Protein AF-A0A552D476-F1 (afdb_monomer)

InterPro domains:
  IPR001343 RTX calcium-binding nonapeptide repeat [PF00353] (840-874)
  IPR003644 Na-Ca exchanger/integrin-beta4 [PF03160] (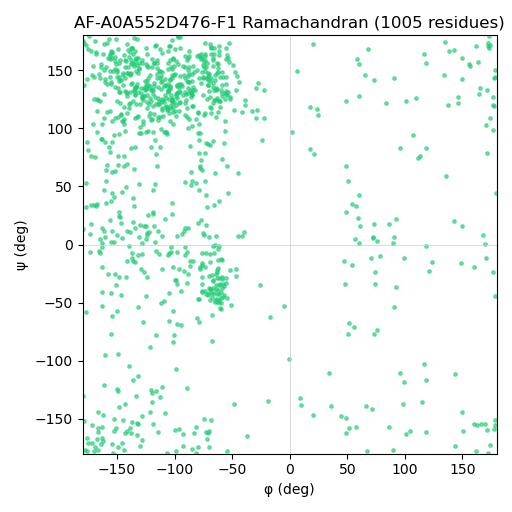593-702)
  IPR003644 Na-Ca exchanger/integrin-beta4 [PF03160] (706-812)
  IPR003644 Na-Ca exchanger/integrin-beta4 [SM00237] (581-682)
  IPR003644 Na-Ca exchanger/integrin-beta4 [SM00237] (695-792)
  IPR011049 Serralysin-like metalloprotease, C-terminal [G3DSA:2.150.10.10] (840-928)
  IPR011049 Serralysin-like metalloprotease, C-terminal [SSF51120] (822-929)
  IPR013211 LVIVD [PF08309] (97-132)
  IPR013211 LVIVD [PF08309] (139-176)
  IPR013211 LVIVD [PF08309] (177-218)
  IPR013211 LVIVD [PF08309] (220-260)
  IPR013211 LVIVD [PF08309] (262-302)
  IPR013211 LVIVD [PF08309] (304-345)
  IPR013211 LVIVD [PF08309] (347-387)
  IPR013211 LVIVD [PF08309] (389-429)
  IPR013211 LVIVD [PF08309] (431-471)
  IPR013211 LVIVD [PF08309] (473-513)
  IPR013211 LVIVD [PF08309] (516-555)
  IPR013211 LVIVD [PF08309] (557-590)
  IPR038081 CalX-like domain superfamily [G3DSA:2.60.40.2030] (568-703)

pLDDT: mean 81.18, std 12.1, range [30.16, 97.88]

Organism: NCBI:txid2486256

Structure (mmCIF, N/CA/C/O backbone):
data_AF-A0A552D476-F1
#
_entry.id   AF-A0A552D476-F1
#
loop_
_atom_site.group_PDB
_atom_site.id
_atom_site.type_symbol
_atom_site.label_atom_id
_atom_site.label_alt_id
_atom_site.label_comp_id
_atom_site.label_asym_id
_atom_site.label_entity_id
_atom_site.label_seq_id
_atom_site.pdbx_PDB_ins_code
_atom_site.Cartn_x
_atom_site.Cartn_y
_atom_site.Cartn_z
_atom_site.occupancy
_atom_site.B_iso_or_equiv
_atom_site.auth_seq_id
_atom_site.auth_comp_id
_atom_site.auth_asym_id
_atom_site.auth_atom_id
_atom_site.pdbx_PDB_model_num
ATOM 1 N N . ASN A 1 1 ? 22.115 27.800 31.634 1.00 53.00 1 ASN A N 1
ATOM 2 C CA . ASN A 1 1 ? 23.023 28.785 30.989 1.00 53.00 1 ASN A CA 1
ATOM 3 C C . ASN A 1 1 ? 23.016 30.089 31.774 1.00 53.00 1 ASN A C 1
ATOM 5 O O . ASN A 1 1 ? 22.300 30.161 32.771 1.00 53.00 1 ASN A O 1
ATOM 9 N N . LYS A 1 2 ? 23.852 31.070 31.416 1.00 65.69 2 LYS A N 1
ATOM 10 C CA . LYS A 1 2 ? 23.932 32.381 32.084 1.00 65.69 2 LYS A CA 1
ATOM 11 C C . LYS A 1 2 ? 24.207 33.460 31.037 1.00 65.69 2 LYS A C 1
ATOM 13 O O . LYS A 1 2 ? 25.265 33.417 30.424 1.00 65.69 2 LYS A O 1
ATOM 18 N N . ILE A 1 3 ? 23.285 34.406 30.885 1.00 66.19 3 ILE A N 1
ATOM 19 C CA . ILE A 1 3 ? 23.462 35.600 30.048 1.00 66.19 3 ILE A CA 1
ATOM 20 C C . ILE A 1 3 ? 24.205 36.653 30.886 1.00 66.19 3 ILE A C 1
ATOM 22 O O . ILE A 1 3 ? 23.866 36.864 32.055 1.00 66.19 3 ILE A O 1
ATOM 26 N N . TYR A 1 4 ? 25.234 37.287 30.320 1.00 72.19 4 TYR A N 1
ATOM 27 C CA . TYR A 1 4 ? 26.145 38.193 31.034 1.00 72.19 4 TYR A CA 1
ATOM 28 C C . TYR A 1 4 ? 26.062 39.629 30.494 1.00 72.19 4 TYR A C 1
ATOM 30 O O . TYR A 1 4 ? 26.937 40.101 29.774 1.00 72.19 4 TYR A O 1
ATOM 38 N N . LEU A 1 5 ? 25.012 40.353 30.888 1.00 71.94 5 LEU A N 1
ATOM 39 C CA . LEU A 1 5 ? 24.811 41.751 30.491 1.00 71.94 5 LEU A CA 1
ATOM 40 C C . LEU A 1 5 ? 25.810 42.695 31.183 1.00 71.94 5 LEU A C 1
ATOM 42 O O . LEU A 1 5 ? 26.050 42.589 32.389 1.00 71.94 5 LEU A O 1
ATOM 46 N N . SER A 1 6 ? 26.365 43.660 30.440 1.00 76.94 6 SER A N 1
ATOM 47 C CA . SER A 1 6 ? 27.295 44.642 31.015 1.00 76.94 6 SER A CA 1
ATOM 48 C C . SER A 1 6 ? 26.591 45.615 31.969 1.00 76.94 6 SER A C 1
ATOM 50 O O . SER A 1 6 ? 25.500 46.113 31.686 1.00 76.94 6 SER A O 1
ATOM 52 N N . GLU A 1 7 ? 27.246 45.954 33.082 1.00 77.06 7 GLU A N 1
ATOM 53 C CA . GLU A 1 7 ? 26.755 46.951 34.048 1.00 77.06 7 GLU A CA 1
ATOM 54 C C . GLU A 1 7 ? 26.517 48.321 33.381 1.00 77.06 7 GLU A C 1
ATOM 56 O O . GLU A 1 7 ? 25.544 49.012 33.676 1.00 77.06 7 GLU A O 1
ATOM 61 N N . SER A 1 8 ? 27.353 48.688 32.408 1.00 80.56 8 SER A N 1
ATOM 62 C CA . SER A 1 8 ? 27.186 49.882 31.571 1.00 80.56 8 SER A CA 1
ATOM 63 C C . SER A 1 8 ? 25.902 49.884 30.735 1.00 80.56 8 SER A C 1
ATOM 65 O O . SER A 1 8 ? 25.324 50.950 30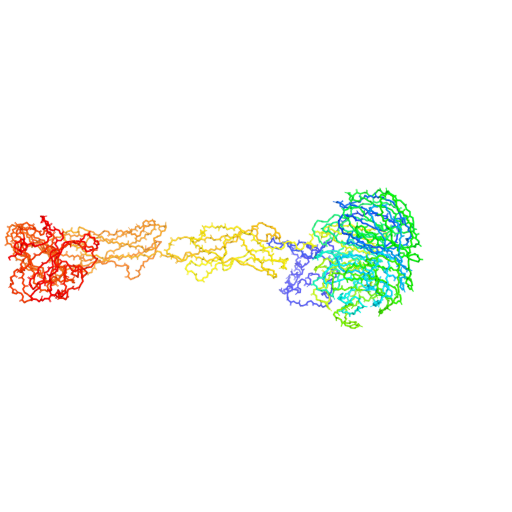.549 1.00 80.56 8 SER A O 1
ATOM 67 N N . PHE A 1 9 ? 25.445 48.724 30.251 1.00 78.75 9 PHE A N 1
ATOM 68 C CA . PHE A 1 9 ? 24.192 48.591 29.500 1.00 78.75 9 PHE A CA 1
ATOM 69 C C . PHE A 1 9 ? 22.982 48.559 30.440 1.00 78.75 9 PHE A C 1
ATOM 71 O O . PHE A 1 9 ? 22.037 49.322 30.254 1.00 78.75 9 PHE A O 1
ATOM 78 N N . LEU A 1 10 ? 23.045 47.755 31.508 1.00 77.88 10 LEU A N 1
ATOM 79 C CA . LEU A 1 10 ? 21.990 47.644 32.526 1.00 77.88 10 LEU A CA 1
ATOM 80 C C . LEU A 1 10 ? 21.614 48.996 33.157 1.00 77.88 10 LEU A C 1
ATOM 82 O O . LEU A 1 10 ? 20.449 49.221 33.471 1.00 77.88 10 LEU A O 1
ATOM 86 N N . ASN A 1 11 ? 22.577 49.909 33.305 1.00 79.88 11 ASN A N 1
ATOM 87 C CA . ASN A 1 11 ? 22.351 51.246 33.860 1.00 79.88 11 ASN A CA 1
ATOM 88 C C . ASN A 1 11 ? 21.667 52.246 32.898 1.00 79.88 11 ASN A C 1
ATOM 90 O O . ASN A 1 11 ? 21.338 53.352 33.331 1.00 79.88 11 ASN A O 1
ATOM 94 N N . VAL A 1 12 ? 21.469 51.907 31.614 1.00 79.38 12 VAL A N 1
ATOM 95 C CA . VAL A 1 12 ? 20.873 52.814 30.603 1.00 79.38 12 VAL A CA 1
ATOM 96 C C . VAL A 1 12 ? 19.792 52.179 29.719 1.00 79.38 12 VAL A C 1
ATOM 98 O O . VAL A 1 12 ? 19.067 52.906 29.038 1.00 79.38 12 VAL A O 1
ATOM 101 N N . ALA A 1 13 ? 19.675 50.851 29.696 1.00 79.31 13 ALA A N 1
ATOM 102 C CA . ALA A 1 13 ? 18.733 50.135 28.843 1.00 79.31 13 ALA A CA 1
ATOM 103 C C . ALA A 1 13 ? 17.273 50.311 29.298 1.00 79.31 13 ALA A C 1
ATOM 105 O O . ALA A 1 13 ? 16.961 50.316 30.489 1.00 79.31 13 ALA A O 1
ATOM 106 N N . SER A 1 14 ? 16.354 50.410 28.333 1.00 85.12 14 SER A N 1
ATOM 107 C CA . SER A 1 14 ? 14.915 50.340 28.611 1.00 85.12 14 SER A CA 1
ATOM 108 C C . SER A 1 14 ? 14.467 48.890 28.826 1.00 85.12 14 SER A C 1
ATOM 110 O O . SER A 1 14 ? 15.133 47.961 28.369 1.00 85.12 14 SER A O 1
ATOM 112 N N . SER A 1 15 ? 13.302 48.675 29.445 1.00 80.00 15 SER A N 1
ATOM 113 C CA . SER A 1 15 ? 12.723 47.329 29.584 1.00 80.00 15 SER A CA 1
ATOM 114 C C . SER A 1 15 ? 12.505 46.632 28.234 1.00 80.00 15 SER A C 1
ATOM 116 O O . SER A 1 15 ? 12.683 45.425 28.142 1.00 80.00 15 SER A O 1
ATOM 118 N N . GLU A 1 16 ? 12.168 47.380 27.178 1.00 78.19 16 GLU A N 1
ATOM 119 C CA . GLU A 1 16 ? 12.023 46.840 25.818 1.00 78.19 16 GLU A CA 1
ATOM 120 C C . GLU A 1 16 ? 13.384 46.437 25.228 1.00 78.19 16 GLU A C 1
ATOM 122 O O . GLU A 1 16 ? 13.517 45.367 24.641 1.00 78.19 16 GLU A O 1
ATOM 127 N N . SER A 1 17 ? 14.416 47.261 25.441 1.00 76.06 17 SER A N 1
ATOM 128 C CA . SER A 1 17 ? 15.799 46.966 25.036 1.00 76.06 17 SER A CA 1
ATOM 129 C C . SER A 1 17 ? 16.350 45.729 25.750 1.00 76.06 17 SER A C 1
ATOM 131 O O . SER A 1 17 ? 17.043 44.927 25.135 1.00 76.06 17 SER A O 1
ATOM 133 N N . LEU A 1 18 ? 16.023 45.560 27.036 1.00 76.56 18 LEU A N 1
ATOM 134 C CA . LEU A 1 18 ? 16.403 44.387 27.825 1.00 76.56 18 LEU A CA 1
ATOM 135 C C . LEU A 1 18 ? 15.689 43.120 27.347 1.00 76.56 18 LEU A C 1
ATOM 137 O O . LEU A 1 18 ? 16.331 42.084 27.240 1.00 76.56 18 LEU A O 1
ATOM 141 N N . VAL A 1 19 ? 14.392 43.195 27.027 1.00 79.38 19 VAL A N 1
ATOM 142 C CA . VAL A 1 19 ? 13.649 42.047 26.478 1.00 79.38 19 VAL A CA 1
ATOM 143 C C . VAL A 1 19 ? 14.211 41.616 25.124 1.00 79.38 19 VAL A C 1
ATOM 145 O O . VAL A 1 19 ? 14.387 40.419 24.926 1.00 79.38 19 VAL A O 1
ATOM 148 N N . LYS A 1 20 ? 14.545 42.554 24.225 1.00 74.88 20 LYS A N 1
ATOM 149 C CA . LYS A 1 20 ? 15.132 42.220 22.915 1.00 74.88 20 LYS A CA 1
ATOM 150 C C . LYS A 1 20 ? 16.461 41.482 23.058 1.00 74.88 20 LYS A C 1
ATOM 152 O O . LYS A 1 20 ? 16.530 40.344 22.621 1.00 74.88 20 LYS A O 1
ATOM 157 N N . VAL A 1 21 ? 17.428 42.048 23.787 1.00 77.00 21 VAL A N 1
ATOM 158 C CA . VAL A 1 21 ? 18.741 41.403 24.001 1.00 77.00 21 VAL A CA 1
ATOM 159 C C . VAL A 1 21 ? 18.614 40.053 24.721 1.00 77.00 21 VAL A C 1
ATOM 161 O O . VAL A 1 21 ? 19.355 39.124 24.429 1.00 77.00 21 VAL A O 1
ATOM 164 N N . ILE A 1 22 ? 17.655 39.889 25.641 1.00 78.12 22 ILE A N 1
ATOM 165 C CA . ILE A 1 22 ? 17.417 38.587 26.289 1.00 78.12 22 ILE A CA 1
ATOM 166 C C . ILE A 1 22 ? 16.824 37.563 25.310 1.00 78.12 22 ILE A C 1
ATOM 168 O O . ILE A 1 22 ? 17.195 36.396 25.385 1.00 78.12 22 ILE A O 1
ATOM 172 N N . LEU A 1 23 ? 15.924 37.961 24.405 1.00 78.62 23 LEU A N 1
ATOM 173 C CA . LEU A 1 23 ? 15.388 37.068 23.369 1.00 78.62 23 LEU A CA 1
ATOM 174 C C . LEU A 1 23 ? 16.435 36.726 22.303 1.00 78.62 23 LEU A C 1
ATOM 176 O O . LEU A 1 23 ? 16.486 35.588 21.866 1.00 78.62 23 LEU A O 1
ATOM 180 N N . GLU A 1 24 ? 17.284 37.682 21.945 1.00 76.81 24 GLU A N 1
ATOM 181 C CA . GLU A 1 24 ? 18.407 37.560 21.010 1.00 76.81 24 GLU A CA 1
ATOM 182 C C . GLU A 1 24 ? 19.459 36.563 21.529 1.00 76.81 24 GLU A C 1
ATOM 184 O O . GLU A 1 24 ? 19.779 35.587 20.855 1.00 76.81 24 GLU A O 1
ATOM 189 N N . GLU A 1 25 ? 19.888 36.702 22.789 1.00 76.62 25 GLU A N 1
ATOM 190 C CA . GLU A 1 25 ? 20.787 35.753 23.472 1.00 76.62 25 GLU A CA 1
ATOM 191 C C . GLU A 1 25 ? 20.140 34.374 23.729 1.00 76.62 25 GLU A C 1
ATOM 193 O O . GLU A 1 25 ? 20.840 33.365 23.827 1.00 76.62 25 GLU A O 1
ATOM 198 N N . ILE A 1 26 ? 18.806 34.297 23.846 1.00 76.12 26 ILE A N 1
ATOM 199 C CA . ILE A 1 26 ? 18.081 33.013 23.865 1.00 76.12 26 ILE A CA 1
ATOM 200 C C . ILE A 1 26 ? 18.049 32.398 22.465 1.00 76.12 26 ILE A C 1
ATOM 202 O O . ILE A 1 26 ? 18.240 31.192 22.355 1.00 76.12 26 ILE A O 1
ATOM 206 N N . GLY A 1 27 ? 17.853 33.206 21.421 1.00 74.44 27 GLY A N 1
ATOM 207 C CA . GLY A 1 27 ? 17.885 32.784 20.026 1.00 74.44 27 GLY A CA 1
ATOM 208 C C . GLY A 1 27 ? 19.237 32.185 19.665 1.00 74.44 27 GLY A C 1
ATOM 209 O O . GLY A 1 27 ? 19.276 31.009 19.337 1.00 74.44 27 GLY A O 1
ATOM 210 N N . HIS A 1 28 ? 20.338 32.913 19.881 1.00 69.19 28 HIS A N 1
ATOM 211 C CA . HIS A 1 28 ? 21.701 32.388 19.703 1.00 69.19 28 HIS A CA 1
ATOM 212 C C . HIS A 1 28 ? 22.014 31.170 20.588 1.00 69.19 28 HIS A C 1
ATOM 214 O O . HIS A 1 28 ? 22.830 30.333 20.218 1.00 69.19 28 HIS A O 1
ATOM 220 N N . TYR A 1 29 ? 21.385 31.023 21.762 1.00 71.12 29 TYR A N 1
ATOM 221 C CA . TYR A 1 29 ? 21.533 29.785 22.532 1.00 71.12 29 TYR A CA 1
ATOM 222 C C . TYR A 1 29 ? 20.771 28.610 21.903 1.00 71.12 29 TYR A C 1
ATOM 224 O O . TYR A 1 29 ? 21.309 27.510 21.879 1.00 71.12 29 TYR A O 1
ATOM 232 N N . VAL A 1 30 ? 19.536 28.818 21.434 1.00 69.00 30 VAL A N 1
ATOM 233 C CA . VAL A 1 30 ? 18.718 27.791 20.764 1.00 69.00 30 VAL A CA 1
ATOM 234 C C . VAL A 1 30 ? 19.372 27.369 19.451 1.00 69.00 30 VAL A C 1
ATOM 236 O O . VAL A 1 30 ? 19.571 26.177 19.239 1.00 69.00 30 VAL A O 1
ATOM 239 N N . ASP A 1 31 ? 19.779 28.345 18.646 1.00 66.94 31 ASP A N 1
ATOM 240 C CA . ASP A 1 31 ? 20.615 28.207 17.457 1.00 66.94 31 ASP A CA 1
ATOM 241 C C . ASP A 1 31 ? 21.890 27.403 17.753 1.00 66.94 31 ASP A C 1
ATOM 243 O O . ASP A 1 31 ? 22.080 26.346 17.174 1.00 66.94 31 ASP A O 1
ATOM 247 N N . ALA A 1 32 ? 22.673 27.743 18.781 1.00 64.62 32 ALA A N 1
ATOM 248 C CA . ALA A 1 32 ? 23.837 26.944 19.182 1.00 64.62 32 ALA A CA 1
ATOM 249 C C . ALA A 1 32 ? 23.510 25.565 19.820 1.00 64.62 32 ALA A C 1
ATOM 251 O O . ALA A 1 32 ? 24.409 24.899 20.344 1.00 64.62 32 ALA A O 1
ATOM 252 N N . GLN A 1 33 ? 22.246 25.114 19.858 1.00 61.38 33 GLN A N 1
ATOM 253 C CA . GLN A 1 33 ? 21.870 23.696 20.054 1.00 61.38 33 GLN A CA 1
ATOM 254 C C . GLN A 1 33 ? 21.431 23.007 18.749 1.00 61.38 33 GLN A C 1
ATOM 256 O O . GLN A 1 33 ? 21.192 21.799 18.767 1.00 61.38 33 GLN A O 1
ATOM 261 N N . ILE A 1 34 ? 21.305 23.768 17.662 1.00 57.59 34 ILE A N 1
ATOM 262 C CA . ILE A 1 34 ? 20.809 23.360 16.348 1.00 57.59 34 ILE A CA 1
ATOM 263 C C . ILE A 1 34 ? 21.942 23.391 15.309 1.00 57.59 34 ILE A C 1
ATOM 265 O O . ILE A 1 34 ? 22.200 22.379 14.667 1.00 57.59 34 ILE A O 1
ATOM 269 N N . ASN A 1 35 ? 22.683 24.497 15.226 1.00 58.31 35 ASN A N 1
ATOM 270 C CA . ASN A 1 35 ? 23.849 24.676 14.371 1.00 58.31 35 ASN A CA 1
ATOM 271 C C . ASN A 1 35 ? 25.170 24.483 15.161 1.00 58.31 35 ASN A C 1
ATOM 273 O O . ASN A 1 35 ? 25.484 25.265 16.065 1.00 58.31 35 ASN A O 1
ATOM 277 N N . PRO A 1 36 ? 25.980 23.446 14.856 1.00 53.25 36 PRO A N 1
ATOM 278 C CA . PRO A 1 36 ? 27.299 23.245 15.460 1.00 53.25 36 PRO A CA 1
ATOM 279 C C . PRO A 1 36 ? 28.465 23.889 14.677 1.00 53.25 36 PRO A C 1
ATOM 281 O O . PRO A 1 36 ? 29.611 23.778 15.124 1.00 53.25 36 PRO A O 1
ATOM 284 N N . VAL A 1 37 ? 28.214 24.523 13.522 1.00 51.62 37 VAL A N 1
ATOM 285 C CA . VAL A 1 37 ? 29.219 25.127 12.622 1.00 51.62 37 VAL A CA 1
ATOM 286 C C . VAL A 1 37 ? 28.763 26.525 12.163 1.00 51.62 37 VAL A C 1
ATOM 288 O O . VAL A 1 37 ? 28.536 26.770 10.983 1.00 51.62 37 VAL A O 1
ATOM 291 N N . ASP A 1 38 ? 28.681 27.439 13.136 1.00 48.88 38 ASP A N 1
ATOM 292 C CA . ASP A 1 38 ? 28.431 28.889 13.012 1.00 48.88 38 ASP A CA 1
ATOM 293 C C . ASP A 1 38 ? 28.931 29.512 11.688 1.00 48.88 38 ASP A C 1
ATOM 295 O O . ASP A 1 38 ? 30.138 29.693 11.463 1.00 48.88 38 ASP A O 1
ATOM 299 N N . THR A 1 39 ? 27.976 29.874 10.824 1.00 52.81 39 THR A N 1
ATOM 300 C CA . THR A 1 39 ? 28.168 30.856 9.752 1.00 52.81 39 THR A CA 1
ATOM 301 C C . THR A 1 39 ? 27.798 32.246 10.278 1.00 52.81 39 THR A C 1
ATOM 303 O O . THR A 1 39 ? 26.639 32.431 10.638 1.00 52.81 39 THR A O 1
ATOM 306 N N . PRO A 1 40 ? 28.704 33.249 10.264 1.00 48.03 40 PRO A N 1
ATOM 307 C CA . PRO A 1 40 ? 28.478 34.520 10.958 1.00 48.03 40 PRO A CA 1
ATOM 308 C C . PRO A 1 40 ? 27.187 35.254 10.554 1.00 48.03 40 PRO A C 1
ATOM 310 O O . PRO A 1 40 ? 27.129 35.863 9.480 1.00 48.03 40 PRO A O 1
ATOM 313 N N . GLY A 1 41 ? 26.194 35.228 11.446 1.00 56.88 41 GLY A N 1
ATOM 314 C CA . GLY A 1 41 ? 24.837 35.719 11.207 1.00 56.88 41 GLY A CA 1
ATOM 315 C C . GLY A 1 41 ? 24.215 36.507 12.370 1.00 56.88 41 GLY A C 1
ATOM 316 O O . GLY A 1 41 ? 24.913 37.035 13.238 1.00 56.88 41 GLY A O 1
ATOM 317 N N . ASP A 1 42 ? 22.885 36.631 12.328 1.00 61.31 42 ASP A N 1
ATOM 318 C CA . ASP A 1 42 ? 22.053 37.481 13.201 1.00 61.31 42 ASP A CA 1
ATOM 319 C C . ASP A 1 42 ? 20.803 36.707 13.698 1.00 61.31 42 ASP A C 1
ATOM 321 O O . ASP A 1 42 ? 19.708 37.256 13.855 1.00 61.31 42 ASP A O 1
ATOM 325 N N . GLU A 1 43 ? 20.933 35.397 13.913 1.00 68.19 43 GLU A N 1
ATOM 326 C CA . GLU A 1 43 ? 19.821 34.437 14.059 1.00 68.19 43 GLU A CA 1
ATOM 327 C C . GLU A 1 43 ? 19.018 34.703 15.343 1.00 68.19 43 GLU A C 1
ATOM 329 O O . GLU A 1 43 ? 17.790 34.553 15.385 1.00 68.19 43 GLU A O 1
ATOM 334 N N . GLY A 1 44 ? 19.694 35.226 16.372 1.00 70.62 44 GLY A N 1
ATOM 335 C CA . GLY A 1 44 ? 19.070 35.788 17.564 1.00 70.62 44 GLY A CA 1
ATOM 336 C C . GLY A 1 44 ? 18.113 36.947 17.263 1.00 70.62 44 GLY A C 1
ATOM 337 O O . GLY A 1 44 ? 17.040 37.022 17.870 1.00 70.62 44 GLY A O 1
ATOM 338 N N . GLU A 1 45 ? 18.427 37.819 16.299 1.00 72.81 45 GLU A N 1
ATOM 339 C CA . GLU A 1 45 ? 17.540 38.916 15.891 1.00 72.81 45 GLU A CA 1
ATOM 340 C C . GLU A 1 45 ? 16.284 38.373 15.187 1.00 72.81 45 GLU A C 1
ATOM 342 O O . GLU A 1 45 ? 15.178 38.871 15.420 1.00 72.81 45 GLU A O 1
ATOM 347 N N . TYR A 1 46 ? 16.415 37.321 14.371 1.00 72.38 46 TYR A N 1
ATOM 348 C CA . TYR A 1 46 ? 15.277 36.659 13.720 1.00 72.38 46 TYR A CA 1
ATOM 349 C C . TYR A 1 46 ? 14.371 35.947 14.730 1.00 72.38 46 TYR A C 1
ATOM 351 O O . TYR A 1 46 ? 13.154 36.159 14.717 1.00 72.38 46 TYR A O 1
ATOM 359 N N . PHE A 1 47 ? 14.947 35.200 15.676 1.00 75.06 47 PHE A N 1
ATOM 360 C CA . PHE A 1 47 ? 14.203 34.599 16.785 1.00 75.06 47 PHE A CA 1
ATOM 361 C C . PHE A 1 47 ? 13.465 35.666 17.616 1.00 75.06 47 PHE A C 1
ATOM 363 O O . PHE A 1 47 ? 12.270 35.530 17.901 1.00 75.06 47 PHE A O 1
ATOM 370 N N . ALA A 1 48 ? 14.132 36.779 17.941 1.00 76.38 48 ALA A N 1
ATOM 371 C CA . ALA A 1 48 ? 13.527 37.890 18.672 1.00 76.38 48 ALA A CA 1
ATOM 372 C C . ALA A 1 48 ? 12.386 38.574 17.892 1.00 76.38 48 ALA A C 1
ATOM 374 O O . ALA A 1 48 ? 11.365 38.913 18.496 1.00 76.38 48 ALA A O 1
ATOM 375 N N . LYS A 1 49 ? 12.503 38.743 16.564 1.00 76.19 49 LYS A N 1
ATOM 376 C CA . LYS A 1 49 ? 11.412 39.249 15.704 1.00 76.19 49 LYS A CA 1
ATOM 377 C C . LYS A 1 49 ? 10.186 38.337 15.770 1.00 76.19 49 LYS A C 1
ATOM 379 O O . LYS A 1 49 ? 9.090 38.826 16.054 1.00 76.19 49 LYS A O 1
ATOM 384 N N . VAL A 1 50 ? 10.375 37.027 15.590 1.00 75.75 50 VAL A N 1
ATOM 385 C CA . VAL A 1 50 ? 9.289 36.030 15.601 1.00 75.75 50 VAL A CA 1
ATOM 386 C C . VAL A 1 50 ? 8.574 35.995 16.956 1.00 75.75 50 VAL A C 1
ATOM 388 O O . VAL A 1 50 ? 7.352 36.133 17.000 1.00 75.75 50 VAL A O 1
ATOM 391 N N . VAL A 1 51 ? 9.308 35.911 18.073 1.00 79.06 51 VAL A N 1
ATOM 392 C CA . VAL A 1 51 ? 8.714 35.884 19.429 1.00 79.06 51 VAL A CA 1
ATOM 393 C C . VAL A 1 51 ? 7.966 37.185 19.770 1.00 79.06 51 VAL A C 1
ATOM 395 O O . VAL A 1 51 ? 7.025 37.173 20.567 1.00 79.06 51 VAL A O 1
ATOM 398 N N . LEU A 1 52 ? 8.328 38.309 19.145 1.00 80.06 52 LEU A N 1
ATOM 399 C CA . LEU A 1 52 ? 7.648 39.600 19.298 1.00 80.06 52 LEU A CA 1
ATOM 400 C C . LEU A 1 52 ? 6.533 39.849 18.258 1.00 80.06 52 LEU A C 1
ATOM 402 O O . LEU A 1 52 ? 6.034 40.975 18.178 1.00 80.06 52 LEU A O 1
ATOM 406 N N . ASN A 1 53 ? 6.118 38.831 17.486 1.00 78.69 53 ASN A N 1
ATOM 407 C CA . ASN A 1 53 ? 5.135 38.929 16.392 1.00 78.69 53 ASN A CA 1
ATOM 408 C C . ASN A 1 53 ? 5.483 40.007 15.339 1.00 78.69 53 ASN A C 1
ATOM 410 O O . ASN A 1 53 ? 4.600 40.666 14.782 1.00 78.69 53 ASN A O 1
ATOM 414 N N . GLN A 1 54 ? 6.773 40.203 15.060 1.00 81.38 54 GLN A N 1
ATOM 415 C CA . GLN A 1 54 ? 7.252 41.110 14.017 1.00 81.38 54 GLN A CA 1
ATOM 416 C C . GLN A 1 54 ? 7.493 40.318 12.723 1.00 81.38 54 GLN A C 1
ATOM 418 O O . GLN A 1 54 ? 8.122 39.261 12.773 1.00 81.38 54 GLN A O 1
ATOM 423 N N . PRO A 1 55 ? 6.990 40.785 11.564 1.00 74.56 55 PRO A N 1
ATOM 424 C CA . PRO A 1 55 ? 7.172 40.073 10.307 1.00 74.56 55 PRO A CA 1
ATOM 425 C C . PRO A 1 55 ? 8.631 40.151 9.851 1.00 74.56 55 PRO A C 1
ATOM 427 O O . PRO A 1 55 ? 9.214 41.235 9.803 1.00 74.56 55 PRO A O 1
ATOM 430 N N . LEU A 1 56 ? 9.185 39.002 9.470 1.00 75.56 56 LEU A N 1
ATOM 431 C CA . LEU A 1 56 ? 10.445 38.916 8.737 1.00 75.56 56 LEU A CA 1
ATOM 432 C C . LEU A 1 56 ? 10.241 39.433 7.303 1.00 75.56 56 LEU A C 1
ATOM 434 O O . LEU A 1 56 ? 9.163 39.277 6.721 1.00 75.56 56 LEU A O 1
ATOM 438 N N . THR A 1 57 ? 11.265 40.055 6.727 1.00 78.56 57 THR A N 1
ATOM 439 C CA . THR A 1 57 ? 11.256 40.480 5.323 1.00 78.56 57 THR A CA 1
ATOM 440 C C . THR A 1 57 ? 11.499 39.304 4.382 1.00 78.56 57 THR A C 1
ATOM 442 O O . THR A 1 57 ? 12.068 38.282 4.752 1.00 78.56 57 THR A O 1
ATOM 445 N N . GLU A 1 58 ? 11.108 39.468 3.122 1.00 66.06 58 GLU A N 1
ATOM 446 C CA . GLU A 1 58 ? 11.244 38.450 2.073 1.00 66.06 58 GLU A CA 1
ATOM 447 C C . GLU A 1 58 ? 12.709 38.020 1.842 1.00 66.06 58 GLU A C 1
ATOM 449 O O . GLU A 1 58 ? 12.973 36.860 1.537 1.00 66.06 58 GLU A O 1
ATOM 454 N N . ALA A 1 59 ? 13.674 38.918 2.083 1.00 65.25 59 ALA A N 1
ATOM 455 C CA . ALA A 1 59 ? 15.105 38.617 2.031 1.00 65.25 59 ALA A CA 1
ATOM 456 C C . ALA A 1 59 ? 15.602 37.830 3.260 1.00 65.25 59 ALA A C 1
ATOM 458 O O . ALA A 1 59 ? 16.369 36.887 3.098 1.00 65.25 59 ALA A O 1
ATOM 459 N N . GLU A 1 60 ? 15.137 38.160 4.470 1.00 61.91 60 GLU A N 1
ATOM 460 C CA . GLU A 1 60 ? 15.454 37.397 5.693 1.00 61.91 60 GLU A CA 1
ATOM 461 C C . GLU A 1 60 ? 14.836 35.990 5.629 1.00 61.91 60 GLU A C 1
ATOM 463 O O . GLU A 1 60 ? 15.509 35.008 5.913 1.00 61.91 60 GLU A O 1
ATOM 468 N N . ILE A 1 61 ? 13.592 35.879 5.144 1.00 59.56 61 ILE A N 1
ATOM 469 C CA . ILE A 1 61 ? 12.915 34.600 4.864 1.00 59.56 61 ILE A CA 1
ATOM 470 C C . ILE A 1 61 ? 13.644 33.799 3.775 1.00 59.56 61 ILE A C 1
ATOM 472 O O . ILE A 1 61 ? 13.556 32.576 3.769 1.00 59.56 61 ILE A O 1
ATOM 476 N N . THR A 1 62 ? 14.342 34.459 2.847 1.00 55.50 62 THR A N 1
ATOM 477 C CA . THR A 1 62 ? 15.178 33.767 1.855 1.00 55.50 62 THR A CA 1
ATOM 478 C C . THR A 1 62 ? 16.481 33.271 2.485 1.00 55.50 62 THR A C 1
ATOM 480 O O . THR A 1 62 ? 16.859 32.138 2.213 1.00 55.50 62 THR A O 1
ATOM 483 N N . ARG A 1 63 ? 17.128 34.049 3.371 1.00 57.88 63 ARG A N 1
ATOM 484 C CA . ARG A 1 63 ? 18.361 33.624 4.069 1.00 57.88 63 ARG A CA 1
ATOM 485 C C . ARG A 1 63 ? 18.117 32.414 4.980 1.00 57.88 63 ARG A C 1
ATOM 487 O O . ARG A 1 63 ? 18.775 31.394 4.806 1.00 57.88 63 ARG A O 1
ATOM 494 N N . LEU A 1 64 ? 17.047 32.476 5.777 1.00 56.06 64 LEU A N 1
ATOM 495 C CA . LEU A 1 64 ? 16.517 31.388 6.621 1.00 56.06 64 LEU A CA 1
ATOM 496 C C . LEU A 1 64 ? 16.031 30.142 5.850 1.00 56.06 64 LEU A C 1
ATOM 498 O O . LEU A 1 64 ? 15.582 29.181 6.463 1.00 56.06 64 LEU A O 1
ATOM 502 N N . LYS A 1 65 ? 16.052 30.164 4.511 1.00 52.81 65 LYS A N 1
ATOM 503 C CA . LYS A 1 65 ? 15.789 29.008 3.631 1.00 52.81 65 LYS A CA 1
ATOM 504 C C . LYS A 1 65 ? 17.043 28.533 2.882 1.00 52.81 65 LYS A C 1
ATOM 506 O O . LYS A 1 65 ? 16.934 27.723 1.966 1.00 52.81 65 LYS A O 1
ATOM 511 N N . THR A 1 66 ? 18.200 29.099 3.214 1.00 51.94 66 THR A N 1
ATOM 512 C CA . THR A 1 66 ? 19.519 28.769 2.644 1.00 51.94 66 THR A CA 1
ATOM 513 C C . THR A 1 66 ? 20.577 28.467 3.712 1.00 51.94 66 THR A C 1
ATOM 515 O O . THR A 1 66 ? 21.673 28.034 3.371 1.00 51.94 66 THR A O 1
ATOM 518 N N . GLU A 1 67 ? 20.248 28.687 4.986 1.00 49.88 67 GLU A N 1
ATOM 519 C CA . GLU A 1 67 ? 20.878 28.053 6.152 1.00 49.88 67 GLU A CA 1
ATOM 520 C C . GLU A 1 67 ? 20.436 26.557 6.203 1.00 49.88 67 GLU A C 1
ATOM 522 O O . GLU A 1 67 ? 19.444 26.207 5.559 1.00 49.88 67 GLU A O 1
ATOM 527 N N . ASN A 1 68 ? 21.203 25.654 6.838 1.00 53.34 68 ASN A N 1
ATOM 528 C CA . ASN A 1 68 ? 21.049 24.183 6.714 1.00 53.34 68 ASN A CA 1
ATOM 529 C C . ASN A 1 68 ? 21.478 23.500 8.025 1.00 53.34 68 ASN A C 1
ATOM 531 O O . ASN A 1 68 ? 22.592 22.976 8.154 1.00 53.34 68 ASN A O 1
ATOM 535 N N . ASP A 1 69 ? 20.604 23.575 9.025 1.00 53.19 69 ASP A N 1
ATOM 536 C CA . ASP A 1 69 ? 20.990 23.556 10.436 1.00 53.19 69 ASP A CA 1
ATOM 537 C C . ASP A 1 69 ? 20.246 22.432 11.179 1.00 53.19 69 ASP A C 1
ATOM 539 O O . ASP A 1 69 ? 19.090 22.548 11.589 1.00 53.19 69 ASP A O 1
ATOM 543 N N . GLN A 1 70 ? 20.932 21.295 11.322 1.00 56.47 70 GLN A N 1
ATOM 544 C CA . GLN A 1 70 ? 20.312 19.986 11.555 1.00 56.47 70 GLN A CA 1
ATOM 545 C C . GLN A 1 70 ? 20.481 19.490 13.001 1.00 56.47 70 GLN A C 1
ATOM 547 O O . GLN A 1 70 ? 21.594 19.170 13.430 1.00 56.47 70 GLN A O 1
ATOM 552 N N . ALA A 1 71 ? 19.384 19.328 13.755 1.00 44.16 71 ALA A N 1
ATOM 553 C CA . ALA A 1 71 ? 19.461 18.833 15.139 1.00 44.16 71 ALA A CA 1
ATOM 554 C C . ALA A 1 71 ? 18.175 18.223 15.713 1.00 44.16 71 ALA A C 1
ATOM 556 O O . ALA A 1 71 ? 17.095 18.281 15.131 1.00 44.16 71 ALA A O 1
ATOM 557 N N . VAL A 1 72 ? 18.293 17.660 16.924 1.00 41.09 72 VAL A N 1
ATOM 558 C CA . VAL A 1 72 ? 17.178 17.104 17.707 1.00 41.09 72 VAL A CA 1
ATOM 559 C C . VAL A 1 72 ? 17.049 17.840 19.042 1.00 41.09 72 VAL A C 1
ATOM 561 O O . VAL A 1 72 ? 17.856 17.648 19.953 1.00 41.09 72 VAL A O 1
ATOM 564 N N . VAL A 1 73 ? 16.006 18.656 19.181 1.00 41.34 73 VAL A N 1
ATOM 565 C CA . VAL A 1 73 ? 15.698 19.425 20.394 1.00 41.34 73 VAL A CA 1
ATOM 566 C C . VAL A 1 73 ? 14.630 18.688 21.205 1.00 41.34 73 VAL A C 1
ATOM 568 O O . VAL A 1 73 ? 13.587 18.315 20.675 1.00 41.34 73 VAL A O 1
ATOM 571 N N . VA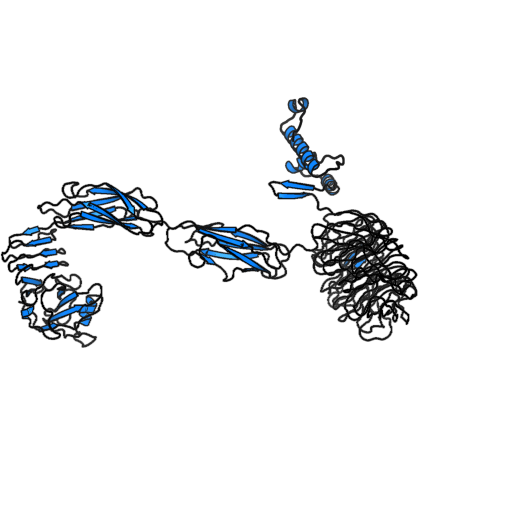L A 1 74 ? 14.858 18.476 22.504 1.00 38.44 74 VAL A N 1
ATOM 572 C CA . VAL A 1 74 ? 13.870 17.828 23.388 1.00 38.44 74 VAL A CA 1
ATOM 573 C C . VAL A 1 74 ? 13.059 18.886 24.136 1.00 38.44 74 VAL A C 1
ATOM 575 O O . VAL A 1 74 ? 13.598 19.607 24.976 1.00 38.44 74 VAL A O 1
ATOM 578 N N . ILE A 1 75 ? 11.755 18.947 23.861 1.00 38.56 75 ILE A N 1
ATOM 579 C CA . ILE A 1 75 ? 10.797 19.895 24.445 1.00 38.56 75 ILE A CA 1
ATOM 580 C C . ILE A 1 75 ? 9.765 19.098 25.252 1.00 38.56 75 ILE A C 1
ATOM 582 O O . ILE A 1 75 ? 9.120 18.200 24.721 1.00 38.56 75 ILE A O 1
ATOM 586 N N . ASP A 1 76 ? 9.652 19.374 26.555 1.00 31.72 76 ASP A N 1
ATOM 587 C CA . ASP A 1 76 ? 8.736 18.703 27.500 1.00 31.72 76 ASP A CA 1
ATOM 588 C C . ASP A 1 76 ? 8.742 17.154 27.458 1.00 31.72 76 ASP A C 1
ATOM 590 O O . ASP A 1 76 ? 7.773 16.486 27.816 1.00 31.72 76 ASP A O 1
ATOM 594 N N . GLY A 1 77 ? 9.877 16.564 27.062 1.00 31.77 77 GLY A N 1
ATOM 595 C CA . GLY A 1 77 ? 10.070 15.114 26.940 1.00 31.77 77 GLY A CA 1
ATOM 596 C C . GLY A 1 77 ? 9.716 14.525 25.569 1.00 31.77 77 GLY A C 1
ATOM 597 O O . GLY A 1 77 ? 9.855 13.316 25.388 1.00 31.77 77 GLY A O 1
ATOM 598 N N . GLN A 1 78 ? 9.303 15.349 24.604 1.00 30.16 78 GLN A N 1
ATOM 599 C CA . GLN A 1 78 ? 9.158 14.983 23.194 1.00 30.16 78 GLN A CA 1
ATOM 600 C C . GLN A 1 78 ? 10.389 15.439 22.401 1.00 30.16 78 GLN A C 1
ATOM 602 O O . GLN A 1 78 ? 10.879 16.549 22.596 1.00 30.16 78 GLN A O 1
ATOM 607 N N . SER A 1 79 ? 10.888 14.592 21.502 1.00 37.94 79 SER A N 1
ATOM 608 C CA . SER A 1 79 ? 11.964 14.956 20.573 1.00 37.94 79 SER A CA 1
ATOM 609 C C . SER A 1 79 ? 11.385 15.635 19.333 1.00 37.94 79 SER A C 1
ATOM 611 O O . SER A 1 79 ? 10.479 15.093 18.704 1.00 37.94 79 SER A O 1
ATOM 613 N N . VAL A 1 80 ? 11.935 16.790 18.969 1.00 39.19 80 VAL A N 1
ATOM 614 C CA . VAL A 1 80 ? 11.584 17.574 17.781 1.00 39.19 80 VAL A CA 1
ATOM 615 C C . VAL A 1 80 ? 12.840 17.703 16.926 1.00 39.19 80 VAL A C 1
ATOM 617 O O . VAL A 1 80 ? 13.865 18.163 17.426 1.00 39.19 80 VAL A O 1
ATOM 620 N N . GLN A 1 81 ? 12.788 17.284 15.661 1.00 43.69 81 GLN A N 1
ATOM 621 C CA . GLN A 1 81 ? 13.899 17.500 14.733 1.00 43.69 81 GLN A CA 1
ATOM 622 C C . GLN A 1 81 ? 13.750 18.834 14.002 1.00 43.69 81 GLN A C 1
ATOM 624 O O . GLN A 1 81 ? 12.645 19.208 13.604 1.00 43.69 81 GLN A O 1
ATOM 629 N N . ILE A 1 82 ? 14.877 19.516 13.826 1.00 48.41 82 ILE A N 1
ATOM 630 C CA . ILE A 1 82 ? 15.057 20.616 12.886 1.00 48.41 82 ILE A CA 1
ATOM 631 C C . ILE A 1 82 ? 15.826 20.023 11.704 1.00 48.41 82 ILE A C 1
ATOM 633 O O . ILE A 1 82 ? 16.926 19.517 11.904 1.00 48.41 82 ILE A O 1
ATOM 637 N N . GLU A 1 83 ? 15.175 20.041 10.538 1.00 51.00 83 GLU A N 1
ATOM 638 C CA . GLU A 1 83 ? 15.628 19.550 9.223 1.00 51.00 83 GLU A CA 1
ATOM 639 C C . GLU A 1 83 ? 15.969 18.040 9.138 1.00 51.00 83 GLU A C 1
ATOM 641 O O . GLU A 1 83 ? 16.696 17.469 9.949 1.00 51.00 83 GLU A O 1
ATOM 646 N N . GLN A 1 84 ? 15.371 17.339 8.160 1.00 48.62 84 GLN A N 1
ATOM 647 C CA . GLN A 1 84 ? 15.555 15.890 7.990 1.00 48.62 84 GLN A CA 1
ATOM 648 C C . GLN A 1 84 ? 16.721 15.595 7.045 1.00 48.62 84 GLN A C 1
ATOM 650 O O . GLN A 1 84 ? 16.635 15.848 5.845 1.00 48.62 84 GLN A O 1
ATOM 655 N N . ALA A 1 85 ? 17.787 15.035 7.617 1.00 50.44 85 ALA A N 1
ATOM 656 C CA . ALA A 1 85 ? 19.048 14.750 6.947 1.00 50.44 85 ALA A CA 1
ATOM 657 C C . ALA A 1 85 ? 19.197 13.279 6.494 1.00 50.44 85 ALA A C 1
ATOM 659 O O . ALA A 1 85 ? 18.288 12.468 6.640 1.00 50.44 85 ALA A O 1
ATOM 660 N N . VAL A 1 86 ? 20.359 12.974 5.913 1.00 62.12 86 VAL A N 1
ATOM 661 C CA . VAL A 1 86 ? 20.648 12.032 4.808 1.00 62.12 86 VAL A CA 1
ATOM 662 C C . VAL A 1 86 ? 22.146 11.615 4.964 1.00 62.12 86 VAL A C 1
ATOM 664 O O . VAL A 1 86 ? 22.908 12.444 5.458 1.00 62.12 86 VAL A O 1
ATOM 667 N N . THR A 1 87 ? 22.591 10.350 4.755 1.00 61.75 87 THR A N 1
ATOM 668 C CA . THR A 1 87 ? 23.772 9.781 5.521 1.00 61.75 87 THR A CA 1
ATOM 669 C C . THR A 1 87 ? 24.910 9.007 4.758 1.00 61.75 87 THR A C 1
ATOM 671 O O . THR A 1 87 ? 24.644 8.546 3.675 1.00 61.75 87 THR A O 1
ATOM 674 N N . LEU A 1 88 ? 26.163 8.815 5.292 1.00 73.00 88 LEU A N 1
ATOM 675 C CA . LEU A 1 88 ? 27.459 8.501 4.553 1.00 73.00 88 LEU A CA 1
ATOM 676 C C . LEU A 1 88 ? 28.467 7.434 5.163 1.00 73.00 88 LEU A C 1
ATOM 678 O O . LEU A 1 88 ? 28.608 7.440 6.384 1.00 73.00 88 LEU A O 1
ATOM 682 N N . VAL A 1 89 ? 29.229 6.609 4.362 1.00 62.75 89 VAL A N 1
ATOM 683 C CA . VAL A 1 89 ? 30.354 5.627 4.732 1.00 62.75 89 VAL A CA 1
ATOM 684 C C . VAL A 1 89 ? 31.554 5.333 3.688 1.00 62.75 89 VAL A C 1
ATOM 686 O O . VAL A 1 89 ? 32.521 6.082 3.787 1.00 62.75 89 VAL A O 1
ATOM 689 N N . GLY A 1 90 ? 31.637 4.301 2.772 1.00 65.69 90 GLY A N 1
ATOM 690 C CA . GLY A 1 90 ? 32.718 4.088 1.682 1.00 65.69 90 GLY A CA 1
ATOM 691 C C . GLY A 1 90 ? 32.505 3.055 0.465 1.00 65.69 90 GLY A C 1
ATOM 692 O O . GLY A 1 90 ? 32.268 1.910 0.791 1.00 65.69 90 GLY A O 1
ATOM 693 N N . SER A 1 91 ? 32.587 3.412 -0.860 1.00 76.81 91 SER A N 1
ATOM 694 C CA . SER A 1 91 ? 32.144 2.863 -2.245 1.00 76.81 91 SER A CA 1
ATOM 695 C C . SER A 1 91 ? 32.488 1.426 -2.835 1.00 76.81 91 SER A C 1
ATOM 697 O O . SER A 1 91 ? 33.341 0.802 -2.244 1.00 76.81 91 SER A O 1
ATOM 699 N N . TRP A 1 92 ? 31.922 0.868 -3.968 1.00 69.50 92 TRP A N 1
ATOM 700 C CA . TRP A 1 92 ? 32.380 -0.337 -4.814 1.00 69.50 92 TRP A CA 1
ATOM 701 C C . TRP A 1 92 ? 32.477 -0.243 -6.402 1.00 69.50 92 TRP A C 1
ATOM 703 O O . TRP A 1 92 ? 31.470 -0.363 -7.060 1.00 69.50 92 TRP A O 1
ATOM 713 N N . ASP A 1 93 ? 33.625 -0.247 -7.109 1.00 63.69 93 ASP A N 1
ATOM 714 C CA . ASP A 1 93 ? 33.836 0.437 -8.435 1.00 63.69 93 ASP A CA 1
ATOM 715 C C . ASP A 1 93 ? 34.171 -0.316 -9.756 1.00 63.69 93 ASP A C 1
ATOM 717 O O . ASP A 1 93 ? 35.041 0.116 -10.517 1.00 63.69 93 ASP A O 1
ATOM 721 N N . ARG A 1 94 ? 33.399 -1.335 -10.131 1.00 64.88 94 ARG A N 1
ATOM 722 C CA . ARG A 1 94 ? 33.143 -1.605 -11.569 1.00 64.88 94 ARG A CA 1
ATOM 723 C C . ARG A 1 94 ? 34.288 -1.316 -12.605 1.00 64.88 94 ARG A C 1
ATOM 725 O O . ARG A 1 94 ? 35.219 -2.119 -12.697 1.00 64.88 94 ARG A O 1
ATOM 732 N N . LEU A 1 95 ? 34.116 -0.275 -13.464 1.00 60.28 95 LEU A N 1
ATOM 733 C CA . LEU A 1 95 ? 34.233 -0.275 -14.962 1.00 60.28 95 LEU A CA 1
ATOM 734 C C . LEU A 1 95 ? 34.867 1.049 -15.622 1.00 60.28 95 LEU A C 1
ATOM 736 O O . LEU A 1 95 ? 35.933 1.430 -15.146 1.00 60.28 95 LEU A O 1
ATOM 740 N N . SER A 1 96 ? 34.434 1.708 -16.754 1.00 60.03 96 SER A N 1
ATOM 741 C CA . SER A 1 96 ? 35.187 2.824 -17.487 1.00 60.03 96 SER A CA 1
ATOM 742 C C . SER A 1 96 ? 34.597 4.162 -18.170 1.00 60.03 96 SER A C 1
ATOM 744 O O . SER A 1 96 ? 35.471 5.001 -18.372 1.00 60.03 96 SER A O 1
ATOM 746 N N . TYR A 1 97 ? 33.301 4.483 -18.490 1.00 66.62 97 TYR A N 1
ATOM 747 C CA . TYR A 1 97 ? 32.670 5.831 -18.844 1.00 66.62 97 TYR A CA 1
ATOM 748 C C . TYR A 1 97 ? 31.173 5.841 -19.401 1.00 66.62 97 TYR A C 1
ATOM 750 O O . TYR A 1 97 ? 30.982 5.585 -20.592 1.00 66.62 97 TYR A O 1
ATOM 758 N N . ALA A 1 98 ? 30.098 6.184 -18.649 1.00 74.62 98 ALA A N 1
ATOM 759 C CA . ALA A 1 98 ? 28.928 5.283 -18.584 1.00 74.62 98 ALA A CA 1
ATOM 760 C C . ALA A 1 98 ? 27.481 5.707 -18.337 1.00 74.62 98 ALA A C 1
ATOM 762 O O . ALA A 1 98 ? 27.184 6.785 -17.836 1.00 74.62 98 ALA A O 1
ATOM 763 N N . TYR A 1 99 ? 26.599 4.764 -18.713 1.00 73.69 99 TYR A N 1
ATOM 764 C CA . TYR A 1 99 ? 25.309 5.074 -19.295 1.00 73.69 99 TYR A CA 1
ATOM 765 C C . TYR A 1 99 ? 23.948 4.196 -19.123 1.00 73.69 99 TYR A C 1
ATOM 767 O O . TYR A 1 99 ? 23.196 4.380 -20.050 1.00 73.69 99 TYR A O 1
ATOM 775 N N . GLY A 1 100 ? 23.453 3.351 -18.154 1.00 71.31 100 GLY A N 1
ATOM 776 C CA . GLY A 1 100 ? 22.048 2.730 -18.285 1.00 71.31 100 GLY A CA 1
ATOM 777 C C . GLY A 1 100 ? 21.050 2.349 -17.136 1.00 71.31 100 GLY A C 1
ATOM 778 O O . GLY A 1 100 ? 21.046 3.196 -16.263 1.00 71.31 100 GLY A O 1
ATOM 779 N N . VAL A 1 101 ? 20.255 1.192 -17.106 1.00 72.00 101 VAL A N 1
ATOM 780 C CA . VAL A 1 101 ? 19.261 0.769 -15.993 1.00 72.00 101 VAL A CA 1
ATOM 781 C C . VAL A 1 101 ? 18.204 -0.414 -15.954 1.00 72.00 101 VAL A C 1
ATOM 783 O O . VAL A 1 101 ? 17.481 -0.497 -16.903 1.00 72.00 101 VAL A O 1
ATOM 786 N N . THR A 1 102 ? 18.010 -1.321 -14.924 1.00 81.38 102 THR A N 1
ATOM 787 C CA . THR A 1 102 ? 16.700 -1.686 -14.212 1.00 81.38 102 THR A CA 1
ATOM 788 C C . THR A 1 102 ? 16.815 -2.639 -12.894 1.00 81.38 102 THR A C 1
ATOM 790 O O . THR A 1 102 ? 17.948 -2.832 -12.519 1.00 81.38 102 THR A O 1
ATOM 793 N N . VAL A 1 103 ? 15.814 -3.271 -12.143 1.00 78.25 103 VAL A N 1
ATOM 794 C CA . VAL A 1 103 ? 15.803 -4.282 -10.968 1.00 78.25 103 VAL A CA 1
ATOM 795 C C . VAL A 1 103 ? 14.495 -5.101 -10.375 1.00 78.25 103 VAL A C 1
ATOM 797 O O . VAL A 1 103 ? 14.060 -4.784 -9.272 1.00 78.25 103 VAL A O 1
ATOM 800 N N . VAL A 1 104 ? 13.825 -6.192 -10.923 1.00 73.75 104 VAL A N 1
ATOM 801 C CA . VAL A 1 104 ? 12.589 -6.969 -10.351 1.00 73.75 104 VAL A CA 1
ATOM 802 C C . VAL A 1 104 ? 12.801 -8.476 -9.920 1.00 73.75 104 VAL A C 1
ATOM 804 O O . VAL A 1 104 ? 12.946 -9.302 -10.801 1.00 73.75 104 VAL A O 1
ATOM 807 N N . GLY A 1 105 ? 12.805 -8.946 -8.638 1.00 59.38 105 GLY A N 1
ATOM 808 C CA . GLY A 1 105 ? 13.179 -10.333 -8.163 1.00 59.38 105 GLY A CA 1
ATOM 809 C C . GLY A 1 105 ? 14.449 -10.413 -7.254 1.00 59.38 105 GLY A C 1
ATOM 810 O O . GLY A 1 105 ? 14.621 -9.538 -6.415 1.00 59.38 105 GLY A O 1
ATOM 811 N N . ASN A 1 106 ? 15.372 -11.385 -7.466 1.00 70.44 106 ASN A N 1
ATOM 812 C CA . ASN A 1 106 ? 16.768 -11.340 -6.961 1.00 70.44 106 ASN A CA 1
ATOM 813 C C . ASN A 1 106 ? 17.860 -10.896 -7.976 1.00 70.44 106 ASN A C 1
ATOM 815 O O . ASN A 1 106 ? 18.856 -10.335 -7.563 1.00 70.44 106 ASN A O 1
ATOM 819 N N . TYR A 1 107 ? 17.761 -11.132 -9.289 1.00 79.31 107 TYR A N 1
ATOM 820 C CA . TYR A 1 107 ? 18.886 -10.899 -10.234 1.00 79.31 107 TYR A CA 1
ATOM 821 C C . TYR A 1 107 ? 19.499 -9.425 -10.282 1.00 79.31 107 TYR A C 1
ATOM 823 O O . TYR A 1 107 ? 19.089 -8.764 -11.191 1.00 79.31 107 TYR A O 1
ATOM 831 N N . ALA A 1 108 ? 20.469 -8.801 -9.577 1.00 82.25 108 ALA A N 1
ATOM 832 C CA . ALA A 1 108 ? 20.807 -7.350 -9.937 1.00 82.25 108 ALA A CA 1
ATOM 833 C C . ALA A 1 108 ? 21.846 -7.074 -11.044 1.00 82.25 108 ALA A C 1
ATOM 835 O O . ALA A 1 108 ? 22.400 -8.057 -11.437 1.00 82.25 108 ALA A O 1
ATOM 836 N N . TYR A 1 109 ? 22.070 -5.890 -11.653 1.00 82.38 109 TYR A N 1
ATOM 837 C CA . TYR A 1 109 ? 22.862 -5.720 -12.931 1.00 82.38 109 TYR A CA 1
ATOM 838 C C . TYR A 1 109 ? 23.800 -4.403 -12.981 1.00 82.38 109 TYR A C 1
ATOM 840 O O . TYR A 1 109 ? 24.046 -3.988 -11.856 1.00 82.38 109 TYR A O 1
ATOM 848 N N . ALA A 1 110 ? 24.343 -3.779 -14.119 1.00 81.38 110 ALA A N 1
ATOM 849 C CA . ALA A 1 110 ? 25.311 -2.574 -14.343 1.00 81.38 110 ALA A CA 1
ATOM 850 C C . ALA A 1 110 ? 26.083 -2.033 -15.695 1.00 81.38 110 ALA A C 1
ATOM 852 O O . ALA A 1 110 ? 26.851 -1.105 -15.475 1.00 81.38 110 ALA A O 1
ATOM 853 N N . VAL A 1 111 ? 26.113 -2.461 -17.009 1.00 71.44 111 VAL A N 1
ATOM 854 C CA . VAL A 1 111 ? 27.060 -1.853 -18.065 1.00 71.44 111 VAL A CA 1
ATOM 855 C C . VAL A 1 111 ? 28.590 -2.117 -17.863 1.00 71.44 111 VAL A C 1
ATOM 857 O O . VAL A 1 111 ? 28.969 -2.807 -16.939 1.00 71.44 111 VAL A O 1
ATOM 860 N N . GLY A 1 112 ? 29.516 -1.596 -18.695 1.00 75.38 112 GLY A N 1
ATOM 861 C CA . GLY A 1 112 ? 30.997 -1.874 -18.686 1.00 75.38 112 GLY A CA 1
ATOM 862 C C . GLY A 1 112 ? 31.693 -1.790 -20.085 1.00 75.38 112 GLY A C 1
ATOM 863 O O . GLY A 1 112 ? 31.221 -0.879 -20.714 1.00 75.38 112 GLY A O 1
ATOM 864 N N . ASP A 1 113 ? 32.724 -2.565 -20.552 1.00 66.94 113 ASP A N 1
ATOM 865 C CA . ASP A 1 113 ? 33.180 -3.221 -21.845 1.00 66.94 113 ASP A CA 1
ATOM 866 C C . ASP A 1 113 ? 33.224 -4.794 -21.741 1.00 66.94 113 ASP A C 1
ATOM 868 O O . ASP A 1 113 ? 34.268 -5.307 -21.373 1.00 66.94 113 ASP A O 1
ATOM 872 N N . THR A 1 114 ? 32.135 -5.544 -22.062 1.00 67.44 114 THR A N 1
ATOM 873 C CA . THR A 1 114 ? 31.672 -6.941 -21.696 1.00 67.44 114 THR A CA 1
ATOM 874 C C . THR A 1 114 ? 30.371 -7.173 -20.762 1.00 67.44 114 THR A C 1
ATOM 876 O O . THR A 1 114 ? 30.497 -7.529 -19.626 1.00 67.44 114 THR A O 1
ATOM 879 N N . LEU A 1 115 ? 29.040 -7.050 -21.058 1.00 80.38 115 LEU A N 1
ATOM 880 C CA . LEU A 1 115 ? 27.792 -7.343 -20.174 1.00 80.38 115 LEU A CA 1
ATOM 881 C C . LEU A 1 115 ? 27.772 -8.271 -18.959 1.00 80.38 115 LEU A C 1
ATOM 883 O O . LEU A 1 115 ? 28.004 -9.445 -19.062 1.00 80.38 115 LEU A O 1
ATOM 887 N N . GLU A 1 116 ? 27.214 -7.919 -17.821 1.00 78.31 116 GLU A N 1
ATOM 888 C CA . GLU A 1 116 ? 27.549 -8.670 -16.605 1.00 78.31 116 GLU A CA 1
ATOM 889 C C . GLU A 1 116 ? 26.349 -9.221 -15.712 1.00 78.31 116 GLU A C 1
ATOM 891 O O . GLU A 1 116 ? 25.835 -8.639 -14.776 1.00 78.31 116 GLU A O 1
ATOM 896 N N . ILE A 1 117 ? 25.926 -10.491 -15.863 1.00 85.69 117 ILE A N 1
ATOM 897 C CA . ILE A 1 117 ? 24.814 -11.159 -15.136 1.00 85.69 117 ILE A CA 1
ATOM 898 C C . ILE A 1 117 ? 24.877 -11.569 -13.614 1.00 85.69 117 ILE A C 1
ATOM 900 O O . ILE A 1 117 ? 25.171 -12.715 -13.362 1.00 85.69 117 ILE A O 1
ATOM 904 N N . ILE A 1 118 ? 24.559 -10.752 -12.588 1.00 77.06 118 ILE A N 1
ATOM 905 C CA . ILE A 1 118 ? 24.614 -10.892 -11.085 1.00 77.06 118 ILE A CA 1
ATOM 906 C C . ILE A 1 118 ? 23.647 -11.883 -10.294 1.00 77.06 118 ILE A C 1
ATOM 908 O O . ILE A 1 118 ? 23.388 -12.904 -10.904 1.00 77.06 118 ILE A O 1
ATOM 912 N N . ASP A 1 119 ? 23.189 -11.728 -8.993 1.00 77.25 119 ASP A N 1
ATOM 913 C CA . ASP A 1 119 ? 22.346 -12.698 -8.136 1.00 77.25 119 ASP A CA 1
ATOM 914 C C . ASP A 1 119 ? 21.804 -12.388 -6.645 1.00 77.25 119 ASP A C 1
ATOM 916 O O . ASP A 1 119 ? 22.037 -13.201 -5.770 1.00 77.25 119 ASP A O 1
ATOM 920 N N . ILE A 1 120 ? 21.081 -11.317 -6.232 1.00 72.88 120 ILE A N 1
ATOM 921 C CA . ILE A 1 120 ? 20.998 -10.793 -4.803 1.00 72.88 120 ILE A CA 1
ATOM 922 C C . ILE A 1 120 ? 20.704 -11.668 -3.563 1.00 72.88 120 ILE A C 1
ATOM 924 O O . ILE A 1 120 ? 19.933 -12.629 -3.584 1.00 72.88 120 ILE A O 1
ATOM 928 N N . SER A 1 121 ? 21.197 -11.161 -2.408 1.00 77.00 121 SER A N 1
ATOM 929 C CA . SER A 1 121 ? 20.752 -11.542 -1.046 1.00 77.00 121 SER A CA 1
ATOM 930 C C . SER A 1 121 ? 21.084 -10.633 0.180 1.00 77.00 121 SER A C 1
ATOM 932 O O . SER A 1 121 ? 20.456 -10.831 1.219 1.00 77.00 121 SER A O 1
ATOM 934 N N . ASN A 1 122 ? 22.074 -9.720 0.136 1.00 74.25 122 ASN A N 1
ATOM 935 C CA . ASN A 1 122 ? 22.777 -9.107 1.306 1.00 74.25 122 ASN A CA 1
ATOM 936 C C . ASN A 1 122 ? 23.814 -8.009 0.895 1.00 74.25 122 ASN A C 1
ATOM 938 O O . ASN A 1 122 ? 24.962 -8.358 0.611 1.00 74.25 122 ASN A O 1
ATOM 942 N N . PRO A 1 123 ? 23.472 -6.722 0.746 1.00 72.38 123 PRO A N 1
ATOM 943 C CA . PRO A 1 123 ? 24.231 -5.910 -0.199 1.00 72.38 123 PRO A CA 1
ATOM 944 C C . PRO A 1 123 ? 25.181 -4.863 0.375 1.00 72.38 123 PRO A C 1
ATOM 946 O O . PRO A 1 123 ? 24.827 -3.757 0.750 1.00 72.38 123 PRO A O 1
ATOM 949 N N . SER A 1 124 ? 26.452 -5.225 0.473 1.00 67.94 124 SER A N 1
ATOM 950 C CA . SER A 1 124 ? 27.473 -4.361 1.058 1.00 67.94 124 SER A CA 1
ATOM 951 C C . SER A 1 124 ? 28.886 -4.450 0.439 1.00 67.94 124 SER A C 1
ATOM 953 O O . SER A 1 124 ? 29.753 -3.835 1.044 1.00 67.94 124 SER A O 1
ATOM 955 N N . ASN A 1 125 ? 29.159 -5.197 -0.669 1.00 73.19 125 ASN A N 1
ATOM 956 C CA . ASN A 1 125 ? 30.473 -5.285 -1.409 1.00 73.19 125 ASN A CA 1
ATOM 957 C C . ASN A 1 125 ? 30.541 -6.227 -2.701 1.00 73.19 125 ASN A C 1
ATOM 959 O O . ASN A 1 125 ? 31.624 -6.436 -3.213 1.00 73.19 125 ASN A O 1
ATOM 963 N N . PRO A 1 126 ? 29.436 -6.735 -3.325 1.00 76.00 126 PRO A N 1
ATOM 964 C CA . PRO A 1 126 ? 29.116 -7.731 -4.460 1.00 76.00 126 PRO A CA 1
ATOM 965 C C . PRO A 1 126 ? 29.489 -9.290 -4.687 1.00 76.00 126 PRO A C 1
ATOM 967 O O . PRO A 1 126 ? 29.557 -9.993 -3.713 1.00 76.00 126 PRO A O 1
ATOM 970 N N . VAL A 1 127 ? 29.535 -9.936 -5.901 1.00 75.19 127 VAL A N 1
ATOM 971 C CA . VAL A 1 127 ? 30.024 -11.339 -6.366 1.00 75.19 127 VAL A CA 1
ATOM 972 C C . VAL A 1 127 ? 29.741 -11.467 -7.914 1.00 75.19 127 VAL A C 1
ATOM 974 O O . VAL A 1 127 ? 28.747 -10.878 -8.254 1.00 75.19 127 VAL A O 1
ATOM 977 N N . PHE A 1 128 ? 30.509 -12.106 -8.866 1.00 80.62 128 PHE A N 1
ATOM 978 C CA . PHE A 1 128 ? 30.504 -11.938 -10.401 1.00 80.62 128 PHE A CA 1
ATOM 979 C C . PHE A 1 128 ? 30.612 -13.251 -11.312 1.00 80.62 128 PHE A C 1
ATOM 981 O O . PHE A 1 128 ? 30.868 -14.303 -10.740 1.00 80.62 128 PHE A O 1
ATOM 988 N N . LYS A 1 129 ? 30.412 -13.265 -12.677 1.00 83.62 129 LYS A N 1
ATOM 989 C CA . LYS A 1 129 ? 30.276 -14.471 -13.572 1.00 83.62 129 LYS A CA 1
ATOM 990 C C . LYS A 1 129 ? 30.419 -14.524 -15.172 1.00 83.62 129 LYS A C 1
ATOM 992 O O . LYS A 1 129 ? 30.069 -15.600 -15.607 1.00 83.62 129 LYS A O 1
ATOM 997 N N . GLY A 1 130 ? 30.907 -13.687 -16.160 1.00 76.50 130 GLY A N 1
ATOM 998 C CA . GLY A 1 130 ? 31.021 -14.197 -17.629 1.00 76.50 130 GLY A CA 1
ATOM 999 C C . GLY A 1 130 ? 31.503 -13.635 -19.065 1.00 76.50 130 GLY A C 1
ATOM 1000 O O . GLY A 1 130 ? 32.697 -13.408 -19.121 1.00 76.50 130 GLY A O 1
ATOM 1001 N N . ASN A 1 131 ? 30.802 -13.698 -20.263 1.00 83.38 131 ASN A N 1
ATOM 1002 C CA . ASN A 1 131 ? 31.023 -12.915 -21.568 1.00 83.38 131 ASN A CA 1
ATOM 1003 C C . ASN A 1 131 ? 29.852 -12.799 -22.821 1.00 83.38 131 ASN A C 1
ATOM 1005 O O . ASN A 1 131 ? 29.129 -13.766 -22.834 1.00 83.38 131 ASN A O 1
ATOM 1009 N N . TYR A 1 132 ? 29.577 -11.809 -23.839 1.00 78.69 132 TYR A N 1
ATOM 1010 C CA . TYR A 1 132 ? 28.670 -11.488 -25.152 1.00 78.69 132 TYR A CA 1
ATOM 1011 C C . TYR A 1 132 ? 29.435 -10.497 -26.086 1.00 78.69 132 TYR A C 1
ATOM 1013 O O . TYR A 1 132 ? 30.645 -10.634 -26.109 1.00 78.69 132 TYR A O 1
ATOM 1021 N N . GLY A 1 133 ? 28.836 -9.587 -26.901 1.00 63.78 133 GLY A N 1
ATOM 1022 C CA . GLY A 1 133 ? 29.137 -8.154 -26.823 1.00 63.78 133 GLY A CA 1
ATOM 1023 C C . GLY A 1 133 ? 29.726 -7.177 -27.850 1.00 63.78 133 GLY A C 1
ATOM 1024 O O . GLY A 1 133 ? 30.569 -7.496 -28.669 1.00 63.78 133 GLY A O 1
ATOM 1025 N N . GLY A 1 134 ? 29.435 -5.895 -27.665 1.00 62.69 134 GLY A N 1
ATOM 1026 C CA . GLY A 1 134 ? 30.052 -4.777 -28.383 1.00 62.69 134 GLY A CA 1
ATOM 1027 C C . GLY A 1 134 ? 29.028 -4.101 -29.277 1.00 62.69 134 GLY A C 1
ATOM 1028 O O . GLY A 1 134 ? 28.999 -4.410 -30.453 1.00 62.69 134 GLY A O 1
ATOM 1029 N N . ILE A 1 135 ? 28.099 -3.284 -28.780 1.00 70.00 135 ILE A N 1
ATOM 1030 C CA . ILE A 1 135 ? 28.187 -2.472 -27.554 1.00 70.00 135 ILE A CA 1
ATOM 1031 C C . ILE A 1 135 ? 29.402 -1.458 -27.586 1.00 70.00 135 ILE A C 1
ATOM 1033 O O . ILE A 1 135 ? 30.287 -1.669 -28.411 1.00 70.00 135 ILE A O 1
ATOM 1037 N N . TYR A 1 136 ? 29.427 -0.352 -26.776 1.00 71.94 136 TYR A N 1
ATOM 1038 C CA . TYR A 1 136 ? 30.352 0.857 -26.721 1.00 71.94 136 TYR A CA 1
ATOM 1039 C C . TYR A 1 136 ? 29.713 2.228 -26.207 1.00 71.94 136 TYR A C 1
ATOM 1041 O O . TYR A 1 136 ? 30.212 3.331 -26.470 1.00 71.94 136 TYR A O 1
ATOM 1049 N N . SER A 1 137 ? 28.539 2.183 -25.551 1.00 71.44 137 SER A N 1
ATOM 1050 C CA . SER A 1 137 ? 27.641 3.232 -24.938 1.00 71.44 137 SER A CA 1
ATOM 1051 C C . SER A 1 137 ? 26.534 2.447 -24.103 1.00 71.44 137 SER A C 1
ATOM 1053 O O . SER A 1 137 ? 26.738 1.233 -24.017 1.00 71.44 137 SER A O 1
ATOM 1055 N N . GLY A 1 138 ? 25.486 3.003 -23.419 1.00 70.25 138 GLY A N 1
ATOM 1056 C CA . GLY A 1 138 ? 24.494 2.304 -22.505 1.00 70.25 138 GLY A CA 1
ATOM 1057 C C . GLY A 1 138 ? 23.055 2.896 -22.277 1.00 70.25 138 GLY A C 1
ATOM 1058 O O . GLY A 1 138 ? 22.926 4.060 -22.646 1.00 70.25 138 GLY A O 1
ATOM 1059 N N . GLN A 1 139 ? 22.041 2.143 -21.712 1.00 77.19 139 GLN A N 1
ATOM 1060 C CA . GLN A 1 139 ? 20.651 2.537 -21.225 1.00 77.19 139 GLN A CA 1
ATOM 1061 C C . GLN A 1 139 ? 19.692 1.447 -20.573 1.00 77.19 139 GLN A C 1
ATOM 1063 O O . GLN A 1 139 ? 20.250 0.576 -19.930 1.00 77.19 139 GLN A O 1
ATOM 1068 N N . ASP A 1 140 ? 18.325 1.470 -20.593 1.00 74.00 140 ASP A N 1
ATOM 1069 C CA . ASP A 1 140 ? 17.376 0.751 -19.650 1.00 74.00 140 ASP A CA 1
ATOM 1070 C C . ASP A 1 140 ? 16.628 -0.517 -20.146 1.00 74.00 140 ASP A C 1
ATOM 1072 O O . ASP A 1 140 ? 16.776 -0.975 -21.280 1.00 74.00 140 ASP A O 1
ATOM 1076 N N . VAL A 1 141 ? 15.961 -1.196 -19.194 1.00 70.44 141 VAL A N 1
ATOM 1077 C CA . VAL A 1 141 ? 15.690 -2.623 -19.127 1.00 70.44 141 VAL A CA 1
ATOM 1078 C C . VAL A 1 141 ? 14.407 -3.023 -18.240 1.00 70.44 141 VAL A C 1
ATOM 1080 O O . VAL A 1 141 ? 13.947 -2.161 -17.533 1.00 70.44 141 VAL A O 1
ATOM 1083 N N . GLN A 1 142 ? 13.711 -4.239 -18.234 1.00 85.81 142 GLN A N 1
ATOM 1084 C CA . GLN A 1 142 ? 12.755 -4.892 -17.202 1.00 85.81 142 GLN A CA 1
ATOM 1085 C C . GLN A 1 142 ? 12.012 -6.296 -17.459 1.00 85.81 142 GLN A C 1
ATOM 1087 O O . GLN A 1 142 ? 12.440 -7.111 -18.263 1.00 85.81 142 GLN A O 1
ATOM 1092 N N . VAL A 1 143 ? 10.881 -6.658 -16.777 1.00 77.81 143 VAL A N 1
ATOM 1093 C CA . VAL A 1 143 ? 10.340 -8.045 -16.585 1.00 77.81 143 VAL A CA 1
ATOM 1094 C C . VAL A 1 143 ? 8.836 -8.318 -16.762 1.00 77.81 143 VAL A C 1
ATOM 1096 O O . VAL A 1 143 ? 8.004 -7.931 -15.941 1.00 77.81 143 VAL A O 1
ATOM 1099 N N . VAL A 1 144 ? 8.523 -9.267 -17.664 1.00 78.94 144 VAL A N 1
ATOM 1100 C CA . VAL A 1 144 ? 7.220 -9.995 -17.772 1.00 78.94 144 VAL A CA 1
ATOM 1101 C C . VAL A 1 144 ? 7.324 -11.541 -17.960 1.00 78.94 144 VAL A C 1
ATOM 1103 O O . VAL A 1 144 ? 6.365 -12.194 -18.354 1.00 78.94 144 VAL A O 1
ATOM 1106 N N . GLY A 1 145 ? 8.465 -12.203 -17.740 1.00 68.38 145 GLY A N 1
ATOM 1107 C CA . GLY A 1 145 ? 8.525 -13.687 -17.760 1.00 68.38 145 GLY A CA 1
ATOM 1108 C C . GLY A 1 145 ? 8.459 -14.455 -19.106 1.00 68.38 145 GLY A C 1
ATOM 1109 O O . GLY A 1 145 ? 9.087 -15.504 -19.193 1.00 68.38 145 GLY A O 1
ATOM 1110 N N . ASN A 1 146 ? 7.713 -13.994 -20.126 1.00 75.62 146 ASN A N 1
ATOM 1111 C CA . ASN A 1 146 ? 7.589 -14.616 -21.465 1.00 75.62 146 ASN A CA 1
ATOM 1112 C C . ASN A 1 146 ? 8.471 -14.054 -22.631 1.00 75.62 146 ASN A C 1
ATOM 1114 O O . ASN A 1 146 ? 9.302 -14.810 -23.121 1.00 75.62 146 ASN A O 1
ATOM 1118 N N . TYR A 1 147 ? 8.261 -12.821 -23.148 1.00 83.06 147 TYR A N 1
ATOM 1119 C CA . TYR A 1 147 ? 8.999 -12.218 -24.295 1.00 83.06 147 TYR A CA 1
ATOM 1120 C C . TYR A 1 147 ? 9.517 -10.761 -24.061 1.00 83.06 147 TYR A C 1
ATOM 1122 O O . TYR A 1 147 ? 8.712 -9.965 -23.613 1.00 83.06 147 TYR A O 1
ATOM 1130 N N . ALA A 1 148 ? 10.803 -10.464 -24.353 1.00 80.62 148 ALA A N 1
ATOM 1131 C CA . ALA A 1 148 ? 11.764 -9.344 -24.049 1.00 80.62 148 ALA A CA 1
ATOM 1132 C C . ALA A 1 148 ? 11.733 -7.908 -24.669 1.00 80.62 148 ALA A C 1
ATOM 1134 O O . ALA A 1 148 ? 11.074 -7.887 -25.699 1.00 80.62 148 ALA A O 1
ATOM 1135 N N . TYR A 1 149 ? 12.541 -6.843 -24.281 1.00 84.00 149 TYR A N 1
ATOM 1136 C CA . TYR A 1 149 ? 12.678 -5.507 -25.030 1.00 84.00 149 TYR A CA 1
ATOM 1137 C C . TYR A 1 149 ? 14.030 -4.732 -25.444 1.00 84.00 149 TYR A C 1
ATOM 1139 O O . TYR A 1 149 ? 14.661 -5.213 -26.348 1.00 84.00 149 TYR A O 1
ATOM 1147 N N . VAL A 1 150 ? 14.532 -3.552 -25.014 1.00 83.25 150 VAL A N 1
ATOM 1148 C CA . VAL A 1 150 ? 15.932 -2.960 -25.304 1.00 83.25 150 VAL A CA 1
ATOM 1149 C C . VAL A 1 150 ? 16.468 -2.451 -26.671 1.00 83.25 150 VAL A C 1
ATOM 1151 O O . VAL A 1 150 ? 15.870 -2.696 -27.699 1.00 83.25 150 VAL A O 1
ATOM 1154 N N . ALA A 1 151 ? 17.628 -1.746 -26.717 1.00 69.75 151 ALA A N 1
ATOM 1155 C CA . ALA A 1 151 ? 17.866 -0.311 -26.974 1.00 69.75 151 ALA A CA 1
ATOM 1156 C C . ALA A 1 151 ? 19.359 0.149 -27.203 1.00 69.75 151 ALA A C 1
ATOM 1158 O O . ALA A 1 151 ? 20.069 -0.184 -26.299 1.00 69.75 151 ALA A O 1
ATOM 1159 N N . ASP A 1 152 ? 19.909 0.846 -28.253 1.00 78.81 152 ASP A N 1
ATOM 1160 C CA . ASP A 1 152 ? 21.337 1.394 -28.300 1.00 78.81 152 ASP A CA 1
ATOM 1161 C C . ASP A 1 152 ? 21.770 2.685 -29.082 1.00 78.81 152 ASP A C 1
ATOM 1163 O O . ASP A 1 152 ? 22.017 2.634 -30.287 1.00 78.81 152 ASP A O 1
ATOM 1167 N N . GLY A 1 153 ? 22.101 3.720 -28.285 1.00 60.41 153 GLY A N 1
ATOM 1168 C CA . GLY A 1 153 ? 22.971 4.914 -28.236 1.00 60.41 153 GLY A CA 1
ATOM 1169 C C . GLY A 1 153 ? 22.998 6.011 -29.277 1.00 60.41 153 GLY A C 1
ATOM 1170 O O . GLY A 1 153 ? 23.642 7.040 -29.038 1.00 60.41 153 GLY A O 1
ATOM 1171 N N . GLY A 1 154 ? 22.482 5.792 -30.478 1.00 64.75 154 GLY A N 1
ATOM 1172 C CA . GLY A 1 154 ? 22.864 6.671 -31.584 1.00 64.75 154 GLY A CA 1
ATOM 1173 C C . GLY A 1 154 ? 23.053 6.076 -32.964 1.00 64.75 154 GLY A C 1
ATOM 1174 O O . GLY A 1 154 ? 23.647 6.742 -33.792 1.00 64.75 154 GLY A O 1
ATOM 1175 N N . ASP A 1 155 ? 22.482 4.909 -33.224 1.00 60.81 155 ASP A N 1
ATOM 1176 C CA . ASP A 1 155 ? 21.753 4.624 -34.478 1.00 60.81 155 ASP A CA 1
ATOM 1177 C C . ASP A 1 155 ? 20.612 3.634 -34.197 1.00 60.81 155 ASP A C 1
ATOM 1179 O O . ASP A 1 155 ? 19.553 3.761 -34.805 1.00 60.81 155 ASP A O 1
ATOM 1183 N N . GLU A 1 156 ? 20.713 2.764 -33.178 1.00 70.00 156 GLU A N 1
ATOM 1184 C CA . GLU A 1 156 ? 19.744 1.688 -32.999 1.00 70.00 156 GLU A CA 1
ATOM 1185 C C . GLU A 1 156 ? 19.217 1.416 -31.604 1.00 70.00 156 GLU A C 1
ATOM 1187 O O . GLU A 1 156 ? 18.267 2.076 -31.271 1.00 70.00 156 GLU A O 1
ATOM 1192 N N . LEU A 1 157 ? 19.471 0.236 -31.010 1.00 82.56 157 LEU A N 1
ATOM 1193 C CA . LEU A 1 157 ? 18.397 -0.584 -30.379 1.00 82.56 157 LEU A CA 1
ATOM 1194 C C . LEU A 1 157 ? 18.949 -1.996 -29.904 1.00 82.56 157 LEU A C 1
ATOM 1196 O O . LEU A 1 157 ? 20.046 -2.193 -30.367 1.00 82.56 157 LEU A O 1
ATOM 1200 N N . GLN A 1 158 ? 18.310 -2.964 -29.142 1.00 73.88 158 GLN A N 1
ATOM 1201 C CA . GLN A 1 158 ? 18.163 -4.495 -29.292 1.00 73.88 158 GLN A CA 1
ATOM 1202 C C . GLN A 1 158 ? 17.163 -5.365 -28.456 1.00 73.88 158 GLN A C 1
ATOM 1204 O O . GLN A 1 158 ? 17.363 -5.644 -27.284 1.00 73.88 158 GLN A O 1
ATOM 1209 N N . ILE A 1 159 ? 16.324 -6.122 -29.198 1.00 85.38 159 ILE A N 1
ATOM 1210 C CA . ILE A 1 159 ? 15.180 -6.988 -28.842 1.00 85.38 159 ILE A CA 1
ATOM 1211 C C . ILE A 1 159 ? 15.514 -8.477 -28.559 1.00 85.38 159 ILE A C 1
ATOM 1213 O O . ILE A 1 159 ? 14.909 -9.354 -29.156 1.00 85.38 159 ILE A O 1
ATOM 1217 N N . ILE A 1 160 ? 16.468 -8.727 -27.636 1.00 77.31 160 ILE A N 1
ATOM 1218 C CA . ILE A 1 160 ? 17.275 -9.931 -27.256 1.00 77.31 160 ILE A CA 1
ATOM 1219 C C . ILE A 1 160 ? 16.643 -11.394 -26.997 1.00 77.31 160 ILE A C 1
ATOM 1221 O O . ILE A 1 160 ? 15.894 -11.723 -27.879 1.00 77.31 160 ILE A O 1
ATOM 1225 N N . ASP A 1 161 ? 16.847 -12.370 -26.051 1.00 81.81 161 ASP A N 1
ATOM 1226 C CA . ASP A 1 161 ? 15.990 -13.620 -25.709 1.00 81.81 161 ASP A CA 1
ATOM 1227 C C . ASP A 1 161 ? 16.592 -14.475 -24.516 1.00 81.81 161 ASP A C 1
ATOM 1229 O O . ASP A 1 161 ? 17.661 -14.104 -24.090 1.00 81.81 161 ASP A O 1
ATOM 1233 N N . ILE A 1 162 ? 16.024 -15.549 -23.899 1.00 72.56 162 ILE A N 1
ATOM 1234 C CA . ILE A 1 162 ? 16.697 -16.454 -22.890 1.00 72.56 162 ILE A CA 1
ATOM 1235 C C . ILE A 1 162 ? 16.208 -17.918 -22.816 1.00 72.56 162 ILE A C 1
ATOM 1237 O O . ILE A 1 162 ? 15.211 -18.389 -23.359 1.00 72.56 162 ILE A O 1
ATOM 1241 N N . SER A 1 163 ? 16.915 -18.628 -21.941 1.00 81.81 163 SER A N 1
ATOM 1242 C CA . SER A 1 163 ? 16.432 -19.508 -20.875 1.00 81.81 163 SER A CA 1
ATOM 1243 C C . SER A 1 163 ? 17.398 -19.573 -19.670 1.00 81.81 163 SER A C 1
ATOM 1245 O O . SER A 1 163 ? 17.237 -20.438 -18.811 1.00 81.81 163 SER A O 1
ATOM 1247 N N . ASN A 1 164 ? 18.451 -18.746 -19.596 1.00 77.19 164 ASN A N 1
ATOM 1248 C CA . ASN A 1 164 ? 19.506 -18.911 -18.601 1.00 77.19 164 ASN A CA 1
ATOM 1249 C C . ASN A 1 164 ? 20.259 -17.618 -18.289 1.00 77.19 164 ASN A C 1
ATOM 1251 O O . ASN A 1 164 ? 20.607 -16.896 -19.172 1.00 77.19 164 ASN A O 1
ATOM 1255 N N . PRO A 1 165 ? 20.677 -17.371 -17.075 1.00 70.19 165 PRO A N 1
ATOM 1256 C CA . PRO A 1 165 ? 21.627 -16.283 -16.815 1.00 70.19 165 PRO A CA 1
ATOM 1257 C C . PRO A 1 165 ? 23.134 -16.520 -17.143 1.00 70.19 165 PRO A C 1
ATOM 1259 O O . PRO A 1 165 ? 23.903 -16.546 -16.174 1.00 70.19 165 PRO A O 1
ATOM 1262 N N . ALA A 1 166 ? 23.578 -16.702 -18.424 1.00 70.38 166 ALA A N 1
ATOM 1263 C CA . ALA A 1 166 ? 25.031 -16.790 -18.788 1.00 70.38 166 ALA A CA 1
ATOM 1264 C C . ALA A 1 166 ? 25.711 -16.692 -20.243 1.00 70.38 166 ALA A C 1
ATOM 1266 O O . ALA A 1 166 ? 26.935 -16.670 -20.232 1.00 70.38 166 ALA A O 1
ATOM 1267 N N . ALA A 1 167 ? 25.267 -16.606 -21.527 1.00 76.75 167 ALA A N 1
ATOM 1268 C CA . ALA A 1 167 ? 24.144 -17.163 -22.314 1.00 76.75 167 ALA A CA 1
ATOM 1269 C C . ALA A 1 167 ? 23.926 -16.793 -23.846 1.00 76.75 167 ALA A C 1
ATOM 1271 O O . ALA A 1 167 ? 23.525 -17.662 -24.629 1.00 76.75 167 ALA A O 1
ATOM 1272 N N . PRO A 1 168 ? 24.025 -15.529 -24.298 1.00 71.12 168 PRO A N 1
ATOM 1273 C CA . PRO A 1 168 ? 23.165 -14.991 -25.417 1.00 71.12 168 PRO A CA 1
ATOM 1274 C C . PRO A 1 168 ? 23.299 -15.233 -26.973 1.00 71.12 168 PRO A C 1
ATOM 1276 O O . PRO A 1 168 ? 24.368 -15.028 -27.510 1.00 71.12 168 PRO A O 1
ATOM 1279 N N . THR A 1 169 ? 22.239 -15.457 -27.816 1.00 80.69 169 THR A N 1
ATOM 1280 C CA . THR A 1 169 ? 22.309 -15.711 -29.325 1.00 80.69 169 THR A CA 1
ATOM 1281 C C . THR A 1 169 ? 21.312 -14.949 -30.342 1.00 80.69 169 THR A C 1
ATOM 1283 O O . THR A 1 169 ? 20.135 -15.307 -30.374 1.00 80.69 169 THR A O 1
ATOM 1286 N N . PHE A 1 170 ? 21.680 -13.952 -31.222 1.00 85.12 170 PHE A N 1
ATOM 1287 C CA . PHE A 1 170 ? 20.793 -12.834 -31.812 1.00 85.12 170 PHE A CA 1
ATOM 1288 C C . PHE A 1 170 ? 19.783 -13.001 -33.003 1.00 85.12 170 PHE A C 1
ATOM 1290 O O . PHE A 1 170 ? 20.155 -13.595 -33.988 1.00 85.12 170 PHE A O 1
ATOM 1297 N N . LYS A 1 171 ? 18.579 -12.353 -33.067 1.00 86.38 171 LYS A N 1
ATOM 1298 C CA . LYS A 1 171 ? 17.662 -12.279 -34.279 1.00 86.38 171 LYS A CA 1
ATOM 1299 C C . LYS A 1 171 ? 16.616 -11.079 -34.579 1.00 86.38 171 LYS A C 1
ATOM 1301 O O . LYS A 1 171 ? 15.549 -11.440 -35.069 1.00 86.38 171 LYS A O 1
ATOM 1306 N N . GLY A 1 172 ? 16.804 -9.729 -34.402 1.00 80.88 172 GLY A N 1
ATOM 1307 C CA . GLY A 1 172 ? 15.821 -8.642 -34.853 1.00 80.88 172 GLY A CA 1
ATOM 1308 C C . GLY A 1 172 ? 16.048 -7.084 -34.570 1.00 80.88 172 GLY A C 1
ATOM 1309 O O . GLY A 1 172 ? 15.980 -6.782 -33.402 1.00 80.88 172 GLY A O 1
ATOM 1310 N N . LYS A 1 173 ? 16.175 -6.142 -35.578 1.00 85.25 173 LYS A N 1
ATOM 1311 C CA . LYS A 1 173 ? 16.297 -4.601 -35.758 1.00 85.25 173 LYS A CA 1
ATOM 1312 C C . LYS A 1 173 ? 15.137 -3.654 -35.329 1.00 85.25 173 LYS A C 1
ATOM 1314 O O . LYS A 1 173 ? 13.981 -4.060 -35.402 1.00 85.25 173 LYS A O 1
ATOM 1319 N N . TYR A 1 174 ? 15.455 -2.390 -35.052 1.00 82.38 174 TYR A N 1
ATOM 1320 C CA . TYR A 1 174 ? 14.789 -1.105 -35.243 1.00 82.38 174 TYR A CA 1
ATOM 1321 C C . TYR A 1 174 ? 15.980 -0.062 -35.164 1.00 82.38 174 TYR A C 1
ATOM 1323 O O . TYR A 1 174 ? 17.030 -0.461 -34.664 1.00 82.38 174 TYR A O 1
ATOM 1331 N N . TYR A 1 175 ? 15.964 1.141 -35.774 1.00 76.62 175 TYR A N 1
ATOM 1332 C CA . TYR A 1 175 ? 17.205 1.945 -36.071 1.00 76.62 175 TYR A CA 1
ATOM 1333 C C . TYR A 1 175 ? 16.914 3.435 -36.170 1.00 76.62 175 TYR A C 1
ATOM 1335 O O . TYR A 1 175 ? 16.817 3.981 -37.259 1.00 76.62 175 TYR A O 1
ATOM 1343 N N . THR A 1 176 ? 16.452 3.952 -35.057 1.00 58.47 176 THR A N 1
ATOM 1344 C CA . THR A 1 176 ? 15.377 4.925 -34.806 1.00 58.47 176 THR A CA 1
ATOM 1345 C C . THR A 1 176 ? 15.765 6.317 -35.336 1.00 58.47 176 THR A C 1
ATOM 1347 O O . THR A 1 176 ? 16.779 6.421 -35.988 1.00 58.47 176 THR A O 1
ATOM 1350 N N . SER A 1 177 ? 14.925 7.346 -35.427 1.00 52.84 177 SER A N 1
ATOM 1351 C CA . SER A 1 177 ? 15.190 8.515 -36.317 1.00 52.84 177 SER A CA 1
ATOM 1352 C C . SER A 1 177 ? 16.303 9.468 -35.849 1.00 52.84 177 SER A C 1
ATOM 1354 O O . SER A 1 177 ? 16.401 10.588 -36.335 1.00 52.84 177 SER A O 1
ATOM 1356 N N . GLY A 1 178 ? 17.147 9.021 -34.929 1.00 65.44 178 GLY A N 1
ATOM 1357 C CA . GLY A 1 178 ? 18.160 9.758 -34.203 1.00 65.44 178 GLY A CA 1
ATOM 1358 C C . GLY A 1 178 ? 18.420 9.200 -32.766 1.00 65.44 178 GLY A C 1
ATOM 1359 O O . GLY A 1 178 ? 17.590 8.408 -32.360 1.00 65.44 178 GLY A O 1
ATOM 1360 N N . TYR A 1 179 ? 19.555 9.466 -32.052 1.00 71.88 179 TYR A N 1
ATOM 1361 C CA . TYR A 1 179 ? 19.887 9.046 -30.649 1.00 71.88 179 TYR A CA 1
ATOM 1362 C C . TYR A 1 179 ? 18.570 8.914 -29.870 1.00 71.88 179 TYR A C 1
ATOM 1364 O O . TYR A 1 179 ? 17.747 9.794 -30.037 1.00 71.88 179 TYR A O 1
ATOM 1372 N N . ALA A 1 180 ? 18.308 7.866 -29.078 1.00 75.38 180 ALA A N 1
ATOM 1373 C CA . ALA A 1 180 ? 17.007 7.797 -28.412 1.00 75.38 180 ALA A CA 1
ATOM 1374 C C . ALA A 1 180 ? 16.834 6.760 -27.295 1.00 75.38 180 ALA A C 1
ATOM 1376 O O . ALA A 1 180 ? 16.558 5.665 -27.709 1.00 75.38 180 ALA A O 1
ATOM 1377 N N . TRP A 1 181 ? 16.965 7.038 -25.985 1.00 76.94 181 TRP A N 1
ATOM 1378 C CA . TRP A 1 181 ? 17.759 6.175 -25.072 1.00 76.94 181 TRP A CA 1
ATOM 1379 C C . TRP A 1 181 ? 17.048 5.678 -23.775 1.00 76.94 181 TRP A C 1
ATOM 1381 O O . TRP A 1 181 ? 17.008 6.475 -22.857 1.00 76.94 181 TRP A O 1
ATOM 1391 N N . ASP A 1 182 ? 16.635 4.394 -23.634 1.00 76.62 182 ASP A N 1
ATOM 1392 C CA . ASP A 1 182 ? 15.838 3.809 -22.502 1.00 76.62 182 ASP A CA 1
ATOM 1393 C C . ASP A 1 182 ? 15.626 2.236 -22.554 1.00 76.62 182 ASP A C 1
ATOM 1395 O O . ASP A 1 182 ? 16.150 1.633 -23.485 1.00 76.62 182 ASP A O 1
ATOM 1399 N N . VAL A 1 183 ? 14.940 1.518 -21.612 1.00 71.88 183 VAL A N 1
ATOM 1400 C CA . VAL A 1 183 ? 13.772 0.585 -21.818 1.00 71.88 183 VAL A CA 1
ATOM 1401 C C . VAL A 1 183 ? 13.389 -0.742 -21.051 1.00 71.88 183 VAL A C 1
ATOM 1403 O O . VAL A 1 183 ? 13.941 -1.813 -21.261 1.00 71.88 183 VAL A O 1
ATOM 1406 N N . GLN A 1 184 ? 12.175 -0.786 -20.458 1.00 89.25 184 GLN A N 1
ATOM 1407 C CA . GLN A 1 184 ? 11.501 -1.818 -19.597 1.00 89.25 184 GLN A CA 1
ATOM 1408 C C . GLN A 1 184 ? 10.443 -2.834 -20.183 1.00 89.25 184 GLN A C 1
ATOM 1410 O O . GLN A 1 184 ? 10.514 -3.147 -21.368 1.00 89.25 184 GLN A O 1
ATOM 1415 N N . ILE A 1 185 ? 9.546 -3.464 -19.353 1.00 86.25 185 ILE A N 1
ATOM 1416 C CA . ILE A 1 185 ? 8.146 -4.014 -19.525 1.00 86.25 185 ILE A CA 1
ATOM 1417 C C . ILE A 1 185 ? 7.449 -4.591 -18.254 1.00 86.25 185 ILE A C 1
ATOM 1419 O O . ILE A 1 185 ? 8.077 -5.240 -17.420 1.00 86.25 185 ILE A O 1
ATOM 1423 N N . VAL A 1 186 ? 6.119 -4.374 -18.110 1.00 81.19 186 VAL A N 1
ATOM 1424 C CA . VAL A 1 186 ? 5.216 -5.041 -17.136 1.00 81.19 186 VAL A CA 1
ATOM 1425 C C . VAL A 1 186 ? 3.774 -5.212 -17.649 1.00 81.19 186 VAL A C 1
ATOM 1427 O O . VAL A 1 186 ? 3.159 -4.317 -18.219 1.00 81.19 186 VAL A O 1
ATOM 1430 N N . GLY A 1 187 ? 3.163 -6.358 -17.335 1.00 76.00 187 GLY A N 1
ATOM 1431 C CA . GLY A 1 187 ? 1.710 -6.493 -17.181 1.00 76.00 187 GLY A CA 1
ATOM 1432 C C . GLY A 1 187 ? 0.857 -6.537 -18.455 1.00 76.00 187 GLY A C 1
ATOM 1433 O O . GLY A 1 187 ? 0.287 -7.585 -18.751 1.00 76.00 187 GLY A O 1
ATOM 1434 N N . ASN A 1 188 ? 0.669 -5.401 -19.138 1.00 78.62 188 ASN A N 1
ATOM 1435 C CA . ASN A 1 188 ? -0.403 -5.225 -20.142 1.00 78.62 188 ASN A CA 1
ATOM 1436 C C . ASN A 1 188 ? -0.097 -4.212 -21.274 1.00 78.62 188 ASN A C 1
ATOM 1438 O O . ASN A 1 188 ? -0.643 -4.335 -22.376 1.00 78.62 188 ASN A O 1
ATOM 1442 N N . TYR A 1 189 ? 0.783 -3.243 -21.007 1.00 82.62 189 TYR A N 1
ATOM 1443 C CA . TYR A 1 189 ? 1.197 -2.129 -21.874 1.00 82.62 189 TYR A CA 1
ATOM 1444 C C . TYR A 1 189 ? 2.720 -1.894 -21.722 1.00 82.62 189 TYR A C 1
ATOM 1446 O O . TYR A 1 189 ? 3.293 -2.547 -20.859 1.00 82.62 189 TYR A O 1
ATOM 1454 N N . ALA A 1 190 ? 3.406 -1.112 -22.583 1.00 82.88 190 ALA A N 1
ATOM 1455 C CA . ALA A 1 190 ? 4.816 -1.436 -22.898 1.00 82.88 190 ALA A CA 1
ATOM 1456 C C . ALA A 1 190 ? 5.792 -0.382 -23.599 1.00 82.88 190 ALA A C 1
ATOM 1458 O O . ALA A 1 190 ? 5.873 -0.423 -24.825 1.00 82.88 190 ALA A O 1
ATOM 1459 N N . TYR A 1 191 ? 6.584 0.482 -22.918 1.00 85.00 191 TYR A N 1
ATOM 1460 C CA . TYR A 1 191 ? 7.158 1.792 -23.371 1.00 85.00 191 TYR A CA 1
ATOM 1461 C C . TYR A 1 191 ? 8.642 2.096 -23.347 1.00 85.00 191 TYR A C 1
ATOM 1463 O O . TYR A 1 191 ? 9.392 1.343 -22.798 1.00 85.00 191 TYR A O 1
ATOM 1471 N N . VAL A 1 192 ? 9.024 3.151 -24.072 1.00 83.19 192 VAL A N 1
ATOM 1472 C CA . VAL A 1 192 ? 10.340 3.420 -24.671 1.00 83.19 192 VAL A CA 1
ATOM 1473 C C . VAL A 1 192 ? 10.474 4.869 -25.267 1.00 83.19 192 VAL A C 1
ATOM 1475 O O . VAL A 1 192 ? 9.395 5.302 -25.674 1.00 83.19 192 VAL A O 1
ATOM 1478 N N . ALA A 1 193 ? 11.620 5.598 -25.427 1.00 72.44 193 ALA A N 1
ATOM 1479 C CA . ALA A 1 193 ? 11.716 6.920 -26.161 1.00 72.44 193 ALA A CA 1
ATOM 1480 C C . ALA A 1 193 ? 13.066 7.378 -26.821 1.00 72.44 193 ALA A C 1
ATOM 1482 O O . ALA A 1 193 ? 14.003 6.618 -26.844 1.00 72.44 193 ALA A O 1
ATOM 1483 N N . GLY A 1 194 ? 13.208 8.560 -27.485 1.00 69.12 194 GLY A N 1
ATOM 1484 C CA . GLY A 1 194 ? 14.430 9.334 -27.207 1.00 69.12 194 GLY A CA 1
ATOM 1485 C C . GLY A 1 194 ? 15.204 10.402 -28.038 1.00 69.12 194 GLY A C 1
ATOM 1486 O O . GLY A 1 194 ? 15.185 10.404 -29.252 1.00 69.12 194 GLY A O 1
ATOM 1487 N N . ASP A 1 195 ? 15.969 11.293 -27.387 1.00 78.12 195 ASP A N 1
ATOM 1488 C CA . ASP A 1 195 ? 16.660 12.475 -27.967 1.00 78.12 195 ASP A CA 1
ATOM 1489 C C . ASP A 1 195 ? 15.719 13.231 -28.926 1.00 78.12 195 ASP A C 1
ATOM 1491 O O . ASP A 1 195 ? 14.558 13.246 -28.605 1.00 78.12 195 ASP A O 1
ATOM 1495 N N . TYR A 1 196 ? 16.061 13.901 -30.024 1.00 61.12 196 TYR A N 1
ATOM 1496 C CA . TYR A 1 196 ? 15.139 14.778 -30.797 1.00 61.12 196 TYR A CA 1
ATOM 1497 C C . TYR A 1 196 ? 13.750 14.210 -31.302 1.00 61.12 196 TYR A C 1
ATOM 1499 O O . TYR A 1 196 ? 13.473 14.475 -32.458 1.00 61.12 196 TYR A O 1
ATOM 1507 N N . SER A 1 197 ? 12.903 13.454 -30.532 1.00 64.12 197 SER A N 1
ATOM 1508 C CA . SER A 1 197 ? 11.987 12.366 -30.997 1.00 64.12 197 SER A CA 1
ATOM 1509 C C . SER A 1 197 ? 10.681 11.935 -30.265 1.00 64.12 197 SER A C 1
ATOM 1511 O O . SER A 1 197 ? 9.593 11.941 -30.839 1.00 64.12 197 SER A O 1
ATOM 1513 N N . GLY A 1 198 ? 10.724 11.455 -29.025 1.00 73.88 198 GLY A N 1
ATOM 1514 C CA . GLY A 1 198 ? 9.602 10.844 -28.337 1.00 73.88 198 GLY A CA 1
ATOM 1515 C C . GLY A 1 198 ? 9.640 9.397 -27.908 1.00 73.88 198 GLY A C 1
ATOM 1516 O O . GLY A 1 198 ? 10.359 8.537 -28.406 1.00 73.88 198 GLY A O 1
ATOM 1517 N N . LEU A 1 199 ? 8.685 9.136 -27.009 1.00 86.88 199 LEU A N 1
ATOM 1518 C CA . LEU A 1 199 ? 8.305 7.842 -26.449 1.00 86.88 199 LEU A CA 1
ATOM 1519 C C . LEU A 1 199 ? 7.464 6.916 -27.342 1.00 86.88 199 LEU A C 1
ATOM 1521 O O . LEU A 1 199 ? 6.266 6.830 -27.130 1.00 86.88 199 LEU A O 1
ATOM 1525 N N . GLN A 1 200 ? 8.003 6.296 -28.398 1.00 78.75 200 GLN A N 1
ATOM 1526 C CA . GLN A 1 200 ? 7.205 5.671 -29.473 1.00 78.75 200 GLN A CA 1
ATOM 1527 C C . GLN A 1 200 ? 6.037 4.808 -28.947 1.00 78.75 200 GLN A C 1
ATOM 1529 O O . GLN A 1 200 ? 6.145 4.211 -27.894 1.00 78.75 200 GLN A O 1
ATOM 1534 N N . ILE A 1 201 ? 4.874 4.754 -29.612 1.00 88.31 201 ILE A N 1
ATOM 1535 C CA . ILE A 1 201 ? 3.600 4.362 -28.960 1.00 88.31 201 ILE A CA 1
ATOM 1536 C C . ILE A 1 201 ? 2.821 3.173 -29.594 1.00 88.31 201 ILE A C 1
ATOM 1538 O O . ILE A 1 201 ? 1.685 2.871 -29.252 1.00 88.31 201 ILE A O 1
ATOM 1542 N N . ILE A 1 202 ? 3.479 2.489 -30.528 1.00 76.69 202 ILE A N 1
ATOM 1543 C CA . ILE A 1 202 ? 3.615 1.031 -30.685 1.00 76.69 202 ILE A CA 1
ATOM 1544 C C . ILE A 1 202 ? 2.401 0.053 -31.005 1.00 76.69 202 ILE A C 1
ATOM 1546 O O . ILE A 1 202 ? 1.295 0.298 -30.532 1.00 76.69 202 ILE A O 1
ATOM 1550 N N . ASP A 1 203 ? 2.493 -1.062 -31.763 1.00 83.44 203 ASP A N 1
ATOM 1551 C CA . ASP A 1 203 ? 1.433 -2.124 -31.875 1.00 83.44 203 ASP A CA 1
ATOM 1552 C C . ASP A 1 203 ? 1.922 -3.518 -31.341 1.00 83.44 203 ASP A C 1
ATOM 1554 O O . ASP A 1 203 ? 3.096 -3.689 -31.018 1.00 83.44 203 ASP A O 1
ATOM 1558 N N . ILE A 1 204 ? 1.042 -4.533 -31.196 1.00 77.50 204 ILE A N 1
ATOM 1559 C CA . ILE A 1 204 ? 1.317 -5.852 -30.543 1.00 77.50 204 ILE A CA 1
ATOM 1560 C C . ILE A 1 204 ? 1.150 -7.035 -31.503 1.00 77.50 204 ILE A C 1
ATOM 1562 O O . ILE A 1 204 ? 0.025 -7.534 -31.628 1.00 77.50 204 ILE A O 1
ATOM 1566 N N . SER A 1 205 ? 2.227 -7.554 -32.127 1.00 85.31 205 SER A N 1
ATOM 1567 C CA . SER A 1 205 ? 2.016 -8.718 -33.015 1.00 85.31 205 SER A CA 1
ATOM 1568 C C . SER A 1 205 ? 3.135 -9.725 -33.417 1.00 85.31 205 SER A C 1
ATOM 1570 O O . SER A 1 205 ? 2.750 -10.861 -33.662 1.00 85.31 205 SER A O 1
ATOM 1572 N N . ASN A 1 206 ? 4.459 -9.478 -33.450 1.00 78.50 206 ASN A N 1
ATOM 1573 C CA . ASN A 1 206 ? 5.531 -10.446 -33.836 1.00 78.50 206 ASN A CA 1
ATOM 1574 C C . ASN A 1 206 ? 6.914 -10.451 -33.046 1.00 78.50 206 ASN A C 1
ATOM 1576 O O . ASN A 1 206 ? 7.698 -9.528 -33.228 1.00 78.50 206 ASN A O 1
ATOM 1580 N N . PRO A 1 207 ? 7.330 -11.482 -32.250 1.00 73.56 207 PRO A N 1
ATOM 1581 C CA . PRO A 1 207 ? 8.597 -11.590 -31.477 1.00 73.56 207 PRO A CA 1
ATOM 1582 C C . PRO A 1 207 ? 9.818 -11.914 -32.342 1.00 73.56 207 PRO A C 1
ATOM 1584 O O . PRO A 1 207 ? 10.391 -13.001 -32.303 1.00 73.56 207 PRO A O 1
ATOM 1587 N N . ALA A 1 208 ? 10.098 -10.962 -33.216 1.00 72.88 208 ALA A N 1
ATOM 1588 C CA . ALA A 1 208 ? 11.134 -10.911 -34.240 1.00 72.88 208 ALA A CA 1
ATOM 1589 C C . ALA A 1 208 ? 10.901 -9.699 -35.152 1.00 72.88 208 ALA A C 1
ATOM 1591 O O . ALA A 1 208 ? 11.752 -9.449 -35.991 1.00 72.88 208 ALA A O 1
ATOM 1592 N N . ALA A 1 209 ? 9.741 -9.018 -35.075 1.00 77.12 209 ALA A N 1
ATOM 1593 C CA . ALA A 1 209 ? 9.252 -8.098 -36.098 1.00 77.12 209 ALA A CA 1
ATOM 1594 C C . ALA A 1 209 ? 8.646 -6.735 -35.678 1.00 77.12 209 ALA A C 1
ATOM 1596 O O . ALA A 1 209 ? 7.715 -6.311 -36.352 1.00 77.12 209 ALA A O 1
ATOM 1597 N N . PRO A 1 210 ? 9.161 -5.987 -34.691 1.00 72.31 210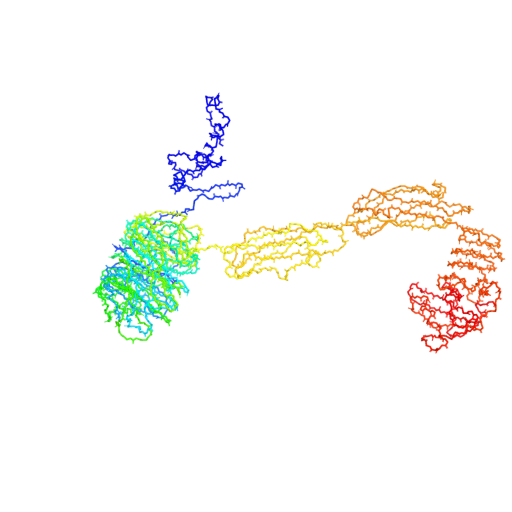 PRO A N 1
ATOM 1598 C CA . PRO A 1 210 ? 8.831 -4.562 -34.507 1.00 72.31 210 PRO A CA 1
ATOM 1599 C C . PRO A 1 210 ? 8.435 -3.695 -35.770 1.00 72.31 210 PRO A C 1
ATOM 1601 O O . PRO A 1 210 ? 9.293 -3.446 -36.607 1.00 72.31 210 PRO A O 1
ATOM 1604 N N . THR A 1 211 ? 7.196 -3.132 -35.920 1.00 83.19 211 THR A N 1
ATOM 1605 C CA . THR A 1 211 ? 6.755 -2.277 -37.107 1.00 83.19 211 THR A CA 1
ATOM 1606 C C . THR A 1 211 ? 5.972 -0.924 -36.903 1.00 83.19 211 THR A C 1
ATOM 1608 O O . THR A 1 211 ? 4.965 -1.013 -36.251 1.00 83.19 211 THR A O 1
ATOM 1611 N N . LEU A 1 212 ? 6.214 0.267 -37.527 1.00 83.69 212 LEU A N 1
ATOM 1612 C CA . LEU A 1 212 ? 5.958 1.675 -36.970 1.00 83.69 212 LEU A CA 1
ATOM 1613 C C . LEU A 1 212 ? 4.732 2.633 -37.403 1.00 83.69 212 LEU A C 1
ATOM 1615 O O . LEU A 1 212 ? 4.551 2.756 -38.585 1.00 83.69 212 LEU A O 1
ATOM 1619 N N . LYS A 1 213 ? 3.930 3.398 -36.575 1.00 88.94 213 LYS A N 1
ATOM 1620 C CA . LYS A 1 213 ? 2.700 4.284 -36.870 1.00 88.94 213 LYS A CA 1
ATOM 1621 C C . LYS A 1 213 ? 2.370 5.759 -36.267 1.00 88.94 213 LYS A C 1
ATOM 1623 O O . LYS A 1 213 ? 1.422 6.309 -36.819 1.00 88.94 213 LYS A O 1
ATOM 1628 N N . GLY A 1 214 ? 3.001 6.494 -35.294 1.00 81.94 214 GLY A N 1
ATOM 1629 C CA . GLY A 1 214 ? 2.496 7.842 -34.735 1.00 81.94 214 GLY A CA 1
ATOM 1630 C C . GLY A 1 214 ? 3.087 8.445 -33.393 1.00 81.94 214 GLY A C 1
ATOM 1631 O O . GLY A 1 214 ? 3.162 7.643 -32.478 1.00 81.94 214 GLY A O 1
ATOM 1632 N N . ASN A 1 215 ? 3.458 9.769 -33.235 1.00 86.06 215 ASN A N 1
ATOM 1633 C CA . ASN A 1 215 ? 4.564 10.300 -32.333 1.00 86.06 215 ASN A CA 1
ATOM 1634 C C . ASN A 1 215 ? 4.586 11.466 -31.210 1.00 86.06 215 ASN A C 1
ATOM 1636 O O . ASN A 1 215 ? 3.509 11.739 -30.681 1.00 86.06 215 ASN A O 1
ATOM 1640 N N . TYR A 1 216 ? 5.782 11.942 -30.685 1.00 82.19 216 TYR A N 1
ATOM 1641 C CA . TYR A 1 216 ? 6.095 13.024 -29.682 1.00 82.19 216 TYR A CA 1
ATOM 1642 C C . TYR A 1 216 ? 7.581 13.441 -29.347 1.00 82.19 216 TYR A C 1
ATOM 1644 O O . TYR A 1 216 ? 8.049 13.101 -28.265 1.00 82.19 216 TYR A O 1
ATOM 1652 N N . ASP A 1 217 ? 8.282 14.282 -30.126 1.00 81.62 217 ASP A N 1
ATOM 1653 C CA . ASP A 1 217 ? 9.611 14.855 -29.734 1.00 81.62 217 ASP A CA 1
ATOM 1654 C C . ASP A 1 217 ? 9.520 15.872 -28.570 1.00 81.62 217 ASP A C 1
ATOM 1656 O O . ASP A 1 217 ? 8.423 16.263 -28.176 1.00 81.62 217 ASP A O 1
ATOM 1660 N N . THR A 1 218 ? 10.644 16.344 -28.029 1.00 63.56 218 THR A N 1
ATOM 1661 C CA . THR A 1 218 ? 10.733 17.233 -26.829 1.00 63.56 218 THR A CA 1
ATOM 1662 C C . THR A 1 218 ? 11.974 18.133 -26.868 1.00 63.56 218 THR A C 1
ATOM 1664 O O . THR A 1 218 ? 12.287 18.366 -28.003 1.00 63.56 218 THR A O 1
ATOM 1667 N N . SER A 1 219 ? 12.609 18.741 -25.828 1.00 59.78 219 SER A N 1
ATOM 1668 C CA . SER A 1 219 ? 13.483 19.952 -25.944 1.00 59.78 219 SER A CA 1
ATOM 1669 C C . SER A 1 219 ? 14.997 19.937 -25.591 1.00 59.78 219 SER A C 1
ATOM 1671 O O . SER A 1 219 ? 15.635 20.983 -25.735 1.00 59.78 219 SER A O 1
ATOM 1673 N N . GLY A 1 220 ? 15.577 18.790 -25.210 1.00 72.94 220 GLY A N 1
ATOM 1674 C CA . GLY A 1 220 ? 16.996 18.505 -24.861 1.00 72.94 220 GLY A CA 1
ATOM 1675 C C . GLY A 1 220 ? 17.152 16.985 -24.582 1.00 72.94 220 GLY A C 1
ATOM 1676 O O . GLY A 1 220 ? 16.205 16.280 -24.797 1.00 72.94 220 GLY A O 1
ATOM 1677 N N . SER A 1 221 ? 18.270 16.373 -24.206 1.00 77.38 221 SER A N 1
ATOM 1678 C CA . SER A 1 221 ? 18.498 14.937 -24.548 1.00 77.38 221 SER A CA 1
ATOM 1679 C C . SER A 1 221 ? 17.537 13.788 -24.011 1.00 77.38 221 SER A C 1
ATOM 1681 O O . SER A 1 221 ? 17.134 13.031 -24.894 1.00 77.38 221 SER A O 1
ATOM 1683 N N . ALA A 1 222 ? 17.082 13.595 -22.723 1.00 80.69 222 ALA A N 1
ATOM 1684 C CA . ALA A 1 222 ? 15.984 12.588 -22.375 1.00 80.69 222 ALA A CA 1
ATOM 1685 C C . ALA A 1 222 ? 15.743 11.315 -21.415 1.00 80.69 222 ALA A C 1
ATOM 1687 O O . ALA A 1 222 ? 14.575 10.930 -21.332 1.00 80.69 222 ALA A O 1
ATOM 1688 N N . ARG A 1 223 ? 16.663 10.560 -20.754 1.00 83.44 223 ARG A N 1
ATOM 1689 C CA . ARG A 1 223 ? 16.377 9.348 -19.861 1.00 83.44 223 ARG A CA 1
ATOM 1690 C C . ARG A 1 223 ? 15.246 8.345 -20.179 1.00 83.44 223 ARG A C 1
ATOM 1692 O O . ARG A 1 223 ? 15.319 7.835 -21.266 1.00 83.44 223 ARG A O 1
ATOM 1699 N N . ASP A 1 224 ? 14.439 7.841 -19.219 1.00 77.50 224 ASP A N 1
ATOM 1700 C CA . ASP A 1 224 ? 14.199 6.361 -19.067 1.00 77.50 224 ASP A CA 1
ATOM 1701 C C . ASP A 1 224 ? 12.837 5.752 -18.510 1.00 77.50 224 ASP A C 1
ATOM 1703 O O . ASP A 1 224 ? 12.105 6.574 -17.994 1.00 77.50 224 ASP A O 1
ATOM 1707 N N . VAL A 1 225 ? 12.455 4.418 -18.546 1.00 74.12 225 VAL A N 1
ATOM 1708 C CA . VAL A 1 225 ? 11.066 3.779 -18.400 1.00 74.12 225 VAL A CA 1
ATOM 1709 C C . VAL A 1 225 ? 10.702 2.655 -17.370 1.00 74.12 225 VAL A C 1
ATOM 1711 O O . VAL A 1 225 ? 11.339 1.638 -17.190 1.00 74.12 225 VAL A O 1
ATOM 1714 N N . GLN A 1 226 ? 9.487 2.734 -16.777 1.00 87.88 226 GLN A N 1
ATOM 1715 C CA . GLN A 1 226 ? 8.589 1.595 -16.446 1.00 87.88 226 GLN A CA 1
ATOM 1716 C C . GLN A 1 226 ? 7.035 1.619 -16.346 1.00 87.88 226 GLN A C 1
ATOM 1718 O O . GLN A 1 226 ? 6.458 2.359 -15.567 1.00 87.88 226 GLN A O 1
ATOM 1723 N N . VAL A 1 227 ? 6.357 0.607 -16.920 1.00 80.38 227 VAL A N 1
ATOM 1724 C CA . VAL A 1 227 ? 4.945 0.166 -16.748 1.00 80.38 227 VAL A CA 1
ATOM 1725 C C . VAL A 1 227 ? 4.403 -0.413 -15.384 1.00 80.38 227 VAL A C 1
ATOM 1727 O O . VAL A 1 227 ? 4.840 -1.505 -15.076 1.00 80.38 227 VAL A O 1
ATOM 1730 N N . VAL A 1 228 ? 3.319 0.085 -14.709 1.00 75.12 228 VAL A N 1
ATOM 1731 C CA . VAL A 1 228 ? 2.413 -0.553 -13.660 1.00 75.12 228 VAL A CA 1
ATOM 1732 C C . VAL A 1 228 ? 0.953 0.064 -13.493 1.00 75.12 228 VAL A C 1
ATOM 1734 O O . VAL A 1 228 ? 0.750 0.827 -12.561 1.00 75.12 228 VAL A O 1
ATOM 1737 N N . GLY A 1 229 ? -0.139 -0.243 -14.248 1.00 74.00 229 GLY A N 1
ATOM 1738 C CA . GLY A 1 229 ? -1.569 0.073 -13.802 1.00 74.00 229 GLY A CA 1
ATOM 1739 C C . GLY A 1 229 ? -2.557 1.060 -14.549 1.00 74.00 229 GLY A C 1
ATOM 1740 O O . GLY A 1 229 ? -3.172 0.636 -15.521 1.00 74.00 229 GLY A O 1
ATOM 1741 N N . ASN A 1 230 ? -2.790 2.312 -14.065 1.00 75.69 230 ASN A N 1
ATOM 1742 C CA . ASN A 1 230 ? -3.424 3.462 -14.770 1.00 75.69 230 ASN A CA 1
ATOM 1743 C C . ASN A 1 230 ? -2.680 4.874 -14.893 1.00 75.69 230 ASN A C 1
ATOM 1745 O O . ASN A 1 230 ? -3.325 5.785 -15.402 1.00 75.69 230 ASN A O 1
ATOM 1749 N N . TYR A 1 231 ? -1.412 5.123 -14.475 1.00 81.31 231 TYR A N 1
ATOM 1750 C CA . TYR A 1 231 ? -0.571 6.377 -14.626 1.00 81.31 231 TYR A CA 1
ATOM 1751 C C . TYR A 1 231 ? 0.760 6.169 -15.448 1.00 81.31 231 TYR A C 1
ATOM 1753 O O . TYR A 1 231 ? 0.685 5.274 -16.272 1.00 81.31 231 TYR A O 1
ATOM 1761 N N . ALA A 1 232 ? 1.910 6.913 -15.350 1.00 78.62 232 ALA A N 1
ATOM 1762 C CA . ALA A 1 232 ? 3.213 6.655 -16.097 1.00 78.62 232 ALA A CA 1
ATOM 1763 C C . ALA A 1 232 ? 4.451 7.605 -15.873 1.00 78.62 232 ALA A C 1
ATOM 1765 O O . ALA A 1 232 ? 4.045 8.470 -15.170 1.00 78.62 232 ALA A O 1
ATOM 1766 N N . TYR A 1 233 ? 5.775 7.574 -16.342 1.00 81.94 233 TYR A N 1
ATOM 1767 C CA . TYR A 1 233 ? 6.942 8.541 -16.030 1.00 81.94 233 TYR A CA 1
ATOM 1768 C C . TYR A 1 233 ? 8.356 8.825 -16.886 1.00 81.94 233 TYR A C 1
ATOM 1770 O O . TYR A 1 233 ? 9.353 8.611 -16.212 1.00 81.94 233 TYR A O 1
ATOM 1778 N N . VAL A 1 234 ? 8.580 9.353 -18.175 1.00 79.44 234 VAL A N 1
ATOM 1779 C CA . VAL A 1 234 ? 9.960 9.611 -18.932 1.00 79.44 234 VAL A CA 1
ATOM 1780 C C . VAL A 1 234 ? 10.900 10.623 -18.212 1.00 79.44 234 VAL A C 1
ATOM 1782 O O . VAL A 1 234 ? 10.360 11.264 -17.332 1.00 79.44 234 VAL A O 1
ATOM 1785 N N . ALA A 1 235 ? 12.202 10.857 -18.572 1.00 72.44 235 ALA A N 1
ATOM 1786 C CA . ALA A 1 235 ? 13.202 11.727 -17.884 1.00 72.44 235 ALA A CA 1
ATOM 1787 C C . ALA A 1 235 ? 14.365 12.582 -18.599 1.00 72.44 235 ALA A C 1
ATOM 1789 O O . ALA A 1 235 ? 15.325 11.957 -18.927 1.00 72.44 235 ALA A O 1
ATOM 1790 N N . ASP A 1 236 ? 14.571 13.934 -18.736 1.00 82.94 236 ASP A N 1
ATOM 1791 C CA . ASP A 1 236 ? 15.591 14.571 -19.707 1.00 82.94 236 ASP A CA 1
ATOM 1792 C C . ASP A 1 236 ? 16.996 15.208 -19.409 1.00 82.94 236 ASP A C 1
ATOM 1794 O O . ASP A 1 236 ? 17.038 16.021 -18.530 1.00 82.94 236 ASP A O 1
ATOM 1798 N N . SER A 1 237 ? 18.076 15.064 -20.240 1.00 70.56 237 SER A N 1
ATOM 1799 C CA . SER A 1 237 ? 19.419 15.774 -20.310 1.00 70.56 237 SER A CA 1
ATOM 1800 C C . SER A 1 237 ? 19.513 17.161 -19.787 1.00 70.56 237 SER A C 1
ATOM 1802 O O . SER A 1 237 ? 20.595 17.577 -19.362 1.00 70.56 237 SER A O 1
ATOM 1804 N N . GLY A 1 238 ? 18.429 17.885 -19.969 1.00 61.22 238 GLY A N 1
ATOM 1805 C CA . GLY A 1 238 ? 18.279 19.213 -19.498 1.00 61.22 238 GLY A CA 1
ATOM 1806 C C . GLY A 1 238 ? 16.989 19.522 -18.723 1.00 61.22 238 GLY A C 1
ATOM 1807 O O . GLY A 1 238 ? 16.763 20.708 -18.553 1.00 61.22 238 GLY A O 1
ATOM 1808 N N . SER A 1 239 ? 16.141 18.528 -18.409 1.00 62.91 239 SER A N 1
ATOM 1809 C CA . SER A 1 239 ? 14.709 18.624 -18.041 1.00 62.91 239 SER A CA 1
ATOM 1810 C C . SER A 1 239 ? 13.990 17.335 -17.558 1.00 62.91 239 SER A C 1
ATOM 1812 O O . SER A 1 239 ? 13.131 16.739 -18.212 1.00 62.91 239 SER A O 1
ATOM 1814 N N . GLY A 1 240 ? 14.254 16.965 -16.332 1.00 69.44 240 GLY A N 1
ATOM 1815 C CA . GLY A 1 240 ? 13.380 16.265 -15.417 1.00 69.44 240 GLY A CA 1
ATOM 1816 C C . GLY A 1 240 ? 12.940 14.838 -15.679 1.00 69.44 240 GLY A C 1
ATOM 1817 O O . GLY A 1 240 ? 13.706 13.982 -16.072 1.00 69.44 240 GLY A O 1
ATOM 1818 N N . LEU A 1 241 ? 11.656 14.647 -15.377 1.00 83.69 241 LEU A N 1
ATOM 1819 C CA . LEU A 1 241 ? 10.720 13.587 -15.779 1.00 83.69 241 LEU A CA 1
ATOM 1820 C C . LEU A 1 241 ? 9.948 14.055 -17.068 1.00 83.69 241 LEU A C 1
ATOM 1822 O O . LEU A 1 241 ? 10.365 15.035 -17.660 1.00 83.69 241 LEU A O 1
ATOM 1826 N N . GLN A 1 242 ? 8.805 13.485 -17.507 1.00 80.50 242 GLN A N 1
ATOM 1827 C CA . GLN A 1 242 ? 7.524 14.127 -17.942 1.00 80.50 242 GLN A CA 1
ATOM 1828 C C . GLN A 1 242 ? 6.353 13.212 -18.287 1.00 80.50 242 GLN A C 1
ATOM 1830 O O . GLN A 1 242 ? 6.493 12.015 -18.399 1.00 80.50 242 GLN A O 1
ATOM 1835 N N . ILE A 1 243 ? 5.145 13.794 -18.433 1.00 85.88 243 ILE A N 1
ATOM 1836 C CA . ILE A 1 243 ? 3.891 13.189 -17.961 1.00 85.88 243 ILE A CA 1
ATOM 1837 C C . ILE A 1 243 ? 2.562 13.064 -18.782 1.00 85.88 243 ILE A C 1
ATOM 1839 O O . ILE A 1 243 ? 1.816 14.021 -18.858 1.00 85.88 243 ILE A O 1
ATOM 1843 N N . ILE A 1 244 ? 2.090 11.886 -19.249 1.00 79.06 244 ILE A N 1
ATOM 1844 C CA . ILE A 1 244 ? 1.086 11.716 -20.353 1.00 79.06 244 ILE A CA 1
ATOM 1845 C C . ILE A 1 244 ? -0.361 11.129 -19.996 1.00 79.06 244 ILE A C 1
ATOM 1847 O O . ILE A 1 244 ? -1.002 11.775 -19.175 1.00 79.06 244 ILE A O 1
ATOM 1851 N N . ASP A 1 245 ? -0.951 10.102 -20.697 1.00 81.81 245 ASP A N 1
ATOM 1852 C CA . ASP A 1 245 ? -2.191 9.208 -20.622 1.00 81.81 245 ASP A CA 1
ATOM 1853 C C . ASP A 1 245 ? -1.921 7.990 -21.630 1.00 81.81 245 ASP A C 1
ATOM 1855 O O . ASP A 1 245 ? -1.267 8.297 -22.608 1.00 81.81 245 ASP A O 1
ATOM 1859 N N . ILE A 1 246 ? -2.273 6.673 -21.480 1.00 73.31 246 ILE A N 1
ATOM 1860 C CA . ILE A 1 246 ? -2.057 5.551 -22.490 1.00 73.31 246 ILE A CA 1
ATOM 1861 C C . ILE A 1 246 ? -3.280 4.831 -23.053 1.00 73.31 246 ILE A C 1
ATOM 1863 O O . ILE A 1 246 ? -3.172 3.757 -23.657 1.00 73.31 246 ILE A O 1
ATOM 1867 N N . SER A 1 247 ? -4.463 5.393 -22.896 1.00 84.38 247 SER A N 1
ATOM 1868 C CA . SER A 1 247 ? -5.650 4.690 -23.380 1.00 84.38 247 SER A CA 1
ATOM 1869 C C . SER A 1 247 ? -5.731 4.550 -24.918 1.00 84.38 247 SER A C 1
ATOM 1871 O O . SER A 1 247 ? -6.238 3.526 -25.380 1.00 84.38 247 SER A O 1
ATOM 1873 N N . ASN A 1 248 ? -5.207 5.494 -25.726 1.00 81.06 248 ASN A N 1
ATOM 1874 C CA . ASN A 1 248 ? -5.141 5.409 -27.207 1.00 81.06 248 ASN A CA 1
ATOM 1875 C C . ASN A 1 248 ? -3.687 5.282 -27.765 1.00 81.06 248 ASN A C 1
ATOM 1877 O O . ASN A 1 248 ? -3.136 6.304 -28.162 1.00 81.06 248 ASN A O 1
ATOM 1881 N N . PRO A 1 249 ? -3.040 4.100 -27.853 1.00 76.12 249 PRO A N 1
ATOM 1882 C CA . PRO A 1 249 ? -1.640 3.895 -28.306 1.00 76.12 249 PRO A CA 1
ATOM 1883 C C . PRO A 1 249 ? -1.338 4.400 -29.736 1.00 76.12 249 PRO A C 1
ATOM 1885 O O . PRO A 1 249 ? -1.328 3.637 -30.710 1.00 76.12 249 PRO A O 1
ATOM 1888 N N . ALA A 1 250 ? -1.249 5.733 -29.877 1.00 79.25 250 ALA A N 1
ATOM 1889 C CA . ALA A 1 250 ? -1.399 6.468 -31.123 1.00 79.25 250 ALA A CA 1
ATOM 1890 C C . ALA A 1 250 ? -0.626 7.822 -31.312 1.00 79.25 250 ALA A C 1
ATOM 1892 O O . ALA A 1 250 ? 0.051 7.923 -32.326 1.00 79.25 250 ALA A O 1
ATOM 1893 N N . THR A 1 251 ? -0.675 8.929 -30.541 1.00 78.25 251 THR A N 1
ATOM 1894 C CA . THR A 1 251 ? -1.609 9.395 -29.481 1.00 78.25 251 THR A CA 1
ATOM 1895 C C . THR A 1 251 ? -1.109 10.513 -28.464 1.00 78.25 251 THR A C 1
ATOM 1897 O O . THR A 1 251 ? -1.993 11.129 -27.870 1.00 78.25 251 THR A O 1
ATOM 1900 N N . PRO A 1 252 ? 0.179 10.849 -28.213 1.00 72.38 252 PRO A N 1
ATOM 1901 C CA . PRO A 1 252 ? 0.611 11.784 -27.099 1.00 72.38 252 PRO A CA 1
ATOM 1902 C C . PRO A 1 252 ? 0.459 13.372 -27.168 1.00 72.38 252 PRO A C 1
ATOM 1904 O O . PRO A 1 252 ? 0.499 13.909 -28.268 1.00 72.38 252 PRO A O 1
ATOM 1907 N N . THR A 1 253 ? 0.233 14.142 -26.033 1.00 81.75 253 THR A N 1
ATOM 1908 C CA . THR A 1 253 ? -0.198 15.612 -25.801 1.00 81.75 253 THR A CA 1
ATOM 1909 C C . THR A 1 253 ? 0.032 16.506 -24.432 1.00 81.75 253 THR A C 1
ATOM 1911 O O . THR A 1 253 ? -0.607 16.241 -23.408 1.00 81.75 253 THR A O 1
ATOM 1914 N N . LEU A 1 254 ? 0.844 17.633 -24.328 1.00 81.75 254 LEU A N 1
ATOM 1915 C CA . LEU A 1 254 ? 1.574 18.311 -23.112 1.00 81.75 254 LEU A CA 1
ATOM 1916 C C . LEU A 1 254 ? 1.032 19.199 -21.901 1.00 81.75 254 LEU A C 1
ATOM 1918 O O . LEU A 1 254 ? 0.834 20.365 -22.088 1.00 81.75 254 LEU A O 1
ATOM 1922 N N . LYS A 1 255 ? 0.985 18.830 -20.594 1.00 89.69 255 LYS A N 1
ATOM 1923 C CA . LYS A 1 255 ? 0.191 19.383 -19.437 1.00 89.69 255 LYS A CA 1
ATOM 1924 C C . LYS A 1 255 ? 0.875 19.927 -18.130 1.00 89.69 255 LYS A C 1
ATOM 1926 O O . LYS A 1 255 ? 0.145 20.189 -17.178 1.00 89.69 255 LYS A O 1
ATOM 1931 N N . GLY A 1 256 ? 2.193 20.140 -18.024 1.00 78.31 256 GLY A N 1
ATOM 1932 C CA . GLY A 1 256 ? 2.958 20.367 -16.760 1.00 78.31 256 GLY A CA 1
ATOM 1933 C C . GLY A 1 256 ? 4.510 20.385 -16.979 1.00 78.31 256 GLY A C 1
ATOM 1934 O O . GLY A 1 256 ? 4.922 20.039 -18.068 1.00 78.31 256 GLY A O 1
ATOM 1935 N N . ASN A 1 257 ? 5.391 20.752 -16.019 1.00 81.19 257 ASN A N 1
ATOM 1936 C CA . ASN A 1 257 ? 6.888 20.656 -16.113 1.00 81.19 257 ASN A CA 1
ATOM 1937 C C . ASN A 1 257 ? 7.602 20.221 -14.768 1.00 81.19 257 ASN A C 1
ATOM 1939 O O . ASN A 1 257 ? 6.831 20.001 -13.834 1.00 81.19 257 ASN A O 1
ATOM 1943 N N . TYR A 1 258 ? 8.933 19.936 -14.690 1.00 79.50 258 TYR A N 1
ATOM 1944 C CA . TYR A 1 258 ? 9.905 19.795 -13.550 1.00 79.50 258 TYR A CA 1
ATOM 1945 C C . TYR A 1 258 ? 11.340 19.369 -13.955 1.00 79.50 258 TYR A C 1
ATOM 1947 O O . TYR A 1 258 ? 11.622 18.183 -14.049 1.00 79.50 258 TYR A O 1
ATOM 1955 N N . ASP A 1 259 ? 12.261 20.321 -14.073 1.00 79.88 259 ASP A N 1
ATOM 1956 C CA . ASP A 1 259 ? 13.688 20.087 -14.377 1.00 79.88 259 ASP A CA 1
ATOM 1957 C C . ASP A 1 259 ? 14.426 19.435 -13.202 1.00 79.88 259 ASP A C 1
ATOM 1959 O O . ASP A 1 259 ? 13.829 18.900 -12.281 1.00 79.88 259 ASP A O 1
ATOM 1963 N N . THR A 1 260 ? 15.745 19.541 -13.180 1.00 67.50 260 THR A N 1
ATOM 1964 C CA . THR A 1 260 ? 16.666 19.275 -12.073 1.00 67.50 260 THR A CA 1
ATOM 1965 C C . THR A 1 260 ? 18.018 19.986 -12.454 1.00 67.50 260 THR A C 1
ATOM 1967 O O . THR A 1 260 ? 17.909 21.084 -13.022 1.00 67.50 260 THR A O 1
ATOM 1970 N N . SER A 1 261 ? 19.270 19.570 -12.155 1.00 58.16 261 SER A N 1
ATOM 1971 C CA . SER A 1 261 ? 20.443 20.457 -12.425 1.00 58.16 261 SER A CA 1
ATOM 1972 C C . SER A 1 261 ? 21.786 19.925 -12.933 1.00 58.16 261 SER A C 1
ATOM 1974 O O . SER A 1 261 ? 22.853 20.342 -12.474 1.00 58.16 261 SER A O 1
ATOM 1976 N N . GLY A 1 262 ? 21.756 19.115 -13.981 1.00 66.94 262 GLY A N 1
ATOM 1977 C CA . GLY A 1 262 ? 22.888 18.584 -14.746 1.00 66.94 262 GLY A CA 1
ATOM 1978 C C . GLY A 1 262 ? 22.406 17.371 -15.551 1.00 66.94 262 GLY A C 1
ATOM 1979 O O . GLY A 1 262 ? 21.221 17.163 -15.579 1.00 66.94 262 GLY A O 1
ATOM 1980 N N . SER A 1 263 ? 23.192 16.627 -16.323 1.00 75.19 263 SER A N 1
ATOM 1981 C CA . SER A 1 263 ? 22.569 15.564 -17.151 1.00 75.19 263 SER A CA 1
ATOM 1982 C C . SER A 1 263 ? 22.408 14.248 -16.346 1.00 75.19 263 SER A C 1
ATOM 1984 O O . SER A 1 263 ? 23.470 13.874 -15.882 1.00 75.19 263 SER A O 1
ATOM 1986 N N . ALA A 1 264 ? 21.223 13.567 -16.212 1.00 79.25 264 ALA A N 1
ATOM 1987 C CA . ALA A 1 264 ? 20.779 12.584 -15.146 1.00 79.25 264 ALA A CA 1
ATOM 1988 C C . ALA A 1 264 ? 20.180 11.167 -15.347 1.00 79.25 264 ALA A C 1
ATOM 1990 O O . ALA A 1 264 ? 20.112 10.407 -14.415 1.00 79.25 264 ALA A O 1
ATOM 1991 N N . TYR A 1 265 ? 19.623 10.819 -16.471 1.00 80.75 265 TYR A N 1
ATOM 1992 C CA . TYR A 1 265 ? 19.538 9.476 -17.028 1.00 80.75 265 TYR A CA 1
ATOM 1993 C C . TYR A 1 265 ? 18.867 8.136 -16.446 1.00 80.75 265 TYR A C 1
ATOM 1995 O O . TYR A 1 265 ? 19.278 7.138 -17.030 1.00 80.75 265 TYR A O 1
ATOM 2003 N N . ASP A 1 266 ? 17.879 7.945 -15.518 1.00 72.44 266 ASP A N 1
ATOM 2004 C CA . ASP A 1 266 ? 17.100 6.622 -15.389 1.00 72.44 266 ASP A CA 1
ATOM 2005 C C . ASP A 1 266 ? 15.776 6.512 -14.514 1.00 72.44 266 ASP A C 1
ATOM 2007 O O . ASP A 1 266 ? 15.279 7.594 -14.231 1.00 72.44 266 ASP A O 1
ATOM 2011 N N . VAL A 1 267 ? 15.171 5.305 -14.155 1.00 72.25 267 VAL A N 1
ATOM 2012 C CA . VAL A 1 267 ? 13.705 5.056 -13.767 1.00 72.25 267 VAL A CA 1
ATOM 2013 C C . VAL A 1 267 ? 13.123 3.697 -13.113 1.00 72.25 267 VAL A C 1
ATOM 2015 O O . VAL A 1 267 ? 13.820 2.690 -13.103 1.00 72.25 267 VAL A O 1
ATOM 2018 N N . GLN A 1 268 ? 11.847 3.635 -12.522 1.00 86.69 268 GLN A N 1
ATOM 2019 C CA . GLN A 1 268 ? 10.737 2.547 -12.556 1.00 86.69 268 GLN A CA 1
ATOM 2020 C C . GLN A 1 268 ? 9.528 2.502 -11.478 1.00 86.69 268 GLN A C 1
ATOM 2022 O O . GLN A 1 268 ? 9.228 3.509 -10.899 1.00 86.69 268 GLN A O 1
ATOM 2027 N N . ILE A 1 269 ? 8.761 1.427 -11.077 1.00 82.00 269 ILE A N 1
ATOM 2028 C CA . ILE A 1 269 ? 7.632 1.407 -10.068 1.00 82.00 269 ILE A CA 1
ATOM 2029 C C . ILE A 1 269 ? 7.456 0.167 -9.178 1.00 82.00 269 ILE A C 1
ATOM 2031 O O . ILE A 1 269 ? 7.426 -0.957 -9.677 1.00 82.00 269 ILE A O 1
ATOM 2035 N N . VAL A 1 270 ? 7.003 0.389 -7.917 1.00 65.31 270 VAL A N 1
ATOM 2036 C CA . VAL A 1 270 ? 6.050 -0.532 -7.219 1.00 65.31 270 VAL A CA 1
ATOM 2037 C C . VAL A 1 270 ? 5.129 0.088 -6.131 1.00 65.31 270 VAL A C 1
ATOM 2039 O O . VAL A 1 270 ? 5.434 0.161 -4.946 1.00 65.31 270 VAL A O 1
ATOM 2042 N N . GLY A 1 271 ? 3.909 0.488 -6.503 1.00 56.16 271 GLY A N 1
ATOM 2043 C CA . GLY A 1 271 ? 2.805 0.933 -5.618 1.00 56.16 271 GLY A CA 1
ATOM 2044 C C . GLY A 1 271 ? 2.952 1.958 -4.445 1.00 56.16 271 GLY A C 1
ATOM 2045 O O . GLY A 1 271 ? 1.901 2.401 -3.981 1.00 56.16 271 GLY A O 1
ATOM 2046 N N . ASN A 1 272 ? 4.124 2.359 -3.920 1.00 61.62 272 ASN A N 1
ATOM 2047 C CA . ASN A 1 272 ? 4.295 3.273 -2.754 1.00 61.62 272 ASN A CA 1
ATOM 2048 C C . ASN A 1 272 ? 5.429 4.358 -2.797 1.00 61.62 272 ASN A C 1
ATOM 2050 O O . ASN A 1 272 ? 5.191 5.405 -3.396 1.00 61.62 272 ASN A O 1
ATOM 2054 N N . TYR A 1 273 ? 6.574 4.222 -2.098 1.00 74.31 273 TYR A N 1
ATOM 2055 C CA . TYR A 1 273 ? 7.574 5.296 -1.821 1.00 74.31 273 TYR A CA 1
ATOM 2056 C C . TYR A 1 273 ? 9.056 4.809 -2.071 1.00 74.31 273 TYR A C 1
ATOM 2058 O O . TYR A 1 273 ? 9.226 3.616 -2.270 1.00 74.31 273 TYR A O 1
ATOM 2066 N N . ALA A 1 274 ? 10.104 5.672 -2.149 1.00 69.38 274 ALA A N 1
ATOM 2067 C CA . ALA A 1 274 ? 11.361 5.443 -2.933 1.00 69.38 274 ALA A CA 1
ATOM 2068 C C . ALA A 1 274 ? 12.610 6.410 -2.813 1.00 69.38 274 ALA A C 1
ATOM 2070 O O . ALA A 1 274 ? 12.734 7.021 -1.753 1.00 69.38 274 ALA A O 1
ATOM 2071 N N . TYR A 1 275 ? 13.510 6.496 -3.853 1.00 79.19 275 TYR A N 1
ATOM 2072 C CA . TYR A 1 275 ? 14.722 7.357 -4.182 1.00 79.19 275 TYR A CA 1
ATOM 2073 C C . TYR A 1 275 ? 14.880 7.565 -5.787 1.00 79.19 275 TYR A C 1
ATOM 2075 O O . TYR A 1 275 ? 13.865 7.159 -6.330 1.00 79.19 275 TYR A O 1
ATOM 2083 N N . VAL A 1 276 ? 15.935 8.197 -6.472 1.00 79.50 276 VAL A N 1
ATOM 2084 C CA . VAL A 1 276 ? 16.374 8.605 -7.936 1.00 79.50 276 VAL A CA 1
ATOM 2085 C C . VAL A 1 276 ? 17.935 8.988 -8.249 1.00 79.50 276 VAL A C 1
ATOM 2087 O O . VAL A 1 276 ? 18.700 8.649 -7.380 1.00 79.50 276 VAL A O 1
ATOM 2090 N N . ALA A 1 277 ? 18.549 9.602 -9.338 1.00 69.12 277 ALA A N 1
ATOM 2091 C CA . ALA A 1 277 ? 19.910 10.374 -9.410 1.00 69.12 277 ALA A CA 1
ATOM 2092 C C . ALA A 1 277 ? 20.447 11.192 -10.680 1.00 69.12 277 ALA A C 1
ATOM 2094 O O . ALA A 1 277 ? 19.907 10.959 -11.737 1.00 69.12 277 ALA A O 1
ATOM 2095 N N . ASP A 1 278 ? 21.509 12.085 -10.643 1.00 71.50 278 ASP A N 1
ATOM 2096 C CA . ASP A 1 278 ? 21.944 13.033 -11.768 1.00 71.50 278 ASP A CA 1
ATOM 2097 C C . ASP A 1 278 ? 23.394 13.717 -11.867 1.00 71.50 278 ASP A C 1
ATOM 2099 O O . ASP A 1 278 ? 23.981 14.053 -10.849 1.00 71.50 278 ASP A O 1
ATOM 2103 N N . GLY A 1 279 ? 23.973 14.036 -13.065 1.00 65.44 279 GLY A N 1
ATOM 2104 C CA . GLY A 1 279 ? 25.368 14.471 -13.330 1.00 65.44 279 GLY A CA 1
ATOM 2105 C C . GLY A 1 279 ? 25.803 15.702 -14.203 1.00 65.44 279 GLY A C 1
ATOM 2106 O O . GLY A 1 279 ? 25.200 16.751 -14.280 1.00 65.44 279 GLY A O 1
ATOM 2107 N N . TRP A 1 280 ? 27.020 15.653 -14.760 1.00 64.19 280 TRP A N 1
ATOM 2108 C CA . TRP A 1 280 ? 28.135 16.638 -14.736 1.00 64.19 280 TRP A CA 1
ATOM 2109 C C . TRP A 1 280 ? 28.603 17.016 -13.314 1.00 64.19 280 TRP A C 1
ATOM 2111 O O . TRP A 1 280 ? 29.546 17.801 -13.182 1.00 64.19 280 TRP A O 1
ATOM 2121 N N . GLY A 1 281 ? 28.065 16.376 -12.264 1.00 52.59 281 GLY A N 1
ATOM 2122 C CA . GLY A 1 281 ? 28.648 16.430 -10.928 1.00 52.59 281 GLY A CA 1
ATOM 2123 C C . GLY A 1 281 ? 28.106 15.574 -9.768 1.00 52.59 281 GLY A C 1
ATOM 2124 O O . GLY A 1 281 ? 28.805 15.672 -8.765 1.00 52.59 281 GLY A O 1
ATOM 2125 N N . GLU A 1 282 ? 27.000 14.788 -9.798 1.00 62.75 282 GLU A N 1
ATOM 2126 C CA . GLU A 1 282 ? 26.481 14.288 -8.495 1.00 62.75 282 GLU A CA 1
ATOM 2127 C C . GLU A 1 282 ? 25.575 12.971 -8.197 1.00 62.75 282 GLU A C 1
ATOM 2129 O O . GLU A 1 282 ? 24.362 12.983 -8.407 1.00 62.75 282 GLU A O 1
ATOM 2134 N N . VAL A 1 283 ? 26.039 11.914 -7.451 1.00 57.47 283 VAL A N 1
ATOM 2135 C CA . VAL A 1 283 ? 25.347 10.602 -7.091 1.00 57.47 283 VAL A CA 1
ATOM 2136 C C . VAL A 1 283 ? 23.839 10.385 -7.195 1.00 57.47 283 VAL A C 1
ATOM 2138 O O . VAL A 1 283 ? 23.535 9.364 -7.777 1.00 57.47 283 VAL A O 1
ATOM 2141 N N . LEU A 1 284 ? 22.914 11.068 -6.498 1.00 76.94 284 LEU A N 1
ATOM 2142 C CA . LEU A 1 284 ? 21.640 10.434 -6.049 1.00 76.94 284 LEU A CA 1
ATOM 2143 C C . LEU A 1 284 ? 20.398 11.359 -6.093 1.00 76.94 284 LEU A C 1
ATOM 2145 O O . LEU A 1 284 ? 20.623 12.549 -6.060 1.00 76.94 284 LEU A O 1
ATOM 2149 N N . GLN A 1 285 ? 19.142 10.830 -6.129 1.00 75.56 285 GLN A N 1
ATOM 2150 C CA . GLN A 1 285 ? 17.716 11.356 -6.207 1.00 75.56 285 GLN A CA 1
ATOM 2151 C C . GLN A 1 285 ? 16.608 10.710 -5.360 1.00 75.56 285 GLN A C 1
ATOM 2153 O O . GLN A 1 285 ? 16.917 9.739 -4.686 1.00 75.56 285 GLN A O 1
ATOM 2158 N N . ILE A 1 286 ? 15.412 11.353 -5.211 1.00 79.94 286 ILE A N 1
ATOM 2159 C CA . ILE A 1 286 ? 14.189 10.953 -4.441 1.00 79.94 286 ILE A CA 1
ATOM 2160 C C . ILE A 1 286 ? 12.872 11.781 -4.946 1.00 79.94 286 ILE A C 1
ATOM 2162 O O . ILE A 1 286 ? 13.101 12.570 -5.844 1.00 79.94 286 ILE A O 1
ATOM 2166 N N . ILE A 1 287 ? 11.526 11.607 -4.581 1.00 70.50 287 ILE A N 1
ATOM 2167 C CA . ILE A 1 287 ? 10.186 12.399 -4.749 1.00 70.50 287 ILE A CA 1
ATOM 2168 C C . ILE A 1 287 ? 8.765 11.765 -4.490 1.00 70.50 287 ILE A C 1
ATOM 2170 O O . ILE A 1 287 ? 8.726 10.889 -3.668 1.00 70.50 287 ILE A O 1
ATOM 2174 N N . ASP A 1 288 ? 7.593 12.208 -5.068 1.00 64.94 288 ASP A N 1
ATOM 2175 C CA . ASP A 1 288 ? 6.177 12.282 -4.510 1.00 64.94 288 ASP A CA 1
ATOM 2176 C C . ASP A 1 288 ? 4.882 12.132 -5.464 1.00 64.94 288 ASP A C 1
ATOM 2178 O O . ASP A 1 288 ? 4.154 13.099 -5.639 1.00 64.94 288 ASP A O 1
ATOM 2182 N N . ILE A 1 289 ? 4.495 10.990 -6.106 1.00 56.12 289 ILE A N 1
ATOM 2183 C CA . ILE A 1 289 ? 3.286 10.835 -6.988 1.00 56.12 289 ILE A CA 1
ATOM 2184 C C . ILE A 1 289 ? 1.982 10.694 -6.245 1.00 56.12 289 ILE A C 1
ATOM 2186 O O . ILE A 1 289 ? 1.263 9.692 -6.316 1.00 56.12 289 ILE A O 1
ATOM 2190 N N . SER A 1 290 ? 1.600 11.758 -5.599 1.00 75.44 290 SER A N 1
ATOM 2191 C CA . SER A 1 290 ? 0.298 11.744 -4.990 1.00 75.44 290 SER A CA 1
ATOM 2192 C C . SER A 1 290 ? -0.824 11.866 -6.055 1.00 75.44 290 SER A C 1
ATOM 2194 O O . SER A 1 290 ? -1.951 11.457 -5.780 1.00 75.44 290 SER A O 1
ATOM 2196 N N . ASN A 1 291 ? -0.550 12.357 -7.284 1.00 75.31 291 ASN A N 1
ATOM 2197 C CA . ASN A 1 291 ? -1.537 12.515 -8.371 1.00 75.31 291 ASN A CA 1
ATOM 2198 C C . ASN A 1 291 ? -0.921 12.805 -9.774 1.00 75.31 291 ASN A C 1
ATOM 2200 O O . ASN A 1 291 ? -0.373 13.875 -10.009 1.00 75.31 291 ASN A O 1
ATOM 2204 N N . PRO A 1 292 ? -1.050 11.928 -10.775 1.00 59.41 292 PRO A N 1
ATOM 2205 C CA . PRO A 1 292 ? -0.111 11.799 -11.900 1.00 59.41 292 PRO A CA 1
ATOM 2206 C C . PRO A 1 292 ? 0.067 12.961 -12.929 1.00 59.41 292 PRO A C 1
ATOM 2208 O O . PRO A 1 292 ? -0.168 12.730 -14.111 1.00 59.41 292 PRO A O 1
ATOM 2211 N N . SER A 1 293 ? 0.519 14.186 -12.577 1.00 73.44 293 SER A N 1
ATOM 2212 C CA . SER A 1 293 ? 1.151 15.168 -13.519 1.00 73.44 293 SER A CA 1
ATOM 2213 C C . SER A 1 293 ? 2.032 16.310 -12.971 1.00 73.44 293 SER A C 1
ATOM 2215 O O . SER A 1 293 ? 2.048 17.384 -13.569 1.00 73.44 293 SER A O 1
ATOM 2217 N N . THR A 1 294 ? 2.810 16.110 -11.903 1.00 69.94 294 THR A N 1
ATOM 2218 C CA . THR A 1 294 ? 3.605 17.186 -11.256 1.00 69.94 294 THR A CA 1
ATOM 2219 C C . THR A 1 294 ? 5.011 16.799 -10.682 1.00 69.94 294 THR A C 1
ATOM 2221 O O . THR A 1 294 ? 5.217 16.819 -9.480 1.00 69.94 294 THR A O 1
ATOM 2224 N N . PRO A 1 295 ? 5.996 16.447 -11.526 1.00 57.56 295 PRO A N 1
ATOM 2225 C CA . PRO A 1 295 ? 7.319 15.815 -11.223 1.00 57.56 295 PRO A CA 1
ATOM 2226 C C . PRO A 1 295 ? 8.299 16.629 -10.342 1.00 57.56 295 PRO A C 1
ATOM 2228 O O . PRO A 1 295 ? 8.042 17.819 -10.303 1.00 57.56 295 PRO A O 1
ATOM 2231 N N . THR A 1 296 ? 9.299 16.067 -9.581 1.00 71.88 296 THR A N 1
ATOM 2232 C CA . THR A 1 296 ? 9.740 16.735 -8.295 1.00 71.88 296 THR A CA 1
ATOM 2233 C C . THR A 1 296 ? 10.995 16.363 -7.291 1.00 71.88 296 THR A C 1
ATOM 2235 O O . THR A 1 296 ? 10.977 16.908 -6.226 1.00 71.88 296 THR A O 1
ATOM 2238 N N . PHE A 1 297 ? 12.073 15.521 -7.316 1.00 77.56 297 PHE A N 1
ATOM 2239 C CA . PHE A 1 297 ? 13.156 15.416 -6.183 1.00 77.56 297 PHE A CA 1
ATOM 2240 C C . PHE A 1 297 ? 12.908 15.013 -4.610 1.00 77.56 297 PHE A C 1
ATOM 2242 O O . PHE A 1 297 ? 11.772 15.205 -4.202 1.00 77.56 297 PHE A O 1
ATOM 2249 N N . LYS A 1 298 ? 13.825 14.451 -3.684 1.00 83.31 298 LYS A N 1
ATOM 2250 C CA . LYS A 1 298 ? 13.665 14.162 -2.127 1.00 83.31 298 LYS A CA 1
ATOM 2251 C C . LYS A 1 298 ? 14.821 13.752 -1.029 1.00 83.31 298 LYS A C 1
ATOM 2253 O O . LYS A 1 298 ? 14.446 13.048 -0.100 1.00 83.31 298 LYS A O 1
ATOM 2258 N N . GLY A 1 299 ? 16.141 14.100 -0.950 1.00 72.88 299 GLY A N 1
ATOM 2259 C CA . GLY A 1 299 ? 17.263 13.418 -0.126 1.00 72.88 299 GLY A CA 1
ATOM 2260 C C . GLY A 1 299 ? 18.781 13.662 -0.535 1.00 72.88 299 GLY A C 1
ATOM 2261 O O . GLY A 1 299 ? 18.905 14.724 -1.113 1.00 72.88 299 GLY A O 1
ATOM 2262 N N . ASN A 1 300 ? 19.870 12.814 -0.278 1.00 77.56 300 ASN A N 1
ATOM 2263 C CA . ASN A 1 300 ? 21.191 12.557 -1.084 1.00 77.56 300 ASN A CA 1
ATOM 2264 C C . ASN A 1 300 ? 22.402 11.669 -0.532 1.00 77.56 300 ASN A C 1
ATOM 2266 O O . ASN A 1 300 ? 22.303 11.215 0.606 1.00 77.56 300 ASN A O 1
ATOM 2270 N N . TYR A 1 301 ? 23.470 11.384 -1.357 1.00 72.81 301 TYR A N 1
ATOM 2271 C CA . TYR A 1 301 ? 24.715 10.530 -1.176 1.00 72.81 301 TYR A CA 1
ATOM 2272 C C . TYR A 1 301 ? 26.084 11.082 -1.838 1.00 72.81 301 TYR A C 1
ATOM 2274 O O . TYR A 1 301 ? 26.122 12.277 -2.024 1.00 72.81 301 TYR A O 1
ATOM 2282 N N . ASP A 1 302 ? 27.240 10.390 -2.116 1.00 71.94 302 ASP A N 1
ATOM 2283 C CA . ASP A 1 302 ? 28.647 10.961 -2.355 1.00 71.94 302 ASP A CA 1
ATOM 2284 C C . ASP A 1 302 ? 29.812 10.207 -3.181 1.00 71.94 302 ASP A C 1
ATOM 2286 O O . ASP A 1 302 ? 30.749 9.704 -2.565 1.00 71.94 302 ASP A O 1
ATOM 2290 N N . GLY A 1 303 ? 29.869 10.174 -4.545 1.00 67.38 303 GLY A N 1
ATOM 2291 C CA . GLY A 1 303 ? 30.704 9.296 -5.447 1.00 67.38 303 GLY A CA 1
ATOM 2292 C C . GLY A 1 303 ? 31.870 9.928 -6.284 1.00 67.38 303 GLY A C 1
ATOM 2293 O O . GLY A 1 303 ? 32.779 10.437 -5.634 1.00 67.38 303 GLY A O 1
ATOM 2294 N N . SER A 1 304 ? 31.962 9.847 -7.652 1.00 55.50 304 SER A N 1
ATOM 2295 C CA . SER A 1 304 ? 32.888 10.654 -8.540 1.00 55.50 304 SER A CA 1
ATOM 2296 C C . SER A 1 304 ? 32.849 10.648 -10.140 1.00 55.50 304 SER A C 1
ATOM 2298 O O . SER A 1 304 ? 33.919 10.849 -10.718 1.00 55.50 304 SER A O 1
ATOM 2300 N N . GLY A 1 305 ? 31.771 10.527 -10.961 1.00 59.16 305 GLY A N 1
ATOM 2301 C CA . GLY A 1 305 ? 31.739 10.899 -12.438 1.00 59.16 305 GLY A CA 1
ATOM 2302 C C . GLY A 1 305 ? 30.501 10.462 -13.304 1.00 59.16 305 GLY A C 1
ATOM 2303 O O . GLY A 1 305 ? 29.483 10.227 -12.702 1.00 59.16 305 GLY A O 1
ATOM 2304 N N . ASP A 1 306 ? 30.572 10.284 -14.651 1.00 77.12 306 ASP A N 1
ATOM 2305 C CA . ASP A 1 306 ? 29.435 10.190 -15.661 1.00 77.12 306 ASP A CA 1
ATOM 2306 C C . ASP A 1 306 ? 28.660 8.833 -15.785 1.00 77.12 306 ASP A C 1
ATOM 2308 O O . ASP A 1 306 ? 29.248 7.951 -16.383 1.00 77.12 306 ASP A O 1
ATOM 2312 N N . ALA A 1 307 ? 27.421 8.637 -15.270 1.00 79.31 307 ALA A N 1
ATOM 2313 C CA . ALA A 1 307 ? 26.851 7.380 -14.672 1.00 79.31 307 ALA A CA 1
ATOM 2314 C C . ALA A 1 307 ? 25.550 6.535 -15.112 1.00 79.31 307 ALA A C 1
ATOM 2316 O O . ALA A 1 307 ? 25.759 5.600 -15.868 1.00 79.31 307 ALA A O 1
ATOM 2317 N N . ARG A 1 308 ? 24.264 6.752 -14.676 1.00 81.94 308 ARG A N 1
ATOM 2318 C CA . ARG A 1 308 ? 22.908 6.121 -15.087 1.00 81.94 308 ARG A CA 1
ATOM 2319 C C . ARG A 1 308 ? 22.223 5.005 -14.230 1.00 81.94 308 ARG A C 1
ATOM 2321 O O . ARG A 1 308 ? 22.893 4.011 -14.043 1.00 81.94 308 ARG A O 1
ATOM 2328 N N . GLY A 1 309 ? 20.954 5.109 -13.724 1.00 78.56 309 GLY A N 1
ATOM 2329 C CA . GLY A 1 309 ? 20.041 3.940 -13.455 1.00 78.56 309 GLY A CA 1
ATOM 2330 C C . GLY A 1 309 ? 18.799 3.784 -12.453 1.00 78.56 309 GLY A C 1
ATOM 2331 O O . GLY A 1 309 ? 18.848 4.407 -11.427 1.00 78.56 309 GLY A O 1
ATOM 2332 N N . VAL A 1 310 ? 17.725 2.926 -12.580 1.00 70.94 310 VAL A N 1
ATOM 2333 C CA . VAL A 1 310 ? 17.176 2.011 -11.475 1.00 70.94 310 VAL A CA 1
ATOM 2334 C C . VAL A 1 310 ? 16.243 0.736 -11.522 1.00 70.94 310 VAL A C 1
ATOM 2336 O O . VAL A 1 310 ? 16.790 -0.322 -11.722 1.00 70.94 310 VAL A O 1
ATOM 2339 N N . GLN A 1 311 ? 15.031 0.633 -10.889 1.00 87.69 311 GLN A N 1
ATOM 2340 C CA . GLN A 1 311 ? 14.247 -0.622 -10.579 1.00 87.69 311 GLN A CA 1
ATOM 2341 C C . GLN A 1 311 ? 13.577 -0.875 -9.125 1.00 87.69 311 GLN A C 1
ATOM 2343 O O . GLN A 1 311 ? 14.214 -0.590 -8.120 1.00 87.69 311 GLN A O 1
ATOM 2348 N N . VAL A 1 312 ? 12.389 -1.546 -8.921 1.00 74.06 312 VAL A N 1
ATOM 2349 C CA . VAL A 1 312 ? 11.837 -2.239 -7.672 1.00 74.06 312 VAL A CA 1
ATOM 2350 C C . VAL A 1 312 ? 11.612 -3.797 -7.656 1.00 74.06 312 VAL A C 1
ATOM 2352 O O . VAL A 1 312 ? 11.062 -4.326 -8.606 1.00 74.06 312 VAL A O 1
ATOM 2355 N N . VAL A 1 313 ? 11.789 -4.501 -6.497 1.00 68.75 313 VAL A N 1
ATOM 2356 C CA . VAL A 1 313 ? 11.043 -5.660 -5.873 1.00 68.75 313 VAL A CA 1
ATOM 2357 C C . VAL A 1 313 ? 11.244 -5.843 -4.312 1.00 68.75 313 VAL A C 1
ATOM 2359 O O . VAL A 1 313 ? 11.821 -6.803 -3.809 1.00 68.75 313 VAL A O 1
ATOM 2362 N N . GLY A 1 314 ? 10.758 -4.952 -3.443 1.00 57.47 314 GLY A N 1
ATOM 2363 C CA . GLY A 1 314 ? 10.645 -5.238 -1.981 1.00 57.47 314 GLY A CA 1
ATOM 2364 C C . GLY A 1 314 ? 11.815 -4.893 -1.018 1.00 57.47 314 GLY A C 1
ATOM 2365 O O . GLY A 1 314 ? 11.551 -4.166 -0.065 1.00 57.47 314 GLY A O 1
ATOM 2366 N N . ASN A 1 315 ? 13.067 -5.346 -1.243 1.00 65.62 315 ASN A N 1
ATOM 2367 C CA . ASN A 1 315 ? 14.289 -4.807 -0.574 1.00 65.62 315 ASN A CA 1
ATOM 2368 C C . ASN A 1 315 ? 15.488 -4.348 -1.483 1.00 65.62 315 ASN A C 1
ATOM 2370 O O . ASN A 1 315 ? 15.747 -3.173 -1.509 1.00 65.62 315 ASN A O 1
ATOM 2374 N N . TYR A 1 316 ? 16.254 -5.143 -2.242 1.00 76.00 316 TYR A N 1
ATOM 2375 C CA . TYR A 1 316 ? 17.593 -4.756 -2.807 1.00 76.00 316 TYR A CA 1
ATOM 2376 C C . TYR A 1 316 ? 17.714 -4.268 -4.314 1.00 76.00 316 TYR A C 1
ATOM 2378 O O . TYR A 1 316 ? 17.450 -5.108 -5.167 1.00 76.00 316 TYR A O 1
ATOM 2386 N N . ALA A 1 317 ? 18.183 -3.031 -4.684 1.00 73.69 317 ALA A N 1
ATOM 2387 C CA . ALA A 1 317 ? 17.862 -2.295 -5.967 1.00 73.69 317 ALA A CA 1
ATOM 2388 C C . ALA A 1 317 ? 18.803 -1.318 -6.827 1.00 73.69 317 ALA A C 1
ATOM 2390 O O . ALA A 1 317 ? 18.864 -0.135 -6.535 1.00 73.69 317 ALA A O 1
ATOM 2391 N N . TYR A 1 318 ? 19.345 -1.704 -8.000 1.00 79.62 318 TYR A N 1
ATOM 2392 C CA . TYR A 1 318 ? 20.663 -1.390 -8.638 1.00 79.62 318 TYR A CA 1
ATOM 2393 C C . TYR A 1 318 ? 20.661 -0.377 -9.850 1.00 79.62 318 TYR A C 1
ATOM 2395 O O . TYR A 1 318 ? 19.620 -0.264 -10.465 1.00 79.62 318 TYR A O 1
ATOM 2403 N N . VAL A 1 319 ? 21.777 0.335 -10.192 1.00 82.19 319 VAL A N 1
ATOM 2404 C CA . VAL A 1 319 ? 21.955 1.587 -11.043 1.00 82.19 319 VAL A CA 1
ATOM 2405 C C . VAL A 1 319 ? 23.389 1.902 -11.613 1.00 82.19 319 VAL A C 1
ATOM 2407 O O . VAL A 1 319 ? 24.166 2.315 -10.780 1.00 82.19 319 VAL A O 1
ATOM 2410 N N . ALA A 1 320 ? 23.825 1.828 -12.899 1.00 77.25 320 ALA A N 1
ATOM 2411 C CA . ALA A 1 320 ? 25.237 2.126 -13.315 1.00 77.25 320 ALA A CA 1
ATOM 2412 C C . ALA A 1 320 ? 25.660 2.821 -14.653 1.00 77.25 320 ALA A C 1
ATOM 2414 O O . ALA A 1 320 ? 25.007 2.612 -15.678 1.00 77.25 320 ALA A O 1
ATOM 2415 N N . ASP A 1 321 ? 26.904 3.364 -14.813 1.00 84.12 321 ASP A N 1
ATOM 2416 C CA . ASP A 1 321 ? 27.897 4.075 -13.944 1.00 84.12 321 ASP A CA 1
ATOM 2417 C C . ASP A 1 321 ? 29.337 4.433 -14.514 1.00 84.12 321 ASP A C 1
ATOM 2419 O O . ASP A 1 321 ? 30.171 3.558 -14.586 1.00 84.12 321 ASP A O 1
ATOM 2423 N N . GLY A 1 322 ? 29.751 5.676 -14.816 1.00 81.94 322 GLY A N 1
ATOM 2424 C CA . GLY A 1 322 ? 31.029 6.142 -15.446 1.00 81.94 322 GLY A CA 1
ATOM 2425 C C . GLY A 1 322 ? 32.304 5.309 -15.516 1.00 81.94 322 GLY A C 1
ATOM 2426 O O . GLY A 1 322 ? 32.327 4.183 -15.973 1.00 81.94 322 GLY A O 1
ATOM 2427 N N . SER A 1 323 ? 33.467 5.888 -15.206 1.00 63.34 323 SER A N 1
ATOM 2428 C CA . SER A 1 323 ? 34.687 5.076 -15.107 1.00 63.34 323 SER A CA 1
ATOM 2429 C C . SER A 1 323 ? 34.791 4.156 -13.899 1.00 63.34 323 SER A C 1
ATOM 2431 O O . SER A 1 323 ? 35.901 3.964 -13.398 1.00 63.34 323 SER A O 1
ATOM 2433 N N . SER A 1 324 ? 33.662 3.636 -13.402 1.00 71.62 324 SER A N 1
ATOM 2434 C CA . SER A 1 324 ? 33.576 2.874 -12.154 1.00 71.62 324 SER A CA 1
ATOM 2435 C C . SER A 1 324 ? 32.339 1.983 -11.968 1.00 71.62 324 SER A C 1
ATOM 2437 O O . SER A 1 324 ? 32.279 1.320 -10.947 1.00 71.62 324 SER A O 1
ATOM 2439 N N . GLY A 1 325 ? 31.444 1.793 -12.935 1.00 71.62 325 GLY A N 1
ATOM 2440 C CA . GLY A 1 325 ? 30.498 0.669 -12.962 1.00 71.62 325 GLY A CA 1
ATOM 2441 C C . GLY A 1 325 ? 29.665 0.340 -11.717 1.00 71.62 325 GLY A C 1
ATOM 2442 O O . GLY A 1 325 ? 29.525 1.103 -10.774 1.00 71.62 325 GLY A O 1
ATOM 2443 N N . LEU A 1 326 ? 29.130 -0.881 -11.713 1.00 85.81 326 LEU A N 1
ATOM 2444 C CA . LEU A 1 326 ? 28.437 -1.535 -10.595 1.00 85.81 326 LEU A CA 1
ATOM 2445 C C . LEU A 1 326 ? 29.013 -1.300 -9.168 1.00 85.81 326 LEU A C 1
ATOM 2447 O O . LEU A 1 326 ? 30.103 -1.812 -8.948 1.00 85.81 326 LEU A O 1
ATOM 2451 N N . GLN A 1 327 ? 28.221 -0.795 -8.188 1.00 75.62 327 GLN A N 1
ATOM 2452 C CA . GLN A 1 327 ? 28.308 -0.790 -6.696 1.00 75.62 327 GLN A CA 1
ATOM 2453 C C . GLN A 1 327 ? 26.941 -1.099 -6.003 1.00 75.62 327 GLN A C 1
ATOM 2455 O O . GLN A 1 327 ? 25.948 -1.323 -6.688 1.00 75.62 327 GLN A O 1
ATOM 2460 N N . ILE A 1 328 ? 26.879 -1.350 -4.670 1.00 82.31 328 ILE A N 1
ATOM 2461 C CA . ILE A 1 328 ? 25.791 -2.188 -4.077 1.00 82.31 328 ILE A CA 1
ATOM 2462 C C . ILE A 1 328 ? 25.397 -2.000 -2.559 1.00 82.31 328 ILE A C 1
ATOM 2464 O O . ILE A 1 328 ? 26.279 -1.963 -1.702 1.00 82.31 328 ILE A O 1
ATOM 2468 N N . ILE A 1 329 ? 24.075 -2.000 -2.212 1.00 68.19 329 ILE A N 1
ATOM 2469 C CA . ILE A 1 329 ? 23.440 -1.495 -0.943 1.00 68.19 329 ILE A CA 1
ATOM 2470 C C . ILE A 1 329 ? 22.431 -2.349 -0.080 1.00 68.19 329 ILE A C 1
ATOM 2472 O O . ILE A 1 329 ? 21.411 -2.822 -0.581 1.00 68.19 329 ILE A O 1
ATOM 2476 N N . ASP A 1 330 ? 22.598 -2.383 1.259 1.00 64.75 330 ASP A N 1
ATOM 2477 C CA . ASP A 1 330 ? 21.637 -2.777 2.322 1.00 64.75 330 ASP A CA 1
ATOM 2478 C C . ASP A 1 330 ? 21.036 -1.549 3.057 1.00 64.75 330 ASP A C 1
ATOM 2480 O O . ASP A 1 330 ? 21.817 -0.696 3.484 1.00 64.75 330 ASP A O 1
ATOM 2484 N N . ILE A 1 331 ? 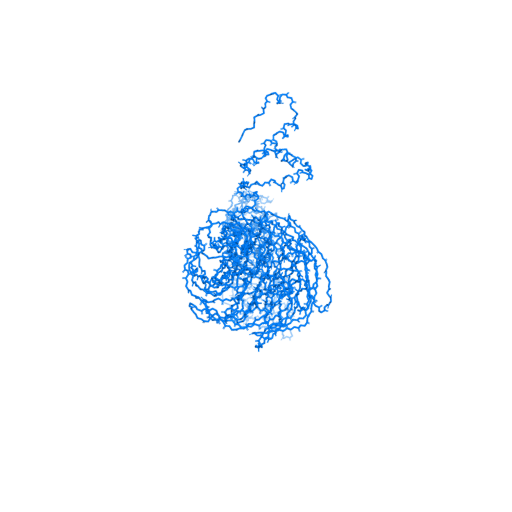19.696 -1.431 3.201 1.00 60.34 331 ILE A N 1
ATOM 2485 C CA . ILE A 1 331 ? 19.028 -0.226 3.768 1.00 60.34 331 ILE A CA 1
ATOM 2486 C C . ILE A 1 331 ? 17.853 -0.548 4.727 1.00 60.34 331 ILE A C 1
ATOM 2488 O O . ILE A 1 331 ? 16.848 -1.148 4.362 1.00 60.34 331 ILE A O 1
ATOM 2492 N N . SER A 1 332 ? 17.913 -0.081 5.968 1.00 70.44 332 SER A N 1
ATOM 2493 C CA . SER A 1 332 ? 17.021 -0.482 7.069 1.00 70.44 332 SER A CA 1
ATOM 2494 C C . SER A 1 332 ? 15.540 -0.049 6.930 1.00 70.44 332 SER A C 1
ATOM 2496 O O . SER A 1 332 ? 14.684 -0.831 6.508 1.00 70.44 332 SER A O 1
ATOM 2498 N N . ASN A 1 333 ? 15.212 1.185 7.315 1.00 66.31 333 ASN A N 1
ATOM 2499 C CA . ASN A 1 333 ? 13.905 1.850 7.176 1.00 66.31 333 ASN A CA 1
ATOM 2500 C C . ASN A 1 333 ? 14.181 3.298 6.713 1.00 66.31 333 ASN A C 1
ATOM 2502 O O . ASN A 1 333 ? 15.194 3.801 7.170 1.00 66.31 333 ASN A O 1
ATOM 2506 N N . PRO A 1 334 ? 13.440 3.934 5.775 1.00 49.81 334 PRO A N 1
ATOM 2507 C CA . PRO A 1 334 ? 14.199 4.467 4.628 1.00 49.81 334 PRO A CA 1
ATOM 2508 C C . PRO A 1 334 ? 13.810 5.810 3.943 1.00 49.81 334 PRO A C 1
ATOM 2510 O O . PRO A 1 334 ? 12.892 5.842 3.132 1.00 49.81 334 PRO A O 1
ATOM 2513 N N . ALA A 1 335 ? 14.579 6.898 4.117 1.00 64.75 335 ALA A N 1
ATOM 2514 C CA . ALA A 1 335 ? 14.623 8.067 3.204 1.00 64.75 335 ALA A CA 1
ATOM 2515 C C . ALA A 1 335 ? 16.015 8.703 2.928 1.00 64.75 335 ALA A C 1
ATOM 2517 O O . ALA A 1 335 ? 16.067 9.731 2.261 1.00 64.75 335 ALA A O 1
ATOM 2518 N N . THR A 1 336 ? 17.115 8.222 3.521 1.00 58.69 336 THR A N 1
ATOM 2519 C CA . THR A 1 336 ? 18.227 9.116 3.926 1.00 58.69 336 THR A CA 1
ATOM 2520 C C . THR A 1 336 ? 19.671 8.569 3.621 1.00 58.69 336 THR A C 1
ATOM 2522 O O . THR A 1 336 ? 20.299 8.011 4.503 1.00 58.69 336 THR A O 1
ATOM 2525 N N . PRO A 1 337 ? 20.272 8.685 2.420 1.00 56.38 337 PRO A N 1
ATOM 2526 C CA . PRO A 1 337 ? 21.111 7.584 1.821 1.00 56.38 337 PRO A CA 1
ATOM 2527 C C . PRO A 1 337 ? 22.697 7.285 1.978 1.00 56.38 337 PRO A C 1
ATOM 2529 O O . PRO A 1 337 ? 23.458 7.940 1.293 1.00 56.38 337 PRO A O 1
ATOM 2532 N N . THR A 1 338 ? 23.201 6.197 2.695 1.00 73.25 338 THR A N 1
ATOM 2533 C CA . THR A 1 338 ? 24.661 5.647 2.980 1.00 73.25 338 THR A CA 1
ATOM 2534 C C . THR A 1 338 ? 25.555 4.437 2.353 1.00 73.25 338 THR A C 1
ATOM 2536 O O . THR A 1 338 ? 25.193 3.269 2.208 1.00 73.25 338 THR A O 1
ATOM 2539 N N . LEU A 1 339 ? 26.902 4.540 2.398 1.00 75.69 339 LEU A N 1
ATOM 2540 C CA . LEU A 1 339 ? 27.928 3.895 1.500 1.00 75.69 339 LEU A CA 1
ATOM 2541 C C . LEU A 1 339 ? 28.798 2.599 1.912 1.00 75.69 339 LEU A C 1
ATOM 2543 O O . LEU A 1 339 ? 29.048 2.482 3.105 1.00 75.69 339 LEU A O 1
ATOM 2547 N N . LYS A 1 340 ? 29.315 1.620 1.064 1.00 84.50 340 LYS A N 1
ATOM 2548 C CA . LYS A 1 340 ? 29.919 0.276 1.555 1.00 84.50 340 LYS A CA 1
ATOM 2549 C C . LYS A 1 340 ? 31.200 -0.580 1.018 1.00 84.50 340 LYS A C 1
ATOM 2551 O O . LYS A 1 340 ? 31.736 -1.236 1.916 1.00 84.50 340 LYS A O 1
ATOM 2556 N N . GLY A 1 341 ? 31.781 -0.677 -0.231 1.00 75.00 341 GLY A N 1
ATOM 2557 C CA . GLY A 1 341 ? 33.187 -1.269 -0.505 1.00 75.00 341 GLY A CA 1
ATOM 2558 C C . GLY A 1 341 ? 33.561 -2.078 -1.840 1.00 75.00 341 GLY A C 1
ATOM 2559 O O . GLY A 1 341 ? 32.885 -3.084 -1.973 1.00 75.00 341 GLY A O 1
ATOM 2560 N N . ASN A 1 342 ? 34.634 -1.795 -2.688 1.00 84.94 342 ASN A N 1
ATOM 2561 C CA . ASN A 1 342 ? 35.067 -2.040 -4.177 1.00 84.94 342 ASN A CA 1
ATOM 2562 C C . ASN A 1 342 ? 36.001 -3.164 -4.797 1.00 84.94 342 ASN A C 1
ATOM 2564 O O . ASN A 1 342 ? 36.619 -3.910 -4.040 1.00 84.94 342 ASN A O 1
ATOM 2568 N N . TYR A 1 343 ? 36.203 -3.183 -6.162 1.00 80.06 343 TYR A N 1
ATOM 2569 C CA . TYR A 1 343 ? 37.415 -3.563 -6.995 1.00 80.06 343 TYR A CA 1
ATOM 2570 C C . TYR A 1 343 ? 37.141 -3.611 -8.567 1.00 80.06 343 TYR A C 1
ATOM 2572 O O . TYR A 1 343 ? 35.978 -3.644 -8.939 1.00 80.06 343 TYR A O 1
ATOM 2580 N N . ASP A 1 344 ? 38.139 -3.721 -9.497 1.00 85.19 344 ASP A N 1
ATOM 2581 C CA . ASP A 1 344 ? 38.156 -3.356 -10.976 1.00 85.19 344 ASP A CA 1
ATOM 2582 C C . ASP A 1 344 ? 37.858 -4.401 -12.138 1.00 85.19 344 ASP A C 1
ATOM 2584 O O . ASP A 1 344 ? 37.764 -5.611 -11.884 1.00 85.19 344 ASP A O 1
ATOM 2588 N N . THR A 1 345 ? 37.680 -3.938 -13.418 1.00 71.12 345 THR A N 1
ATOM 2589 C CA . THR A 1 345 ? 37.224 -4.700 -14.656 1.00 71.12 345 THR A CA 1
ATOM 2590 C C . THR A 1 345 ? 37.736 -4.263 -16.089 1.00 71.12 345 THR A C 1
ATOM 2592 O O . THR A 1 345 ? 38.950 -4.299 -16.303 1.00 71.12 345 THR A O 1
ATOM 2595 N N . SER A 1 346 ? 36.857 -3.985 -17.102 1.00 70.81 346 SER A N 1
ATOM 2596 C CA . SER A 1 346 ? 37.112 -3.979 -18.571 1.00 70.81 346 SER A CA 1
ATOM 2597 C C . SER A 1 346 ? 36.782 -2.699 -19.359 1.00 70.81 346 SER A C 1
ATOM 2599 O O . SER A 1 346 ? 37.627 -2.305 -20.166 1.00 70.81 346 SER A O 1
ATOM 2601 N N . GLY A 1 347 ? 35.642 -2.020 -19.171 1.00 78.19 347 GLY A N 1
ATOM 2602 C CA . GLY A 1 347 ? 35.426 -0.755 -19.896 1.00 78.19 347 GLY A CA 1
ATOM 2603 C C . GLY A 1 347 ? 34.091 -0.066 -19.650 1.00 78.19 347 GLY A C 1
ATOM 2604 O O . GLY A 1 347 ? 33.577 -0.157 -18.554 1.00 78.19 347 GLY A O 1
ATOM 2605 N N . ASN A 1 348 ? 33.537 0.700 -20.583 1.00 82.56 348 ASN A N 1
ATOM 2606 C CA . ASN A 1 348 ? 32.827 1.934 -20.229 1.00 82.56 348 ASN A CA 1
ATOM 2607 C C . ASN A 1 348 ? 31.513 2.003 -19.366 1.00 82.56 348 ASN A C 1
ATOM 2609 O O . ASN A 1 348 ? 31.070 3.104 -19.170 1.00 82.56 348 ASN A O 1
ATOM 2613 N N . ALA A 1 349 ? 30.954 0.969 -18.731 1.00 83.50 349 ALA A N 1
ATOM 2614 C CA . ALA A 1 349 ? 30.181 0.905 -17.441 1.00 83.50 349 ALA A CA 1
ATOM 2615 C C . ALA A 1 349 ? 28.642 1.126 -17.229 1.00 83.50 349 ALA A C 1
ATOM 2617 O O . ALA A 1 349 ? 28.220 1.374 -16.120 1.00 83.50 349 ALA A O 1
ATOM 2618 N N . LEU A 1 350 ? 27.824 1.053 -18.272 1.00 86.38 350 LEU A N 1
ATOM 2619 C CA . LEU A 1 350 ? 26.489 1.627 -18.580 1.00 86.38 350 LEU A CA 1
ATOM 2620 C C . LEU A 1 350 ? 25.010 0.904 -18.533 1.00 86.38 350 LEU A C 1
ATOM 2622 O O . LEU A 1 350 ? 24.312 1.188 -19.497 1.00 86.38 350 LEU A O 1
ATOM 2626 N N . ASP A 1 351 ? 24.482 -0.048 -17.679 1.00 81.25 351 ASP A N 1
ATOM 2627 C CA . ASP A 1 351 ? 23.026 -0.630 -17.634 1.00 81.25 351 ASP A CA 1
ATOM 2628 C C . ASP A 1 351 ? 22.646 -1.751 -16.604 1.00 81.25 351 ASP A C 1
ATOM 2630 O O . ASP A 1 351 ? 23.481 -2.599 -16.353 1.00 81.25 351 ASP A O 1
ATOM 2634 N N . VAL A 1 352 ? 21.394 -1.903 -16.080 1.00 74.88 352 VAL A N 1
ATOM 2635 C CA . VAL A 1 352 ? 21.026 -2.939 -15.043 1.00 74.88 352 VAL A CA 1
ATOM 2636 C C . VAL A 1 352 ? 19.772 -3.864 -15.352 1.00 74.88 352 VAL A C 1
ATOM 2638 O O . VAL A 1 352 ? 19.670 -4.276 -16.484 1.00 74.88 352 VAL A O 1
ATOM 2641 N N . GLN A 1 353 ? 18.956 -4.344 -14.361 1.00 91.62 353 GLN A N 1
ATOM 2642 C CA . GLN A 1 353 ? 17.792 -5.305 -14.193 1.00 91.62 353 GLN A CA 1
ATOM 2643 C C . GLN A 1 353 ? 17.682 -6.196 -12.923 1.00 91.62 353 GLN A C 1
ATOM 2645 O O . GLN A 1 353 ? 18.600 -6.179 -12.133 1.00 91.62 353 GLN A O 1
ATOM 2650 N N . ILE A 1 354 ? 16.527 -6.882 -12.629 1.00 86.31 354 ILE A N 1
ATOM 2651 C CA . ILE A 1 354 ? 16.349 -8.101 -11.785 1.00 86.31 354 ILE A CA 1
ATOM 2652 C C . ILE A 1 354 ? 15.409 -9.225 -12.382 1.00 86.31 354 ILE A C 1
ATOM 2654 O O . ILE A 1 354 ? 15.020 -9.097 -13.530 1.00 86.31 354 ILE A O 1
ATOM 2658 N N . VAL A 1 355 ? 15.186 -10.408 -11.741 1.00 81.00 355 VAL A N 1
ATOM 2659 C CA . VAL A 1 355 ? 14.887 -11.760 -12.342 1.00 81.00 355 VAL A CA 1
ATOM 2660 C C . VAL A 1 355 ? 14.969 -12.999 -11.395 1.00 81.00 355 VAL A C 1
ATOM 2662 O O . VAL A 1 355 ? 14.860 -14.139 -11.833 1.00 81.00 355 VAL A O 1
ATOM 2665 N N . GLY A 1 356 ? 15.139 -12.878 -10.073 1.00 73.94 356 GLY A N 1
ATOM 2666 C CA . GLY A 1 356 ? 14.916 -14.033 -9.145 1.00 73.94 356 GLY A CA 1
ATOM 2667 C C . GLY A 1 356 ? 16.083 -14.972 -8.728 1.00 73.94 356 GLY A C 1
ATOM 2668 O O . GLY A 1 356 ? 16.084 -15.378 -7.573 1.00 73.94 356 GLY A O 1
ATOM 2669 N N . ASN A 1 357 ? 17.053 -15.314 -9.592 1.00 77.50 357 ASN A N 1
ATOM 2670 C CA . ASN A 1 357 ? 18.481 -15.574 -9.232 1.00 77.50 357 ASN A CA 1
ATOM 2671 C C . ASN A 1 357 ? 19.456 -14.369 -9.486 1.00 77.50 357 ASN A C 1
ATOM 2673 O O . ASN A 1 357 ? 19.236 -13.451 -8.712 1.00 77.50 357 ASN A O 1
ATOM 2677 N N . TYR A 1 358 ? 20.439 -14.093 -10.402 1.00 82.69 358 TYR A N 1
ATOM 2678 C CA . TYR A 1 358 ? 21.073 -14.537 -11.681 1.00 82.69 358 TYR A CA 1
ATOM 2679 C C . TYR A 1 358 ? 21.012 -13.522 -12.932 1.00 82.69 358 TYR A C 1
ATOM 2681 O O . TYR A 1 358 ? 20.179 -13.735 -13.788 1.00 82.69 358 TYR A O 1
ATOM 2689 N N . ALA A 1 359 ? 21.875 -12.478 -13.157 1.00 82.50 359 ALA A N 1
ATOM 2690 C CA . ALA A 1 359 ? 21.415 -11.092 -13.533 1.00 82.50 359 ALA A CA 1
ATOM 2691 C C . ALA A 1 359 ? 22.148 -9.893 -14.339 1.00 82.50 359 ALA A C 1
ATOM 2693 O O . ALA A 1 359 ? 22.950 -9.136 -13.819 1.00 82.50 359 ALA A O 1
ATOM 2694 N N . TYR A 1 360 ? 21.821 -9.556 -15.586 1.00 85.88 360 TYR A N 1
ATOM 2695 C CA . TYR A 1 360 ? 22.601 -9.155 -16.780 1.00 85.88 360 TYR A CA 1
ATOM 2696 C C . TYR A 1 360 ? 23.181 -7.724 -17.128 1.00 85.88 360 TYR A C 1
ATOM 2698 O O . TYR A 1 360 ? 23.026 -7.343 -18.270 1.00 85.88 360 TYR A O 1
ATOM 2706 N N . VAL A 1 361 ? 23.955 -7.002 -16.300 1.00 84.69 361 VAL A N 1
ATOM 2707 C CA . VAL A 1 361 ? 24.711 -5.709 -16.585 1.00 84.69 361 VAL A CA 1
ATOM 2708 C C . VAL A 1 361 ? 24.647 -5.055 -18.048 1.00 84.69 361 VAL A C 1
ATOM 2710 O O . VAL A 1 361 ? 25.681 -5.676 -18.186 1.00 84.69 361 VAL A O 1
ATOM 2713 N N . ALA A 1 362 ? 24.811 -4.603 -19.348 1.00 81.00 362 ALA A N 1
ATOM 2714 C CA . ALA A 1 362 ? 25.782 -4.709 -20.517 1.00 81.00 362 ALA A CA 1
ATOM 2715 C C . ALA A 1 362 ? 27.284 -4.347 -20.308 1.00 81.00 362 ALA A C 1
ATOM 2717 O O . ALA A 1 362 ? 27.648 -4.216 -19.179 1.00 81.00 362 ALA A O 1
ATOM 2718 N N . ASP A 1 363 ? 28.250 -4.355 -21.254 1.00 85.75 363 ASP A N 1
ATOM 2719 C CA . ASP A 1 363 ? 29.650 -3.841 -21.007 1.00 85.75 363 ASP A CA 1
ATOM 2720 C C . ASP A 1 363 ? 30.163 -3.352 -22.441 1.00 85.75 363 ASP A C 1
ATOM 2722 O O . ASP A 1 363 ? 30.221 -4.160 -23.339 1.00 85.75 363 ASP A O 1
ATOM 2726 N N . ASP A 1 364 ? 30.326 -2.049 -22.781 1.00 88.88 364 ASP A N 1
ATOM 2727 C CA . ASP A 1 364 ? 31.040 -1.299 -23.894 1.00 88.88 364 ASP A CA 1
ATOM 2728 C C . ASP A 1 364 ? 31.631 -2.083 -25.103 1.00 88.88 364 ASP A C 1
ATOM 2730 O O . ASP A 1 364 ? 30.922 -2.920 -25.640 1.00 88.88 364 ASP A O 1
ATOM 2734 N N . TYR A 1 365 ? 32.835 -1.788 -25.632 1.00 69.69 365 TYR A N 1
ATOM 2735 C CA . TYR A 1 365 ? 33.343 -2.237 -26.956 1.00 69.69 365 TYR A CA 1
ATOM 2736 C C . TYR A 1 365 ? 33.162 -3.725 -27.278 1.00 69.69 365 TYR A C 1
ATOM 2738 O O . TYR A 1 365 ? 33.257 -4.128 -28.444 1.00 69.69 365 TYR A O 1
ATOM 2746 N N . SER A 1 366 ? 32.981 -4.557 -26.258 1.00 73.31 366 SER A N 1
ATOM 2747 C CA . SER A 1 366 ? 33.045 -5.985 -26.361 1.00 73.31 366 SER A CA 1
ATOM 2748 C C . SER A 1 366 ? 32.046 -6.820 -25.544 1.00 73.31 366 SER A C 1
ATOM 2750 O O . SER A 1 366 ? 32.247 -8.018 -25.656 1.00 73.31 366 SER A O 1
ATOM 2752 N N . GLY A 1 367 ? 30.973 -6.251 -24.913 1.00 80.50 367 GLY A N 1
ATOM 2753 C CA . GLY A 1 367 ? 29.687 -6.781 -24.278 1.00 80.50 367 GLY A CA 1
ATOM 2754 C C . GLY A 1 367 ? 29.563 -8.269 -23.847 1.00 80.50 367 GLY A C 1
ATOM 2755 O O . GLY A 1 367 ? 30.480 -8.983 -24.102 1.00 80.50 367 GLY A O 1
ATOM 2756 N N . LEU A 1 368 ? 28.531 -8.789 -23.158 1.00 90.19 368 LEU A N 1
ATOM 2757 C CA . LEU A 1 368 ? 28.711 -9.874 -22.124 1.00 90.19 368 LEU A CA 1
ATOM 2758 C C . LEU A 1 368 ? 30.148 -10.102 -21.551 1.00 90.19 368 LEU A C 1
ATOM 2760 O O . LEU A 1 368 ? 31.146 -10.359 -22.213 1.00 90.19 368 LEU A O 1
ATOM 2764 N N . GLN A 1 369 ? 30.240 -9.890 -20.261 1.00 83.81 369 GLN A N 1
ATOM 2765 C CA . GLN A 1 369 ? 30.655 -10.407 -18.984 1.00 83.81 369 GLN A CA 1
ATOM 2766 C C . GLN A 1 369 ? 29.674 -11.459 -18.529 1.00 83.81 369 GLN A C 1
ATOM 2768 O O . GLN A 1 369 ? 28.999 -12.029 -19.352 1.00 83.81 369 GLN A O 1
ATOM 2773 N N . ILE A 1 370 ? 29.485 -11.640 -17.235 1.00 89.06 370 ILE A N 1
ATOM 2774 C CA . ILE A 1 370 ? 28.292 -12.158 -16.530 1.00 89.06 370 ILE A CA 1
ATOM 2775 C C . ILE A 1 370 ? 28.634 -11.812 -14.998 1.00 89.06 370 ILE A C 1
ATOM 2777 O O . ILE A 1 370 ? 29.812 -11.561 -14.732 1.00 89.06 370 ILE A O 1
ATOM 2781 N N . ILE A 1 371 ? 27.772 -11.791 -13.953 1.00 77.94 371 ILE A N 1
ATOM 2782 C CA . ILE A 1 371 ? 28.070 -11.460 -12.498 1.00 77.94 371 ILE A CA 1
ATOM 2783 C C . ILE A 1 371 ? 27.503 -12.567 -11.467 1.00 77.94 371 ILE A C 1
ATOM 2785 O O . ILE A 1 371 ? 27.081 -13.604 -11.912 1.00 77.94 371 ILE A O 1
ATOM 2789 N N . ASP A 1 372 ? 27.471 -12.547 -10.108 1.00 80.44 372 ASP A N 1
ATOM 2790 C CA . ASP A 1 372 ? 26.880 -13.619 -9.229 1.00 80.44 372 ASP A CA 1
ATOM 2791 C C . ASP A 1 372 ? 26.535 -13.203 -7.747 1.00 80.44 372 ASP A C 1
ATOM 2793 O O . ASP A 1 372 ? 26.857 -13.958 -6.831 1.00 80.44 372 ASP A O 1
ATOM 2797 N N . ILE A 1 373 ? 25.861 -12.063 -7.451 1.00 79.75 373 ILE A N 1
ATOM 2798 C CA . ILE A 1 373 ? 25.595 -11.491 -6.087 1.00 79.75 373 ILE A CA 1
ATOM 2799 C C . ILE A 1 373 ? 24.676 -12.288 -5.149 1.00 79.75 373 ILE A C 1
ATOM 2801 O O . ILE A 1 373 ? 24.002 -11.735 -4.288 1.00 79.75 373 ILE A O 1
ATOM 2805 N N . SER A 1 374 ? 24.738 -13.609 -5.248 1.00 81.69 374 SER A N 1
ATOM 2806 C CA . SER A 1 374 ? 24.233 -14.630 -4.321 1.00 81.69 374 SER A CA 1
ATOM 2807 C C . SER A 1 374 ? 24.608 -14.332 -2.875 1.00 81.69 374 SER A C 1
ATOM 2809 O O . SER A 1 374 ? 23.917 -14.707 -1.929 1.00 81.69 374 SER A O 1
ATOM 2811 N N . ASN A 1 375 ? 25.709 -13.612 -2.726 1.00 75.56 375 ASN A N 1
ATOM 2812 C CA . ASN A 1 375 ? 25.978 -12.649 -1.688 1.00 75.56 375 ASN A CA 1
ATOM 2813 C C . ASN A 1 375 ? 26.376 -11.354 -2.410 1.00 75.56 375 ASN A C 1
ATOM 2815 O O . ASN A 1 375 ? 27.271 -11.425 -3.243 1.00 75.56 375 ASN A O 1
ATOM 2819 N N . PRO A 1 376 ? 25.768 -10.198 -2.134 1.00 71.31 376 PRO A N 1
ATOM 2820 C CA . PRO A 1 376 ? 26.271 -8.926 -2.610 1.00 71.31 376 PRO A CA 1
ATOM 2821 C C . PRO A 1 376 ? 27.355 -8.300 -1.702 1.00 71.31 376 PRO A C 1
ATOM 2823 O O . PRO A 1 376 ? 27.249 -7.141 -1.321 1.00 71.31 376 PRO A O 1
ATOM 2826 N N . VAL A 1 377 ? 28.437 -9.055 -1.421 1.00 73.88 377 VAL A N 1
ATOM 2827 C CA . VAL A 1 377 ? 29.691 -8.697 -0.689 1.00 73.88 377 VAL A CA 1
ATOM 2828 C C . VAL A 1 377 ? 30.986 -9.408 -1.289 1.00 73.88 377 VAL A C 1
ATOM 2830 O O . VAL A 1 377 ? 31.438 -10.377 -0.682 1.00 73.88 377 VAL A O 1
ATOM 2833 N N . ALA A 1 378 ? 31.549 -8.948 -2.446 1.00 74.44 378 ALA A N 1
ATOM 2834 C CA . ALA A 1 378 ? 32.733 -9.246 -3.347 1.00 74.44 378 ALA A CA 1
ATOM 2835 C C . ALA A 1 378 ? 32.645 -9.947 -4.786 1.00 74.44 378 ALA A C 1
ATOM 2837 O O . ALA A 1 378 ? 32.804 -11.164 -4.833 1.00 74.44 378 ALA A O 1
ATOM 2838 N N . PRO A 1 379 ? 32.565 -9.262 -5.981 1.00 71.25 379 PRO A N 1
ATOM 2839 C CA . PRO A 1 379 ? 32.687 -9.716 -7.424 1.00 71.25 379 PRO A CA 1
ATOM 2840 C C . PRO A 1 379 ? 33.766 -10.706 -7.986 1.00 71.25 379 PRO A C 1
ATOM 2842 O O . PRO A 1 379 ? 34.938 -10.589 -7.665 1.00 71.25 379 PRO A O 1
ATOM 2845 N N . THR A 1 380 ? 33.365 -11.635 -8.908 1.00 81.06 380 THR A N 1
ATOM 2846 C CA . THR A 1 380 ? 33.980 -12.908 -9.494 1.00 81.06 380 THR A CA 1
ATOM 2847 C C . THR A 1 380 ? 33.689 -13.622 -10.953 1.00 81.06 380 THR A C 1
ATOM 2849 O O . THR A 1 380 ? 33.555 -14.837 -10.955 1.00 81.06 380 THR A O 1
ATOM 2852 N N . LEU A 1 381 ? 33.585 -13.043 -12.190 1.00 85.06 381 LEU A N 1
ATOM 2853 C CA . LEU A 1 381 ? 33.567 -13.552 -13.666 1.00 85.06 381 LEU A CA 1
ATOM 2854 C C . LEU A 1 381 ? 33.541 -15.098 -14.204 1.00 85.06 381 LEU A C 1
ATOM 2856 O O . LEU A 1 381 ? 34.087 -15.964 -13.538 1.00 85.06 381 LEU A O 1
ATOM 2860 N N . LYS A 1 382 ? 32.924 -15.496 -15.399 1.00 91.19 382 LYS A N 1
ATOM 2861 C CA . LYS A 1 382 ? 32.437 -16.881 -15.979 1.00 91.19 382 LYS A CA 1
ATOM 2862 C C . LYS A 1 382 ? 31.691 -17.120 -17.463 1.00 91.19 382 LYS A C 1
ATOM 2864 O O . LYS A 1 382 ? 30.766 -17.926 -17.477 1.00 91.19 382 LYS A O 1
ATOM 2869 N N . GLY A 1 383 ? 32.003 -16.605 -18.732 1.00 81.12 383 GLY A N 1
ATOM 2870 C CA . GLY A 1 383 ? 31.485 -17.118 -20.115 1.00 81.12 383 GLY A CA 1
ATOM 2871 C C . GLY A 1 383 ? 30.962 -16.350 -21.452 1.00 81.12 383 GLY A C 1
ATOM 2872 O O . GLY A 1 383 ? 29.840 -15.869 -21.379 1.00 81.12 383 GLY A O 1
ATOM 2873 N N . ASN A 1 384 ? 31.578 -16.487 -22.705 1.00 88.81 384 ASN A N 1
ATOM 2874 C CA . ASN A 1 384 ? 31.745 -15.539 -23.935 1.00 88.81 384 ASN A CA 1
ATOM 2875 C C . ASN A 1 384 ? 31.103 -15.621 -25.397 1.00 88.81 384 ASN A C 1
ATOM 2877 O O . ASN A 1 384 ? 31.003 -16.737 -25.903 1.00 88.81 384 ASN A O 1
ATOM 2881 N N . TYR A 1 385 ? 30.836 -14.441 -26.094 1.00 83.81 385 TYR A N 1
ATOM 2882 C CA . TYR A 1 385 ? 30.952 -14.050 -27.578 1.00 83.81 385 TYR A CA 1
ATOM 2883 C C . TYR A 1 385 ? 30.224 -12.726 -28.125 1.00 83.81 385 TYR A C 1
ATOM 2885 O O . TYR A 1 385 ? 29.004 -12.650 -28.005 1.00 83.81 385 TYR A O 1
ATOM 2893 N N . ASN A 1 386 ? 30.905 -11.802 -28.872 1.00 86.62 386 ASN A N 1
ATOM 2894 C CA . ASN A 1 386 ? 30.609 -10.385 -29.350 1.00 86.62 386 ASN A CA 1
ATOM 2895 C C . ASN A 1 386 ? 29.459 -9.982 -30.384 1.00 86.62 386 ASN A C 1
ATOM 2897 O O . ASN A 1 386 ? 28.897 -10.858 -31.040 1.00 86.62 386 ASN A O 1
ATOM 2901 N N . THR A 1 387 ? 29.136 -8.669 -30.583 1.00 81.38 387 THR A N 1
ATOM 2902 C CA . THR A 1 387 ? 28.151 -8.018 -31.523 1.00 81.38 387 THR A CA 1
ATOM 2903 C C . THR A 1 387 ? 28.681 -6.726 -32.239 1.00 81.38 387 THR A C 1
ATOM 2905 O O . THR A 1 387 ? 29.873 -6.722 -32.547 1.00 81.38 387 THR A O 1
ATOM 2908 N N . SER A 1 388 ? 27.874 -5.727 -32.665 1.00 73.88 388 SER A N 1
ATOM 2909 C CA . SER A 1 388 ? 28.193 -4.779 -33.767 1.00 73.88 388 SER A CA 1
ATOM 2910 C C . SER A 1 388 ? 28.197 -3.230 -33.574 1.00 73.88 388 SER A C 1
ATOM 2912 O O . SER A 1 388 ? 28.434 -2.537 -34.569 1.00 73.88 388 SER A O 1
ATOM 2914 N N . GLY A 1 389 ? 28.065 -2.659 -32.369 1.00 79.25 389 GLY A N 1
ATOM 2915 C CA . GLY A 1 389 ? 27.905 -1.199 -32.185 1.00 79.25 389 GLY A CA 1
ATOM 2916 C C . GLY A 1 389 ? 28.208 -0.574 -30.811 1.00 79.25 389 GLY A C 1
ATOM 2917 O O . GLY A 1 389 ? 29.348 -0.130 -30.684 1.00 79.25 389 GLY A O 1
ATOM 2918 N N . ARG A 1 390 ? 27.236 -0.341 -29.881 1.00 86.38 390 ARG A N 1
ATOM 2919 C CA . ARG A 1 390 ? 27.413 0.680 -28.813 1.00 86.38 390 ARG A CA 1
ATOM 2920 C C . ARG A 1 390 ? 26.570 0.709 -27.444 1.00 86.38 390 ARG A C 1
ATOM 2922 O O . ARG A 1 390 ? 26.241 1.782 -27.026 1.00 86.38 390 ARG A O 1
ATOM 2929 N N . ALA A 1 391 ? 26.396 -0.246 -26.502 1.00 84.38 391 ALA A N 1
ATOM 2930 C CA . ALA A 1 391 ? 25.062 -0.805 -26.189 1.00 84.38 391 ALA A CA 1
ATOM 2931 C C . ALA A 1 391 ? 24.492 -0.957 -24.749 1.00 84.38 391 ALA A C 1
ATOM 2933 O O . ALA A 1 391 ? 25.177 -1.096 -23.743 1.00 84.38 391 ALA A O 1
ATOM 2934 N N . GLU A 1 392 ? 23.158 -0.989 -24.700 1.00 86.31 392 GLU A N 1
ATOM 2935 C CA . GLU A 1 392 ? 22.433 -0.094 -23.809 1.00 86.31 392 GLU A CA 1
ATOM 2936 C C . GLU A 1 392 ? 21.061 -0.600 -23.293 1.00 86.31 392 GLU A C 1
ATOM 2938 O O . GLU A 1 392 ? 20.053 0.036 -23.552 1.00 86.31 392 GLU A O 1
ATOM 2943 N N . GLY A 1 393 ? 20.989 -1.699 -22.525 1.00 80.50 393 GLY A N 1
ATOM 2944 C CA . GLY A 1 393 ? 19.835 -1.891 -21.621 1.00 80.50 393 GLY A CA 1
ATOM 2945 C C . GLY A 1 393 ? 19.166 -3.262 -21.538 1.00 80.50 393 GLY A C 1
ATOM 2946 O O . GLY A 1 393 ? 18.002 -3.414 -21.786 1.00 80.50 393 GLY A O 1
ATOM 2947 N N . VAL A 1 394 ? 19.822 -4.346 -21.183 1.00 74.56 394 VAL A N 1
ATOM 2948 C CA . VAL A 1 394 ? 19.360 -5.769 -21.274 1.00 74.56 394 VAL A CA 1
ATOM 2949 C C . VAL A 1 394 ? 17.902 -6.348 -20.971 1.00 74.56 394 VAL A C 1
ATOM 2951 O O . VAL A 1 394 ? 17.711 -7.554 -20.933 1.00 74.56 394 VAL A O 1
ATOM 2954 N N . GLN A 1 395 ? 16.806 -5.621 -20.776 1.00 92.12 395 GLN A N 1
ATOM 2955 C CA . GLN A 1 395 ? 15.394 -5.983 -20.483 1.00 92.12 395 GLN A CA 1
ATOM 2956 C C . GLN A 1 395 ? 14.998 -7.487 -20.306 1.00 92.12 395 GLN A C 1
ATOM 2958 O O . GLN A 1 395 ? 14.661 -8.141 -21.292 1.00 92.12 395 GLN A O 1
ATOM 2963 N N . ILE A 1 396 ? 14.904 -8.055 -19.088 1.00 86.88 396 ILE A N 1
ATOM 2964 C CA . ILE A 1 396 ? 14.525 -9.472 -18.781 1.00 86.88 396 ILE A CA 1
ATOM 2965 C C . ILE A 1 396 ? 13.032 -9.767 -18.648 1.00 86.88 396 ILE A C 1
ATOM 2967 O O . ILE A 1 396 ? 12.492 -10.009 -17.575 1.00 86.88 396 ILE A O 1
ATOM 2971 N N . VAL A 1 397 ? 12.346 -10.017 -19.759 1.00 83.25 397 VAL A N 1
ATOM 2972 C CA . VAL A 1 397 ? 11.075 -10.767 -19.744 1.00 83.25 397 VAL A CA 1
ATOM 2973 C C . VAL A 1 397 ? 11.300 -12.268 -19.504 1.00 83.25 397 VAL A C 1
ATOM 2975 O O . VAL A 1 397 ? 10.834 -13.113 -20.259 1.00 83.25 397 VAL A O 1
ATOM 2978 N N . GLY A 1 398 ? 11.998 -12.569 -18.405 1.00 77.69 398 GLY A N 1
ATOM 2979 C CA . GLY A 1 398 ? 12.177 -13.782 -17.594 1.00 77.69 398 GLY A CA 1
ATOM 2980 C C . GLY A 1 398 ? 12.482 -15.124 -18.240 1.00 77.69 398 GLY A C 1
ATOM 2981 O O . GLY A 1 398 ? 13.230 -15.899 -17.653 1.00 77.69 398 GLY A O 1
ATOM 2982 N N . ASN A 1 399 ? 11.952 -15.406 -19.419 1.00 80.25 399 ASN A N 1
ATOM 2983 C CA . ASN A 1 399 ? 12.483 -16.405 -20.318 1.00 80.25 399 ASN A CA 1
ATOM 2984 C C . ASN A 1 399 ? 12.980 -15.794 -21.625 1.00 80.25 399 ASN A C 1
ATOM 2986 O O . ASN A 1 399 ? 13.610 -16.498 -22.390 1.00 80.25 399 ASN A O 1
ATOM 2990 N N . TYR A 1 400 ? 12.776 -14.499 -21.826 1.00 86.38 400 TYR A N 1
ATOM 2991 C CA . TYR A 1 400 ? 13.478 -13.649 -22.772 1.00 86.38 400 TYR A CA 1
ATOM 2992 C C . TYR A 1 400 ? 14.275 -12.569 -21.971 1.00 86.38 400 TYR A C 1
ATOM 2994 O O . TYR A 1 400 ? 13.882 -12.221 -20.861 1.00 86.38 400 TYR A O 1
ATOM 3002 N N . ALA A 1 401 ? 15.390 -12.049 -22.493 1.00 85.62 401 ALA A N 1
ATOM 3003 C CA . ALA A 1 401 ? 16.299 -11.034 -21.911 1.00 85.62 401 ALA A CA 1
ATOM 3004 C C . ALA A 1 401 ? 16.887 -10.286 -23.058 1.00 85.62 401 ALA A C 1
ATOM 3006 O O . ALA A 1 401 ? 17.399 -10.985 -23.918 1.00 85.62 401 ALA A O 1
ATOM 3007 N N . TYR A 1 402 ? 16.760 -8.977 -23.147 1.00 89.19 402 TYR A N 1
ATOM 3008 C CA . TYR A 1 402 ? 17.089 -8.256 -24.366 1.00 89.19 402 TYR A CA 1
ATOM 3009 C C . TYR A 1 402 ? 18.531 -7.519 -24.224 1.00 89.19 402 TYR A C 1
ATOM 3011 O O . TYR A 1 402 ? 19.113 -7.887 -23.240 1.00 89.19 402 TYR A O 1
ATOM 3019 N N . VAL A 1 403 ? 19.306 -6.781 -25.097 1.00 85.31 403 VAL A N 1
ATOM 3020 C CA . VAL A 1 403 ? 20.741 -6.215 -24.876 1.00 85.31 403 VAL A CA 1
ATOM 3021 C C . VAL A 1 403 ? 21.330 -5.492 -26.128 1.00 85.31 403 VAL A C 1
ATOM 3023 O O . VAL A 1 403 ? 21.514 -6.172 -27.099 1.00 85.31 403 VAL A O 1
ATOM 3026 N N . ALA A 1 404 ? 21.850 -4.263 -26.213 1.00 82.25 404 ALA A N 1
ATOM 3027 C CA . ALA A 1 404 ? 21.815 -3.584 -27.541 1.00 82.25 404 ALA A CA 1
ATOM 3028 C C . ALA A 1 404 ? 22.952 -3.508 -28.647 1.00 82.25 404 ALA A C 1
ATOM 3030 O O . ALA A 1 404 ? 23.784 -4.402 -28.606 1.00 82.25 404 ALA A O 1
ATOM 3031 N N . ASP A 1 405 ? 22.961 -2.516 -29.617 1.00 86.00 405 ASP A N 1
ATOM 3032 C CA . ASP A 1 405 ? 23.763 -2.319 -30.910 1.00 86.00 405 ASP A CA 1
ATOM 3033 C C . ASP A 1 405 ? 23.979 -0.972 -31.775 1.00 86.00 405 ASP A C 1
ATOM 3035 O O . ASP A 1 405 ? 24.715 -1.091 -32.751 1.00 86.00 405 ASP A O 1
ATOM 3039 N N . TRP A 1 406 ? 23.481 0.279 -31.584 1.00 89.75 406 TRP A N 1
ATOM 3040 C CA . TRP A 1 406 ? 23.879 1.549 -32.322 1.00 89.75 406 TRP A CA 1
ATOM 3041 C C . TRP A 1 406 ? 23.882 1.348 -33.811 1.00 89.75 406 TRP A C 1
ATOM 3043 O O . TRP A 1 406 ? 23.190 0.454 -34.233 1.00 89.75 406 TRP A O 1
ATOM 3053 N N . ASN A 1 407 ? 24.728 2.049 -34.567 1.00 75.62 407 ASN A N 1
ATOM 3054 C CA . ASN A 1 407 ? 24.995 1.860 -36.004 1.00 75.62 407 ASN A CA 1
ATOM 3055 C C . ASN A 1 407 ? 25.186 0.399 -36.503 1.00 75.62 407 ASN A C 1
ATOM 3057 O O . ASN A 1 407 ? 25.559 0.225 -37.669 1.00 75.62 407 ASN A O 1
ATOM 3061 N N . SER A 1 408 ? 24.984 -0.679 -35.717 1.00 73.00 408 SER A N 1
ATOM 3062 C CA . SER A 1 408 ? 24.531 -1.972 -36.256 1.00 73.00 408 SER A CA 1
ATOM 3063 C C . SER A 1 408 ? 23.457 -2.827 -35.509 1.00 73.00 408 SER A C 1
ATOM 3065 O O . SER A 1 408 ? 23.136 -3.899 -36.055 1.00 73.00 408 SER A O 1
ATOM 3067 N N . GLY A 1 409 ? 22.736 -2.359 -34.470 1.00 80.69 409 GLY A N 1
ATOM 3068 C CA . GLY A 1 409 ? 21.278 -2.632 -34.416 1.00 80.69 409 GLY A CA 1
ATOM 3069 C C . GLY A 1 409 ? 20.511 -3.093 -33.215 1.00 80.69 409 GLY A C 1
ATOM 3070 O O . GLY A 1 409 ? 21.177 -3.539 -32.323 1.00 80.69 409 GLY A O 1
ATOM 3071 N N . LEU A 1 410 ? 19.156 -3.190 -33.301 1.00 90.56 410 LEU A N 1
ATOM 3072 C CA . LEU A 1 410 ? 18.287 -4.131 -32.534 1.00 90.56 410 LEU A CA 1
ATOM 3073 C C . LEU A 1 410 ? 18.558 -5.641 -32.848 1.00 90.56 410 LEU A C 1
ATOM 3075 O O . LEU A 1 410 ? 18.865 -6.047 -33.956 1.00 90.56 410 LEU A O 1
ATOM 3079 N N . GLN A 1 411 ? 18.405 -6.583 -31.930 1.00 83.06 411 GLN A N 1
ATOM 3080 C CA . GLN A 1 411 ? 18.811 -7.992 -32.123 1.00 83.06 411 GLN A CA 1
ATOM 3081 C C . GLN A 1 411 ? 17.975 -8.859 -31.172 1.00 83.06 411 GLN A C 1
ATOM 3083 O O . GLN A 1 411 ? 17.529 -8.308 -30.206 1.00 83.06 411 GLN A O 1
ATOM 3088 N N . ILE A 1 412 ? 17.851 -10.191 -31.347 1.00 91.38 412 ILE A N 1
ATOM 3089 C CA . ILE A 1 412 ? 17.130 -11.169 -30.454 1.00 91.38 412 ILE A CA 1
ATOM 3090 C C . ILE A 1 412 ? 18.050 -12.276 -29.752 1.00 91.38 412 ILE A C 1
ATOM 3092 O O . ILE A 1 412 ? 18.006 -13.426 -30.190 1.00 91.38 412 ILE A O 1
ATOM 3096 N N . ILE A 1 413 ? 18.969 -11.973 -28.797 1.00 80.56 413 ILE A N 1
ATOM 3097 C CA . ILE A 1 413 ? 20.042 -12.761 -28.084 1.00 80.56 413 ILE A CA 1
ATOM 3098 C C . ILE A 1 413 ? 19.486 -13.720 -27.073 1.00 80.56 413 ILE A C 1
ATOM 3100 O O . ILE A 1 413 ? 19.617 -13.490 -25.899 1.00 80.56 413 ILE A O 1
ATOM 3104 N N . ASP A 1 414 ? 18.989 -14.856 -27.559 1.00 85.88 414 ASP A N 1
ATOM 3105 C CA . ASP A 1 414 ? 18.569 -15.994 -26.741 1.00 85.88 414 ASP A CA 1
ATOM 3106 C C . ASP A 1 414 ? 19.704 -16.466 -25.858 1.00 85.88 414 ASP A C 1
ATOM 3108 O O . ASP A 1 414 ? 20.610 -17.189 -26.296 1.00 85.88 414 ASP A O 1
ATOM 3112 N N . ILE A 1 415 ? 19.668 -16.002 -24.623 1.00 85.81 415 ILE A N 1
ATOM 3113 C CA . ILE A 1 415 ? 20.600 -16.386 -23.614 1.00 85.81 415 ILE A CA 1
ATOM 3114 C C . ILE A 1 415 ? 20.226 -17.769 -23.048 1.00 85.81 415 ILE A C 1
ATOM 3116 O O . ILE A 1 415 ? 19.513 -17.890 -22.062 1.00 85.81 415 ILE A O 1
ATOM 3120 N N . SER A 1 416 ? 20.751 -18.853 -23.645 1.00 86.62 416 SER A N 1
ATOM 3121 C CA . SER A 1 416 ? 20.150 -20.214 -23.605 1.00 86.62 416 SER A CA 1
ATOM 3122 C C . SER A 1 416 ? 20.604 -21.242 -22.523 1.00 86.62 416 SER A C 1
ATOM 3124 O O . SER A 1 416 ? 19.762 -21.958 -21.983 1.00 86.62 416 SER A O 1
ATOM 3126 N N . ASN A 1 417 ? 21.895 -21.357 -22.172 1.00 80.38 417 ASN A N 1
ATOM 3127 C CA . ASN A 1 417 ? 22.465 -22.148 -21.044 1.00 80.38 417 ASN A CA 1
ATOM 3128 C C . ASN A 1 417 ? 23.837 -21.583 -20.600 1.00 80.38 417 ASN A C 1
ATOM 3130 O O . ASN A 1 417 ? 24.576 -21.277 -21.524 1.00 80.38 417 ASN A O 1
ATOM 3134 N N . PRO A 1 418 ? 24.286 -21.670 -19.320 1.00 82.88 418 PRO A N 1
ATOM 3135 C CA . PRO A 1 418 ? 25.657 -21.426 -18.843 1.00 82.88 418 PRO A CA 1
ATOM 3136 C C . PRO A 1 418 ? 26.638 -20.601 -19.708 1.00 82.88 418 PRO A C 1
ATOM 3138 O O . PRO A 1 418 ? 26.259 -19.594 -20.262 1.00 82.88 418 PRO A O 1
ATOM 3141 N N . ALA A 1 419 ? 27.938 -20.878 -19.702 1.00 81.00 419 ALA A N 1
ATOM 3142 C CA . ALA A 1 419 ? 28.982 -19.864 -19.950 1.00 81.00 419 ALA A CA 1
ATOM 3143 C C . ALA A 1 419 ? 29.166 -19.340 -21.415 1.00 81.00 419 ALA A C 1
ATOM 3145 O O . ALA A 1 419 ? 30.311 -19.313 -21.878 1.00 81.00 419 ALA A O 1
ATOM 3146 N N . THR A 1 420 ? 28.103 -19.055 -22.193 1.00 81.44 420 THR A N 1
ATOM 3147 C CA . THR A 1 420 ? 28.173 -19.158 -23.678 1.00 81.44 420 THR A CA 1
ATOM 3148 C C . THR A 1 420 ? 27.091 -18.456 -24.578 1.00 81.44 420 THR A C 1
ATOM 3150 O O . THR A 1 420 ? 26.121 -19.117 -24.951 1.00 81.44 420 THR A O 1
ATOM 3153 N N . PRO A 1 421 ? 27.263 -17.192 -25.029 1.00 85.44 421 PRO A N 1
ATOM 3154 C CA . PRO A 1 421 ? 26.551 -16.522 -26.173 1.00 85.44 421 PRO A CA 1
ATOM 3155 C C . PRO A 1 421 ? 26.977 -16.871 -27.645 1.00 85.44 421 PRO A C 1
ATOM 3157 O O . PRO A 1 421 ? 28.049 -17.433 -27.824 1.00 85.44 421 PRO A O 1
ATOM 3160 N N . THR A 1 422 ? 26.188 -16.557 -28.721 1.00 83.88 422 THR A N 1
ATOM 3161 C CA . THR A 1 422 ? 26.512 -16.452 -30.208 1.00 83.88 422 THR A CA 1
ATOM 3162 C C . THR A 1 422 ? 25.340 -16.133 -31.233 1.00 83.88 422 THR A C 1
ATOM 3164 O O . THR A 1 422 ? 24.453 -16.956 -31.425 1.00 83.88 422 THR A O 1
ATOM 3167 N N . LEU A 1 423 ? 25.382 -15.030 -32.023 1.00 87.88 423 LEU A N 1
ATOM 3168 C CA . LEU A 1 423 ? 24.962 -14.848 -33.474 1.00 87.88 423 LEU A CA 1
ATOM 3169 C C . LEU A 1 423 ? 23.580 -15.300 -34.107 1.00 87.88 423 LEU A C 1
ATOM 3171 O O . LEU A 1 423 ? 23.366 -16.506 -34.204 1.00 87.88 423 LEU A O 1
ATOM 3175 N N . LYS A 1 424 ? 22.767 -14.393 -34.750 1.00 92.25 424 LYS A N 1
ATOM 3176 C CA . LYS A 1 424 ? 21.940 -14.602 -36.022 1.00 92.25 424 LYS A CA 1
ATOM 3177 C C . LYS A 1 424 ? 21.556 -13.344 -36.933 1.00 92.25 424 LYS A C 1
ATOM 3179 O O . LYS A 1 424 ? 22.128 -13.287 -38.018 1.00 92.25 424 LYS A O 1
ATOM 3184 N N . GLY A 1 425 ? 20.568 -12.434 -36.658 1.00 81.94 425 GLY A N 1
ATOM 3185 C CA . GLY A 1 425 ? 20.045 -11.334 -37.592 1.00 81.94 425 GLY A CA 1
ATOM 3186 C C . GLY A 1 425 ? 19.185 -10.120 -37.030 1.00 81.94 425 GLY A C 1
ATOM 3187 O O . GLY A 1 425 ? 19.122 -10.030 -35.811 1.00 81.94 425 GLY A O 1
ATOM 3188 N N . ASN A 1 426 ? 18.555 -9.205 -37.852 1.00 87.94 426 ASN A N 1
ATOM 3189 C CA . ASN A 1 426 ? 17.950 -7.850 -37.490 1.00 87.94 426 ASN A CA 1
ATOM 3190 C C . ASN A 1 426 ? 16.959 -7.037 -38.519 1.00 87.94 426 ASN A C 1
ATOM 3192 O O . ASN A 1 426 ? 16.284 -7.731 -39.269 1.00 87.94 426 ASN A O 1
ATOM 3196 N N . TYR A 1 427 ? 16.730 -5.663 -38.483 1.00 85.31 427 TYR A N 1
ATOM 3197 C CA . TYR A 1 427 ? 15.929 -4.555 -39.281 1.00 85.31 427 TYR A CA 1
ATOM 3198 C C . TYR A 1 427 ? 16.105 -2.977 -38.977 1.00 85.31 427 TYR A C 1
ATOM 3200 O O . TYR A 1 427 ? 16.031 -2.559 -37.831 1.00 85.31 427 TYR A O 1
ATOM 3208 N N . ASP A 1 428 ? 16.023 -2.023 -39.935 1.00 87.62 428 ASP A N 1
ATOM 3209 C CA . ASP A 1 428 ? 16.333 -0.566 -39.711 1.00 87.62 428 ASP A CA 1
ATOM 3210 C C . ASP A 1 428 ? 15.162 0.495 -39.763 1.00 87.62 428 ASP A C 1
ATOM 3212 O O . ASP A 1 428 ? 14.335 0.443 -40.667 1.00 87.62 428 ASP A O 1
ATOM 3216 N N . THR A 1 429 ? 15.122 1.520 -38.877 1.00 83.94 429 THR A N 1
ATOM 3217 C CA . THR A 1 429 ? 14.340 2.805 -38.898 1.00 83.94 429 THR A CA 1
ATOM 3218 C C . THR A 1 429 ? 15.040 4.014 -39.601 1.00 83.94 429 THR A C 1
ATOM 3220 O O . THR A 1 429 ? 15.280 3.879 -40.799 1.00 83.94 429 THR A O 1
ATOM 3223 N N . SER A 1 430 ? 15.268 5.203 -38.993 1.00 72.38 430 SER A N 1
ATOM 3224 C CA . SER A 1 430 ? 15.516 6.479 -39.714 1.00 72.38 430 SER A CA 1
ATOM 3225 C C . SER A 1 430 ? 16.749 7.365 -39.383 1.00 72.38 430 SER A C 1
ATOM 3227 O O . SER A 1 430 ? 16.866 8.415 -40.021 1.00 72.38 430 SER A O 1
ATOM 3229 N N . GLY A 1 431 ? 17.655 7.036 -38.463 1.00 81.44 431 GLY A N 1
ATOM 3230 C CA . GLY A 1 431 ? 18.742 7.934 -38.029 1.00 81.44 431 GLY A CA 1
ATOM 3231 C C . GLY A 1 431 ? 19.604 7.323 -36.925 1.00 81.44 431 GLY A C 1
ATOM 3232 O O . GLY A 1 431 ? 19.637 6.108 -36.812 1.00 81.44 431 GLY A O 1
ATOM 3233 N N . TYR A 1 432 ? 20.258 8.168 -36.116 1.00 86.44 432 TYR A N 1
ATOM 3234 C CA . TYR A 1 432 ? 20.883 7.772 -34.833 1.00 86.44 432 TYR A CA 1
ATOM 3235 C C . TYR A 1 432 ? 19.818 7.009 -33.890 1.00 86.44 432 TYR A C 1
ATOM 3237 O O . TYR A 1 432 ? 18.719 6.967 -34.365 1.00 86.44 432 TYR A O 1
ATOM 3245 N N . ALA A 1 433 ? 19.966 6.368 -32.685 1.00 84.56 433 ALA A N 1
ATOM 3246 C CA . ALA A 1 433 ? 18.849 5.948 -31.726 1.00 84.56 433 ALA A CA 1
ATOM 3247 C C . ALA A 1 433 ? 19.082 4.882 -30.632 1.00 84.56 433 ALA A C 1
ATOM 3249 O O . ALA A 1 433 ? 20.126 4.278 -30.709 1.00 84.56 433 ALA A O 1
ATOM 3250 N N . LEU A 1 434 ? 18.125 4.663 -29.679 1.00 84.31 434 LEU A N 1
ATOM 3251 C CA . LEU A 1 434 ? 17.721 3.423 -28.927 1.00 84.31 434 LEU A CA 1
ATOM 3252 C C . LEU A 1 434 ? 16.229 3.048 -29.205 1.00 84.31 434 LEU A C 1
ATOM 3254 O O . LEU A 1 434 ? 15.766 3.108 -30.327 1.00 84.31 434 LEU A O 1
ATOM 3258 N N . ASP A 1 435 ? 15.378 2.836 -28.205 1.00 80.88 435 ASP A N 1
ATOM 3259 C CA . ASP A 1 435 ? 14.783 1.637 -27.589 1.00 80.88 435 ASP A CA 1
ATOM 3260 C C . ASP A 1 435 ? 13.495 0.904 -28.123 1.00 80.88 435 ASP A C 1
ATOM 3262 O O . ASP A 1 435 ? 12.980 1.234 -29.189 1.00 80.88 435 ASP A O 1
ATOM 3266 N N . VAL A 1 436 ? 12.947 -0.153 -27.445 1.00 73.75 436 VAL A N 1
ATOM 3267 C CA . VAL A 1 436 ? 11.679 -0.921 -27.785 1.00 73.75 436 VAL A CA 1
ATOM 3268 C C . VAL A 1 436 ? 10.914 -1.544 -26.583 1.00 73.75 436 VAL A C 1
ATOM 3270 O O . VAL A 1 436 ? 11.597 -1.801 -25.612 1.00 73.75 436 VAL A O 1
ATOM 3273 N N . GLN A 1 437 ? 9.567 -1.829 -26.601 1.00 91.38 437 GLN A N 1
ATOM 3274 C CA . GLN A 1 437 ? 8.870 -2.483 -25.440 1.00 91.38 437 GLN A CA 1
ATOM 3275 C C . GLN A 1 437 ? 7.588 -3.407 -25.538 1.00 91.38 437 GLN A C 1
ATOM 3277 O O . GLN A 1 437 ? 7.466 -4.312 -24.736 1.00 91.38 437 GLN A O 1
ATOM 3282 N N . ILE A 1 438 ? 6.573 -3.276 -26.399 1.00 86.44 438 ILE A N 1
ATOM 3283 C CA . ILE A 1 438 ? 5.443 -4.267 -26.608 1.00 86.44 438 ILE A CA 1
ATOM 3284 C C . ILE A 1 438 ? 4.963 -5.322 -25.518 1.00 86.44 438 ILE A C 1
ATOM 3286 O O . ILE A 1 438 ? 5.591 -6.351 -25.350 1.00 86.44 438 ILE A O 1
ATOM 3290 N N . VAL A 1 439 ? 3.714 -5.284 -24.974 1.00 81.50 439 VAL A N 1
ATOM 3291 C CA . VAL A 1 439 ? 3.115 -6.425 -24.190 1.00 81.50 439 VAL A CA 1
ATOM 3292 C C . VAL A 1 439 ? 2.114 -7.271 -24.992 1.00 81.50 439 VAL A C 1
ATOM 3294 O O . VAL A 1 439 ? 2.417 -8.389 -25.404 1.00 81.50 439 VAL A O 1
ATOM 3297 N N . GLY A 1 440 ? 0.848 -6.835 -25.060 1.00 78.88 440 GLY A N 1
ATOM 3298 C CA . GLY A 1 440 ? -0.264 -7.802 -25.121 1.00 78.88 440 GLY A CA 1
ATOM 3299 C C . GLY A 1 440 ? -1.684 -7.233 -25.112 1.00 78.88 440 GLY A C 1
ATOM 3300 O O . GLY A 1 440 ? -2.588 -7.877 -25.640 1.00 78.88 440 GLY A O 1
ATOM 3301 N N . ASN A 1 441 ? -1.893 -6.022 -24.586 1.00 81.12 441 ASN A N 1
ATOM 3302 C CA . ASN A 1 441 ? -3.061 -5.205 -24.936 1.00 81.12 441 ASN A CA 1
ATOM 3303 C C . ASN A 1 441 ? -2.649 -4.073 -25.883 1.00 81.12 441 ASN A C 1
ATOM 3305 O O . ASN A 1 441 ? -3.380 -3.797 -26.831 1.00 81.12 441 ASN A O 1
ATOM 3309 N N . TYR A 1 442 ? -1.504 -3.435 -25.627 1.00 86.88 442 TYR A N 1
ATOM 3310 C CA . TYR A 1 442 ? -0.788 -2.578 -26.575 1.00 86.88 442 TYR A CA 1
ATOM 3311 C C . TYR A 1 442 ? 0.723 -2.518 -26.240 1.00 86.88 442 TYR A C 1
ATOM 3313 O O . TYR A 1 442 ? 1.219 -3.327 -25.448 1.00 86.88 442 TYR A O 1
ATOM 3321 N N . ALA A 1 443 ? 1.458 -1.638 -26.920 1.00 86.00 443 ALA A N 1
ATOM 3322 C CA . ALA A 1 443 ? 2.909 -1.637 -27.109 1.00 86.00 443 ALA A CA 1
ATOM 3323 C C . ALA A 1 443 ? 3.437 -0.231 -27.460 1.00 86.00 443 ALA A C 1
ATOM 3325 O O . ALA A 1 443 ? 2.547 0.529 -27.822 1.00 86.00 443 ALA A O 1
ATOM 3326 N N . TYR A 1 444 ? 4.751 0.120 -27.297 1.00 87.44 444 TYR A N 1
ATOM 3327 C CA . TYR A 1 444 ? 5.419 1.481 -27.356 1.00 87.44 444 TYR A CA 1
ATOM 3328 C C . TYR A 1 444 ? 7.039 1.337 -27.773 1.00 87.44 444 TYR A C 1
ATOM 3330 O O . TYR A 1 444 ? 7.425 0.160 -27.763 1.00 87.44 444 TYR A O 1
ATOM 3338 N N . VAL A 1 445 ? 7.931 2.307 -28.299 1.00 84.19 445 VAL A N 1
ATOM 3339 C CA . VAL A 1 445 ? 9.439 2.341 -28.882 1.00 84.19 445 VAL A CA 1
ATOM 3340 C C . VAL A 1 445 ? 10.470 3.622 -28.932 1.00 84.19 445 VAL A C 1
ATOM 3342 O O . VAL A 1 445 ? 9.565 4.216 -28.400 1.00 84.19 445 VAL A O 1
ATOM 3345 N N . ALA A 1 446 ? 11.041 4.869 -28.794 1.00 82.06 446 ALA A N 1
ATOM 3346 C CA . ALA A 1 446 ? 12.280 5.595 -29.356 1.00 82.06 446 ALA A CA 1
ATOM 3347 C C . ALA A 1 446 ? 12.601 6.197 -30.795 1.00 82.06 446 ALA A C 1
ATOM 3349 O O . ALA A 1 446 ? 12.275 5.488 -31.730 1.00 82.06 446 ALA A O 1
ATOM 3350 N N . ASP A 1 447 ? 13.293 7.385 -31.030 1.00 84.69 447 ASP A N 1
ATOM 3351 C CA . ASP A 1 447 ? 13.720 7.968 -32.397 1.00 84.69 447 ASP A CA 1
ATOM 3352 C C . ASP A 1 447 ? 14.674 9.276 -32.713 1.00 84.69 447 ASP A C 1
ATOM 3354 O O . ASP A 1 447 ? 14.491 9.625 -33.854 1.00 84.69 447 ASP A O 1
ATOM 3358 N N . TYR A 1 448 ? 15.607 10.073 -32.040 1.00 86.94 448 TYR A N 1
ATOM 3359 C CA . TYR A 1 448 ? 16.041 11.542 -32.377 1.00 86.94 448 TYR A CA 1
ATOM 3360 C C . TYR A 1 448 ? 15.153 12.207 -33.473 1.00 86.94 448 TYR A C 1
ATOM 3362 O O . TYR A 1 448 ? 13.941 12.121 -33.419 1.00 86.94 448 TYR A O 1
ATOM 3370 N N . TYR A 1 449 ? 15.730 12.850 -34.501 1.00 74.81 449 TYR A N 1
ATOM 3371 C CA . TYR A 1 449 ? 15.418 14.184 -35.028 1.00 74.81 449 TYR A CA 1
ATOM 3372 C C . TYR A 1 449 ? 14.152 14.229 -35.883 1.00 74.81 449 TYR A C 1
ATOM 3374 O O . TYR A 1 449 ? 13.995 15.144 -36.694 1.00 74.81 449 TYR A O 1
ATOM 3382 N N . SER A 1 450 ? 13.257 13.244 -35.714 1.00 71.50 450 SER A N 1
ATOM 3383 C CA . SER A 1 450 ? 11.813 13.315 -35.929 1.00 71.50 450 SER A CA 1
ATOM 3384 C C . SER A 1 450 ? 10.882 12.361 -35.101 1.00 71.50 450 SER A C 1
ATOM 3386 O O . SER A 1 450 ? 9.702 12.407 -35.463 1.00 71.50 450 SER A O 1
ATOM 3388 N N . GLY A 1 451 ? 11.217 11.454 -34.133 1.00 79.62 451 GLY A N 1
ATOM 3389 C CA . GLY A 1 451 ? 10.074 10.688 -33.529 1.00 79.62 451 GLY A CA 1
ATOM 3390 C C . GLY A 1 451 ? 9.851 9.630 -32.383 1.00 79.62 451 GLY A C 1
ATOM 3391 O O . GLY A 1 451 ? 10.553 9.406 -31.419 1.00 79.62 451 GLY A O 1
ATOM 3392 N N . LEU A 1 452 ? 8.652 9.042 -32.445 1.00 89.94 452 LEU A N 1
ATOM 3393 C CA . LEU A 1 452 ? 7.903 8.159 -31.509 1.00 89.94 452 LEU A CA 1
ATOM 3394 C C . LEU A 1 452 ? 6.851 7.259 -32.240 1.00 89.94 452 LEU A C 1
ATOM 3396 O O . LEU A 1 452 ? 5.728 7.109 -31.815 1.00 89.94 452 LEU A O 1
ATOM 3400 N N . GLN A 1 453 ? 7.110 6.730 -33.433 1.00 81.56 453 GLN A N 1
ATOM 3401 C CA . GLN A 1 453 ? 6.341 5.761 -34.221 1.00 81.56 453 GLN A CA 1
ATOM 3402 C C . GLN A 1 453 ? 5.592 4.595 -33.477 1.00 81.56 453 GLN A C 1
ATOM 3404 O O . GLN A 1 453 ? 5.318 4.599 -32.295 1.00 81.56 453 GLN A O 1
ATOM 3409 N N . ILE A 1 454 ? 5.134 3.533 -34.160 1.00 91.44 454 ILE A N 1
ATOM 3410 C CA . ILE A 1 454 ? 4.221 2.489 -33.572 1.00 91.44 454 ILE A CA 1
ATOM 3411 C C . ILE A 1 454 ? 4.338 1.003 -34.103 1.00 91.44 454 ILE A C 1
ATOM 3413 O O . ILE A 1 454 ? 3.685 0.795 -35.120 1.00 91.44 454 ILE A O 1
ATOM 3417 N N . ILE A 1 455 ? 5.123 0.104 -33.405 1.00 81.94 455 ILE A N 1
ATOM 3418 C CA . ILE A 1 455 ? 5.872 -1.232 -33.532 1.00 81.94 455 ILE A CA 1
ATOM 3419 C C . ILE A 1 455 ? 5.034 -2.513 -33.376 1.00 81.94 455 ILE A C 1
ATOM 3421 O O . ILE A 1 455 ? 3.872 -2.461 -33.730 1.00 81.94 455 ILE A O 1
ATOM 3425 N N . ASP A 1 456 ? 5.602 -3.683 -33.016 1.00 86.50 456 ASP A N 1
ATOM 3426 C CA . ASP A 1 456 ? 4.941 -4.984 -33.160 1.00 86.50 456 ASP A CA 1
ATOM 3427 C C . ASP A 1 456 ? 5.618 -6.253 -32.512 1.00 86.50 456 ASP A C 1
ATOM 3429 O O . ASP A 1 456 ? 6.521 -6.808 -33.132 1.00 86.50 456 ASP A O 1
ATOM 3433 N N . ILE A 1 457 ? 5.151 -6.815 -31.358 1.00 84.12 457 ILE A N 1
ATOM 3434 C CA . ILE A 1 457 ? 5.452 -8.223 -30.886 1.00 84.12 457 ILE A CA 1
ATOM 3435 C C . ILE A 1 457 ? 4.265 -9.113 -30.355 1.00 84.12 457 ILE A C 1
ATOM 3437 O O . ILE A 1 457 ? 3.441 -8.639 -29.590 1.00 84.12 457 ILE A O 1
ATOM 3441 N N . SER A 1 458 ? 4.168 -10.410 -30.752 1.00 87.25 458 SER A N 1
ATOM 3442 C CA . SER A 1 458 ? 3.239 -11.492 -30.273 1.00 87.25 458 SER A CA 1
ATOM 3443 C C . SER A 1 458 ? 3.446 -12.922 -30.897 1.00 87.25 458 SER A C 1
ATOM 3445 O O . SER A 1 458 ? 3.779 -13.856 -30.174 1.00 87.25 458 SER A O 1
ATOM 3447 N N . ASN A 1 459 ? 3.377 -13.110 -32.237 1.00 81.62 459 ASN A N 1
ATOM 3448 C CA . ASN A 1 459 ? 3.768 -14.312 -33.030 1.00 81.62 459 ASN A CA 1
ATOM 3449 C C . ASN A 1 459 ? 4.746 -13.968 -34.214 1.00 81.62 459 ASN A C 1
ATOM 3451 O O . ASN A 1 459 ? 4.336 -13.174 -35.047 1.00 81.62 459 ASN A O 1
ATOM 3455 N N . PRO A 1 460 ? 5.961 -14.552 -34.391 1.00 83.38 460 PRO A N 1
ATOM 3456 C CA . PRO A 1 460 ? 7.098 -13.929 -35.136 1.00 83.38 460 PRO A CA 1
ATOM 3457 C C . PRO A 1 460 ? 7.034 -13.684 -36.674 1.00 83.38 460 PRO A C 1
ATOM 3459 O O . PRO A 1 460 ? 6.455 -14.483 -37.413 1.00 83.38 460 PRO A O 1
ATOM 3462 N N . ALA A 1 461 ? 7.795 -12.670 -37.149 1.00 82.12 461 ALA A N 1
ATOM 3463 C CA . ALA A 1 461 ? 8.154 -12.366 -38.560 1.00 82.12 461 ALA A CA 1
ATOM 3464 C C . ALA A 1 461 ? 9.552 -11.666 -38.699 1.00 82.12 461 ALA A C 1
ATOM 3466 O O . ALA A 1 461 ? 10.527 -12.238 -38.223 1.00 82.12 461 ALA A O 1
ATOM 3467 N N . THR A 1 462 ? 9.676 -10.478 -39.332 1.00 82.56 462 THR A N 1
ATOM 3468 C CA . THR A 1 462 ? 10.889 -9.597 -39.377 1.00 82.56 462 THR A CA 1
ATOM 3469 C C . THR A 1 462 ? 10.526 -8.083 -39.412 1.00 82.56 462 THR A C 1
ATOM 3471 O O . THR A 1 462 ? 9.544 -7.790 -40.098 1.00 82.56 462 THR A O 1
ATOM 3474 N N . PRO A 1 463 ? 11.243 -7.136 -38.745 1.00 86.88 463 PRO A N 1
ATOM 3475 C CA . PRO A 1 463 ? 10.671 -5.806 -38.352 1.00 86.88 463 PRO A CA 1
ATOM 3476 C C . PRO A 1 463 ? 10.345 -4.789 -39.528 1.00 86.88 463 PRO A C 1
ATOM 3478 O O . PRO A 1 463 ? 10.690 -5.124 -40.662 1.00 86.88 463 PRO A O 1
ATOM 3481 N N . THR A 1 464 ? 9.544 -3.675 -39.401 1.00 84.12 464 THR A N 1
ATOM 3482 C CA . THR A 1 464 ? 8.959 -2.834 -40.553 1.00 84.12 464 THR A CA 1
ATOM 3483 C C . THR A 1 464 ? 8.398 -1.354 -40.300 1.00 84.12 464 THR A C 1
ATOM 3485 O O . THR A 1 464 ? 8.591 -0.791 -39.230 1.00 84.12 464 THR A O 1
ATOM 3488 N N . PHE A 1 465 ? 7.681 -0.669 -41.252 1.00 89.94 465 PHE A N 1
ATOM 3489 C CA . PHE A 1 465 ? 7.584 0.839 -41.396 1.00 89.94 465 PHE A CA 1
ATOM 3490 C C . PHE A 1 465 ? 6.175 1.527 -41.737 1.00 89.94 465 PHE A C 1
ATOM 3492 O O . PHE A 1 465 ? 5.600 1.070 -42.727 1.00 89.94 465 PHE A O 1
ATOM 3499 N N . LYS A 1 466 ? 5.637 2.614 -41.057 1.00 91.75 466 LYS A N 1
ATOM 3500 C CA . LYS A 1 466 ? 4.366 3.444 -41.312 1.00 91.75 466 LYS A CA 1
ATOM 3501 C C . LYS A 1 466 ? 3.873 4.767 -40.455 1.00 91.75 466 LYS A C 1
ATOM 3503 O O . LYS A 1 466 ? 2.650 4.903 -40.411 1.00 91.75 466 LYS A O 1
ATOM 3508 N N . GLY A 1 467 ? 4.595 5.757 -39.806 1.00 81.81 467 GLY A N 1
ATOM 3509 C CA . GLY A 1 467 ? 4.053 6.697 -38.692 1.00 81.81 467 GLY A CA 1
ATOM 3510 C C . GLY A 1 467 ? 4.322 8.268 -38.491 1.00 81.81 467 GLY A C 1
ATOM 3511 O O . GLY A 1 467 ? 4.583 8.898 -39.515 1.00 81.81 467 GLY A O 1
ATOM 3512 N N . ASN A 1 468 ? 4.170 8.882 -37.235 1.00 90.00 468 ASN A N 1
ATOM 3513 C CA . ASN A 1 468 ? 4.846 10.121 -36.572 1.00 90.00 468 ASN A CA 1
ATOM 3514 C C . ASN A 1 468 ? 4.140 11.311 -35.648 1.00 90.00 468 ASN A C 1
ATOM 3516 O O . ASN A 1 468 ? 2.911 11.284 -35.563 1.00 90.00 468 ASN A O 1
ATOM 3520 N N . TYR A 1 469 ? 4.841 12.247 -34.871 1.00 84.44 469 TYR A N 1
ATOM 3521 C CA . TYR A 1 469 ? 4.621 13.608 -34.125 1.00 84.44 469 TYR A CA 1
ATOM 3522 C C . TYR A 1 469 ? 5.893 14.248 -33.397 1.00 84.44 469 TYR A C 1
ATOM 3524 O O . TYR A 1 469 ? 6.520 13.588 -32.595 1.00 84.44 469 TYR A O 1
ATOM 3532 N N . ASP A 1 470 ? 6.173 15.574 -33.458 1.00 86.44 470 ASP A N 1
ATOM 3533 C CA . ASP A 1 470 ? 7.379 16.278 -32.866 1.00 86.44 470 ASP A CA 1
ATOM 3534 C C . ASP A 1 470 ? 7.163 17.438 -31.799 1.00 86.44 470 ASP A C 1
ATOM 3536 O O . ASP A 1 470 ? 6.167 18.163 -31.907 1.00 86.44 470 ASP A O 1
ATOM 3540 N N . THR A 1 471 ? 8.049 17.624 -30.775 1.00 79.44 471 THR A N 1
ATOM 3541 C CA . THR A 1 471 ? 8.413 18.918 -30.082 1.00 79.44 471 THR A CA 1
ATOM 3542 C C . THR A 1 471 ? 9.936 19.231 -29.857 1.00 79.44 471 THR A C 1
ATOM 3544 O O . THR A 1 471 ? 10.782 18.959 -30.693 1.00 79.44 471 THR A O 1
ATOM 3547 N N . SER A 1 472 ? 10.274 20.027 -28.833 1.00 68.12 472 SER A N 1
ATOM 3548 C CA . SER A 1 472 ? 11.038 21.293 -28.941 1.00 68.12 472 SER A CA 1
ATOM 3549 C C . SER A 1 472 ? 12.597 21.328 -29.094 1.00 68.12 472 SER A C 1
ATOM 3551 O O . SER A 1 472 ? 13.178 22.392 -28.863 1.00 68.12 472 SER A O 1
ATOM 3553 N N . GLY A 1 473 ? 13.274 20.247 -29.493 1.00 75.00 473 GLY A N 1
ATOM 3554 C CA . GLY A 1 473 ? 14.665 19.849 -29.142 1.00 75.00 473 GLY A CA 1
ATOM 3555 C C . GLY A 1 473 ? 14.715 18.306 -28.998 1.00 75.00 473 GLY A C 1
ATOM 3556 O O . GLY A 1 473 ? 14.492 17.699 -30.032 1.00 75.00 473 GLY A O 1
ATOM 3557 N N . ASP A 1 474 ? 14.911 17.681 -27.810 1.00 83.19 474 ASP A N 1
ATOM 3558 C CA . ASP A 1 474 ? 15.191 16.245 -27.536 1.00 83.19 474 ASP A CA 1
ATOM 3559 C C . ASP A 1 474 ? 14.385 15.435 -26.397 1.00 83.19 474 ASP A C 1
ATOM 3561 O O . ASP A 1 474 ? 13.510 16.044 -25.801 1.00 83.19 474 ASP A O 1
ATOM 3565 N N . THR A 1 475 ? 14.535 14.092 -26.117 1.00 83.06 475 THR A N 1
ATOM 3566 C CA . THR A 1 475 ? 13.463 13.167 -25.537 1.00 83.06 475 THR A CA 1
ATOM 3567 C C . THR A 1 475 ? 13.707 11.746 -24.871 1.00 83.06 475 THR A C 1
ATOM 3569 O O . THR A 1 475 ? 12.757 11.099 -24.435 1.00 83.06 475 THR A O 1
ATOM 3572 N N . PHE A 1 476 ? 14.917 11.202 -24.718 1.00 78.88 476 PHE A N 1
ATOM 3573 C CA . PHE A 1 476 ? 15.271 9.812 -24.261 1.00 78.88 476 PHE A CA 1
ATOM 3574 C C . PHE A 1 476 ? 14.283 8.701 -23.750 1.00 78.88 476 PHE A C 1
ATOM 3576 O O . PHE A 1 476 ? 14.405 7.658 -24.373 1.00 78.88 476 PHE A O 1
ATOM 3583 N N . GLY A 1 477 ? 13.349 8.771 -22.766 1.00 79.88 477 GLY A N 1
ATOM 3584 C CA . GLY A 1 477 ? 12.668 7.502 -22.305 1.00 79.88 477 GLY A CA 1
ATOM 3585 C C . GLY A 1 477 ? 11.898 7.435 -20.971 1.00 79.88 477 GLY A C 1
ATOM 3586 O O . GLY A 1 477 ? 12.058 8.361 -20.215 1.00 79.88 477 GLY A O 1
ATOM 3587 N N . VAL A 1 478 ? 10.932 6.495 -20.773 1.00 76.19 478 VAL A N 1
ATOM 3588 C CA . VAL A 1 478 ? 9.456 6.666 -20.405 1.00 76.19 478 VAL A CA 1
ATOM 3589 C C . VAL A 1 478 ? 8.915 6.298 -18.997 1.00 76.19 478 VAL A C 1
ATOM 3591 O O . VAL A 1 478 ? 9.588 6.682 -18.101 1.00 76.19 478 VAL A O 1
ATOM 3594 N N . GLN A 1 479 ? 7.699 5.772 -18.644 1.00 90.31 479 GLN A N 1
ATOM 3595 C CA . GLN A 1 479 ? 7.460 4.868 -17.464 1.00 90.31 479 GLN A CA 1
ATOM 3596 C C . GLN A 1 479 ? 6.017 4.508 -17.063 1.00 90.31 479 GLN A C 1
ATOM 3598 O O . GLN A 1 479 ? 5.503 4.973 -16.067 1.00 90.31 479 GLN A O 1
ATOM 3603 N N . ILE A 1 480 ? 5.324 3.581 -17.724 1.00 85.12 480 ILE A N 1
ATOM 3604 C CA . ILE A 1 480 ? 3.858 3.481 -17.627 1.00 85.12 480 ILE A CA 1
ATOM 3605 C C . ILE A 1 480 ? 3.157 2.823 -16.430 1.00 85.12 480 ILE A C 1
ATOM 3607 O O . ILE A 1 480 ? 2.566 1.765 -16.596 1.00 85.12 480 ILE A O 1
ATOM 3611 N N . VAL A 1 481 ? 2.995 3.462 -15.272 1.00 77.81 481 VAL A N 1
ATOM 3612 C CA . VAL A 1 481 ? 1.945 3.125 -14.277 1.00 77.81 481 VAL A CA 1
ATOM 3613 C C . VAL A 1 481 ? 0.547 2.810 -14.857 1.00 77.81 481 VAL A C 1
ATOM 3615 O O . VAL A 1 481 ? -0.329 2.688 -14.055 1.00 77.81 481 VAL A O 1
ATOM 3618 N N . GLY A 1 482 ? 0.257 2.688 -16.161 1.00 77.19 482 GLY A N 1
ATOM 3619 C CA . GLY A 1 482 ? -0.568 1.703 -16.882 1.00 77.19 482 GLY A CA 1
ATOM 3620 C C . GLY A 1 482 ? -1.786 2.244 -17.619 1.00 77.19 482 GLY A C 1
ATOM 3621 O O . GLY A 1 482 ? -2.507 1.489 -18.257 1.00 77.19 482 GLY A O 1
ATOM 3622 N N . ASN A 1 483 ? -2.007 3.550 -17.531 1.00 78.19 483 ASN A N 1
ATOM 3623 C CA . ASN A 1 483 ? -2.933 4.319 -18.362 1.00 78.19 483 ASN A CA 1
ATOM 3624 C C . ASN A 1 483 ? -2.521 5.781 -18.449 1.00 78.19 483 ASN A C 1
ATOM 3626 O O . ASN A 1 483 ? -3.289 6.598 -18.943 1.00 78.19 483 ASN A O 1
ATOM 3630 N N . TYR A 1 484 ? -1.318 6.132 -17.995 1.00 83.75 484 TYR A N 1
ATOM 3631 C CA . TYR A 1 484 ? -0.601 7.207 -18.636 1.00 83.75 484 TYR A CA 1
ATOM 3632 C C . TYR A 1 484 ? 0.484 6.660 -19.585 1.00 83.75 484 TYR A C 1
ATOM 3634 O O . TYR A 1 484 ? 0.730 5.475 -19.494 1.00 83.75 484 TYR A O 1
ATOM 3642 N N . ALA A 1 485 ? 0.997 7.405 -20.581 1.00 86.44 485 ALA A N 1
ATOM 3643 C CA . ALA A 1 485 ? 2.366 7.220 -21.176 1.00 86.44 485 ALA A CA 1
ATOM 3644 C C . ALA A 1 485 ? 3.260 8.165 -20.387 1.00 86.44 485 ALA A C 1
ATOM 3646 O O . ALA A 1 485 ? 2.672 8.783 -19.537 1.00 86.44 485 ALA A O 1
ATOM 3647 N N . TYR A 1 486 ? 4.533 8.480 -20.592 1.00 86.62 486 TYR A N 1
ATOM 3648 C CA . TYR A 1 486 ? 5.046 9.731 -19.960 1.00 86.62 486 TYR A CA 1
ATOM 3649 C C . TYR A 1 486 ? 6.450 10.095 -20.610 1.00 86.62 486 TYR A C 1
ATOM 3651 O O . TYR A 1 486 ? 7.170 9.123 -20.539 1.00 86.62 486 TYR A O 1
ATOM 3659 N N . VAL A 1 487 ? 6.784 11.300 -21.220 1.00 87.81 487 VAL A N 1
ATOM 3660 C CA . VAL A 1 487 ? 7.846 11.915 -22.191 1.00 87.81 487 VAL A CA 1
ATOM 3661 C C . VAL A 1 487 ? 8.895 12.862 -21.434 1.00 87.81 487 VAL A C 1
ATOM 3663 O O . VAL A 1 487 ? 8.738 12.897 -20.233 1.00 87.81 487 VAL A O 1
ATOM 3666 N N . ALA A 1 488 ? 9.951 13.574 -21.926 1.00 83.00 488 ALA A N 1
ATOM 3667 C CA . ALA A 1 488 ? 10.818 14.587 -21.190 1.00 83.00 488 ALA A CA 1
ATOM 3668 C C . ALA A 1 488 ? 11.660 15.473 -22.126 1.00 83.00 488 ALA A C 1
ATOM 3670 O O . ALA A 1 488 ? 11.820 15.063 -23.252 1.00 83.00 488 ALA A O 1
ATOM 3671 N N . ASP A 1 489 ? 12.084 16.693 -21.731 1.00 85.38 489 ASP A N 1
ATOM 3672 C CA . ASP A 1 489 ? 12.333 17.806 -22.691 1.00 85.38 489 ASP A CA 1
ATOM 3673 C C . ASP A 1 489 ? 13.343 18.935 -22.313 1.00 85.38 489 ASP A C 1
ATOM 3675 O O . ASP A 1 489 ? 12.926 19.931 -21.747 1.00 85.38 489 ASP A O 1
ATOM 3679 N N . GLY A 1 490 ? 14.648 18.826 -22.591 1.00 83.56 490 GLY A N 1
ATOM 3680 C CA . GLY A 1 490 ? 15.819 19.499 -21.973 1.00 83.56 490 GLY A CA 1
ATOM 3681 C C . GLY A 1 490 ? 16.079 21.009 -22.098 1.00 83.56 490 GLY A C 1
ATOM 3682 O O . GLY A 1 490 ? 15.579 21.712 -22.968 1.00 83.56 490 GLY A O 1
ATOM 3683 N N . GLY A 1 491 ? 16.912 21.515 -21.184 1.00 68.19 491 GLY A N 1
ATOM 3684 C CA . GLY A 1 491 ? 17.235 22.918 -20.912 1.00 68.19 491 GLY A CA 1
ATOM 3685 C C . GLY A 1 491 ? 16.103 23.689 -20.223 1.00 68.19 491 GLY A C 1
ATOM 3686 O O . GLY A 1 491 ? 16.159 24.921 -20.190 1.00 68.19 491 GLY A O 1
ATOM 3687 N N . SER A 1 492 ? 15.036 22.988 -19.828 1.00 71.44 492 SER A N 1
ATOM 3688 C CA . SER A 1 492 ? 13.647 23.440 -20.011 1.00 71.44 492 SER A CA 1
ATOM 3689 C C . SER A 1 492 ? 12.599 22.634 -19.219 1.00 71.44 492 SER A C 1
ATOM 3691 O O . SER A 1 492 ? 11.491 22.411 -19.713 1.00 71.44 492 SER A O 1
ATOM 3693 N N . GLY A 1 493 ? 12.906 22.149 -18.018 1.00 79.00 493 GLY A N 1
ATOM 3694 C CA . GLY A 1 493 ? 11.910 21.521 -17.158 1.00 79.00 493 GLY A CA 1
ATOM 3695 C C . GLY A 1 493 ? 11.422 20.140 -17.554 1.00 79.00 493 GLY A C 1
ATOM 3696 O O . GLY A 1 493 ? 11.766 19.175 -16.889 1.00 79.00 493 GLY A O 1
ATOM 3697 N N . LEU A 1 494 ? 10.539 20.102 -18.560 1.00 90.25 494 LEU A N 1
ATOM 3698 C CA . LEU A 1 494 ? 9.752 19.015 -19.173 1.00 90.25 494 LEU A CA 1
ATOM 3699 C C . LEU A 1 494 ? 8.400 19.557 -19.748 1.00 90.25 494 LEU A C 1
ATOM 3701 O O . LEU A 1 494 ? 8.335 20.757 -19.964 1.00 90.25 494 LEU A O 1
ATOM 3705 N N . GLN A 1 495 ? 7.327 18.773 -20.021 1.00 85.12 495 GLN A N 1
ATOM 3706 C CA . GLN A 1 495 ? 6.128 19.266 -20.761 1.00 85.12 495 GLN A CA 1
ATOM 3707 C C . GLN A 1 495 ? 4.705 18.590 -20.585 1.00 85.12 495 GLN A C 1
ATOM 3709 O O . GLN A 1 495 ? 3.710 19.302 -20.511 1.00 85.12 495 GLN A O 1
ATOM 3714 N N . ILE A 1 496 ? 4.516 17.249 -20.525 1.00 91.62 496 ILE A N 1
ATOM 3715 C CA . ILE A 1 496 ? 3.385 16.436 -19.906 1.00 91.62 496 ILE A CA 1
ATOM 3716 C C . ILE A 1 496 ? 2.146 15.901 -20.761 1.00 91.62 496 ILE A C 1
ATOM 3718 O O . ILE A 1 496 ? 0.986 16.278 -20.676 1.00 91.62 496 ILE A O 1
ATOM 3722 N N . ILE A 1 497 ? 2.244 14.781 -21.460 1.00 81.75 497 ILE A N 1
ATOM 3723 C CA . ILE A 1 497 ? 1.961 14.542 -22.871 1.00 81.75 497 ILE A CA 1
ATOM 3724 C C . ILE A 1 497 ? 0.835 13.513 -23.194 1.00 81.75 497 ILE A C 1
ATOM 3726 O O . ILE A 1 497 ? 0.997 12.654 -24.033 1.00 81.75 497 ILE A O 1
ATOM 3730 N N . ASP A 1 498 ? -0.330 13.587 -22.542 1.00 84.56 498 ASP A N 1
ATOM 3731 C CA . ASP A 1 498 ? -1.569 12.753 -22.625 1.00 84.56 498 ASP A CA 1
ATOM 3732 C C . ASP A 1 498 ? -1.939 12.002 -23.940 1.00 84.56 498 ASP A C 1
ATOM 3734 O O . ASP A 1 498 ? -1.833 12.574 -25.009 1.00 84.56 498 ASP A O 1
ATOM 3738 N N . ILE A 1 499 ? -2.436 10.752 -23.894 1.00 82.81 499 ILE A N 1
ATOM 3739 C CA . ILE A 1 499 ? -3.022 10.020 -25.048 1.00 82.81 499 ILE A CA 1
ATOM 3740 C C . ILE A 1 499 ? -4.520 9.627 -24.873 1.00 82.81 499 ILE A C 1
ATOM 3742 O O . ILE A 1 499 ? -5.029 8.683 -25.474 1.00 82.81 499 ILE A O 1
ATOM 3746 N N . SER A 1 500 ? -5.274 10.361 -24.060 1.00 84.88 500 SER A N 1
ATOM 3747 C CA . SER A 1 500 ? -6.599 9.986 -23.542 1.00 84.88 500 SER A CA 1
ATOM 3748 C C . SER A 1 500 ? -7.723 9.837 -24.578 1.00 84.88 500 SER A C 1
ATOM 3750 O O . SER A 1 500 ? -7.781 10.544 -25.582 1.00 84.88 500 SER A O 1
ATOM 3752 N N . ASN A 1 501 ? -8.632 8.881 -24.319 1.00 81.44 501 ASN A N 1
ATOM 3753 C CA . ASN A 1 501 ? -9.987 8.683 -24.885 1.00 81.44 501 ASN A CA 1
ATOM 3754 C C . ASN A 1 501 ? -10.255 9.289 -26.298 1.00 81.44 501 ASN A C 1
ATOM 3756 O O . ASN A 1 501 ? -10.431 10.504 -26.408 1.00 81.44 501 ASN A O 1
ATOM 3760 N N . PRO A 1 502 ? -10.452 8.470 -27.355 1.00 80.94 502 PRO A N 1
ATOM 3761 C CA . PRO A 1 502 ? -10.221 8.788 -28.776 1.00 80.94 502 PRO A CA 1
ATOM 3762 C C . PRO A 1 502 ? -10.265 10.272 -29.194 1.00 80.94 502 PRO A C 1
ATOM 3764 O O . PRO A 1 502 ? -11.313 10.799 -29.578 1.00 80.94 502 PRO A O 1
ATOM 3767 N N . ALA A 1 503 ? -9.094 10.917 -29.137 1.00 81.00 503 ALA A N 1
ATOM 3768 C CA . ALA A 1 503 ? -8.890 12.358 -29.309 1.00 81.00 503 ALA A CA 1
ATOM 3769 C C . ALA A 1 503 ? -8.068 12.713 -30.575 1.00 81.00 503 ALA A C 1
ATOM 3771 O O . ALA A 1 503 ? -7.965 11.923 -31.514 1.00 81.00 503 ALA A O 1
ATOM 3772 N N . ALA A 1 504 ? -7.506 13.928 -30.618 1.00 81.94 504 ALA A N 1
ATOM 3773 C CA . ALA A 1 504 ? -6.501 14.377 -31.589 1.00 81.94 504 ALA A CA 1
ATOM 3774 C C . ALA A 1 504 ? -5.510 15.348 -30.898 1.00 81.94 504 ALA A C 1
ATOM 3776 O O . ALA A 1 504 ? -5.935 16.038 -29.966 1.00 81.94 504 ALA A O 1
ATOM 3777 N N . PRO A 1 505 ? -4.217 15.404 -31.285 1.00 86.75 505 PRO A N 1
ATOM 3778 C CA . PRO A 1 505 ? -3.184 15.628 -30.269 1.00 86.75 505 PRO A CA 1
ATOM 3779 C C . PRO A 1 505 ? -2.588 17.053 -30.163 1.00 86.75 505 PRO A C 1
ATOM 3781 O O . PRO A 1 505 ? -2.050 17.552 -31.145 1.00 86.75 505 PRO A O 1
ATOM 3784 N N . THR A 1 506 ? -2.615 17.677 -28.964 1.00 84.19 506 THR A N 1
ATOM 3785 C CA . THR A 1 506 ? -1.830 18.893 -28.591 1.00 84.19 506 THR A CA 1
ATOM 3786 C C . THR A 1 506 ? -1.699 19.139 -27.063 1.00 84.19 506 THR A C 1
ATOM 3788 O O . THR A 1 506 ? -2.728 19.284 -26.402 1.00 84.19 506 THR A O 1
ATOM 3791 N N . LEU A 1 507 ? -0.467 19.354 -26.558 1.00 89.06 507 LEU A N 1
ATOM 3792 C CA . LEU A 1 507 ? -0.087 20.384 -25.530 1.00 89.06 507 LEU A CA 1
ATOM 3793 C C . LEU A 1 507 ? -0.883 20.489 -24.180 1.00 89.06 507 LEU A C 1
ATOM 3795 O O . LEU A 1 507 ? -1.455 19.447 -23.846 1.00 89.06 507 LEU A O 1
ATOM 3799 N N . LYS A 1 508 ? -0.884 21.671 -23.427 1.00 90.31 508 LYS A N 1
ATOM 3800 C CA . LYS A 1 508 ? -1.417 22.006 -22.008 1.00 90.31 508 LYS A CA 1
ATOM 3801 C C . LYS A 1 508 ? -0.605 22.583 -20.694 1.00 90.31 508 LYS A C 1
ATOM 3803 O O . LYS A 1 508 ? -1.379 23.157 -19.931 1.00 90.31 508 LYS A O 1
ATOM 3808 N N . GLY A 1 509 ? 0.730 22.562 -20.295 1.00 79.62 509 GLY A N 1
ATOM 3809 C CA . GLY A 1 509 ? 1.300 23.147 -18.957 1.00 79.62 509 GLY A CA 1
ATOM 3810 C C . GLY A 1 509 ? 2.833 22.988 -18.451 1.00 79.62 509 GLY A C 1
ATOM 3811 O O . GLY A 1 509 ? 3.581 22.454 -19.252 1.00 79.62 509 GLY A O 1
ATOM 3812 N N . ASN A 1 510 ? 3.314 23.380 -17.186 1.00 87.50 510 ASN A N 1
ATOM 3813 C CA . ASN A 1 510 ? 4.787 23.529 -16.681 1.00 87.50 510 ASN A CA 1
ATOM 3814 C C . ASN A 1 510 ? 5.294 23.415 -15.106 1.00 87.50 510 ASN A C 1
ATOM 3816 O O . ASN A 1 510 ? 4.444 23.408 -14.216 1.00 87.50 510 ASN A O 1
ATOM 3820 N N . TYR A 1 511 ? 6.641 23.260 -14.783 1.00 78.06 511 TYR A N 1
ATOM 3821 C CA . TYR A 1 511 ? 7.698 23.601 -13.701 1.00 78.06 511 TYR A CA 1
ATOM 3822 C C . TYR A 1 511 ? 9.199 23.495 -14.234 1.00 78.06 511 TYR A C 1
ATOM 3824 O O . TYR A 1 511 ? 9.534 22.509 -14.873 1.00 78.06 511 TYR A O 1
ATOM 3832 N N . ASP A 1 512 ? 10.164 24.385 -13.902 1.00 82.44 512 ASP A N 1
ATOM 3833 C CA . ASP A 1 512 ? 11.626 24.258 -14.250 1.00 82.44 512 ASP A CA 1
ATOM 3834 C C . ASP A 1 512 ? 12.593 24.332 -13.026 1.00 82.44 512 ASP A C 1
ATOM 3836 O O . ASP A 1 512 ? 12.163 24.722 -11.941 1.00 82.44 512 ASP A O 1
ATOM 3840 N N . THR A 1 513 ? 13.899 24.020 -13.155 1.00 70.75 513 THR A N 1
ATOM 3841 C CA . THR A 1 513 ? 14.891 24.069 -12.045 1.00 70.75 513 THR A CA 1
ATOM 3842 C C . THR A 1 513 ? 16.338 24.514 -12.437 1.00 70.75 513 THR A C 1
ATOM 3844 O O . THR A 1 513 ? 16.493 25.386 -13.284 1.00 70.75 513 THR A O 1
ATOM 3847 N N . SER A 1 514 ? 17.388 24.063 -11.727 1.00 57.66 514 SER A N 1
ATOM 3848 C CA . SER A 1 514 ? 18.702 24.681 -11.551 1.00 57.66 514 SER A CA 1
ATOM 3849 C C . SER A 1 514 ? 19.763 24.435 -12.634 1.00 57.66 514 SER A C 1
ATOM 3851 O O . SER A 1 514 ? 20.737 25.189 -12.618 1.00 57.66 514 SER A O 1
ATOM 3853 N N . ALA A 1 515 ? 19.628 23.470 -13.559 1.00 70.50 515 ALA A N 1
ATOM 3854 C CA . ALA A 1 515 ? 20.481 23.431 -14.760 1.00 70.50 515 ALA A CA 1
ATOM 3855 C C . ALA A 1 515 ? 19.986 22.556 -15.924 1.00 70.50 515 ALA A C 1
ATOM 3857 O O . ALA A 1 515 ? 20.036 23.051 -17.044 1.00 70.50 515 ALA A O 1
ATOM 3858 N N . TYR A 1 516 ? 19.671 21.277 -15.690 1.00 76.38 516 TYR A N 1
ATOM 3859 C CA . TYR A 1 516 ? 19.600 20.189 -16.677 1.00 76.38 516 TYR A CA 1
ATOM 3860 C C . TYR A 1 516 ? 19.112 18.858 -15.989 1.00 76.38 516 TYR A C 1
ATOM 3862 O O . TYR A 1 516 ? 19.122 18.902 -14.774 1.00 76.38 516 TYR A O 1
ATOM 3870 N N . VAL A 1 517 ? 18.769 17.690 -16.615 1.00 81.69 517 VAL A N 1
ATOM 3871 C CA . VAL A 1 517 ? 18.477 16.357 -15.909 1.00 81.69 517 VAL A CA 1
ATOM 3872 C C . VAL A 1 517 ? 18.770 15.117 -16.777 1.00 81.69 517 VAL A C 1
ATOM 3874 O O . VAL A 1 517 ? 19.551 15.211 -17.685 1.00 81.69 517 VAL A O 1
ATOM 3877 N N . GLN A 1 518 ? 18.248 13.911 -16.524 1.00 76.44 518 GLN A N 1
ATOM 3878 C CA . GLN A 1 518 ? 17.486 12.933 -17.319 1.00 76.44 518 GLN A CA 1
ATOM 3879 C C . GLN A 1 518 ? 16.899 11.764 -16.461 1.00 76.44 518 GLN A C 1
ATOM 3881 O O . GLN A 1 518 ? 16.887 10.616 -16.876 1.00 76.44 518 GLN A O 1
ATOM 3886 N N . GLY A 1 519 ? 16.491 11.985 -15.215 1.00 78.75 519 GLY A N 1
ATOM 3887 C CA . GLY A 1 519 ? 16.331 10.906 -14.243 1.00 78.75 519 GLY A CA 1
ATOM 3888 C C . GLY A 1 519 ? 15.086 11.059 -13.386 1.00 78.75 519 GLY A C 1
ATOM 3889 O O . GLY A 1 519 ? 14.629 12.173 -13.116 1.00 78.75 519 GLY A O 1
ATOM 3890 N N . VAL A 1 520 ? 14.495 9.935 -13.009 1.00 77.56 520 VAL A N 1
ATOM 3891 C CA . VAL A 1 520 ? 13.237 9.768 -12.278 1.00 77.56 520 VAL A CA 1
ATOM 3892 C C . VAL A 1 520 ? 13.106 8.308 -11.849 1.00 77.56 520 VAL A C 1
ATOM 3894 O O . VAL A 1 520 ? 14.015 7.521 -11.892 1.00 77.56 520 VAL A O 1
ATOM 3897 N N . GLN A 1 521 ? 11.988 7.944 -11.275 1.00 89.69 521 GLN A N 1
ATOM 3898 C CA . GLN A 1 521 ? 11.381 6.614 -11.197 1.00 89.69 521 GLN A CA 1
ATOM 3899 C C . GLN A 1 521 ? 9.959 6.897 -10.713 1.00 89.69 521 GLN A C 1
ATOM 3901 O O . GLN A 1 521 ? 9.569 8.022 -10.823 1.00 89.69 521 GLN A O 1
ATOM 3906 N N . ILE A 1 522 ? 9.152 5.999 -10.169 1.00 86.38 522 ILE A N 1
ATOM 3907 C CA . ILE A 1 522 ? 7.870 6.250 -9.498 1.00 86.38 522 ILE A CA 1
ATOM 3908 C C . ILE A 1 522 ? 7.443 5.051 -8.663 1.00 86.38 522 ILE A C 1
ATOM 3910 O O . ILE A 1 522 ? 6.874 4.100 -9.174 1.00 86.38 522 ILE A O 1
ATOM 3914 N N . VAL A 1 523 ? 7.576 5.096 -7.330 1.00 77.38 523 VAL A N 1
ATOM 3915 C CA . VAL A 1 523 ? 7.118 3.939 -6.549 1.00 77.38 523 VAL A CA 1
ATOM 3916 C C . VAL A 1 523 ? 5.604 3.885 -6.407 1.00 77.38 523 VAL A C 1
ATOM 3918 O O . VAL A 1 523 ? 5.149 2.776 -6.508 1.00 77.38 523 VAL A O 1
ATOM 3921 N N . GLY A 1 524 ? 4.756 4.919 -6.299 1.00 72.69 524 GLY A N 1
ATOM 3922 C CA . GLY A 1 524 ? 3.287 4.677 -6.438 1.00 72.69 524 GLY A CA 1
ATOM 3923 C C . GLY A 1 524 ? 2.286 5.540 -5.664 1.00 72.69 524 GLY A C 1
ATOM 3924 O O . GLY A 1 524 ? 1.105 5.553 -5.998 1.00 72.69 524 GLY A O 1
ATOM 3925 N N . ASN A 1 525 ? 2.748 6.271 -4.656 1.00 77.62 525 ASN A N 1
ATOM 3926 C CA . ASN A 1 525 ? 2.135 7.526 -4.195 1.00 77.62 525 ASN A CA 1
ATOM 3927 C C . ASN A 1 525 ? 3.206 8.582 -3.928 1.00 77.62 525 ASN A C 1
ATOM 3929 O O . ASN A 1 525 ? 2.915 9.758 -3.762 1.00 77.62 525 ASN A O 1
ATOM 3933 N N . TYR A 1 526 ? 4.456 8.140 -3.857 1.00 84.38 526 TYR A N 1
ATOM 3934 C CA . TYR A 1 526 ? 5.606 8.976 -4.002 1.00 84.38 526 TYR A CA 1
ATOM 3935 C C . TYR A 1 526 ? 6.391 8.551 -5.269 1.00 84.38 526 TYR A C 1
ATOM 3937 O O . TYR A 1 526 ? 6.181 7.453 -5.790 1.00 84.38 526 TYR A O 1
ATOM 3945 N N . ALA A 1 527 ? 7.215 9.436 -5.824 1.00 86.00 527 ALA A N 1
ATOM 3946 C CA . ALA A 1 527 ? 7.561 9.425 -7.246 1.00 86.00 527 ALA A CA 1
ATOM 3947 C C . ALA A 1 527 ? 9.019 9.525 -7.690 1.00 86.00 527 ALA A C 1
ATOM 3949 O O . ALA A 1 527 ? 9.498 8.574 -8.260 1.00 86.00 527 ALA A O 1
ATOM 3950 N N . TYR A 1 528 ? 9.778 10.511 -7.266 1.00 88.50 528 TYR A N 1
ATOM 3951 C CA . TYR A 1 528 ? 11.227 10.536 -7.411 1.00 88.50 528 TYR A CA 1
ATOM 3952 C C . TYR A 1 528 ? 11.790 11.048 -8.820 1.00 88.50 528 TYR A C 1
ATOM 3954 O O . TYR A 1 528 ? 11.290 10.559 -9.815 1.00 88.50 528 TYR A O 1
ATOM 3962 N N . VAL A 1 529 ? 12.647 12.133 -8.943 1.00 89.19 529 VAL A N 1
ATOM 3963 C CA . VAL A 1 529 ? 13.121 12.897 -10.210 1.00 89.19 529 VAL A CA 1
ATOM 3964 C C . VAL A 1 529 ? 14.438 13.757 -10.059 1.00 89.19 529 VAL A C 1
ATOM 3966 O O . VAL A 1 529 ? 14.520 14.378 -9.004 1.00 89.19 529 VAL A O 1
ATOM 3969 N N . ALA A 1 530 ? 15.396 13.885 -11.035 1.00 83.06 530 ALA A N 1
ATOM 3970 C CA . ALA A 1 530 ? 16.878 13.882 -10.780 1.00 83.06 530 ALA A CA 1
ATOM 3971 C C . ALA A 1 530 ? 17.940 15.040 -11.085 1.00 83.06 530 ALA A C 1
ATOM 3973 O O . ALA A 1 530 ? 17.994 15.376 -12.249 1.00 83.06 530 ALA A O 1
ATOM 3974 N N . ASN A 1 531 ? 18.863 15.533 -10.155 1.00 80.00 531 ASN A N 1
ATOM 3975 C CA . ASN A 1 531 ? 19.614 16.884 -10.038 1.00 80.00 531 ASN A CA 1
ATOM 3976 C C . ASN A 1 531 ? 21.145 17.314 -10.328 1.00 80.00 531 ASN A C 1
ATOM 3978 O O . ASN A 1 531 ? 21.383 18.523 -10.257 1.00 80.00 531 ASN A O 1
ATOM 3982 N N . GLY A 1 532 ? 22.232 16.572 -10.637 1.00 81.12 532 GLY A N 1
ATOM 3983 C CA . GLY A 1 532 ? 23.126 16.984 -11.749 1.00 81.12 532 GLY A CA 1
ATOM 3984 C C . GLY A 1 532 ? 24.583 17.343 -11.563 1.00 81.12 532 GLY A C 1
ATOM 3985 O O . GLY A 1 532 ? 25.414 16.558 -11.147 1.00 81.12 532 GLY A O 1
ATOM 3986 N N . GLY A 1 533 ? 24.937 18.589 -11.851 1.00 66.12 533 GLY A N 1
ATOM 3987 C CA . GLY A 1 533 ? 25.971 19.224 -11.051 1.00 66.12 533 GLY A CA 1
ATOM 3988 C C . GLY A 1 533 ? 25.535 19.320 -9.582 1.00 66.12 533 GLY A C 1
ATOM 3989 O O . GLY A 1 533 ? 26.266 19.914 -8.793 1.00 66.12 533 GLY A O 1
ATOM 3990 N N . SER A 1 534 ? 24.320 18.857 -9.232 1.00 64.50 534 SER A N 1
ATOM 3991 C CA . SER A 1 534 ? 23.692 19.023 -7.923 1.00 64.50 534 SER A CA 1
ATOM 3992 C C . SER A 1 534 ? 22.763 17.864 -7.455 1.00 64.50 534 SER A C 1
ATOM 3994 O O . SER A 1 534 ? 21.844 18.077 -6.668 1.00 64.50 534 SER A O 1
ATOM 3996 N N . GLY A 1 535 ? 22.967 16.658 -7.983 1.00 73.62 535 GLY A N 1
ATOM 3997 C CA . GLY A 1 535 ? 22.561 15.307 -7.562 1.00 73.62 535 GLY A CA 1
ATOM 3998 C C . GLY A 1 535 ? 21.154 15.060 -7.223 1.00 73.62 535 GLY A C 1
ATOM 3999 O O . GLY A 1 535 ? 20.433 14.550 -8.067 1.00 73.62 535 GLY A O 1
ATOM 4000 N N . LEU A 1 536 ? 20.795 15.508 -6.022 1.00 85.75 536 LEU A N 1
ATOM 4001 C CA . LEU A 1 536 ? 19.479 15.540 -5.401 1.00 85.75 536 LEU A CA 1
ATOM 4002 C C . LEU A 1 536 ? 19.021 16.991 -5.193 1.00 85.75 536 LEU A C 1
ATOM 4004 O O . LEU A 1 536 ? 19.626 17.689 -4.388 1.00 85.75 536 LEU A O 1
ATOM 4008 N N . GLN A 1 537 ? 17.863 17.394 -5.779 1.00 82.50 537 GLN A N 1
ATOM 4009 C CA . GLN A 1 537 ? 16.771 18.358 -5.221 1.00 82.50 537 GLN A CA 1
ATOM 4010 C C . GLN A 1 537 ? 14.874 17.620 -2.932 1.00 82.50 537 GLN A C 1
ATOM 4012 O O . GLN A 1 537 ? 14.967 16.633 -2.157 1.00 82.50 537 GLN A O 1
ATOM 4017 N N . ILE A 1 538 ? 13.665 18.152 -2.494 1.00 86.50 538 ILE A N 1
ATOM 4018 C CA . ILE A 1 538 ? 12.440 17.339 -2.137 1.00 86.50 538 ILE A CA 1
ATOM 4019 C C . ILE A 1 538 ? 11.257 18.041 -2.777 1.00 86.50 538 ILE A C 1
ATOM 4021 O O . ILE A 1 538 ? 11.206 19.221 -2.568 1.00 86.50 538 ILE A O 1
ATOM 4025 N N . ILE A 1 539 ? 10.287 17.479 -3.501 1.00 76.88 539 ILE A N 1
ATOM 4026 C CA . ILE A 1 539 ? 9.143 18.278 -4.034 1.00 76.88 539 ILE A CA 1
ATOM 4027 C C . ILE A 1 539 ? 7.833 17.381 -4.035 1.00 76.88 539 ILE A C 1
ATOM 4029 O O . ILE A 1 539 ? 7.812 16.372 -3.331 1.00 76.88 539 ILE A O 1
ATOM 4033 N N . ASP A 1 540 ? 6.683 17.759 -4.626 1.00 75.81 540 ASP A N 1
ATOM 4034 C CA . ASP A 1 540 ? 5.326 17.124 -4.529 1.00 75.81 540 ASP A CA 1
ATOM 4035 C C . ASP A 1 540 ? 4.545 16.957 -5.875 1.00 75.81 540 ASP A C 1
ATOM 4037 O O . ASP A 1 540 ? 4.405 17.955 -6.588 1.00 75.81 540 ASP A O 1
ATOM 4041 N N . ILE A 1 541 ? 3.946 15.779 -6.177 1.00 79.12 541 ILE A N 1
ATOM 4042 C CA . ILE A 1 541 ? 3.021 15.499 -7.323 1.00 79.12 541 ILE A CA 1
ATOM 4043 C C . ILE A 1 541 ? 1.538 15.292 -6.941 1.00 79.12 541 ILE A C 1
ATOM 4045 O O . ILE A 1 541 ? 0.767 14.722 -7.691 1.00 79.12 541 ILE A O 1
ATOM 4049 N N . SER A 1 542 ? 1.031 15.768 -5.805 1.00 78.06 542 SER A N 1
ATOM 4050 C CA . SER A 1 542 ? -0.376 15.579 -5.360 1.00 78.06 542 SER A CA 1
ATOM 4051 C C . SER A 1 542 ? -1.486 16.260 -6.180 1.00 78.06 542 SER A C 1
ATOM 4053 O O . SER A 1 542 ? -2.673 16.038 -5.913 1.00 78.06 542 SER A O 1
ATOM 4055 N N . ASN A 1 543 ? -1.162 17.014 -7.233 1.00 71.94 543 ASN A N 1
ATOM 4056 C CA . ASN A 1 543 ? -2.147 17.624 -8.138 1.00 71.94 543 ASN A CA 1
ATOM 4057 C C . ASN A 1 543 ? -1.608 17.704 -9.576 1.00 71.94 543 ASN A C 1
ATOM 4059 O O . ASN A 1 543 ? -0.622 18.404 -9.762 1.00 71.94 543 ASN A O 1
ATOM 4063 N N . PRO A 1 544 ? -2.243 17.128 -10.614 1.00 78.25 544 PRO A N 1
ATOM 4064 C CA . PRO A 1 544 ? -1.625 16.840 -11.903 1.00 78.25 544 PRO A CA 1
ATOM 4065 C C . PRO A 1 544 ? -1.674 18.052 -12.863 1.00 78.25 544 PRO A C 1
ATOM 4067 O O . PRO A 1 544 ? -2.143 17.937 -13.996 1.00 78.25 544 PRO A O 1
ATOM 4070 N N . ALA A 1 545 ? -1.224 19.221 -12.392 1.00 71.81 545 ALA A N 1
ATOM 4071 C CA . ALA A 1 545 ? -0.943 20.417 -13.199 1.00 71.81 545 ALA A CA 1
ATOM 4072 C C . ALA A 1 545 ? -0.083 21.516 -12.499 1.00 71.81 545 ALA A C 1
ATOM 4074 O O . ALA A 1 545 ? 0.253 22.494 -13.159 1.00 71.81 545 ALA A O 1
ATOM 4075 N N . ALA A 1 546 ? 0.243 21.427 -11.192 1.00 68.06 546 ALA A N 1
ATOM 4076 C CA . ALA A 1 546 ? 1.126 22.382 -10.467 1.00 68.06 546 ALA A CA 1
ATOM 4077 C C . ALA A 1 546 ? 2.014 21.741 -9.331 1.00 68.06 546 ALA A C 1
ATOM 4079 O O . ALA A 1 546 ? 1.411 21.306 -8.345 1.00 68.06 546 ALA A O 1
ATOM 4080 N N . PRO A 1 547 ? 3.374 21.653 -9.443 1.00 79.19 547 PRO A N 1
ATOM 4081 C CA . PRO A 1 547 ? 4.314 20.965 -8.486 1.00 79.19 547 PRO A CA 1
ATOM 4082 C C . PRO A 1 547 ? 5.086 21.838 -7.428 1.00 79.19 547 PRO A C 1
ATOM 4084 O O . PRO A 1 547 ? 5.244 23.031 -7.677 1.00 79.19 547 PRO A O 1
ATOM 4087 N N . THR A 1 548 ? 5.593 21.306 -6.267 1.00 69.50 548 THR A N 1
ATOM 4088 C CA . THR A 1 548 ? 6.154 22.119 -5.090 1.00 69.50 548 THR A CA 1
ATOM 4089 C C . THR A 1 548 ? 7.162 21.517 -4.008 1.00 69.50 548 THR A C 1
ATOM 4091 O O . THR A 1 548 ? 6.911 20.407 -3.547 1.00 69.50 548 THR A O 1
ATOM 4094 N N . LEU A 1 549 ? 8.242 22.236 -3.559 1.00 76.50 549 LEU A N 1
ATOM 4095 C CA . LEU A 1 549 ? 9.551 21.779 -2.905 1.00 76.50 549 LEU A CA 1
ATOM 4096 C C . LEU A 1 549 ? 9.621 21.597 -1.337 1.00 76.50 549 LEU A C 1
ATOM 4098 O O . LEU A 1 549 ? 8.744 22.131 -0.664 1.00 76.50 549 LEU A O 1
ATOM 4102 N N . LYS A 1 550 ? 10.628 20.860 -0.759 1.00 72.81 550 LYS A N 1
ATOM 4103 C CA . LYS A 1 550 ? 10.776 20.279 0.626 1.00 72.81 550 LYS A CA 1
ATOM 4104 C C . LYS A 1 550 ? 12.176 19.746 1.242 1.00 72.81 550 LYS A C 1
ATOM 4106 O O . LYS A 1 550 ? 12.055 19.166 2.317 1.00 72.81 550 LYS A O 1
ATOM 4111 N N . GLY A 1 551 ? 13.433 19.799 0.693 1.00 66.94 551 GLY A N 1
ATOM 4112 C CA . GLY A 1 551 ? 14.758 19.453 1.408 1.00 66.94 551 GLY A CA 1
ATOM 4113 C C . GLY A 1 551 ? 15.907 18.727 0.592 1.00 66.94 551 GLY A C 1
ATOM 4114 O O . GLY A 1 551 ? 15.658 18.698 -0.583 1.00 66.94 551 GLY A O 1
ATOM 4115 N N . ASN A 1 552 ? 17.107 18.220 1.068 1.00 74.75 552 ASN A N 1
ATOM 4116 C CA . ASN A 1 552 ? 18.241 17.585 0.241 1.00 74.75 552 ASN A CA 1
ATOM 4117 C C . ASN A 1 552 ? 19.551 17.001 0.924 1.00 74.75 552 ASN A C 1
ATOM 4119 O O . ASN A 1 552 ? 19.663 17.087 2.138 1.00 74.75 552 ASN A O 1
ATOM 4123 N N . TYR A 1 553 ? 20.570 16.501 0.157 1.00 71.44 553 TYR A N 1
ATOM 4124 C CA . TYR A 1 553 ? 22.057 16.315 0.427 1.00 71.44 553 TYR A CA 1
ATOM 4125 C C . TYR A 1 553 ? 22.876 16.587 -0.878 1.00 71.44 553 TYR A C 1
ATOM 4127 O O . TYR A 1 553 ? 22.253 16.994 -1.859 1.00 71.44 553 TYR A O 1
ATOM 4135 N N . TYR A 1 554 ? 24.213 16.422 -0.905 1.00 75.75 554 TYR A N 1
ATOM 4136 C CA . TYR A 1 554 ? 25.151 16.593 -2.057 1.00 75.75 554 TYR A CA 1
ATOM 4137 C C . TYR A 1 554 ? 26.218 15.489 -2.239 1.00 75.75 554 TYR A C 1
ATOM 4139 O O . TYR A 1 554 ? 26.702 14.946 -1.254 1.00 75.75 554 TYR A O 1
ATOM 4147 N N . THR A 1 555 ? 26.692 15.299 -3.465 1.00 72.75 555 THR A N 1
ATOM 4148 C CA . THR A 1 555 ? 27.529 14.178 -3.925 1.00 72.75 555 THR A CA 1
ATOM 4149 C C . THR A 1 555 ? 28.771 14.616 -4.755 1.00 72.75 555 THR A C 1
ATOM 4151 O O . THR A 1 555 ? 29.139 15.790 -4.696 1.00 72.75 555 THR A O 1
ATOM 4154 N N . SER A 1 556 ? 29.447 13.719 -5.508 1.00 57.47 556 SER A N 1
ATOM 4155 C CA . SER A 1 556 ? 30.849 13.935 -5.919 1.00 57.47 556 SER A CA 1
ATOM 4156 C C . SER A 1 556 ? 31.209 13.711 -7.410 1.00 57.47 556 SER A C 1
ATOM 4158 O O . SER A 1 556 ? 32.287 14.141 -7.846 1.00 57.47 556 SER A O 1
ATOM 4160 N N . GLY A 1 557 ? 30.330 13.170 -8.261 1.00 70.31 557 GLY A N 1
ATOM 4161 C CA . GLY A 1 557 ? 30.479 13.291 -9.718 1.00 70.31 557 GLY A CA 1
ATOM 4162 C C . GLY A 1 557 ? 29.269 12.850 -10.560 1.00 70.31 557 GLY A C 1
ATOM 4163 O O . GLY A 1 557 ? 28.243 12.447 -10.050 1.00 70.31 557 GLY A O 1
ATOM 4164 N N . TYR A 1 558 ? 29.382 13.053 -11.874 1.00 77.00 558 TYR A N 1
ATOM 4165 C CA . TYR A 1 558 ? 28.362 13.011 -12.947 1.00 77.00 558 TYR A CA 1
ATOM 4166 C C . TYR A 1 558 ? 27.346 11.803 -12.939 1.00 77.00 558 TYR A C 1
ATOM 4168 O O . TYR A 1 558 ? 27.260 11.029 -13.876 1.00 77.00 558 TYR A O 1
ATOM 4176 N N . ALA A 1 559 ? 26.532 11.636 -11.909 1.00 82.06 559 ALA A N 1
ATOM 4177 C CA . ALA A 1 559 ? 25.750 10.438 -11.559 1.00 82.06 559 ALA A CA 1
ATOM 4178 C C . ALA A 1 559 ? 24.367 10.264 -12.140 1.00 82.06 559 ALA A C 1
ATOM 4180 O O . ALA A 1 559 ? 23.856 11.271 -12.536 1.00 82.06 559 ALA A O 1
ATOM 4181 N N . LEU A 1 560 ? 23.697 9.106 -12.226 1.00 80.75 560 LEU A N 1
ATOM 4182 C CA . LEU A 1 560 ? 22.513 9.119 -13.084 1.00 80.75 560 LEU A CA 1
ATOM 4183 C C . LEU A 1 560 ? 21.310 8.097 -12.914 1.00 80.75 560 LEU A C 1
ATOM 4185 O O . LEU A 1 560 ? 20.646 7.890 -13.911 1.00 80.75 560 LEU A O 1
ATOM 4189 N N . ASP A 1 561 ? 20.995 7.389 -11.795 1.00 77.25 561 ASP A N 1
ATOM 4190 C CA . ASP A 1 561 ? 19.608 7.351 -11.169 1.00 77.25 561 ASP A CA 1
ATOM 4191 C C . ASP A 1 561 ? 19.439 6.556 -9.785 1.00 77.25 561 ASP A C 1
ATOM 4193 O O . ASP A 1 561 ? 20.453 6.228 -9.192 1.00 77.25 561 ASP A O 1
ATOM 4197 N N . VAL A 1 562 ? 18.240 6.269 -9.191 1.00 77.44 562 VAL A N 1
ATOM 4198 C CA . VAL A 1 562 ? 17.888 5.231 -8.140 1.00 77.44 562 VAL A CA 1
ATOM 4199 C C . VAL A 1 562 ? 16.384 4.950 -7.941 1.00 77.44 562 VAL A C 1
ATOM 4201 O O . VAL A 1 562 ? 15.526 5.788 -7.957 1.00 77.44 562 VAL A O 1
ATOM 4204 N N . GLN A 1 563 ? 16.012 3.728 -7.622 1.00 86.50 563 GLN A N 1
ATOM 4205 C CA . GLN A 1 563 ? 14.730 3.166 -7.247 1.00 86.50 563 GLN A CA 1
ATOM 4206 C C . GLN A 1 563 ? 15.058 1.885 -6.469 1.00 86.50 563 GLN A C 1
ATOM 4208 O O . GLN A 1 563 ? 16.197 1.551 -6.163 1.00 86.50 563 GLN A O 1
ATOM 4213 N N . ILE A 1 564 ? 14.015 1.257 -5.987 1.00 84.06 564 ILE A N 1
ATOM 4214 C CA . ILE A 1 564 ? 13.762 0.919 -4.651 1.00 84.06 564 ILE A CA 1
ATOM 4215 C C . ILE A 1 564 ? 13.079 -0.396 -4.730 1.00 84.06 564 ILE A C 1
ATOM 4217 O O . ILE A 1 564 ? 11.895 -0.509 -5.015 1.00 84.06 564 ILE A O 1
ATOM 4221 N N . VAL A 1 565 ? 13.809 -1.436 -4.429 1.00 74.31 565 VAL A N 1
ATOM 4222 C CA . VAL A 1 565 ? 13.252 -2.743 -4.232 1.00 74.31 565 VAL A CA 1
ATOM 4223 C C . VAL A 1 565 ? 12.570 -2.525 -2.864 1.00 74.31 565 VAL A C 1
ATOM 4225 O O . VAL A 1 565 ? 13.195 -2.597 -1.841 1.00 74.31 565 VAL A O 1
ATOM 4228 N N . GLY A 1 566 ? 11.314 -2.041 -2.837 1.00 67.38 566 GLY A N 1
ATOM 4229 C CA . GLY A 1 566 ? 10.465 -1.685 -1.674 1.00 67.38 566 GLY A CA 1
ATOM 4230 C C . GLY A 1 566 ? 11.060 -0.749 -0.605 1.00 67.38 566 GLY A C 1
ATOM 4231 O O . GLY A 1 566 ? 10.587 0.375 -0.463 1.00 67.38 566 GLY A O 1
ATOM 4232 N N . ASN A 1 567 ? 12.067 -1.201 0.147 1.00 71.50 567 ASN A N 1
ATOM 4233 C CA . ASN A 1 567 ? 12.962 -0.365 0.951 1.00 71.50 567 ASN A CA 1
ATOM 4234 C C . ASN A 1 567 ? 14.277 0.015 0.214 1.00 71.50 567 ASN A C 1
ATOM 4236 O O . ASN A 1 567 ? 14.435 1.198 -0.064 1.00 71.50 567 ASN A O 1
ATOM 4240 N N . TYR A 1 568 ? 15.226 -0.913 -0.047 1.00 80.12 568 TYR A N 1
ATOM 4241 C CA . TYR A 1 568 ? 16.606 -0.617 -0.538 1.00 80.12 568 TYR A CA 1
ATOM 4242 C C . TYR A 1 568 ? 16.679 -0.198 -2.005 1.00 80.12 568 TYR A C 1
ATOM 4244 O O . TYR A 1 568 ? 15.753 -0.434 -2.752 1.00 80.12 568 TYR A O 1
ATOM 4252 N N . ALA A 1 569 ? 17.818 0.391 -2.373 1.00 85.06 569 ALA A N 1
ATOM 4253 C CA . ALA A 1 569 ? 18.058 1.488 -3.328 1.00 85.06 569 ALA A CA 1
ATOM 4254 C C . ALA A 1 569 ? 19.592 1.600 -3.546 1.00 85.06 569 ALA A C 1
ATOM 4256 O O . ALA A 1 569 ? 20.204 1.204 -2.557 1.00 85.06 569 ALA A O 1
ATOM 4257 N N . TYR A 1 570 ? 20.150 1.928 -4.753 1.00 84.94 570 TYR A N 1
ATOM 4258 C CA . TYR A 1 570 ? 21.534 1.826 -5.386 1.00 84.94 570 TYR A CA 1
ATOM 4259 C C . TYR A 1 570 ? 21.824 2.897 -6.460 1.00 84.94 570 TYR A C 1
ATOM 4261 O O . TYR A 1 570 ? 20.843 3.420 -6.921 1.00 84.94 570 TYR A O 1
ATOM 4269 N N . VAL A 1 571 ? 23.054 3.297 -6.865 1.00 84.81 571 VAL A N 1
ATOM 4270 C CA . VAL A 1 571 ? 23.146 4.656 -7.488 1.00 84.81 571 VAL A CA 1
ATOM 4271 C C . VAL A 1 571 ? 24.338 5.123 -8.392 1.00 84.81 571 VAL A C 1
ATOM 4273 O O . VAL A 1 571 ? 25.249 5.754 -7.913 1.00 84.81 571 VAL A O 1
ATOM 4276 N N . ALA A 1 572 ? 24.402 4.947 -9.701 1.00 80.81 572 ALA A N 1
ATOM 4277 C CA . ALA A 1 572 ? 25.457 5.463 -10.582 1.00 80.81 572 ALA A CA 1
ATOM 4278 C C . ALA A 1 572 ? 25.978 6.891 -10.268 1.00 80.81 572 ALA A C 1
ATOM 4280 O O . ALA A 1 572 ? 25.191 7.804 -10.387 1.00 80.81 572 ALA A O 1
ATOM 4281 N N . ASP A 1 573 ? 27.279 7.057 -9.972 1.00 78.50 573 ASP A N 1
ATOM 4282 C CA . ASP A 1 573 ? 28.198 8.214 -9.817 1.00 78.50 573 ASP A CA 1
ATOM 4283 C C . ASP A 1 573 ? 29.618 7.852 -10.309 1.00 78.50 573 ASP A C 1
ATOM 4285 O O . ASP A 1 573 ? 30.664 8.102 -9.707 1.00 78.50 573 ASP A O 1
ATOM 4289 N N . GLY A 1 574 ? 29.702 7.213 -11.457 1.00 80.81 574 GLY A N 1
ATOM 4290 C CA . GLY A 1 574 ? 30.554 7.654 -12.506 1.00 80.81 574 GLY A CA 1
ATOM 4291 C C . GLY A 1 574 ? 31.899 7.065 -12.755 1.00 80.81 574 GLY A C 1
ATOM 4292 O O . GLY A 1 574 ? 32.159 5.885 -12.680 1.00 80.81 574 GLY A O 1
ATOM 4293 N N . THR A 1 575 ? 32.836 7.968 -13.029 1.00 60.38 575 THR A N 1
ATOM 4294 C CA . THR A 1 575 ? 34.236 7.767 -12.671 1.00 60.38 575 THR A CA 1
ATOM 4295 C C . THR A 1 575 ? 34.386 7.645 -11.128 1.00 60.38 575 THR A C 1
ATOM 4297 O O . THR A 1 575 ? 35.343 8.181 -10.577 1.00 60.38 575 THR A O 1
ATOM 4300 N N . GLY A 1 576 ? 33.423 6.988 -10.445 1.00 66.44 576 GLY A N 1
ATOM 4301 C CA . GLY A 1 576 ? 33.233 6.776 -9.006 1.00 66.44 576 GLY A CA 1
ATOM 4302 C C . GLY A 1 576 ? 32.250 5.645 -8.577 1.00 66.44 576 GLY A C 1
ATOM 4303 O O . GLY A 1 576 ? 32.661 4.932 -7.661 1.00 66.44 576 GLY A O 1
ATOM 4304 N N . GLY A 1 577 ? 31.059 5.389 -9.188 1.00 71.00 577 GLY A N 1
ATOM 4305 C CA . GLY A 1 577 ? 30.195 4.222 -8.848 1.00 71.00 577 GLY A CA 1
ATOM 4306 C C . GLY A 1 577 ? 28.639 4.123 -8.924 1.00 71.00 577 GLY A C 1
ATOM 4307 O O . GLY A 1 577 ? 27.975 5.019 -8.450 1.00 71.00 577 GLY A O 1
ATOM 4308 N N . LEU A 1 578 ? 28.041 2.969 -9.331 1.00 82.44 578 LEU A N 1
ATOM 4309 C CA . LEU A 1 578 ? 26.651 2.466 -9.048 1.00 82.44 578 LEU A CA 1
ATOM 4310 C C . LEU A 1 578 ? 26.362 2.412 -7.547 1.00 82.44 578 LEU A C 1
ATOM 4312 O O . LEU A 1 578 ? 26.386 1.374 -6.933 1.00 82.44 578 LEU A O 1
ATOM 4316 N N . GLU A 1 579 ? 26.279 3.531 -6.874 1.00 76.31 579 GLU A N 1
ATOM 4317 C CA . GLU A 1 579 ? 26.707 3.717 -5.497 1.00 76.31 579 GLU A CA 1
ATOM 4318 C C . GLU A 1 579 ? 25.775 3.233 -4.369 1.00 76.31 579 GLU A C 1
ATOM 4320 O O . GLU A 1 579 ? 24.812 2.503 -4.625 1.00 76.31 579 GLU A O 1
ATOM 4325 N N . ILE A 1 580 ? 26.165 3.543 -3.104 1.00 84.12 580 ILE A N 1
ATOM 4326 C CA . ILE A 1 580 ? 25.799 2.838 -1.854 1.00 84.12 580 ILE A CA 1
ATOM 4327 C C . ILE A 1 580 ? 25.046 3.677 -0.746 1.00 84.12 580 ILE A C 1
ATOM 4329 O O . ILE A 1 580 ? 25.490 4.775 -0.436 1.00 84.12 580 ILE A O 1
ATOM 4333 N N . ILE A 1 581 ? 23.928 3.170 -0.129 1.00 73.06 581 ILE A N 1
ATOM 4334 C CA . ILE A 1 581 ? 22.902 3.838 0.780 1.00 73.06 581 ILE A CA 1
ATOM 4335 C C . ILE A 1 581 ? 22.417 3.139 2.174 1.00 73.06 581 ILE A C 1
ATOM 4337 O O . ILE A 1 581 ? 22.677 1.971 2.392 1.00 73.06 581 ILE A O 1
ATOM 4341 N N . ASP A 1 582 ? 21.829 3.788 3.233 1.00 75.81 582 ASP A N 1
ATOM 4342 C CA . ASP A 1 582 ? 21.175 3.300 4.548 1.00 75.81 582 ASP A CA 1
ATOM 4343 C C . ASP A 1 582 ? 20.712 4.508 5.445 1.00 75.81 582 ASP A C 1
ATOM 4345 O O . ASP A 1 582 ? 21.327 5.556 5.319 1.00 75.81 582 ASP A O 1
ATOM 4349 N N . VAL A 1 583 ? 19.572 4.475 6.183 1.00 73.56 583 VAL A N 1
ATOM 4350 C CA . VAL A 1 583 ? 18.492 5.431 5.783 1.00 73.56 583 VAL A CA 1
ATOM 4351 C C . VAL A 1 583 ? 17.273 5.907 6.668 1.00 73.56 583 VAL A C 1
ATOM 4353 O O . VAL A 1 583 ? 16.388 6.551 6.111 1.00 73.56 583 VAL A O 1
ATOM 4356 N N . SER A 1 584 ? 17.118 5.703 7.979 1.00 69.25 584 SER A N 1
ATOM 4357 C CA . SER A 1 584 ? 16.005 6.306 8.804 1.00 69.25 584 SER A CA 1
ATOM 4358 C C . SER A 1 584 ? 14.477 6.114 8.455 1.00 69.25 584 SER A C 1
ATOM 4360 O O . SER A 1 584 ? 13.790 5.424 9.214 1.00 69.25 584 SER A O 1
ATOM 4362 N N . ASP A 1 585 ? 13.888 6.703 7.384 1.00 59.66 585 ASP A N 1
ATOM 4363 C CA . ASP A 1 585 ? 12.461 7.172 7.374 1.00 59.66 585 ASP A CA 1
ATOM 4364 C C . ASP A 1 585 ? 11.365 6.561 6.422 1.00 59.66 585 ASP A C 1
ATOM 4366 O O . ASP A 1 585 ? 10.474 5.856 6.900 1.00 59.66 585 ASP A O 1
ATOM 4370 N N . PHE A 1 586 ? 11.305 6.910 5.118 1.00 67.19 586 PHE A N 1
ATOM 4371 C CA . PHE A 1 586 ? 10.068 7.097 4.303 1.00 67.19 586 PHE A CA 1
ATOM 4372 C C . PHE A 1 586 ? 9.491 5.999 3.367 1.00 67.19 586 PHE A C 1
ATOM 4374 O O . PHE A 1 586 ? 8.273 6.046 3.191 1.00 67.19 586 PHE A O 1
ATOM 4381 N N . THR A 1 587 ? 10.240 5.112 2.675 1.00 59.50 587 THR A N 1
ATOM 4382 C CA . THR A 1 587 ? 9.691 4.297 1.531 1.00 59.50 587 THR A CA 1
ATOM 4383 C C . THR A 1 587 ? 8.505 3.386 1.878 1.00 59.50 587 THR A C 1
ATOM 4385 O O . THR A 1 587 ? 7.808 2.820 1.033 1.00 59.50 587 THR A O 1
ATOM 4388 N N . ASN A 1 588 ? 8.290 3.251 3.169 1.00 55.12 588 ASN A N 1
ATOM 4389 C CA . ASN A 1 588 ? 7.343 2.401 3.820 1.00 55.12 588 ASN A CA 1
ATOM 4390 C C . ASN A 1 588 ? 6.687 3.308 4.875 1.00 55.12 588 ASN A C 1
ATOM 4392 O O . ASN A 1 588 ? 7.172 3.351 6.006 1.00 55.12 588 ASN A O 1
ATOM 4396 N N . PRO A 1 589 ? 5.662 4.119 4.523 1.00 50.12 589 PRO A N 1
ATOM 4397 C CA . PRO A 1 589 ? 5.027 5.063 5.448 1.00 50.12 589 PRO A CA 1
ATOM 4398 C C . PRO A 1 589 ? 4.303 4.266 6.541 1.00 50.12 589 PRO A C 1
ATOM 4400 O O . PRO A 1 589 ? 3.155 3.843 6.379 1.00 50.12 589 PRO A O 1
ATOM 4403 N N . SER A 1 590 ? 5.048 3.973 7.612 1.00 46.09 590 SER A N 1
ATOM 4404 C CA . SER A 1 590 ? 4.973 2.660 8.261 1.00 46.09 590 SER A CA 1
ATOM 4405 C C . SER A 1 590 ? 3.566 2.262 8.715 1.00 46.09 590 SER A C 1
ATOM 4407 O O . SER A 1 590 ? 2.900 2.986 9.453 1.00 46.09 590 SER A O 1
ATOM 4409 N N . THR A 1 591 ? 3.128 1.088 8.243 1.00 57.50 591 THR A N 1
ATOM 4410 C CA . THR A 1 591 ? 1.954 0.309 8.688 1.00 57.50 591 THR A CA 1
ATOM 4411 C C . THR A 1 591 ? 0.913 1.077 9.513 1.00 57.50 591 THR A C 1
ATOM 4413 O O . THR A 1 591 ? 0.899 0.952 10.733 1.00 57.50 591 THR A O 1
ATOM 4416 N N . SER A 1 592 ? 0.021 1.816 8.844 1.00 72.50 592 SER A N 1
ATOM 4417 C CA . SER A 1 592 ? -1.212 2.421 9.389 1.00 72.50 592 SER A CA 1
ATOM 4418 C C . SER A 1 592 ? -1.250 2.611 10.916 1.00 72.50 592 SER A C 1
ATOM 4420 O O . SER A 1 592 ? -1.882 1.811 11.605 1.00 72.50 592 SER A O 1
ATOM 4422 N N . THR A 1 593 ? -0.584 3.624 11.473 1.00 83.56 593 THR A N 1
ATOM 4423 C CA . THR A 1 593 ? -0.543 3.806 12.934 1.00 83.56 593 THR A CA 1
ATOM 4424 C C . THR A 1 593 ? -1.944 4.033 13.505 1.00 83.56 593 THR A C 1
ATOM 4426 O O . THR A 1 593 ? -2.645 4.969 13.108 1.00 83.56 593 THR A O 1
ATOM 4429 N N . VAL A 1 594 ? -2.352 3.191 14.462 1.00 91.12 594 VAL A N 1
ATOM 4430 C CA . VAL A 1 594 ? -3.668 3.275 15.114 1.00 91.12 594 VAL A CA 1
ATOM 4431 C C . VAL A 1 594 ? -3.540 3.821 16.530 1.00 91.12 594 VAL A C 1
ATOM 4433 O O . VAL A 1 594 ? -2.943 3.190 17.407 1.00 91.12 594 VAL A O 1
ATOM 4436 N N . THR A 1 595 ? -4.146 4.982 16.760 1.00 92.81 595 THR A N 1
ATOM 4437 C CA . THR A 1 595 ? -4.331 5.578 18.087 1.00 92.81 595 THR A CA 1
ATOM 4438 C C . THR A 1 595 ? -5.754 5.354 18.595 1.00 92.81 595 THR A C 1
ATOM 4440 O O . THR A 1 595 ? -6.675 5.057 17.827 1.00 92.81 595 THR A O 1
ATOM 4443 N N . LEU A 1 596 ? -5.939 5.484 19.907 1.00 96.38 596 LEU A N 1
ATOM 4444 C CA . LEU A 1 596 ? -7.221 5.318 20.586 1.00 96.38 596 LEU A CA 1
ATOM 4445 C C . LEU A 1 596 ? -7.450 6.473 21.563 1.00 96.38 596 LEU A C 1
ATOM 4447 O O . LEU A 1 596 ? -6.557 6.839 22.325 1.00 96.38 596 LEU A O 1
ATOM 4451 N N . ALA A 1 597 ? -8.663 7.014 21.563 1.00 94.00 597 ALA A N 1
ATOM 4452 C CA . ALA A 1 597 ? -9.141 7.977 22.549 1.00 94.00 597 ALA A CA 1
ATOM 4453 C C . ALA A 1 597 ? -10.584 7.641 22.950 1.00 94.00 597 ALA A C 1
ATOM 4455 O O . ALA A 1 597 ? -11.299 6.980 22.197 1.00 94.00 597 ALA A O 1
ATOM 4456 N N . VAL A 1 598 ? -11.029 8.117 24.113 1.00 97.19 598 VAL A N 1
ATOM 4457 C CA . VAL A 1 598 ? -12.428 8.027 24.555 1.00 97.19 598 VAL A CA 1
ATOM 4458 C C . VAL A 1 598 ? -12.968 9.429 24.816 1.00 97.19 598 VAL A C 1
ATOM 4460 O O . VAL A 1 598 ? -12.266 10.269 25.380 1.00 97.19 598 VAL A O 1
ATOM 4463 N N . SER A 1 599 ? -14.192 9.705 24.366 1.00 94.31 599 SER A N 1
ATOM 4464 C CA . SER A 1 599 ? -14.872 10.975 24.628 1.00 94.31 599 SER A CA 1
ATOM 4465 C C . SER A 1 599 ? -16.390 10.767 24.751 1.00 94.31 599 SER A C 1
ATOM 4467 O O . SER A 1 599 ? -16.965 10.113 23.877 1.00 94.31 599 SER A O 1
ATOM 4469 N N . PRO A 1 600 ? -17.053 11.302 25.795 1.00 96.00 600 PRO A N 1
ATOM 4470 C CA . PRO A 1 600 ? -16.447 11.875 27.004 1.00 96.00 600 PRO A CA 1
ATOM 4471 C C . PRO A 1 600 ? -15.619 10.829 27.776 1.00 96.00 600 PRO A C 1
ATOM 4473 O O . PRO A 1 600 ? -15.756 9.630 27.555 1.00 96.00 600 PRO A O 1
ATOM 4476 N N . SER A 1 601 ? -14.751 11.274 28.687 1.00 92.00 601 SER A N 1
ATOM 4477 C CA . SER A 1 601 ? -13.947 10.381 29.541 1.00 92.00 601 SER A CA 1
ATOM 4478 C C . SER A 1 601 ? -14.739 9.747 30.690 1.00 92.00 601 SER A C 1
ATOM 4480 O O . SER A 1 601 ? -14.273 8.795 31.310 1.00 92.00 601 SER A O 1
ATOM 4482 N N . SER A 1 602 ? -15.919 10.282 30.996 1.00 95.38 602 SER A N 1
ATOM 4483 C CA . SER A 1 602 ? -16.814 9.780 32.036 1.00 95.38 602 SER A CA 1
ATOM 4484 C C . SER A 1 602 ? -18.270 10.059 31.677 1.00 95.38 602 SER A C 1
ATOM 4486 O O . SER A 1 602 ? -18.566 11.123 31.125 1.00 95.38 602 SER A O 1
ATOM 4488 N N . VAL A 1 603 ? -19.164 9.141 32.031 1.00 96.19 603 VAL A N 1
ATOM 4489 C CA . VAL A 1 603 ? -20.625 9.268 31.893 1.00 96.19 603 VAL A CA 1
ATOM 4490 C C . VAL A 1 603 ? -21.302 8.796 33.174 1.00 96.19 603 VAL A C 1
ATOM 4492 O O . VAL A 1 603 ? -20.718 7.990 33.896 1.00 96.19 603 VAL A O 1
ATOM 4495 N N . THR A 1 604 ? -22.513 9.280 33.447 1.00 93.50 604 THR A N 1
ATOM 4496 C CA . THR A 1 604 ? -23.349 8.681 34.491 1.00 93.50 604 THR A CA 1
ATOM 4497 C C . THR A 1 604 ? -24.029 7.408 33.991 1.00 93.50 604 THR A C 1
ATOM 4499 O O . THR A 1 604 ? -24.061 7.156 32.783 1.00 93.50 604 THR A O 1
ATOM 4502 N N . GLU A 1 605 ? -24.515 6.592 34.916 1.00 90.94 605 GLU A N 1
ATOM 4503 C CA . GLU A 1 605 ? -25.037 5.248 34.666 1.00 90.94 605 GLU A CA 1
ATOM 4504 C C . GLU A 1 605 ? -26.463 5.300 34.104 1.00 90.94 605 GLU A C 1
ATOM 4506 O O . GLU A 1 605 ? -26.717 4.790 33.011 1.00 90.94 605 GLU A O 1
ATOM 4511 N N . ASP A 1 606 ? -27.323 6.111 34.724 1.00 90.56 606 ASP A N 1
ATOM 4512 C CA . ASP A 1 606 ? -28.635 6.516 34.188 1.00 90.56 606 ASP A CA 1
ATOM 4513 C C . ASP A 1 606 ? -28.523 7.581 33.068 1.00 90.56 606 ASP A C 1
ATOM 4515 O O . ASP A 1 606 ? -29.500 8.183 32.600 1.00 90.56 606 ASP A O 1
ATOM 4519 N N . GLY A 1 607 ? -27.298 7.839 32.604 1.00 86.88 607 GLY A N 1
ATOM 4520 C CA . GLY A 1 607 ? -26.964 8.869 31.636 1.00 86.88 607 GLY A CA 1
ATOM 4521 C C . GLY A 1 607 ? -27.452 8.575 30.215 1.00 86.88 607 GLY A C 1
ATOM 4522 O O . GLY A 1 607 ? -27.219 7.521 29.634 1.00 86.88 607 GLY A O 1
ATOM 4523 N N . THR A 1 608 ? -28.001 9.594 29.549 1.00 87.44 608 THR A N 1
ATOM 4524 C CA . THR A 1 608 ? -28.310 9.540 28.099 1.00 87.44 608 THR A CA 1
ATOM 4525 C C . THR A 1 608 ? -27.072 9.650 27.191 1.00 87.44 608 THR A C 1
ATOM 4527 O O . THR A 1 608 ? -27.201 9.804 25.975 1.00 87.44 608 THR A O 1
ATOM 4530 N N . THR A 1 609 ? -25.863 9.616 27.763 1.00 90.69 609 THR A N 1
ATOM 4531 C CA . THR A 1 609 ? -24.585 9.815 27.064 1.00 90.69 609 THR A CA 1
ATOM 4532 C C . THR A 1 609 ? -23.711 8.577 27.216 1.00 90.69 609 THR A C 1
ATOM 4534 O O . THR A 1 609 ? -23.527 8.080 28.317 1.00 90.69 609 THR A O 1
ATOM 4537 N N . ASN A 1 610 ? -23.130 8.117 26.109 1.00 94.88 610 ASN A N 1
ATOM 4538 C CA . ASN A 1 610 ? -22.327 6.895 26.047 1.00 94.88 610 ASN A CA 1
ATOM 4539 C C . ASN A 1 610 ? -20.825 7.212 25.990 1.00 94.88 610 ASN A C 1
ATOM 4541 O O . ASN A 1 610 ? -20.430 8.242 25.440 1.00 94.88 610 ASN A O 1
ATOM 4545 N N . LEU A 1 611 ? -19.979 6.297 26.468 1.00 96.38 611 LEU A N 1
ATOM 4546 C CA . LEU A 1 611 ? -18.530 6.361 26.257 1.00 96.38 611 LEU A CA 1
ATOM 4547 C C . LEU A 1 611 ? -18.221 5.982 24.800 1.00 96.38 611 LEU A C 1
ATOM 4549 O O . LEU A 1 611 ? -18.418 4.831 24.399 1.00 96.38 611 LEU A O 1
ATOM 4553 N N . VAL A 1 612 ? -17.732 6.926 23.989 1.00 97.25 612 VAL A N 1
ATOM 4554 C CA . VAL A 1 612 ? -17.367 6.658 22.587 1.00 97.25 612 VAL A CA 1
ATOM 4555 C C . VAL A 1 612 ? -15.856 6.503 22.463 1.00 97.25 612 VAL A C 1
ATOM 4557 O O . VAL A 1 612 ? -15.107 7.482 22.455 1.00 97.25 612 VAL A O 1
ATOM 4560 N N . TYR A 1 613 ? -15.404 5.257 22.324 1.00 97.50 613 TYR A N 1
ATOM 4561 C CA . TYR A 1 613 ? -14.018 4.938 22.001 1.00 97.50 613 TYR A CA 1
ATOM 4562 C C . TYR A 1 613 ? -13.798 5.129 20.503 1.00 97.50 613 TYR A C 1
ATOM 4564 O O . TYR A 1 613 ? -14.377 4.413 19.686 1.00 97.50 613 TYR A O 1
ATOM 4572 N N . THR A 1 614 ? -12.969 6.101 20.138 1.00 96.88 614 THR A N 1
ATOM 4573 C CA . THR A 1 614 ? -12.627 6.425 18.751 1.00 96.88 614 THR A CA 1
ATOM 4574 C C . THR A 1 614 ? -11.223 5.930 18.446 1.00 96.88 614 THR A C 1
ATOM 4576 O O . THR A 1 614 ? -10.238 6.438 18.983 1.00 96.88 614 THR A O 1
ATOM 4579 N N . PHE A 1 615 ? -11.139 4.944 17.558 1.00 96.94 615 PHE A N 1
ATOM 4580 C CA . PHE A 1 615 ? -9.895 4.498 16.953 1.00 96.94 615 PHE A CA 1
ATOM 4581 C C . PHE A 1 615 ? -9.613 5.394 15.745 1.00 96.94 615 PHE A C 1
ATOM 4583 O O . PHE A 1 615 ? -10.480 5.570 14.884 1.00 96.94 615 PHE A O 1
ATOM 4590 N N . THR A 1 616 ? -8.407 5.952 15.674 1.00 94.12 616 THR A N 1
ATOM 4591 C CA . THR A 1 616 ? -7.969 6.824 14.575 1.00 94.12 616 THR A CA 1
ATOM 4592 C C . THR A 1 616 ? -6.780 6.187 13.871 1.00 94.12 616 THR A C 1
ATOM 4594 O O . THR A 1 616 ? -5.854 5.720 14.528 1.00 94.12 616 THR A O 1
ATOM 4597 N N . ARG A 1 617 ? -6.816 6.155 12.538 1.00 90.38 617 ARG A N 1
ATOM 4598 C CA . ARG A 1 617 ? -5.789 5.589 11.659 1.00 90.38 617 ARG A CA 1
ATOM 4599 C C . ARG A 1 617 ? -5.132 6.705 10.852 1.00 90.38 617 ARG A C 1
ATOM 4601 O O . ARG A 1 617 ? -5.814 7.368 10.069 1.00 90.38 617 ARG A O 1
ATOM 4608 N N . SER A 1 618 ? -3.819 6.863 11.000 1.00 79.31 618 SER A N 1
ATOM 4609 C CA . SER A 1 618 ? -2.970 7.559 10.023 1.00 79.31 618 SER A CA 1
ATOM 4610 C C . SER A 1 618 ? -2.332 6.552 9.052 1.00 79.31 618 SER A C 1
ATOM 4612 O O . SER A 1 618 ? -2.585 5.351 9.147 1.00 79.31 618 SER A O 1
ATOM 4614 N N . GLY A 1 619 ? -1.544 7.021 8.080 1.00 77.19 619 GLY A N 1
ATOM 4615 C CA . GLY A 1 619 ? -0.970 6.165 7.037 1.00 77.19 619 GLY A CA 1
ATOM 4616 C C . GLY A 1 619 ? -2.021 5.674 6.033 1.00 77.19 619 GLY A C 1
ATOM 4617 O O . GLY A 1 619 ? -2.922 6.419 5.648 1.00 77.19 619 GLY A O 1
ATOM 4618 N N . VAL A 1 620 ? -1.902 4.421 5.586 1.00 70.50 620 VAL A N 1
ATOM 4619 C CA . VAL A 1 620 ? -2.713 3.856 4.492 1.00 70.50 620 VAL A CA 1
ATOM 4620 C C . VAL A 1 620 ? -4.205 3.791 4.851 1.00 70.50 620 VAL A C 1
ATOM 4622 O O . VAL A 1 620 ? -4.639 2.943 5.632 1.00 70.50 620 VAL A O 1
ATOM 4625 N N . THR A 1 621 ? -5.026 4.631 4.214 1.00 78.69 621 THR A N 1
ATOM 4626 C CA . THR A 1 621 ? -6.495 4.638 4.372 1.00 78.69 621 THR A CA 1
ATOM 4627 C C . THR A 1 621 ? -7.246 3.846 3.299 1.00 78.69 621 THR A C 1
ATOM 4629 O O . THR A 1 621 ? -8.386 3.443 3.532 1.00 78.69 621 THR A O 1
ATOM 4632 N N . THR A 1 622 ? -6.629 3.602 2.137 1.00 70.62 622 THR A N 1
ATOM 4633 C CA . THR A 1 622 ? -7.279 3.062 0.924 1.00 70.62 622 THR A CA 1
ATOM 4634 C C . THR A 1 622 ? -7.967 1.717 1.146 1.00 70.62 622 THR A C 1
ATOM 4636 O O . THR A 1 622 ? -9.108 1.535 0.729 1.00 70.62 622 THR A O 1
ATOM 4639 N N . ASN A 1 623 ? -7.320 0.797 1.861 1.00 77.81 623 ASN A N 1
ATOM 4640 C CA . ASN A 1 623 ? -7.885 -0.503 2.213 1.00 77.81 623 ASN A CA 1
ATOM 4641 C C . ASN A 1 623 ? -8.695 -0.459 3.518 1.00 77.81 623 ASN A C 1
ATOM 4643 O O . ASN A 1 623 ? -8.420 0.336 4.423 1.00 77.81 623 ASN A O 1
ATOM 4647 N N . ALA A 1 624 ? -9.674 -1.359 3.637 1.00 86.44 624 ALA A N 1
ATOM 4648 C CA . ALA A 1 624 ? -10.324 -1.643 4.913 1.00 86.44 624 ALA A CA 1
ATOM 4649 C C . ALA A 1 624 ? -9.340 -2.340 5.871 1.00 86.44 624 ALA A C 1
ATOM 4651 O O . ALA A 1 624 ? -8.530 -3.160 5.439 1.00 86.44 624 ALA A O 1
ATOM 4652 N N . LEU A 1 625 ? -9.419 -2.030 7.166 1.00 90.31 625 LEU A N 1
ATOM 4653 C CA . LEU A 1 625 ? -8.504 -2.543 8.191 1.00 90.31 625 LEU A CA 1
ATOM 4654 C C . LEU A 1 625 ? -9.291 -3.007 9.416 1.00 90.31 625 LEU A C 1
ATOM 4656 O O . LEU A 1 625 ? -10.082 -2.238 9.957 1.00 90.31 625 LEU A O 1
ATOM 4660 N N . THR A 1 626 ? -9.035 -4.224 9.896 1.00 93.19 626 THR A N 1
ATOM 4661 C CA . THR A 1 626 ? -9.575 -4.710 11.174 1.00 93.19 626 THR A CA 1
ATOM 4662 C C . THR A 1 626 ? -8.498 -4.649 12.250 1.00 93.19 626 THR A C 1
ATOM 4664 O O . THR A 1 626 ? -7.448 -5.274 12.123 1.00 93.19 626 THR A O 1
ATOM 4667 N N . VAL A 1 627 ? -8.785 -3.905 13.315 1.00 94.12 627 VAL A N 1
ATOM 4668 C CA . VAL A 1 627 ? -7.913 -3.684 14.470 1.00 94.12 627 VAL A CA 1
ATOM 4669 C C . VAL A 1 627 ? -8.429 -4.481 15.659 1.00 94.12 627 VAL A C 1
ATOM 4671 O O . VAL A 1 627 ? -9.617 -4.432 15.985 1.00 94.12 627 VAL A O 1
ATOM 4674 N N . ASN A 1 628 ? -7.527 -5.192 16.329 1.00 94.50 628 ASN A N 1
ATOM 4675 C CA . ASN A 1 628 ? -7.801 -5.913 17.567 1.00 94.50 628 ASN A CA 1
ATOM 4676 C C . ASN A 1 628 ? -7.665 -4.973 18.775 1.00 94.50 628 ASN A C 1
ATOM 4678 O O . ASN A 1 628 ? -6.782 -4.114 18.805 1.00 94.50 628 ASN A O 1
ATOM 4682 N N . TYR A 1 629 ? -8.470 -5.181 19.814 1.00 95.56 629 TYR A N 1
ATOM 4683 C CA . TYR A 1 629 ? -8.297 -4.506 21.104 1.00 95.56 629 TYR A CA 1
ATOM 4684 C C . TYR A 1 629 ? -8.566 -5.459 22.273 1.00 95.56 629 TYR A C 1
ATOM 4686 O O . TYR A 1 629 ? -9.330 -6.413 22.149 1.00 95.56 629 TYR A O 1
ATOM 4694 N N . THR A 1 630 ? -7.950 -5.222 23.428 1.00 94.69 630 THR A N 1
ATOM 4695 C CA . THR A 1 630 ? -8.331 -5.901 24.677 1.00 94.69 630 THR A CA 1
ATOM 4696 C C . THR A 1 630 ? -9.373 -5.081 25.421 1.00 94.69 630 THR A C 1
ATOM 4698 O O . THR A 1 630 ? -9.287 -3.856 25.436 1.00 94.69 630 THR A O 1
ATOM 4701 N N . LEU A 1 631 ? -10.321 -5.765 26.060 1.00 94.19 631 LEU A N 1
ATOM 4702 C CA . LEU A 1 631 ? -11.311 -5.183 26.964 1.00 94.19 631 LEU A CA 1
ATOM 4703 C C . LEU A 1 631 ? -10.932 -5.529 28.411 1.00 94.19 631 LEU A C 1
ATOM 4705 O O . LEU A 1 631 ? -10.549 -6.669 28.681 1.00 94.19 631 LEU A O 1
ATOM 4709 N N . GLY A 1 632 ? -11.056 -4.567 29.317 1.00 92.75 632 GLY A N 1
ATOM 4710 C CA . GLY A 1 632 ? -10.859 -4.732 30.756 1.00 92.75 632 GLY A CA 1
ATOM 4711 C C . GLY A 1 632 ? -11.465 -3.561 31.528 1.00 92.75 632 GLY A C 1
ATOM 4712 O O . GLY A 1 632 ? -12.330 -2.863 31.004 1.00 92.75 632 GLY A O 1
ATOM 4713 N N . GLY A 1 633 ? -10.977 -3.333 32.747 1.00 94.81 633 GLY A N 1
ATOM 4714 C CA . GLY A 1 633 ? -11.541 -2.372 33.697 1.00 94.81 633 GLY A CA 1
ATOM 4715 C C . GLY A 1 633 ? -12.024 -3.077 34.963 1.00 94.81 633 GLY A C 1
ATOM 4716 O O . GLY A 1 633 ? -11.603 -4.206 35.227 1.00 94.81 633 GLY A O 1
ATOM 4717 N N . THR A 1 634 ? -12.881 -2.416 35.734 1.00 95.69 634 THR A N 1
ATOM 4718 C CA . THR A 1 634 ? -13.660 -3.055 36.810 1.00 95.69 634 THR A CA 1
ATOM 4719 C C . THR A 1 634 ? -14.988 -3.594 36.278 1.00 95.69 634 THR A C 1
ATOM 4721 O O . THR A 1 634 ? -15.391 -4.682 36.683 1.00 95.69 634 THR A O 1
ATOM 4724 N N . ALA A 1 635 ? -15.564 -2.909 35.285 1.00 94.50 635 ALA A N 1
ATOM 4725 C CA . ALA A 1 635 ? -16.912 -3.159 34.810 1.00 94.50 635 ALA A CA 1
ATOM 4726 C C . ALA A 1 635 ? -17.094 -4.445 34.003 1.00 94.50 635 ALA A C 1
ATOM 4728 O O . ALA A 1 635 ? -16.283 -4.821 33.141 1.00 94.50 635 ALA A O 1
ATOM 4729 N N . THR A 1 636 ? -18.245 -5.071 34.217 1.00 92.88 636 THR A N 1
ATOM 4730 C CA . THR A 1 636 ? -18.674 -6.362 33.685 1.00 92.88 636 THR A CA 1
ATOM 4731 C C . THR A 1 636 ? -19.587 -6.185 32.474 1.00 92.88 636 THR A C 1
ATOM 4733 O O . THR A 1 636 ? -20.750 -5.794 32.559 1.00 92.88 636 THR A O 1
ATOM 4736 N N . LEU A 1 637 ? -19.080 -6.562 31.299 1.00 93.12 637 LEU A N 1
ATOM 4737 C CA . LEU A 1 637 ? -19.853 -6.521 30.058 1.00 93.12 637 LEU A CA 1
ATOM 4738 C C . LEU A 1 637 ? -21.122 -7.400 30.149 1.00 93.12 637 LEU A C 1
ATOM 4740 O O . LEU A 1 637 ? -21.040 -8.609 30.380 1.00 93.12 637 LEU A O 1
ATOM 4744 N N . ASN A 1 638 ? -22.269 -6.801 29.820 1.00 91.38 638 ASN A N 1
ATOM 4745 C CA . ASN A 1 638 ? -23.648 -7.303 29.940 1.00 91.38 638 ASN A CA 1
ATOM 4746 C C . ASN A 1 638 ? -24.226 -7.387 31.367 1.00 91.38 638 ASN A C 1
ATOM 4748 O O . ASN A 1 638 ? -25.350 -7.873 31.503 1.00 91.38 638 ASN A O 1
ATOM 4752 N N . THR A 1 639 ? -23.512 -6.902 32.384 1.00 90.44 639 THR A N 1
ATOM 4753 C CA . THR A 1 639 ? -24.143 -6.422 33.621 1.00 90.44 639 THR A CA 1
ATOM 4754 C C . THR A 1 639 ? -24.180 -4.898 33.527 1.00 90.44 639 THR A C 1
ATOM 4756 O O . THR A 1 639 ? -25.160 -4.348 33.035 1.00 90.44 639 THR A O 1
ATOM 4759 N N . ASP A 1 640 ? -23.047 -4.250 33.783 1.00 92.38 640 ASP A N 1
ATOM 4760 C CA . ASP A 1 640 ? -22.930 -2.819 34.106 1.00 92.38 640 ASP A CA 1
ATOM 4761 C C . ASP A 1 640 ? -22.836 -1.943 32.831 1.00 92.38 640 ASP A C 1
ATOM 4763 O O . ASP A 1 640 ? -23.020 -0.726 32.841 1.00 92.38 640 ASP A O 1
ATOM 4767 N N . TYR A 1 641 ? -22.582 -2.568 31.671 1.00 95.12 641 TYR A N 1
ATOM 4768 C CA . TYR A 1 641 ? -22.681 -1.922 30.358 1.00 95.12 641 TYR A CA 1
ATOM 4769 C C . TYR A 1 641 ? -22.908 -2.893 29.195 1.00 95.12 641 TYR A C 1
ATOM 4771 O O . TYR A 1 641 ? -22.550 -4.074 29.219 1.00 95.12 641 TYR A O 1
ATOM 4779 N N . THR A 1 642 ? -23.408 -2.342 28.091 1.00 94.62 642 THR A N 1
ATOM 4780 C CA . THR A 1 642 ? -23.448 -2.959 26.759 1.00 94.62 642 THR A CA 1
ATOM 4781 C C . THR A 1 642 ? -22.490 -2.241 25.800 1.00 94.62 642 THR A C 1
ATOM 4783 O O . THR A 1 642 ? -22.040 -1.125 26.063 1.00 94.62 642 THR A O 1
ATOM 4786 N N . ARG A 1 643 ? -22.165 -2.847 24.648 1.00 94.56 643 ARG A N 1
ATOM 4787 C CA . ARG A 1 643 ? -21.338 -2.190 23.618 1.00 94.56 643 ARG A CA 1
ATOM 4788 C C . ARG A 1 643 ? -21.806 -2.456 22.191 1.00 94.56 643 ARG A C 1
ATOM 4790 O O . ARG A 1 643 ? -22.471 -3.454 21.912 1.00 94.56 643 ARG A O 1
ATOM 4797 N N . SER A 1 644 ? -21.367 -1.613 21.260 1.00 90.94 644 SER A N 1
ATOM 4798 C CA . SER A 1 644 ? -21.464 -1.881 19.825 1.00 90.94 644 SER A CA 1
ATOM 4799 C C . SER A 1 644 ? -20.520 -3.020 19.409 1.00 90.94 644 SER A C 1
ATOM 4801 O O . SER A 1 644 ? -19.300 -2.878 19.493 1.00 90.94 644 SER A O 1
ATOM 4803 N N . GLY A 1 645 ? -21.078 -4.118 18.896 1.00 85.81 645 GLY A N 1
ATOM 4804 C CA . GLY A 1 645 ? -20.312 -5.240 18.344 1.00 85.81 645 GLY A CA 1
ATOM 4805 C C . GLY A 1 645 ? -19.965 -6.336 19.361 1.00 85.81 645 GLY A C 1
ATOM 4806 O O . GLY A 1 645 ? -19.681 -6.093 20.534 1.00 85.81 645 GLY A O 1
ATOM 4807 N N . THR A 1 646 ? -19.993 -7.586 18.895 1.00 80.75 646 THR A N 1
ATOM 4808 C CA . THR A 1 646 ? -19.805 -8.777 19.738 1.00 80.75 646 THR A CA 1
ATOM 4809 C C . THR A 1 646 ? -18.341 -9.198 19.880 1.00 80.75 646 THR A C 1
ATOM 4811 O O . THR A 1 646 ? -17.977 -9.788 20.895 1.00 80.75 646 THR A O 1
ATOM 4814 N N . THR A 1 647 ? -17.475 -8.864 18.923 1.00 85.31 647 THR A N 1
ATOM 4815 C CA . THR A 1 647 ? -16.049 -9.230 18.916 1.00 85.31 647 THR A CA 1
ATOM 4816 C C . THR A 1 647 ? -15.145 -8.117 19.456 1.00 85.31 647 THR A C 1
ATOM 4818 O O . THR A 1 647 ? -15.477 -6.936 19.406 1.00 85.31 647 THR A O 1
ATOM 4821 N N . ASN A 1 648 ? -13.963 -8.493 19.952 1.00 93.50 648 ASN A N 1
ATOM 4822 C CA . ASN A 1 648 ? -12.908 -7.579 20.419 1.00 93.50 648 ASN A CA 1
ATOM 4823 C C . ASN A 1 648 ? -12.104 -6.973 19.244 1.00 93.50 648 ASN A C 1
ATOM 4825 O O . ASN A 1 648 ? -10.873 -6.995 19.210 1.00 93.50 648 ASN A O 1
ATOM 4829 N N . THR A 1 649 ? -12.828 -6.493 18.234 1.00 93.88 649 THR A N 1
ATOM 4830 C CA . THR A 1 649 ? -12.291 -6.000 16.963 1.00 93.88 649 THR A CA 1
ATOM 4831 C C . THR A 1 649 ? -13.100 -4.808 16.474 1.00 93.88 649 THR A C 1
ATOM 4833 O O . THR A 1 649 ? -14.326 -4.823 16.583 1.00 93.88 649 THR A O 1
ATOM 4836 N N . VAL A 1 650 ? -12.447 -3.828 15.860 1.00 94.31 650 VAL A N 1
ATOM 4837 C CA . VAL A 1 650 ? -13.099 -2.717 15.153 1.00 94.31 650 VAL A CA 1
ATOM 4838 C C . VAL A 1 650 ? -12.608 -2.685 13.705 1.00 94.31 650 VAL A C 1
ATOM 4840 O O . VAL A 1 650 ? -11.444 -2.987 13.448 1.00 94.31 650 VAL A O 1
ATOM 4843 N N . THR A 1 651 ? -13.475 -2.349 12.748 1.00 92.75 651 THR A N 1
ATOM 4844 C CA . THR A 1 651 ? -13.120 -2.332 11.320 1.00 92.75 651 THR A CA 1
ATOM 4845 C C . THR A 1 651 ? -13.271 -0.932 10.738 1.00 92.75 651 THR A C 1
ATOM 4847 O O . THR A 1 651 ? -14.368 -0.380 10.694 1.00 92.75 651 THR A O 1
ATOM 4850 N N . PHE A 1 652 ? -12.166 -0.385 10.239 1.00 93.12 652 PHE A N 1
ATOM 4851 C CA . PHE A 1 652 ? -12.147 0.784 9.371 1.00 93.12 652 PHE A CA 1
ATOM 4852 C C . PHE A 1 652 ? -12.610 0.364 7.976 1.00 93.12 652 PHE A C 1
ATOM 4854 O O . PHE A 1 652 ? -12.066 -0.579 7.397 1.00 93.12 652 PHE A O 1
ATOM 4861 N N . ALA A 1 653 ? -13.585 1.076 7.413 1.00 88.00 653 ALA A N 1
ATOM 4862 C CA . ALA A 1 653 ? -13.921 0.940 6.000 1.00 88.00 653 ALA A CA 1
ATOM 4863 C C . ALA A 1 653 ? -12.773 1.451 5.107 1.00 88.00 653 ALA A C 1
ATOM 4865 O O . ALA A 1 653 ? -11.951 2.267 5.534 1.00 88.00 653 ALA A O 1
ATOM 4866 N N . ALA A 1 654 ? -12.745 1.001 3.851 1.00 81.81 654 ALA A N 1
ATOM 4867 C CA . ALA A 1 654 ? -11.894 1.584 2.815 1.00 81.81 654 ALA A CA 1
ATOM 4868 C C . ALA A 1 654 ? -12.138 3.103 2.721 1.00 81.81 654 ALA A C 1
ATOM 4870 O O . ALA A 1 654 ? -13.287 3.549 2.713 1.00 81.81 654 ALA A O 1
ATOM 4871 N N . GLY A 1 655 ? -11.064 3.893 2.718 1.00 80.31 655 GLY A N 1
ATOM 4872 C CA . GLY A 1 655 ? -11.102 5.357 2.772 1.00 80.31 655 GLY A CA 1
ATOM 4873 C C . GLY A 1 655 ? -11.358 5.969 4.159 1.00 80.31 655 GLY A C 1
ATOM 4874 O O . GLY A 1 655 ? -11.194 7.176 4.307 1.00 80.31 655 GLY A O 1
ATOM 4875 N N . SER A 1 656 ? -11.718 5.190 5.191 1.00 87.62 656 SER A N 1
ATOM 4876 C CA . SER A 1 656 ? -11.979 5.744 6.531 1.00 87.62 656 SER A CA 1
ATOM 4877 C C . SER A 1 656 ? -10.709 5.883 7.372 1.00 87.62 656 SER A C 1
ATOM 4879 O O . SER A 1 656 ? -9.955 4.919 7.548 1.00 87.62 656 SER A O 1
ATOM 4881 N N . SER A 1 657 ? -10.519 7.06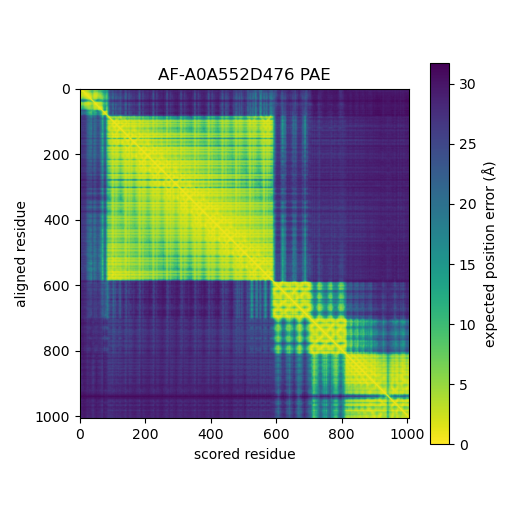3 7.963 1.00 89.44 657 SER A N 1
ATOM 4882 C CA . SER A 1 657 ? -9.491 7.356 8.972 1.00 89.44 657 SER A CA 1
ATOM 4883 C C . SER A 1 657 ? -9.966 7.133 10.414 1.00 89.44 657 SER A C 1
ATOM 4885 O O . SER A 1 657 ? -9.145 7.159 11.326 1.00 89.44 657 SER A O 1
ATOM 4887 N N . THR A 1 658 ? -11.258 6.880 10.648 1.00 94.25 658 THR A N 1
ATOM 4888 C CA . THR A 1 658 ? -11.811 6.595 11.985 1.00 94.25 658 THR A CA 1
ATOM 4889 C C . THR A 1 658 ? -12.728 5.373 11.997 1.00 94.25 658 THR A C 1
ATOM 4891 O O . THR A 1 658 ? -13.324 4.994 10.981 1.00 94.25 658 THR A O 1
ATOM 4894 N N . ALA A 1 659 ? -12.835 4.747 13.168 1.00 94.94 659 ALA A N 1
ATOM 4895 C CA . ALA A 1 659 ? -13.849 3.752 13.502 1.00 94.94 659 ALA A CA 1
ATOM 4896 C C . ALA A 1 659 ? -14.118 3.785 15.018 1.00 94.94 659 ALA A C 1
ATOM 4898 O O . ALA A 1 659 ? -13.232 4.145 15.795 1.00 94.94 659 ALA A O 1
ATOM 4899 N N . THR A 1 660 ? -15.327 3.436 15.460 1.00 96.12 660 THR A N 1
ATOM 4900 C CA . THR A 1 660 ? -15.737 3.597 16.866 1.00 96.12 660 THR A CA 1
ATOM 4901 C C . THR A 1 660 ? -16.204 2.301 17.522 1.00 96.12 660 THR A C 1
ATOM 4903 O O . THR A 1 660 ? -16.730 1.398 16.871 1.00 96.12 660 THR A O 1
ATOM 4906 N N . VAL A 1 661 ? -16.039 2.242 18.844 1.00 97.06 661 VAL A N 1
ATOM 4907 C CA . VAL A 1 661 ? -16.739 1.316 19.738 1.00 97.06 661 VAL A CA 1
ATOM 4908 C C . VAL A 1 661 ? -17.495 2.159 20.762 1.00 97.06 661 VAL A C 1
ATOM 4910 O O . VAL A 1 661 ? -16.892 2.852 21.579 1.00 97.06 661 VAL A O 1
ATOM 4913 N N . THR A 1 662 ? -18.821 2.116 20.712 1.00 96.62 662 THR A N 1
ATOM 4914 C CA . THR A 1 662 ? -19.683 2.774 21.697 1.00 96.62 662 THR A CA 1
ATOM 4915 C C . THR A 1 662 ? -19.931 1.823 22.859 1.00 96.62 662 THR A C 1
ATOM 4917 O O . THR A 1 662 ? -20.317 0.673 22.642 1.00 96.62 662 THR A O 1
ATOM 4920 N N . VAL A 1 663 ? -19.732 2.310 24.079 1.00 96.81 663 VAL A N 1
ATOM 4921 C CA . VAL A 1 663 ? -20.062 1.647 25.343 1.00 96.81 663 VAL A CA 1
ATOM 4922 C C . VAL A 1 663 ? -21.213 2.420 25.983 1.00 96.81 663 VAL A C 1
ATOM 4924 O O . VAL A 1 663 ? -21.074 3.607 26.275 1.00 96.81 663 VAL A O 1
ATOM 4927 N N . ASN A 1 664 ? -22.353 1.754 26.155 1.00 95.31 664 ASN A N 1
ATOM 4928 C CA . ASN A 1 664 ? -23.558 2.314 26.768 1.00 95.31 664 ASN A CA 1
ATOM 4929 C C . ASN A 1 664 ? -23.702 1.671 28.157 1.00 95.31 664 ASN A C 1
ATOM 4931 O O . ASN A 1 664 ? -23.824 0.440 28.189 1.00 95.31 664 ASN A O 1
ATOM 4935 N N . PRO A 1 665 ? -23.672 2.437 29.263 1.00 95.62 665 PRO A N 1
ATOM 4936 C CA . PRO A 1 665 ? -23.968 1.915 30.598 1.00 95.62 665 PRO A CA 1
ATOM 4937 C C . PRO A 1 665 ? -25.321 1.196 30.666 1.00 95.62 665 PRO A C 1
ATOM 4939 O O . PRO A 1 665 ? -26.190 1.388 29.806 1.00 95.62 665 PRO A O 1
ATOM 4942 N N . THR A 1 666 ? -25.491 0.362 31.686 1.00 93.50 666 THR A N 1
ATOM 4943 C CA . THR A 1 666 ? -26.785 -0.220 32.047 1.00 93.50 666 THR A CA 1
ATOM 4944 C C . THR A 1 666 ? -27.344 0.550 33.237 1.00 93.50 666 THR A C 1
ATOM 4946 O O . THR A 1 666 ? -26.787 0.471 34.315 1.00 93.50 666 THR A O 1
ATOM 4949 N N . ALA A 1 667 ? -28.451 1.261 33.044 1.00 90.50 667 ALA A N 1
ATOM 4950 C CA . ALA A 1 667 ? -29.205 1.892 34.127 1.00 90.50 667 ALA A CA 1
ATOM 4951 C C . ALA A 1 667 ? -29.819 0.838 35.077 1.00 90.50 667 ALA A C 1
ATOM 4953 O O . ALA A 1 667 ? -30.586 -0.011 34.596 1.00 90.50 667 ALA A O 1
ATOM 4954 N N . ASP A 1 668 ? -29.545 0.902 36.389 1.00 87.25 668 ASP A N 1
ATOM 4955 C CA . ASP A 1 668 ? -30.345 0.208 37.416 1.00 87.25 668 ASP A CA 1
ATOM 4956 C C . ASP A 1 668 ? -30.716 1.066 38.654 1.00 87.25 668 ASP A C 1
ATOM 4958 O O . ASP A 1 668 ? -31.342 2.107 38.472 1.00 87.25 668 ASP A O 1
ATOM 4962 N N . THR A 1 669 ? -30.508 0.595 39.889 1.00 85.25 669 THR A N 1
ATOM 4963 C CA . THR A 1 669 ? -30.800 1.308 41.155 1.00 85.25 669 THR A CA 1
ATOM 4964 C C . THR A 1 669 ? -29.808 0.934 42.285 1.00 85.25 669 THR A C 1
ATOM 4966 O O . THR A 1 669 ? -30.181 0.898 43.466 1.00 85.25 669 THR A O 1
ATOM 4969 N N . THR A 1 670 ? -28.590 0.485 41.959 1.00 84.31 670 THR A N 1
ATOM 4970 C CA . THR A 1 670 ? -27.655 -0.149 42.910 1.00 84.31 670 THR A CA 1
ATOM 4971 C C . THR A 1 670 ? -26.565 0.819 43.361 1.00 84.31 670 THR A C 1
ATOM 4973 O O . THR A 1 670 ? -25.737 1.246 42.573 1.00 84.31 670 THR A O 1
ATOM 4976 N N . VAL A 1 671 ? -26.499 1.128 44.664 1.00 84.62 671 VAL A N 1
ATOM 4977 C CA . VAL A 1 671 ? -25.500 2.084 45.182 1.00 84.62 671 VAL A CA 1
ATOM 4978 C C . VAL A 1 671 ? -24.129 1.424 45.353 1.00 84.62 671 VAL A C 1
ATOM 4980 O O . VAL A 1 671 ? -23.817 0.828 46.397 1.00 84.62 671 VAL A O 1
ATOM 4983 N N . GLU A 1 672 ? -23.291 1.586 44.337 1.00 84.75 672 GLU A N 1
ATOM 4984 C CA . GLU A 1 672 ? -21.940 1.046 44.261 1.00 84.75 672 GLU A CA 1
ATOM 4985 C C . GLU A 1 672 ? -20.852 2.126 44.083 1.00 84.75 672 GLU A C 1
ATOM 4987 O O . GLU A 1 672 ? -20.881 3.164 44.751 1.00 84.75 672 GLU A O 1
ATOM 4992 N N . SER A 1 673 ? -19.792 1.847 43.319 1.00 87.56 673 SER A N 1
ATOM 4993 C CA . SER A 1 673 ? -18.598 2.695 43.245 1.00 87.56 673 SER A CA 1
ATOM 4994 C C . SER A 1 673 ? -18.152 2.898 41.810 1.00 87.56 673 SER A C 1
ATOM 4996 O O . SER A 1 673 ? -17.900 1.908 41.140 1.00 87.56 673 SER A O 1
ATOM 4998 N N . ASN A 1 674 ? -17.949 4.158 41.401 1.00 92.50 674 ASN A N 1
ATOM 4999 C CA . ASN A 1 674 ? -17.521 4.550 40.051 1.00 92.50 674 ASN A CA 1
ATOM 5000 C C . ASN A 1 674 ? -16.584 3.541 39.373 1.00 92.50 674 ASN A C 1
ATOM 5002 O O . ASN A 1 674 ? -15.427 3.353 39.765 1.00 92.50 674 ASN A O 1
ATOM 5006 N N . GLU A 1 675 ? -17.105 2.970 38.304 1.00 94.94 675 GLU A N 1
ATOM 5007 C CA . GLU A 1 675 ? -16.557 1.867 37.549 1.00 94.94 675 GLU A CA 1
ATOM 5008 C C . GLU A 1 675 ? -15.651 2.341 36.410 1.00 94.94 675 GLU A C 1
ATOM 5010 O O . GLU A 1 675 ? -15.692 3.487 35.952 1.00 94.94 675 GLU A O 1
ATOM 5015 N N . THR A 1 676 ? -14.827 1.432 35.896 1.00 97.00 676 THR A N 1
ATOM 5016 C CA . THR A 1 676 ? -13.982 1.686 34.725 1.00 97.00 676 THR A CA 1
ATOM 5017 C C . THR A 1 676 ? -14.221 0.659 33.637 1.00 97.00 676 THR A C 1
ATOM 5019 O O . THR A 1 676 ? -14.219 -0.544 33.890 1.00 97.00 676 THR A O 1
ATOM 5022 N N . VAL A 1 677 ? -14.320 1.148 32.404 1.00 97.19 677 VAL A N 1
ATOM 5023 C CA . VAL A 1 677 ? -14.136 0.365 31.183 1.00 97.19 677 VAL A CA 1
ATOM 5024 C C . VAL A 1 677 ? -12.788 0.767 30.594 1.00 97.19 677 VAL A C 1
ATOM 5026 O O . VAL A 1 677 ? -12.437 1.946 30.562 1.00 97.19 677 VAL A O 1
ATOM 5029 N N . ILE A 1 678 ? -12.006 -0.214 30.153 1.00 96.88 678 ILE A N 1
ATOM 5030 C CA . ILE A 1 678 ? -10.669 -0.010 29.596 1.00 96.88 678 ILE A CA 1
ATOM 5031 C C . ILE A 1 678 ? -10.573 -0.719 28.252 1.00 96.88 678 ILE A C 1
ATOM 5033 O O . ILE A 1 678 ? -10.810 -1.928 28.157 1.00 96.88 678 ILE A O 1
ATOM 5037 N N . LEU A 1 679 ? -10.173 0.026 27.222 1.00 97.06 679 LEU A N 1
ATOM 5038 C CA . LEU A 1 679 ? -9.757 -0.526 25.938 1.00 97.06 679 LEU A CA 1
ATOM 5039 C C . LEU A 1 679 ? -8.267 -0.234 25.716 1.00 97.06 679 LEU A C 1
ATOM 5041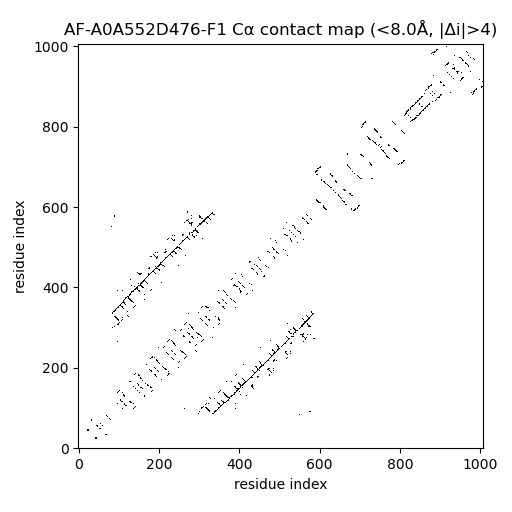 O O . LEU A 1 679 ? -7.802 0.889 25.903 1.00 97.06 679 LEU A O 1
ATOM 5045 N N . THR A 1 680 ? -7.528 -1.242 25.259 1.00 94.31 680 THR A N 1
ATOM 5046 C CA . THR A 1 680 ? -6.133 -1.095 24.810 1.00 94.31 680 THR A CA 1
ATOM 5047 C C . THR A 1 680 ? -6.023 -1.650 23.400 1.00 94.31 680 THR A C 1
ATOM 5049 O O . THR A 1 680 ? -6.519 -2.748 23.135 1.00 94.31 680 THR A O 1
ATOM 5052 N N . VAL A 1 681 ? -5.380 -0.922 22.484 1.00 94.56 681 VAL A N 1
ATOM 5053 C CA . VAL A 1 681 ? -5.145 -1.419 21.122 1.00 94.56 681 VAL A CA 1
ATOM 5054 C C . VAL A 1 681 ? -4.180 -2.605 21.200 1.00 94.56 681 VAL A C 1
ATOM 5056 O O . VAL A 1 681 ? -3.076 -2.487 21.727 1.00 94.56 681 VAL A O 1
ATOM 5059 N N . ALA A 1 682 ? -4.604 -3.765 20.704 1.00 91.94 682 ALA A N 1
ATOM 5060 C CA . ALA A 1 682 ? -3.791 -4.974 20.712 1.00 91.94 682 ALA A CA 1
ATOM 5061 C C . ALA A 1 682 ? -2.969 -5.065 19.421 1.00 91.94 682 ALA A C 1
ATOM 5063 O O . ALA A 1 682 ? -3.392 -4.571 18.376 1.00 91.94 682 ALA A O 1
ATOM 5064 N N . ALA A 1 683 ? -1.818 -5.739 19.471 1.00 85.50 683 ALA A N 1
ATOM 5065 C CA . ALA A 1 683 ? -1.020 -6.007 18.278 1.00 85.50 683 ALA A CA 1
ATOM 5066 C C . ALA A 1 683 ? -1.816 -6.810 17.225 1.00 85.50 683 ALA A C 1
ATOM 5068 O O . ALA A 1 683 ? -2.678 -7.634 17.551 1.00 85.50 683 ALA A O 1
ATOM 5069 N N . GLY A 1 684 ? -1.517 -6.573 15.950 1.00 81.25 684 GLY A N 1
ATOM 5070 C CA . GLY A 1 684 ? -2.185 -7.214 14.822 1.00 81.25 684 GLY A CA 1
ATOM 5071 C C . GLY A 1 684 ? -1.420 -7.011 13.519 1.00 81.25 684 GLY A C 1
ATOM 5072 O O . GLY A 1 684 ? -0.329 -6.450 13.500 1.00 81.25 684 GLY A O 1
ATOM 5073 N N . THR A 1 685 ? -1.981 -7.507 12.421 1.00 79.06 685 THR A N 1
ATOM 5074 C CA . THR A 1 685 ? -1.377 -7.421 11.085 1.00 79.06 685 THR A CA 1
ATOM 5075 C C . THR A 1 685 ? -1.838 -6.163 10.352 1.00 79.06 685 THR A C 1
ATOM 5077 O O . THR A 1 685 ? -3.040 -5.928 10.248 1.00 79.06 685 THR A O 1
ATOM 5080 N N . GLY A 1 686 ? -0.898 -5.406 9.778 1.00 76.38 686 GLY A N 1
ATOM 5081 C CA . GLY A 1 686 ? -1.191 -4.247 8.923 1.00 76.38 686 GLY A CA 1
ATOM 5082 C C . GLY A 1 686 ? -1.304 -2.897 9.641 1.00 76.38 686 GLY A C 1
ATOM 5083 O O . GLY A 1 686 ? -1.652 -1.913 8.992 1.00 76.38 686 GLY A O 1
ATOM 5084 N N . TYR A 1 687 ? -1.005 -2.832 10.943 1.00 87.00 687 TYR A N 1
ATOM 5085 C CA . TYR A 1 687 ? -0.982 -1.591 11.721 1.00 87.00 687 TYR A CA 1
ATOM 5086 C C . TYR A 1 687 ? 0.034 -1.634 12.872 1.00 87.00 687 TYR A C 1
ATOM 5088 O O . TYR A 1 687 ? 0.248 -2.686 13.478 1.00 87.00 687 TYR A O 1
ATOM 5096 N N . THR A 1 688 ? 0.607 -0.483 13.219 1.00 84.06 688 THR A N 1
ATOM 5097 C CA . THR A 1 688 ? 1.322 -0.249 14.484 1.00 84.06 688 THR A CA 1
ATOM 5098 C C . THR A 1 688 ? 0.385 0.314 15.550 1.00 84.06 688 THR A C 1
ATOM 5100 O O . THR A 1 688 ? -0.622 0.969 15.270 1.00 84.06 688 THR A O 1
ATOM 5103 N N . VAL A 1 689 ? 0.720 0.056 16.814 1.00 86.25 689 VAL A N 1
ATOM 5104 C CA . VAL A 1 689 ? -0.024 0.567 17.969 1.00 86.25 689 VAL A CA 1
ATOM 5105 C C . VAL A 1 689 ? 0.528 1.940 18.362 1.00 86.25 689 VAL A C 1
ATOM 5107 O O . VAL A 1 689 ? 1.549 2.032 19.039 1.00 86.25 689 VAL A O 1
ATOM 5110 N N . GLY A 1 690 ? -0.159 3.007 17.951 1.00 83.81 690 GLY A N 1
ATOM 5111 C CA . GLY A 1 690 ? 0.181 4.391 18.306 1.00 83.81 690 GLY A CA 1
ATOM 5112 C C . GLY A 1 690 ? -0.244 4.791 19.723 1.00 83.81 690 GLY A C 1
ATOM 5113 O O . GLY A 1 690 ? 0.298 5.734 20.292 1.00 83.81 690 GLY A O 1
ATOM 5114 N N . THR A 1 691 ? -1.187 4.059 20.325 1.00 86.44 691 THR A N 1
ATOM 5115 C CA . THR A 1 691 ? -1.572 4.211 21.739 1.00 86.44 691 THR A CA 1
ATOM 5116 C C . THR A 1 691 ? -1.340 2.884 22.475 1.00 86.44 691 THR A C 1
ATOM 5118 O O . THR A 1 691 ? -2.268 2.084 22.589 1.00 86.44 691 THR A O 1
ATOM 5121 N N . PRO A 1 692 ? -0.103 2.607 22.943 1.00 77.50 692 PRO A N 1
ATOM 5122 C CA . PRO A 1 692 ? 0.240 1.348 23.618 1.00 77.50 692 PRO A CA 1
ATOM 5123 C C . PRO A 1 692 ? -0.265 1.274 25.065 1.00 77.50 692 PRO A C 1
ATOM 5125 O O . PRO A 1 692 ? -0.335 0.192 25.644 1.00 77.50 692 PRO A O 1
ATOM 5128 N N . ASN A 1 693 ? -0.615 2.419 25.651 1.00 87.06 693 ASN A N 1
ATOM 5129 C CA . ASN A 1 693 ? -1.188 2.505 26.987 1.00 87.06 693 ASN A CA 1
ATOM 5130 C C . ASN A 1 693 ? -2.705 2.271 26.955 1.00 87.06 693 ASN A C 1
ATOM 5132 O O . ASN A 1 693 ? -3.376 2.543 25.961 1.00 87.06 693 ASN A O 1
ATOM 5136 N N . ALA A 1 694 ? -3.240 1.799 28.078 1.00 91.69 694 ALA A N 1
ATOM 5137 C CA . ALA A 1 694 ? -4.673 1.658 28.301 1.00 91.69 694 ALA A CA 1
ATOM 5138 C C . ALA A 1 694 ? -5.415 3.001 28.164 1.00 91.69 694 ALA A C 1
ATOM 5140 O O . ALA A 1 694 ? -4.969 4.016 28.702 1.00 91.69 694 ALA A O 1
ATOM 5141 N N . VAL A 1 695 ? -6.571 2.984 27.497 1.00 96.38 695 VAL A N 1
ATOM 5142 C CA . VAL A 1 695 ? -7.508 4.112 27.426 1.00 96.38 695 VAL A CA 1
ATOM 5143 C C . VAL A 1 695 ? -8.713 3.782 28.299 1.00 96.38 695 VAL A C 1
ATOM 5145 O O . VAL A 1 695 ? -9.418 2.804 28.048 1.00 96.38 695 VAL A O 1
ATOM 5148 N N . THR A 1 696 ? -8.928 4.596 29.330 1.00 96.88 696 THR A N 1
ATOM 5149 C CA . THR A 1 696 ? -9.942 4.375 30.369 1.00 96.88 696 THR A CA 1
ATOM 5150 C C . THR A 1 696 ? -11.087 5.368 30.229 1.00 96.88 696 THR A C 1
ATOM 5152 O O . THR A 1 696 ? -10.852 6.576 30.208 1.00 96.88 696 THR A O 1
ATOM 5155 N N . GLY A 1 697 ? -12.316 4.859 30.197 1.00 97.19 697 GLY A N 1
ATOM 5156 C CA . GLY A 1 697 ? -13.539 5.625 30.417 1.00 97.19 697 GLY A CA 1
ATOM 5157 C C . GLY A 1 697 ? -14.210 5.191 31.720 1.00 97.19 697 GLY A C 1
ATOM 5158 O O . GLY A 1 697 ? -14.182 4.010 32.070 1.00 97.19 697 GLY A O 1
ATOM 5159 N N . THR A 1 698 ? -14.801 6.135 32.445 1.00 97.50 698 THR A N 1
ATOM 5160 C CA . THR A 1 698 ? -15.452 5.886 33.742 1.00 97.50 698 THR A CA 1
ATOM 5161 C C . THR A 1 698 ? -16.974 5.878 33.604 1.00 97.50 698 THR A C 1
ATOM 5163 O O . THR A 1 698 ? -17.539 6.774 32.976 1.00 97.50 698 THR A O 1
ATOM 5166 N N . ILE A 1 699 ? -17.631 4.902 34.225 1.00 96.06 699 ILE A N 1
ATOM 5167 C CA . ILE A 1 699 ? -19.075 4.936 34.492 1.00 96.06 699 ILE A CA 1
ATOM 5168 C C . ILE A 1 699 ? -19.221 5.415 35.939 1.00 96.06 699 ILE A C 1
ATOM 5170 O O . ILE A 1 699 ? -18.552 4.901 36.833 1.00 96.06 699 ILE A O 1
ATOM 5174 N N . THR A 1 700 ? -19.997 6.467 36.176 1.00 94.00 700 THR A N 1
ATOM 5175 C CA . THR A 1 700 ? -20.187 7.026 37.519 1.00 94.00 700 THR A CA 1
ATOM 5176 C C . THR A 1 700 ? -21.602 6.755 38.000 1.00 94.00 700 THR A C 1
ATOM 5178 O O . THR A 1 700 ? -22.522 7.398 37.496 1.00 94.00 700 THR A O 1
ATOM 5181 N N . ASN A 1 701 ? -21.732 5.884 39.003 1.00 89.12 701 ASN A N 1
ATOM 5182 C CA . ASN A 1 701 ? -22.931 5.708 39.822 1.00 89.12 701 ASN A CA 1
ATOM 5183 C C . ASN A 1 701 ? -23.537 7.087 40.152 1.00 89.12 701 ASN A C 1
ATOM 5185 O O . ASN A 1 701 ? -22.926 7.874 40.888 1.00 89.12 701 ASN A O 1
ATOM 5189 N N . ASP A 1 702 ? -24.735 7.374 39.645 1.00 86.62 702 ASP A N 1
ATOM 5190 C CA . ASP A 1 702 ? -25.576 8.504 40.064 1.00 86.62 702 ASP A CA 1
ATOM 5191 C C . ASP A 1 702 ? -26.666 8.114 41.084 1.00 86.62 702 ASP A C 1
ATOM 5193 O O . ASP A 1 702 ? -27.461 8.953 41.510 1.00 86.62 702 ASP A O 1
ATOM 5197 N N . ASP A 1 703 ? -26.611 6.871 41.562 1.00 86.38 703 ASP A N 1
ATOM 5198 C CA . ASP A 1 703 ? -27.460 6.299 42.601 1.00 86.38 703 ASP A CA 1
ATOM 5199 C C . ASP A 1 703 ? -27.129 6.752 44.032 1.00 86.38 703 ASP A C 1
ATOM 5201 O O . ASP A 1 703 ? -25.963 6.869 44.428 1.00 86.38 703 ASP A O 1
ATOM 5205 N N . PHE A 1 704 ? -28.163 6.936 44.861 1.00 85.19 704 PHE A N 1
ATOM 5206 C CA . PHE A 1 704 ? -28.016 7.325 46.267 1.00 85.19 704 PHE A CA 1
ATOM 5207 C C . PHE A 1 704 ? -29.044 6.647 47.173 1.00 85.19 704 PHE A C 1
ATOM 5209 O O . PHE A 1 704 ? -30.244 6.748 46.956 1.00 85.19 704 PHE A O 1
ATOM 5216 N N . SER A 1 705 ? -28.573 6.085 48.285 1.00 90.06 705 SER A N 1
ATOM 5217 C CA . SER A 1 705 ? -29.427 5.582 49.363 1.00 90.06 705 SER A CA 1
ATOM 5218 C C . SER A 1 705 ? -30.254 6.706 50.009 1.00 90.06 705 SER A C 1
ATOM 5220 O O . SER A 1 705 ? -29.696 7.739 50.400 1.00 90.06 705 SER A O 1
ATOM 5222 N N . GLN A 1 706 ? -31.551 6.492 50.226 1.00 92.94 706 GLN A N 1
ATOM 5223 C CA . GLN A 1 706 ? -32.453 7.403 50.934 1.00 92.94 706 GLN A CA 1
ATOM 5224 C C . GLN A 1 706 ? -33.189 6.694 52.079 1.00 92.94 706 GLN A C 1
ATOM 5226 O O . GLN A 1 706 ? -33.689 5.584 51.941 1.00 92.94 706 GLN A O 1
ATOM 5231 N N . LEU A 1 707 ? -33.241 7.346 53.244 1.00 94.62 707 LEU A N 1
ATOM 5232 C CA . LEU A 1 707 ? -33.888 6.823 54.449 1.00 94.62 707 LEU A CA 1
ATOM 5233 C C . LEU A 1 707 ? -35.319 7.345 54.614 1.00 94.62 707 LEU A C 1
ATOM 5235 O O . LEU A 1 707 ? -35.541 8.556 54.551 1.00 94.62 707 LEU A O 1
ATOM 5239 N N . SER A 1 708 ? -36.242 6.452 54.967 1.00 93.81 708 SER A N 1
ATOM 5240 C CA . SER A 1 708 ? -37.596 6.770 55.441 1.00 93.81 708 SER A CA 1
ATOM 5241 C C . SER A 1 708 ? -37.940 5.997 56.719 1.00 93.81 708 SER A C 1
ATOM 5243 O O . SER A 1 708 ? -37.287 5.005 57.055 1.00 93.81 708 SER A O 1
ATOM 5245 N N . ILE A 1 709 ? -38.941 6.452 57.475 1.00 96.75 709 ILE A N 1
ATOM 5246 C CA . ILE A 1 709 ? -39.414 5.797 58.707 1.00 96.75 709 ILE A CA 1
ATOM 5247 C C . ILE A 1 709 ? -40.942 5.690 58.709 1.00 96.75 709 ILE A C 1
ATOM 5249 O O . ILE A 1 709 ? -41.629 6.629 58.323 1.00 96.75 709 ILE A O 1
ATOM 5253 N N . ASN A 1 710 ? -41.478 4.545 59.142 1.00 95.00 710 ASN A N 1
ATOM 5254 C CA . ASN A 1 710 ? -42.921 4.297 59.112 1.00 95.00 710 ASN A CA 1
ATOM 5255 C C . ASN A 1 710 ? -43.663 4.766 60.378 1.00 95.00 710 ASN A C 1
ATOM 5257 O O . ASN A 1 710 ? -43.141 4.667 61.492 1.00 95.00 710 ASN A O 1
ATOM 5261 N N . ASP A 1 711 ? -44.928 5.152 60.201 1.00 95.12 711 ASP A N 1
ATOM 5262 C CA . ASP A 1 711 ? -45.891 5.368 61.287 1.00 95.12 711 ASP A CA 1
ATOM 5263 C C . ASP A 1 711 ? -46.369 4.038 61.897 1.00 95.12 711 ASP A C 1
ATOM 5265 O O . ASP A 1 711 ? -46.481 3.027 61.192 1.00 95.12 711 ASP A O 1
ATOM 5269 N N . ILE A 1 712 ? -46.696 4.032 63.195 1.00 93.69 712 ILE A N 1
ATOM 5270 C CA . ILE A 1 712 ? -47.271 2.876 63.908 1.00 93.69 712 ILE A CA 1
ATOM 5271 C C . ILE A 1 712 ? -48.332 3.272 64.943 1.00 93.69 712 ILE A C 1
ATOM 5273 O O . ILE A 1 712 ? -48.313 4.363 65.512 1.00 93.69 712 ILE A O 1
ATOM 5277 N N . THR A 1 713 ? -49.194 2.312 65.273 1.00 91.12 713 THR A N 1
ATOM 5278 C CA . THR A 1 713 ? -50.095 2.359 66.432 1.00 91.12 713 THR A CA 1
ATOM 5279 C C . THR A 1 713 ? -49.755 1.213 67.387 1.00 91.12 713 THR A C 1
ATOM 5281 O O . THR A 1 713 ? -49.485 0.096 66.940 1.00 91.12 713 THR A O 1
ATOM 5284 N N . VAL A 1 714 ? -49.766 1.476 68.693 1.00 90.12 714 VAL A N 1
ATOM 5285 C CA . VAL A 1 714 ? -49.529 0.501 69.771 1.00 90.12 714 VAL A CA 1
ATOM 5286 C C . VAL A 1 714 ? -50.650 0.544 70.807 1.00 90.12 714 VAL A C 1
ATOM 5288 O O . VAL A 1 714 ? -51.337 1.557 70.947 1.00 90.12 714 VAL A O 1
ATOM 5291 N N . VAL A 1 715 ? -50.842 -0.559 71.533 1.00 85.19 715 VAL A N 1
ATOM 5292 C CA . VAL A 1 715 ? -51.871 -0.677 72.574 1.00 85.19 715 VAL A CA 1
ATOM 5293 C C . VAL A 1 715 ? -51.223 -0.707 73.960 1.00 85.19 715 VAL A C 1
ATOM 5295 O O . VAL A 1 715 ? -50.409 -1.588 74.259 1.00 85.19 715 VAL A O 1
ATOM 5298 N N . GLU A 1 716 ? -51.618 0.240 74.806 1.00 80.75 716 GLU A N 1
ATOM 5299 C CA . GLU A 1 716 ? -51.227 0.368 76.214 1.00 80.75 716 GLU A CA 1
ATOM 5300 C C . GLU A 1 716 ? -51.553 -0.932 76.982 1.00 80.75 716 GLU A C 1
ATOM 5302 O O . GLU A 1 716 ? -52.483 -1.677 76.651 1.00 80.75 716 GLU A O 1
ATOM 5307 N N . GLY A 1 717 ? -50.702 -1.310 77.935 1.00 74.50 717 GLY A N 1
ATOM 5308 C CA . GLY A 1 717 ? -50.834 -2.536 78.729 1.00 74.50 717 GLY A CA 1
ATOM 5309 C C . GLY A 1 717 ? -50.582 -3.847 77.967 1.00 74.50 717 GLY A C 1
ATOM 5310 O O . GLY A 1 717 ? -50.428 -4.899 78.596 1.00 74.50 717 GLY A O 1
ATOM 5311 N N . LYS A 1 718 ? -50.507 -3.805 76.630 1.00 81.25 718 LYS A N 1
ATOM 5312 C CA . LYS A 1 718 ? -50.251 -4.946 75.736 1.00 81.25 718 LYS A CA 1
ATOM 5313 C C . LYS A 1 718 ? -48.859 -4.871 75.103 1.00 81.25 718 LYS A C 1
ATOM 5315 O O . LYS A 1 718 ? -48.125 -5.860 75.136 1.00 81.25 718 LYS A O 1
ATOM 5320 N N . ASP A 1 719 ? -48.489 -3.719 74.547 1.00 82.62 719 ASP A N 1
ATOM 5321 C CA . ASP A 1 719 ? -47.271 -3.532 73.758 1.00 82.62 719 ASP A CA 1
ATOM 5322 C C . ASP A 1 719 ? -46.224 -2.719 74.541 1.00 82.62 719 ASP A C 1
ATOM 5324 O O . ASP A 1 719 ? -46.228 -1.495 74.534 1.00 82.62 719 ASP A O 1
ATOM 5328 N N . ASN A 1 720 ? -45.269 -3.393 75.195 1.00 88.31 720 ASN A N 1
ATOM 5329 C CA . ASN A 1 720 ? -44.244 -2.737 76.036 1.00 88.31 720 ASN A CA 1
ATOM 5330 C C . ASN A 1 720 ? -43.311 -1.761 75.278 1.00 88.31 720 ASN A C 1
ATOM 5332 O O . ASN A 1 720 ? -42.541 -1.021 75.895 1.00 88.31 720 ASN A O 1
ATOM 5336 N N . ASN A 1 721 ? -43.309 -1.795 73.944 1.00 92.56 721 ASN A N 1
ATOM 5337 C CA . ASN A 1 721 ? -42.425 -1.002 73.101 1.00 92.56 721 ASN A CA 1
ATOM 5338 C C . ASN A 1 721 ? -43.105 -0.637 71.777 1.00 92.56 721 ASN A C 1
ATOM 5340 O O . ASN A 1 721 ? -43.547 -1.517 71.042 1.00 92.56 721 ASN A O 1
ATOM 5344 N N . ALA A 1 722 ? -43.039 0.640 71.414 1.00 94.06 722 ALA A N 1
ATOM 5345 C CA . ALA A 1 722 ? -43.174 1.093 70.039 1.00 94.06 722 ALA A CA 1
ATOM 5346 C C . ALA A 1 722 ? -41.910 0.705 69.256 1.00 94.06 722 ALA A C 1
ATOM 5348 O O . ALA A 1 722 ? -40.792 1.018 69.676 1.00 94.06 722 ALA A O 1
ATOM 5349 N N . ILE A 1 723 ? -42.077 -0.012 68.142 1.00 95.94 723 ILE A N 1
ATOM 5350 C CA . ILE A 1 723 ? -40.981 -0.489 67.286 1.00 95.94 723 ILE A CA 1
ATOM 5351 C C . ILE A 1 723 ? -41.217 0.036 65.871 1.00 95.94 723 ILE A C 1
ATOM 5353 O O . ILE A 1 723 ? -41.994 -0.538 65.112 1.00 95.94 723 ILE A O 1
ATOM 5357 N N . LEU A 1 724 ? -40.553 1.140 65.535 1.00 96.75 724 LEU A N 1
ATOM 5358 C CA . LEU A 1 724 ? -40.601 1.741 64.204 1.00 96.75 724 LEU A CA 1
ATOM 5359 C C . LEU A 1 724 ? -39.514 1.112 63.331 1.00 96.75 724 LEU A C 1
ATOM 5361 O O . LEU A 1 724 ? -38.415 0.824 63.816 1.00 96.75 724 LEU A O 1
ATOM 5365 N N . THR A 1 725 ? -39.795 0.940 62.045 1.00 96.44 725 THR A N 1
ATOM 5366 C CA . THR A 1 725 ? -38.828 0.477 61.047 1.00 96.44 725 THR A CA 1
ATOM 5367 C C . THR A 1 725 ? -38.348 1.668 60.231 1.00 96.44 725 THR A C 1
ATOM 5369 O O . THR A 1 725 ? -39.140 2.387 59.625 1.00 96.44 725 THR A O 1
ATOM 5372 N N . VAL A 1 726 ? -37.033 1.871 60.222 1.00 96.56 726 VAL A N 1
ATOM 5373 C CA . VAL A 1 726 ? -36.358 2.739 59.259 1.00 96.56 726 VAL A CA 1
ATOM 5374 C C . VAL A 1 726 ? -35.971 1.875 58.070 1.00 96.56 726 VAL A C 1
ATOM 5376 O O . VAL A 1 726 ? -35.358 0.819 58.259 1.00 96.56 726 VAL A O 1
ATOM 5379 N N . THR A 1 727 ? -36.326 2.323 56.874 1.00 94.62 727 THR A N 1
ATOM 5380 C CA . THR A 1 727 ? -36.066 1.642 55.602 1.00 94.62 727 THR A CA 1
ATOM 5381 C C . THR A 1 727 ? -35.063 2.457 54.789 1.00 94.62 727 THR A C 1
ATOM 5383 O O . THR A 1 727 ? -35.021 3.681 54.911 1.00 94.62 727 THR A O 1
ATOM 5386 N N . VAL A 1 728 ? -34.256 1.779 53.978 1.00 94.75 728 VAL A N 1
ATOM 5387 C CA . VAL A 1 728 ? -33.519 2.365 52.855 1.00 94.75 728 VAL A CA 1
ATOM 5388 C C . VAL A 1 728 ? -33.995 1.711 51.560 1.00 94.75 728 VAL A C 1
ATOM 5390 O O . VAL A 1 728 ? -34.180 0.492 51.520 1.00 94.75 728 VAL A O 1
ATOM 5393 N N . ASP A 1 729 ? -34.211 2.529 50.536 1.00 87.00 729 ASP A N 1
ATOM 5394 C CA . ASP A 1 729 ? -34.624 2.122 49.191 1.00 87.00 729 ASP A CA 1
ATOM 5395 C C . ASP A 1 729 ? -33.526 1.333 48.462 1.00 87.00 729 ASP A C 1
ATOM 5397 O O . ASP A 1 729 ? -33.713 0.147 48.183 1.00 87.00 729 ASP A O 1
ATOM 5401 N N . ASN A 1 730 ? -32.365 1.959 48.258 1.00 88.25 730 ASN A N 1
ATOM 5402 C CA . ASN A 1 730 ? -31.224 1.432 47.517 1.00 88.25 730 ASN A CA 1
ATOM 5403 C C . ASN A 1 730 ? -30.106 1.109 48.537 1.00 88.25 730 ASN A C 1
ATOM 5405 O O . ASN A 1 730 ? -29.412 2.024 49.007 1.00 88.25 730 ASN A O 1
ATOM 5409 N N . PRO A 1 731 ? -29.953 -0.156 48.992 1.00 88.25 731 PRO A N 1
ATOM 5410 C CA . PRO A 1 731 ? -29.113 -0.488 50.144 1.00 88.25 731 PRO A CA 1
ATOM 5411 C C . PRO A 1 731 ? -27.622 -0.297 49.859 1.00 88.25 731 PRO A C 1
ATOM 5413 O O . PRO A 1 731 ? -27.079 -0.872 48.924 1.00 88.25 731 PRO A O 1
ATOM 5416 N N . ASN A 1 732 ? -26.940 0.467 50.712 1.00 88.44 732 ASN A N 1
ATOM 5417 C CA . ASN A 1 732 ? -25.540 0.821 50.497 1.00 88.44 732 ASN A CA 1
ATOM 5418 C C . ASN A 1 732 ? -24.571 -0.340 50.798 1.00 88.44 732 ASN A C 1
ATOM 5420 O O . ASN A 1 732 ? -24.736 -1.072 51.782 1.00 88.44 732 ASN A O 1
ATOM 5424 N N . SER A 1 733 ? -23.496 -0.446 50.014 1.00 86.88 733 SER A N 1
ATOM 5425 C CA . SER A 1 733 ? -22.374 -1.369 50.258 1.00 86.88 733 SER A CA 1
ATOM 5426 C C . SER A 1 733 ? -21.516 -1.002 51.486 1.00 86.88 733 SER A C 1
ATOM 5428 O O . SER A 1 733 ? -20.763 -1.835 51.999 1.00 86.88 733 SER A O 1
ATOM 5430 N N . GLN A 1 734 ? -21.658 0.218 52.012 1.00 88.56 734 GLN A N 1
ATOM 5431 C CA . GLN A 1 734 ? -21.107 0.688 53.288 1.00 88.56 734 GLN A CA 1
ATOM 5432 C C . GLN A 1 734 ? -22.198 0.762 54.377 1.00 88.56 734 GLN A C 1
ATOM 5434 O O . GLN A 1 734 ? -23.383 0.854 54.064 1.00 88.56 734 GLN A O 1
ATOM 5439 N N . PRO A 1 735 ? -21.853 0.744 55.682 1.00 91.81 735 PRO A N 1
ATOM 5440 C CA . PRO A 1 735 ? -22.853 0.932 56.731 1.00 91.81 735 PRO A CA 1
ATOM 5441 C C . PRO A 1 735 ? -23.464 2.337 56.653 1.00 91.81 735 PRO A C 1
ATOM 5443 O O . PRO A 1 735 ? -22.734 3.330 56.586 1.00 91.81 735 PRO A O 1
ATOM 5446 N N . ILE A 1 736 ? -24.792 2.425 56.728 1.00 95.00 736 ILE A N 1
ATOM 5447 C CA . ILE A 1 736 ? -25.518 3.697 56.829 1.00 95.00 736 ILE A CA 1
ATOM 5448 C C . ILE A 1 736 ? -25.728 3.999 58.312 1.00 95.00 736 ILE A C 1
ATOM 5450 O O . ILE A 1 736 ? -26.244 3.157 59.050 1.00 95.00 736 ILE A O 1
ATOM 5454 N N . THR A 1 737 ? -25.363 5.199 58.768 1.00 96.00 737 THR A N 1
ATOM 5455 C CA . THR A 1 737 ? -25.586 5.620 60.165 1.00 96.00 737 THR A CA 1
ATOM 5456 C C . THR A 1 737 ? -26.410 6.891 60.236 1.00 96.00 737 THR A C 1
ATOM 5458 O O . THR A 1 737 ? -26.133 7.828 59.495 1.00 96.00 737 THR A O 1
ATOM 5461 N N . PHE A 1 738 ? -27.368 6.955 61.157 1.00 97.19 738 PHE A N 1
ATOM 5462 C CA . PHE A 1 738 ? -28.216 8.129 61.372 1.00 97.19 738 PHE A CA 1
ATOM 5463 C C . PHE A 1 738 ? -28.598 8.273 62.850 1.00 97.19 738 PHE A C 1
ATOM 5465 O O . PHE A 1 738 ? -28.578 7.306 63.616 1.00 97.19 738 PHE A O 1
ATOM 5472 N N . ASN A 1 739 ? -28.979 9.484 63.249 1.00 97.69 739 ASN A N 1
ATOM 5473 C CA . ASN A 1 739 ? -29.484 9.796 64.584 1.00 97.69 739 ASN A CA 1
ATOM 5474 C C . ASN A 1 739 ? -31.015 9.900 64.579 1.00 97.69 739 ASN A C 1
ATOM 5476 O O . ASN A 1 739 ? -31.594 10.427 63.632 1.00 97.69 739 ASN A O 1
ATOM 5480 N N . TYR A 1 740 ? -31.666 9.487 65.667 1.00 97.44 740 TYR A N 1
ATOM 5481 C CA . TYR A 1 740 ? -33.103 9.675 65.895 1.00 97.44 740 TYR A CA 1
ATOM 5482 C C . TYR A 1 740 ? -33.371 10.411 67.211 1.00 97.44 740 TYR A C 1
ATOM 5484 O O . TYR A 1 740 ? -32.572 10.329 68.145 1.00 97.44 740 TYR A O 1
ATOM 5492 N N . THR A 1 741 ? -34.501 11.117 67.307 1.00 96.81 741 THR A N 1
ATOM 5493 C CA . THR A 1 741 ? -34.979 11.752 68.553 1.00 96.81 741 THR A CA 1
ATOM 5494 C C . THR A 1 741 ? -36.504 11.708 68.639 1.00 96.81 741 THR A C 1
ATOM 5496 O O . THR A 1 741 ? -37.179 11.977 67.648 1.00 96.81 741 THR A O 1
ATOM 5499 N N . THR A 1 742 ? -37.048 11.385 69.818 1.00 97.38 742 THR A N 1
ATOM 5500 C CA . THR A 1 742 ? -38.497 11.410 70.080 1.00 97.38 742 THR A CA 1
ATOM 5501 C C . THR A 1 742 ? -39.003 12.806 70.457 1.00 97.38 742 THR A C 1
ATOM 5503 O O . THR A 1 742 ? -38.418 13.425 71.350 1.00 97.38 742 THR A O 1
ATOM 5506 N N . THR A 1 743 ? -40.135 13.248 69.903 1.00 96.12 743 THR A N 1
ATOM 5507 C CA . THR A 1 743 ? -40.795 14.526 70.250 1.00 96.12 743 THR A CA 1
ATOM 5508 C C . THR A 1 743 ? -42.283 14.303 70.565 1.00 96.12 743 THR A C 1
ATOM 5510 O O . THR A 1 743 ? -42.954 13.661 69.764 1.00 96.12 743 THR A O 1
ATOM 5513 N N . PRO A 1 744 ? -42.832 14.804 71.687 1.00 95.38 744 PRO A N 1
ATOM 5514 C CA . PRO A 1 744 ? -44.250 14.623 72.018 1.00 95.38 744 PRO A CA 1
ATOM 5515 C C . PRO A 1 744 ? -45.175 15.449 71.105 1.00 95.38 744 PRO A C 1
ATOM 5517 O O . PRO A 1 744 ? -44.807 16.555 70.703 1.00 95.38 744 PRO A O 1
ATOM 5520 N N . ILE A 1 745 ? -46.384 14.943 70.820 1.00 93.75 745 ILE A N 1
ATOM 5521 C CA . ILE A 1 745 ? -47.491 15.721 70.225 1.00 93.75 745 ILE A CA 1
ATOM 5522 C C . ILE A 1 745 ? -48.525 16.021 71.317 1.00 93.75 745 ILE A C 1
ATOM 5524 O O . ILE A 1 745 ? -48.687 17.178 71.705 1.00 93.75 745 ILE A O 1
ATOM 5528 N N . ASN A 1 746 ? -49.175 14.974 71.832 1.00 92.25 746 ASN A N 1
ATOM 5529 C CA . ASN A 1 746 ? -50.003 15.013 73.042 1.00 92.25 746 ASN A CA 1
ATOM 5530 C C . ASN A 1 746 ? -49.562 13.993 74.105 1.00 92.25 746 ASN A C 1
ATOM 5532 O O . ASN A 1 746 ? -49.645 14.337 75.280 1.00 92.25 746 ASN A O 1
ATOM 5536 N N . ALA A 1 747 ? -48.957 12.864 73.705 1.00 91.75 747 ALA A N 1
ATOM 5537 C CA . ALA A 1 747 ? -48.308 11.918 74.619 1.00 91.75 747 ALA A CA 1
ATOM 5538 C C . ALA A 1 747 ? -47.262 12.620 75.505 1.00 91.75 747 ALA A C 1
ATOM 5540 O O . ALA A 1 747 ? -46.378 13.331 75.003 1.00 91.75 747 ALA A O 1
ATOM 5541 N N . THR A 1 748 ? -47.339 12.435 76.823 1.00 91.88 748 THR A N 1
ATOM 5542 C CA . THR A 1 748 ? -46.460 13.087 77.794 1.00 91.88 748 THR A CA 1
ATOM 5543 C C . THR A 1 748 ? -45.178 12.285 78.030 1.00 91.88 748 THR A C 1
ATOM 5545 O O . THR A 1 748 ? -45.119 11.283 78.742 1.00 91.88 748 THR A O 1
ATOM 5548 N N . ALA A 1 749 ? -44.068 12.815 77.511 1.00 92.12 749 ALA A N 1
ATOM 5549 C CA . ALA A 1 749 ? -42.732 12.242 77.665 1.00 92.12 749 ALA A CA 1
ATOM 5550 C C . ALA A 1 749 ? -42.378 11.852 79.123 1.00 92.12 749 ALA A C 1
ATOM 5552 O O . ALA A 1 749 ? -42.140 12.703 79.986 1.00 92.12 749 ALA A O 1
ATOM 5553 N N . ASN A 1 750 ? -42.184 10.548 79.332 1.00 89.75 750 ASN A N 1
ATOM 5554 C CA . ASN A 1 750 ? -41.907 9.830 80.584 1.00 89.75 750 ASN A CA 1
ATOM 5555 C C . ASN A 1 750 ? -43.094 9.677 81.557 1.00 89.75 750 ASN A C 1
ATOM 5557 O O . ASN A 1 750 ? -42.870 9.358 82.726 1.00 89.75 750 ASN A O 1
ATOM 5561 N N . VAL A 1 751 ? -44.325 9.861 81.077 1.00 88.94 751 VAL A N 1
ATOM 5562 C CA . VAL A 1 751 ? -45.549 9.339 81.705 1.00 88.94 751 VAL A CA 1
ATOM 5563 C C . VAL A 1 751 ? -45.999 8.091 80.946 1.00 88.94 751 VAL A C 1
ATOM 5565 O O . VAL A 1 751 ? -45.995 7.017 81.532 1.00 88.94 751 VAL A O 1
ATOM 5568 N N . ASP A 1 752 ? -46.230 8.225 79.640 1.00 89.44 752 ASP A N 1
ATOM 5569 C CA . ASP A 1 752 ? -46.833 7.216 78.742 1.00 89.44 752 ASP A CA 1
ATOM 5570 C C . ASP A 1 752 ? -45.827 6.628 77.719 1.00 89.44 752 ASP A C 1
ATOM 5572 O O . ASP A 1 752 ? -45.956 5.485 77.277 1.00 89.44 752 ASP A O 1
ATOM 5576 N N . TYR A 1 753 ? -44.720 7.324 77.426 1.00 94.38 753 TYR A N 1
ATOM 5577 C CA . TYR A 1 753 ? -43.566 6.743 76.716 1.00 94.38 753 TYR A CA 1
ATOM 5578 C C . TYR A 1 753 ? -42.215 7.231 77.259 1.00 94.38 753 TYR A C 1
ATOM 5580 O O . TYR A 1 753 ? -42.069 8.374 77.688 1.00 94.38 753 TYR A O 1
ATOM 5588 N N . THR A 1 754 ? -41.174 6.394 77.218 1.00 95.00 754 THR A N 1
ATOM 5589 C CA . THR A 1 754 ? -39.816 6.806 77.623 1.00 95.00 754 THR A CA 1
ATOM 5590 C C . THR A 1 754 ? -39.135 7.590 76.501 1.00 95.00 754 THR A C 1
ATOM 5592 O O . THR A 1 754 ? -38.797 7.026 75.457 1.00 95.00 754 THR A O 1
ATOM 5595 N N . SER A 1 755 ? -38.883 8.882 76.728 1.00 93.69 755 SER A N 1
ATOM 5596 C CA . SER A 1 755 ? -38.249 9.760 75.736 1.00 93.69 755 SER A CA 1
ATOM 5597 C C . SER A 1 755 ? -36.798 9.358 75.455 1.00 93.69 755 SER A C 1
ATOM 5599 O O . SER A 1 755 ? -36.051 8.974 76.360 1.00 93.69 755 SER A O 1
ATOM 5601 N N . LYS A 1 756 ? -36.398 9.409 74.180 1.00 94.69 756 LYS A N 1
ATOM 5602 C CA . LYS A 1 756 ? -35.171 8.775 73.691 1.00 94.69 756 LYS A CA 1
ATOM 5603 C C . LYS A 1 756 ? -34.537 9.534 72.526 1.00 94.69 756 LYS A C 1
ATOM 5605 O O . LYS A 1 756 ? -35.208 10.036 71.629 1.00 94.69 756 LYS A O 1
ATOM 5610 N N . THR A 1 757 ? -33.211 9.527 72.507 1.00 96.12 757 THR A N 1
ATOM 5611 C CA . THR A 1 757 ? -32.383 9.903 71.357 1.00 96.12 757 THR A CA 1
ATOM 5612 C C . THR A 1 757 ? -31.234 8.903 71.233 1.00 96.12 757 THR A C 1
ATOM 5614 O O . THR A 1 757 ? -30.877 8.245 72.217 1.00 96.12 757 THR A O 1
ATOM 5617 N N . GLY A 1 758 ? -30.672 8.744 70.039 1.00 94.44 758 GLY A N 1
ATOM 5618 C CA . GLY A 1 758 ? -29.522 7.871 69.817 1.00 94.44 758 GLY A CA 1
ATOM 5619 C C . GLY A 1 758 ? -29.150 7.722 68.348 1.00 94.44 758 GLY A C 1
ATOM 5620 O O . GLY A 1 758 ? -29.810 8.269 67.469 1.00 94.44 758 GLY A O 1
ATOM 5621 N N . THR A 1 759 ? -28.098 6.949 68.096 1.00 96.06 759 THR A N 1
ATOM 5622 C CA . THR A 1 759 ? -27.618 6.598 66.752 1.00 96.06 759 THR A CA 1
ATOM 5623 C C . THR A 1 759 ? -28.013 5.160 66.421 1.00 96.06 759 THR A C 1
ATOM 5625 O O . THR A 1 759 ? -27.967 4.290 67.294 1.00 96.06 759 THR A O 1
ATOM 5628 N N . ILE A 1 760 ? -28.390 4.906 65.171 1.00 96.50 760 ILE A N 1
ATOM 5629 C CA . ILE A 1 760 ? -28.637 3.574 64.603 1.00 96.50 760 ILE A CA 1
ATOM 5630 C C . ILE A 1 760 ? -27.676 3.355 63.431 1.00 96.50 760 ILE A C 1
ATOM 5632 O O . ILE A 1 760 ? -27.228 4.304 62.784 1.00 96.50 760 ILE A O 1
ATOM 5636 N N . THR A 1 761 ? -27.363 2.089 63.165 1.00 94.62 761 THR A N 1
ATOM 5637 C CA . THR A 1 761 ? -26.612 1.650 61.990 1.00 94.62 761 THR A CA 1
ATOM 5638 C C . THR A 1 761 ? -27.434 0.609 61.241 1.00 94.62 761 THR A C 1
ATOM 5640 O O . THR A 1 761 ? -27.781 -0.421 61.819 1.00 94.62 761 THR A O 1
ATOM 5643 N N . ILE A 1 762 ? -27.724 0.869 59.968 1.00 94.69 762 ILE A N 1
ATOM 5644 C CA . ILE A 1 762 ? -28.128 -0.161 59.007 1.00 94.69 762 ILE A CA 1
ATOM 5645 C C . ILE A 1 762 ? -26.837 -0.813 58.495 1.00 94.69 762 ILE A C 1
ATOM 5647 O O . ILE A 1 762 ? -25.854 -0.127 58.200 1.00 94.69 762 ILE A O 1
ATOM 5651 N N . ALA A 1 763 ? -26.805 -2.144 58.461 1.00 90.31 763 ALA A N 1
ATOM 5652 C CA . ALA A 1 763 ? -25.621 -2.886 58.043 1.00 90.31 763 ALA A CA 1
ATOM 5653 C C . ALA A 1 763 ? -25.441 -2.827 56.510 1.00 90.31 763 ALA A C 1
ATOM 5655 O O . ALA A 1 763 ? -26.440 -2.688 55.798 1.00 90.31 763 ALA A O 1
ATOM 5656 N N . PRO A 1 764 ? -24.205 -2.981 55.992 1.00 89.38 764 PRO A N 1
ATOM 5657 C CA . PRO A 1 764 ? -23.948 -3.094 54.557 1.00 89.38 764 PRO A CA 1
ATOM 5658 C C . PRO A 1 764 ? -24.896 -4.071 53.860 1.00 89.38 764 PRO A C 1
ATOM 5660 O O . PRO A 1 764 ? -25.071 -5.198 54.333 1.00 89.38 764 PRO A O 1
ATOM 5663 N N . ASN A 1 765 ? -25.461 -3.655 52.729 1.00 86.62 765 ASN A N 1
ATOM 5664 C CA . ASN A 1 765 ? -26.374 -4.442 51.897 1.00 86.62 765 ASN A CA 1
ATOM 5665 C C . ASN A 1 765 ? -27.632 -4.941 52.646 1.00 86.62 765 ASN A C 1
ATOM 5667 O O . ASN A 1 765 ? -28.133 -6.033 52.375 1.00 86.62 765 ASN A O 1
ATOM 5671 N N . THR A 1 766 ? -28.145 -4.166 53.613 1.00 90.56 766 THR A N 1
ATOM 5672 C CA . THR A 1 766 ? -29.423 -4.452 54.294 1.00 90.56 766 THR A CA 1
ATOM 5673 C C . THR A 1 766 ? -30.383 -3.270 54.191 1.00 90.56 766 THR A C 1
ATOM 5675 O O . THR A 1 766 ? -29.965 -2.122 54.293 1.00 90.56 766 THR A O 1
ATOM 5678 N N . SER A 1 767 ? -31.675 -3.545 53.992 1.00 91.56 767 SER A N 1
ATOM 5679 C CA . SER A 1 767 ? -32.675 -2.509 53.681 1.00 91.56 767 SER A CA 1
ATOM 5680 C C . SER A 1 767 ? -33.354 -1.869 54.897 1.00 91.56 767 SER A C 1
ATOM 5682 O O . SER A 1 767 ? -34.145 -0.951 54.721 1.00 91.56 767 SER A O 1
ATOM 5684 N N . THR A 1 768 ? -33.128 -2.349 56.128 1.00 93.94 768 THR A N 1
ATOM 5685 C CA . THR A 1 768 ? -33.914 -1.907 57.302 1.00 93.94 768 THR A CA 1
ATOM 5686 C C . THR A 1 768 ? -33.155 -1.952 58.628 1.00 93.94 768 THR A C 1
ATOM 5688 O O . THR A 1 768 ? -32.363 -2.868 58.859 1.00 93.94 768 THR A O 1
ATOM 5691 N N . ALA A 1 769 ? -33.507 -1.061 59.561 1.00 94.38 769 ALA A N 1
ATOM 5692 C CA . ALA A 1 769 ? -33.198 -1.186 60.991 1.00 94.38 769 ALA A CA 1
ATOM 5693 C C . ALA A 1 769 ? -34.354 -0.670 61.867 1.00 94.38 769 ALA A C 1
ATOM 5695 O O . ALA A 1 769 ? -35.105 0.214 61.465 1.00 94.38 769 ALA A O 1
ATOM 5696 N N . THR A 1 770 ? -34.494 -1.192 63.088 1.00 95.56 770 THR A N 1
ATOM 5697 C CA . THR A 1 770 ? -35.619 -0.858 63.982 1.00 95.56 770 THR A CA 1
ATOM 5698 C C . THR A 1 770 ? -35.237 0.098 65.112 1.00 95.56 770 THR A C 1
ATOM 5700 O O . THR A 1 770 ? -34.279 -0.158 65.848 1.00 95.56 770 THR A O 1
ATOM 5703 N N . ILE A 1 771 ? -36.050 1.130 65.342 1.00 96.50 771 ILE A N 1
ATOM 5704 C CA . ILE A 1 771 ? -35.992 1.992 66.529 1.00 96.50 771 ILE A CA 1
ATOM 5705 C C . ILE A 1 771 ? -37.016 1.490 67.549 1.00 96.50 771 ILE A C 1
ATOM 5707 O O . ILE A 1 771 ? -38.209 1.464 67.271 1.00 96.50 771 ILE A O 1
ATOM 5711 N N . SER A 1 772 ? -36.558 1.134 68.752 1.00 95.38 772 SER A N 1
ATOM 5712 C CA . SER A 1 772 ? -37.432 0.707 69.854 1.00 95.38 772 SER A CA 1
ATOM 5713 C C . SER A 1 772 ? -37.528 1.771 70.954 1.00 95.38 772 SER A C 1
ATOM 5715 O O . SER A 1 772 ? -36.516 2.128 71.573 1.00 95.38 772 SER A O 1
ATOM 5717 N N . ILE A 1 773 ? -38.743 2.259 71.203 1.00 96.31 773 ILE A N 1
ATOM 5718 C CA . ILE A 1 773 ? -39.110 3.234 72.238 1.00 96.31 773 ILE A CA 1
ATOM 5719 C C . ILE A 1 773 ? -39.980 2.514 73.287 1.00 96.31 773 ILE A C 1
ATOM 5721 O O . ILE A 1 773 ? -40.986 1.919 72.907 1.00 96.31 773 ILE A O 1
ATOM 5725 N N . PRO A 1 774 ? -39.619 2.487 74.583 1.00 94.75 774 PRO A N 1
ATOM 5726 C CA . PRO A 1 774 ? -40.470 1.893 75.618 1.00 94.75 774 PRO A CA 1
ATOM 5727 C C . PRO A 1 774 ? -41.775 2.667 75.813 1.00 94.75 774 PRO A C 1
ATOM 5729 O O . PRO A 1 774 ? -41.737 3.889 75.968 1.00 94.75 774 PRO A O 1
ATOM 5732 N N . ILE A 1 775 ? -42.892 1.943 75.858 1.00 93.44 775 ILE A N 1
ATOM 5733 C CA . ILE A 1 775 ? -44.189 2.446 76.330 1.00 93.44 775 ILE A CA 1
ATOM 5734 C C . ILE A 1 775 ? -44.253 2.231 77.846 1.00 93.44 775 ILE A C 1
ATOM 5736 O O . ILE A 1 775 ? -43.638 1.301 78.380 1.00 93.44 775 ILE A O 1
ATOM 5740 N N . LEU A 1 776 ? -44.925 3.134 78.549 1.00 89.75 776 LEU A N 1
ATOM 5741 C CA . LEU A 1 776 ? -45.069 3.125 79.998 1.00 89.75 776 LEU A CA 1
ATOM 5742 C C . LEU A 1 776 ? -46.543 2.887 80.322 1.00 89.75 776 LEU A C 1
ATOM 5744 O O . LEU A 1 776 ? -47.361 3.768 80.117 1.00 89.75 776 LEU A O 1
ATOM 5748 N N . ASN A 1 777 ? -46.856 1.681 80.796 1.00 81.06 777 ASN A N 1
ATOM 5749 C CA . ASN A 1 777 ? -48.237 1.252 81.007 1.00 81.06 777 ASN A CA 1
ATOM 5750 C C . ASN A 1 777 ? -48.758 1.629 82.407 1.00 81.06 777 ASN A C 1
ATOM 5752 O O . ASN A 1 777 ? -48.084 1.300 83.396 1.00 81.06 777 ASN A O 1
ATOM 5756 N N . ASP A 1 778 ? -49.976 2.169 82.521 1.00 76.75 778 ASP A N 1
ATOM 5757 C CA . ASP A 1 778 ? -50.742 2.206 83.772 1.00 76.75 778 ASP A CA 1
ATOM 5758 C C . ASP A 1 778 ? -52.106 1.465 83.722 1.00 76.75 778 ASP A C 1
ATOM 5760 O O . ASP A 1 778 ? -52.131 0.273 83.406 1.00 76.75 778 ASP A O 1
ATOM 5764 N N . ASN A 1 779 ? -53.197 2.034 84.243 1.00 71.56 779 ASN A N 1
ATOM 5765 C CA . ASN A 1 779 ? -54.562 1.479 84.280 1.00 71.56 779 ASN A CA 1
ATOM 5766 C C . ASN A 1 779 ? -55.645 2.586 84.166 1.00 71.56 779 ASN A C 1
ATOM 5768 O O . ASN A 1 779 ? -56.789 2.376 84.594 1.00 71.56 779 ASN A O 1
ATOM 5772 N N . LEU A 1 780 ? -55.294 3.781 83.685 1.00 74.38 780 LEU A N 1
ATOM 5773 C CA . LEU A 1 780 ? -56.255 4.802 83.281 1.00 74.38 780 LEU A CA 1
ATOM 5774 C C . LEU A 1 780 ? -56.974 4.367 81.985 1.00 74.38 780 LEU A C 1
ATOM 5776 O O . LEU A 1 780 ? -56.906 3.214 81.566 1.00 74.38 780 LEU A O 1
ATOM 5780 N N . ASN A 1 781 ? -57.801 5.253 81.438 1.00 73.19 781 ASN A N 1
ATOM 5781 C CA . ASN A 1 781 ? -58.377 5.088 80.107 1.00 73.19 781 ASN A CA 1
ATOM 5782 C C . ASN A 1 781 ? -58.434 6.481 79.496 1.00 73.19 781 ASN A C 1
ATOM 5784 O O . ASN A 1 781 ? -59.369 7.244 79.771 1.00 73.19 781 ASN A O 1
ATOM 5788 N N . GLU A 1 782 ? -57.450 6.801 78.682 1.00 77.25 782 GLU A N 1
ATOM 5789 C CA . GLU A 1 782 ? -57.246 8.125 78.108 1.00 77.25 782 GLU A CA 1
ATOM 5790 C C . GLU A 1 782 ? -57.690 8.126 76.624 1.00 77.25 782 GLU A C 1
ATOM 5792 O O . GLU A 1 782 ? -58.117 7.087 76.107 1.00 77.25 782 GLU A O 1
ATOM 5797 N N . PRO A 1 783 ? -57.761 9.285 75.946 1.00 80.56 783 PRO A N 1
ATOM 5798 C CA . PRO A 1 783 ? -57.937 9.339 74.494 1.00 80.56 783 PRO A CA 1
ATOM 5799 C C . PRO A 1 783 ? -56.634 8.944 73.784 1.00 80.56 783 PRO A C 1
ATOM 5801 O O . PRO A 1 783 ? -55.573 9.045 74.386 1.00 80.56 783 PRO A O 1
ATOM 5804 N N . ASP A 1 784 ? -56.693 8.591 72.498 1.00 85.75 784 ASP A N 1
ATOM 5805 C CA . ASP A 1 784 ? -55.494 8.282 71.703 1.00 85.75 784 ASP A CA 1
ATOM 5806 C C . ASP A 1 784 ? -54.417 9.387 71.779 1.00 85.75 784 ASP A C 1
ATOM 5808 O O . ASP A 1 784 ? -54.654 10.566 71.473 1.00 85.75 784 ASP A O 1
ATOM 5812 N N . GLU A 1 785 ? -53.202 8.987 72.157 1.00 90.00 785 GLU A N 1
ATOM 5813 C CA . GLU A 1 785 ? -52.068 9.878 72.422 1.00 90.00 785 GLU A CA 1
ATOM 5814 C C . GLU A 1 785 ? -50.927 9.650 71.432 1.00 90.00 785 GLU A C 1
ATOM 5816 O O . GLU A 1 785 ? -50.668 8.519 71.036 1.00 90.00 785 GLU A O 1
ATOM 5821 N N . ALA A 1 786 ? -50.219 10.703 71.011 1.00 94.25 786 ALA A N 1
ATOM 5822 C CA . ALA A 1 786 ? -49.174 10.572 69.996 1.00 94.25 786 ALA A CA 1
ATOM 5823 C C . ALA A 1 786 ? -47.854 11.290 70.311 1.00 94.25 786 ALA A C 1
ATOM 5825 O O . ALA A 1 786 ? -47.813 12.364 70.925 1.00 94.25 786 ALA A O 1
ATOM 5826 N N . PHE A 1 787 ? -46.765 10.712 69.799 1.00 96.81 787 PHE A N 1
ATOM 5827 C CA . PHE A 1 787 ? -45.430 11.309 69.699 1.00 96.81 787 PHE A CA 1
ATOM 5828 C C . PHE A 1 787 ? -44.810 11.001 68.325 1.00 96.81 787 PHE A C 1
ATOM 5830 O O . PHE A 1 787 ? -45.330 10.190 67.562 1.00 96.81 787 PHE A O 1
ATOM 5837 N N . THR A 1 788 ? -43.697 11.645 67.981 1.00 97.38 788 THR A N 1
ATOM 5838 C CA . THR A 1 788 ? -42.945 11.390 66.743 1.00 97.38 788 THR A CA 1
ATOM 5839 C C . THR A 1 788 ? -41.519 10.932 67.009 1.00 97.38 788 THR A C 1
ATOM 5841 O O . THR A 1 788 ? -40.956 11.189 68.074 1.00 97.38 788 THR A O 1
ATOM 5844 N N . VAL A 1 789 ? -40.910 10.293 66.012 1.00 97.31 789 VAL A N 1
ATOM 5845 C CA . VAL A 1 789 ? -39.489 9.950 65.936 1.00 97.31 789 VAL A CA 1
ATOM 5846 C C . VAL A 1 789 ? -38.916 10.583 64.669 1.00 97.31 789 VAL A C 1
ATOM 5848 O O . VAL A 1 789 ? -39.242 10.165 63.562 1.00 97.31 789 VAL A O 1
ATOM 5851 N N . THR A 1 790 ? -38.059 11.590 64.825 1.00 96.81 790 THR A N 1
ATOM 5852 C CA . THR A 1 790 ? -37.440 12.311 63.699 1.00 96.81 790 THR A CA 1
ATOM 5853 C C . THR A 1 790 ? -36.040 11.776 63.411 1.00 96.81 790 THR A C 1
ATOM 5855 O O . THR A 1 790 ? -35.219 11.681 64.331 1.00 96.81 790 THR A O 1
ATOM 5858 N N . LEU A 1 791 ? -35.758 11.463 62.143 1.00 97.44 791 LEU A N 1
ATOM 5859 C CA . LEU A 1 791 ? -34.430 11.094 61.645 1.00 97.44 791 LEU A CA 1
ATOM 5860 C C . LEU A 1 791 ? -33.560 12.337 61.401 1.00 97.44 791 LEU A C 1
ATOM 5862 O O . LEU A 1 791 ? -34.052 13.416 61.078 1.00 97.44 791 LEU A O 1
ATOM 5866 N N . SER A 1 792 ? -32.242 12.204 61.554 1.00 95.50 792 SER A N 1
ATOM 5867 C CA . SER A 1 792 ? -31.291 13.304 61.352 1.00 95.50 792 SER A CA 1
ATOM 5868 C C . SER A 1 792 ? -29.855 12.809 61.156 1.00 95.50 792 SER A C 1
ATOM 5870 O O . SER A 1 792 ? -29.518 11.695 61.551 1.00 95.50 792 SER A O 1
ATOM 5872 N N . ASN A 1 793 ? -28.981 13.678 60.636 1.00 95.12 793 ASN A N 1
ATOM 5873 C CA . ASN A 1 793 ? -27.533 13.442 60.521 1.00 95.12 793 ASN A CA 1
ATOM 5874 C C . ASN A 1 793 ? -27.163 12.090 59.855 1.00 95.12 793 ASN A C 1
ATOM 5876 O O . ASN A 1 793 ? -26.450 11.296 60.474 1.00 95.12 793 ASN A O 1
ATOM 5880 N N . PRO A 1 794 ? -27.667 11.790 58.643 1.00 95.12 794 PRO A N 1
ATOM 5881 C CA . PRO A 1 794 ? -27.337 10.552 57.953 1.00 95.12 794 PRO A CA 1
ATOM 5882 C C . PRO A 1 794 ? -25.895 10.581 57.417 1.00 95.12 794 PRO A C 1
ATOM 5884 O O . PRO A 1 794 ? -25.344 11.640 57.111 1.00 95.12 794 PRO A O 1
ATOM 5887 N N . VAL A 1 795 ? -25.296 9.401 57.284 1.00 93.56 795 VAL A N 1
ATOM 5888 C CA . VAL A 1 795 ? -23.992 9.153 56.653 1.00 93.56 795 VAL A CA 1
ATOM 5889 C C . VAL A 1 795 ? -24.158 7.957 55.723 1.00 93.56 795 VAL A C 1
ATOM 5891 O O . VAL A 1 795 ? -24.786 6.975 56.118 1.00 93.56 795 VAL A O 1
ATOM 5894 N N . ASN A 1 796 ? -23.606 8.046 54.509 1.00 90.75 796 ASN A N 1
ATOM 5895 C CA . ASN A 1 796 ? -23.806 7.099 53.398 1.00 90.75 796 ASN A CA 1
ATOM 5896 C C . ASN A 1 796 ? -25.267 6.978 52.910 1.00 90.75 796 ASN A C 1
ATOM 5898 O O . ASN A 1 796 ? -25.600 6.045 52.188 1.00 90.75 796 ASN A O 1
ATOM 5902 N N . ALA A 1 797 ? -26.132 7.928 53.279 1.00 92.69 797 ALA A N 1
ATOM 5903 C CA . ALA A 1 797 ? -27.494 8.060 52.768 1.00 92.69 797 ALA A CA 1
ATOM 5904 C C . ALA A 1 797 ? -27.997 9.508 52.884 1.00 92.69 797 ALA A C 1
ATOM 5906 O O . ALA A 1 797 ? -27.433 10.328 53.615 1.00 92.69 797 ALA A O 1
ATOM 5907 N N . THR A 1 798 ? -29.099 9.794 52.199 1.00 93.12 798 THR A N 1
ATOM 5908 C CA . THR A 1 798 ? -29.971 10.955 52.421 1.00 93.12 798 THR A CA 1
ATOM 5909 C C . THR A 1 798 ? -31.165 10.562 53.308 1.00 93.12 798 THR A C 1
ATOM 5911 O O . THR A 1 798 ? -31.272 9.417 53.747 1.00 93.12 798 THR A O 1
ATOM 5914 N N . ILE A 1 799 ? -32.059 11.502 53.617 1.00 92.25 799 ILE A N 1
ATOM 5915 C CA . ILE A 1 799 ? -33.356 11.234 54.262 1.00 92.25 799 ILE A CA 1
ATOM 5916 C C . ILE A 1 799 ? -34.438 11.793 53.335 1.00 92.25 799 ILE A C 1
ATOM 5918 O O . ILE A 1 799 ? -34.289 12.924 52.866 1.00 92.25 799 ILE A O 1
ATOM 5922 N N . ASN A 1 800 ? -35.505 11.028 53.096 1.00 89.69 800 ASN A N 1
ATOM 5923 C CA . ASN A 1 800 ? -36.684 11.497 52.372 1.00 89.69 800 ASN A CA 1
ATOM 5924 C C . ASN A 1 800 ? -37.294 12.688 53.141 1.00 89.69 800 ASN A C 1
ATOM 5926 O O . ASN A 1 800 ? -37.689 12.500 54.295 1.00 89.69 800 ASN A O 1
ATOM 5930 N N . PRO A 1 801 ? -37.377 13.907 52.571 1.00 83.56 801 PRO A N 1
ATOM 5931 C CA . PRO A 1 801 ? -37.905 15.068 53.288 1.00 83.56 801 PRO A CA 1
ATOM 5932 C C . PRO A 1 801 ? -39.369 14.900 53.720 1.00 83.56 801 PRO A C 1
ATOM 5934 O O . PRO A 1 801 ? -39.748 15.462 54.748 1.00 83.56 801 PRO A O 1
ATOM 5937 N N . ASP A 1 802 ? -40.157 14.111 52.984 1.00 83.12 802 ASP A N 1
ATOM 5938 C CA . ASP A 1 802 ? -41.578 13.882 53.264 1.00 83.12 802 ASP A CA 1
ATOM 5939 C C . ASP A 1 802 ? -41.810 12.724 54.261 1.00 83.12 802 ASP A C 1
ATOM 5941 O O . ASP A 1 802 ? -42.855 12.671 54.905 1.00 83.12 802 ASP A O 1
ATOM 5945 N N . GLU A 1 803 ? -40.820 11.841 54.461 1.00 88.31 803 GLU A N 1
ATOM 5946 C CA . GLU A 1 803 ? -40.885 10.663 55.355 1.00 88.31 803 GLU A CA 1
ATOM 5947 C C . GLU A 1 803 ? -39.775 10.666 56.432 1.00 88.31 803 GLU A C 1
ATOM 5949 O O . GLU A 1 803 ? -39.366 9.627 56.957 1.00 88.31 803 GLU A O 1
ATOM 5954 N N . ALA A 1 804 ? -39.267 11.851 56.788 1.00 89.06 804 ALA A N 1
ATOM 5955 C CA . ALA A 1 804 ? -38.211 12.044 57.791 1.00 89.06 804 ALA A CA 1
ATOM 5956 C C . ALA A 1 804 ? -38.671 11.826 59.251 1.00 89.06 804 ALA A C 1
ATOM 5958 O O . ALA A 1 804 ? -37.861 11.910 60.184 1.00 89.06 804 ALA A O 1
ATOM 5959 N N . ILE A 1 805 ? -39.975 11.635 59.469 1.00 93.81 805 ILE A N 1
ATOM 5960 C CA . ILE A 1 805 ? -40.634 11.646 60.778 1.00 93.81 805 ILE A CA 1
ATOM 5961 C C . ILE A 1 805 ? -41.672 10.523 60.820 1.00 93.81 805 ILE A C 1
ATOM 5963 O O . ILE A 1 805 ? -42.645 10.586 60.082 1.00 93.81 805 ILE A O 1
ATOM 5967 N N . GLY A 1 806 ? -41.495 9.553 61.719 1.00 94.56 806 GLY A N 1
ATOM 5968 C CA . GLY A 1 806 ? -42.491 8.509 61.981 1.00 94.56 806 GLY A CA 1
ATOM 5969 C C . GLY A 1 806 ? -43.321 8.854 63.216 1.00 94.56 806 GLY A C 1
ATOM 5970 O O . GLY A 1 806 ? -42.760 9.161 64.272 1.00 94.56 806 GLY A O 1
ATOM 5971 N N . GLN A 1 807 ? -44.642 8.826 63.103 1.00 96.00 807 GLN A N 1
ATOM 5972 C CA . GLN A 1 807 ? -45.588 9.005 64.199 1.00 96.00 807 GLN A CA 1
ATOM 5973 C C . GLN A 1 807 ? -45.839 7.681 64.934 1.00 96.00 807 GLN A C 1
ATOM 5975 O O . GLN A 1 807 ? -45.967 6.614 64.336 1.00 96.00 807 GLN A O 1
ATOM 5980 N N . VAL A 1 808 ? -45.943 7.760 66.258 1.00 95.94 808 VAL A N 1
ATOM 5981 C CA . VAL A 1 808 ? -46.434 6.685 67.120 1.00 95.94 808 VAL A CA 1
ATOM 5982 C C . VAL A 1 808 ? -47.730 7.156 67.757 1.00 95.94 808 VAL A C 1
ATOM 5984 O O . VAL A 1 808 ? -47.736 8.206 68.398 1.00 95.94 808 VAL A O 1
ATOM 5987 N N . ILE A 1 809 ? -48.792 6.367 67.610 1.00 92.75 809 ILE A N 1
ATOM 5988 C CA . ILE A 1 809 ? -50.058 6.534 68.334 1.00 92.75 809 ILE A CA 1
ATOM 5989 C C . ILE A 1 809 ? -50.152 5.442 69.410 1.00 92.75 809 ILE A C 1
ATOM 5991 O O . ILE A 1 809 ? -49.907 4.269 69.129 1.00 92.75 809 ILE A O 1
ATOM 5995 N N . ILE A 1 810 ? -50.501 5.827 70.631 1.00 89.12 810 ILE A N 1
ATOM 5996 C CA . ILE A 1 810 ? -50.750 4.978 71.796 1.00 89.12 810 ILE A CA 1
ATOM 5997 C C . ILE A 1 810 ? -52.267 4.939 72.010 1.00 89.12 810 ILE A C 1
ATOM 5999 O O . ILE A 1 810 ? -52.922 5.980 71.983 1.00 89.12 810 ILE A O 1
ATOM 6003 N N . THR A 1 811 ? -52.818 3.739 72.181 1.00 85.56 811 THR A N 1
ATOM 6004 C CA . THR A 1 811 ? -54.268 3.482 72.258 1.00 85.56 811 THR A CA 1
ATOM 6005 C C . THR A 1 811 ? -54.597 2.592 73.449 1.00 85.56 811 THR A C 1
ATOM 6007 O O . THR A 1 811 ? -53.808 1.721 73.816 1.00 85.56 811 THR A O 1
ATOM 6010 N N . ASP A 1 812 ? -55.764 2.788 74.053 1.00 78.94 812 ASP A N 1
ATOM 6011 C CA . ASP A 1 812 ? -56.072 2.223 75.369 1.00 78.94 812 ASP A CA 1
ATOM 6012 C C . ASP A 1 812 ? -56.934 0.944 75.335 1.00 78.94 812 ASP A C 1
ATOM 6014 O O . ASP A 1 812 ? -57.504 0.584 74.298 1.00 78.94 812 ASP A O 1
ATOM 6018 N N . THR A 1 813 ? -57.061 0.242 76.473 1.00 82.38 813 THR A N 1
ATOM 6019 C CA . THR A 1 813 ? -57.962 -0.927 76.619 1.00 82.38 813 THR A CA 1
ATOM 6020 C C . THR A 1 813 ? -58.906 -0.826 77.814 1.00 82.38 813 THR A C 1
ATOM 6022 O O . THR A 1 813 ? -58.554 -1.155 78.951 1.00 82.38 813 THR A O 1
ATOM 6025 N N . LEU A 1 814 ? -60.178 -0.517 77.538 1.00 85.06 814 LEU A N 1
ATOM 6026 C CA . LEU A 1 814 ? -61.218 -0.442 78.561 1.00 85.06 814 LEU A CA 1
ATOM 6027 C C . LEU A 1 814 ? -61.535 -1.827 79.136 1.00 85.06 814 LEU A C 1
ATOM 6029 O O . LEU A 1 814 ? -62.070 -2.703 78.453 1.00 85.06 814 LEU A O 1
ATOM 6033 N N . GLN A 1 815 ? -61.292 -2.013 80.432 1.00 88.06 815 GLN A N 1
ATOM 6034 C CA . GLN A 1 815 ? -61.632 -3.249 81.141 1.00 88.06 815 GLN A CA 1
ATOM 6035 C C . GLN A 1 815 ? -62.965 -3.108 81.895 1.00 88.06 815 GLN A C 1
ATOM 6037 O O . GLN A 1 815 ? -63.211 -2.093 82.550 1.00 88.06 815 GLN A O 1
ATOM 6042 N N . SER A 1 816 ? -63.847 -4.116 81.838 1.00 87.75 816 SER A N 1
ATOM 6043 C CA . SER A 1 816 ? -65.168 -4.036 82.487 1.00 87.75 816 SER A CA 1
ATOM 6044 C C . SER A 1 816 ? -65.653 -5.328 83.146 1.00 87.75 816 SER A C 1
ATOM 6046 O O . SER A 1 816 ? -65.725 -6.385 82.528 1.00 87.75 816 SER A O 1
ATOM 6048 N N . ALA A 1 817 ? -66.050 -5.226 84.419 1.00 91.88 817 ALA A N 1
ATOM 6049 C CA . ALA A 1 817 ? -66.657 -6.311 85.203 1.00 91.88 817 ALA A CA 1
ATOM 6050 C C . ALA A 1 817 ? -68.204 -6.306 85.164 1.00 91.88 817 ALA A C 1
ATOM 6052 O O . ALA A 1 817 ? -68.856 -7.025 85.924 1.00 91.88 817 ALA A O 1
ATOM 6053 N N . ILE A 1 818 ? -68.791 -5.467 84.305 1.00 93.75 818 ILE A N 1
ATOM 6054 C CA . ILE A 1 818 ? -70.232 -5.301 84.076 1.00 93.75 818 ILE A CA 1
ATOM 6055 C C . ILE A 1 818 ? -70.504 -5.224 82.569 1.00 93.75 818 ILE A C 1
ATOM 6057 O O . ILE A 1 818 ? -69.587 -4.967 81.793 1.00 93.75 818 ILE A O 1
ATOM 6061 N N . THR A 1 819 ? -71.762 -5.406 82.158 1.00 96.56 819 THR A N 1
ATOM 6062 C CA . THR A 1 819 ? -72.184 -5.174 80.766 1.00 96.56 819 THR A CA 1
ATOM 6063 C C . THR A 1 819 ? -71.820 -3.759 80.321 1.00 96.56 819 THR A C 1
ATOM 6065 O O . THR A 1 819 ? -72.103 -2.795 81.040 1.00 96.56 819 THR A O 1
ATOM 6068 N N . ARG A 1 820 ? -71.201 -3.635 79.141 1.00 94.56 820 ARG A N 1
ATOM 6069 C CA . ARG A 1 820 ? -70.593 -2.388 78.679 1.00 94.56 820 ARG A CA 1
ATOM 6070 C C . ARG A 1 820 ? -70.797 -2.158 77.183 1.00 94.56 820 ARG A C 1
ATOM 6072 O O . ARG A 1 820 ? -70.478 -3.017 76.369 1.00 94.56 820 ARG A O 1
ATOM 6079 N N . THR A 1 821 ? -71.252 -0.953 76.851 1.00 94.19 821 THR A N 1
ATOM 6080 C CA . THR A 1 821 ? -71.107 -0.362 75.516 1.00 94.19 821 THR A CA 1
ATOM 6081 C C . THR A 1 821 ? -69.857 0.519 75.506 1.00 94.19 821 THR A C 1
ATOM 6083 O O . THR A 1 821 ? -69.605 1.222 76.496 1.00 94.19 821 THR A O 1
ATOM 6086 N N . LEU A 1 822 ? -69.069 0.472 74.434 1.00 89.81 822 LEU A N 1
ATOM 6087 C CA . LEU A 1 822 ? -67.918 1.350 74.241 1.00 89.81 822 LEU A CA 1
ATOM 6088 C C . LEU A 1 822 ? -68.372 2.814 74.062 1.00 89.81 822 LEU A C 1
ATOM 6090 O O . LEU A 1 822 ? -69.343 3.074 73.348 1.00 89.81 822 LEU A O 1
ATOM 6094 N N . PRO A 1 823 ? -67.713 3.791 74.716 1.00 86.56 823 PRO A N 1
ATOM 6095 C CA . PRO A 1 823 ? -67.813 5.197 74.328 1.00 86.56 823 PRO A CA 1
ATOM 6096 C C . PRO A 1 823 ? -67.303 5.415 72.895 1.00 86.56 823 PRO A C 1
ATOM 6098 O O . PRO A 1 823 ? -66.616 4.562 72.340 1.00 86.56 823 PRO A O 1
ATOM 6101 N N . ASN A 1 824 ? -67.579 6.581 72.311 1.00 79.06 824 ASN A N 1
ATOM 6102 C CA . ASN A 1 824 ? -66.861 7.026 71.113 1.00 79.06 824 ASN A CA 1
ATOM 6103 C C . ASN A 1 824 ? -65.360 7.159 71.432 1.00 79.06 824 ASN A C 1
ATOM 6105 O O . ASN A 1 824 ? -65.032 7.632 72.523 1.00 79.06 824 ASN A O 1
ATOM 6109 N N . ASN A 1 825 ? -64.492 6.839 70.468 1.00 73.69 825 ASN A N 1
ATOM 6110 C CA . ASN A 1 825 ? -63.032 6.952 70.585 1.00 73.69 825 ASN A CA 1
ATOM 6111 C C . ASN A 1 825 ? -62.467 6.082 71.728 1.00 73.69 825 ASN A C 1
ATOM 6113 O O . ASN A 1 825 ? -61.671 6.547 72.543 1.00 73.69 825 ASN A O 1
ATOM 6117 N N . VAL A 1 826 ? -62.978 4.854 71.842 1.00 81.50 826 VAL A N 1
ATOM 6118 C CA . VAL A 1 826 ? -62.408 3.792 72.677 1.00 81.50 826 VAL A CA 1
ATOM 6119 C C . VAL A 1 826 ? -62.633 2.483 71.931 1.00 81.50 826 VAL A C 1
ATOM 6121 O O . VAL A 1 826 ? -63.761 2.001 71.858 1.00 81.50 826 VAL A O 1
ATOM 6124 N N . GLU A 1 827 ? -61.576 1.921 71.355 1.00 85.50 827 GLU A N 1
ATOM 6125 C CA . GLU A 1 827 ? -61.702 0.860 70.348 1.00 85.50 827 GLU A CA 1
ATOM 6126 C C . GLU A 1 827 ? -61.440 -0.553 70.903 1.00 85.50 827 GLU A C 1
ATOM 6128 O O . GLU A 1 827 ? -61.901 -1.531 70.316 1.00 85.50 827 GLU A O 1
ATOM 6133 N N . ASN A 1 828 ? -60.775 -0.697 72.057 1.00 87.31 828 ASN A N 1
ATOM 6134 C CA . ASN A 1 828 ? -60.550 -1.997 72.708 1.00 87.31 828 ASN A CA 1
ATOM 6135 C C . ASN A 1 828 ? -61.425 -2.161 73.970 1.00 87.31 828 ASN A C 1
ATOM 6137 O O . ASN A 1 828 ? -61.347 -1.356 74.903 1.00 87.31 828 ASN A O 1
ATOM 6141 N N . LEU A 1 829 ? -62.203 -3.248 74.048 1.00 90.06 829 LEU A N 1
ATOM 6142 C CA . LEU A 1 829 ? -62.999 -3.642 75.222 1.00 90.06 829 LEU A CA 1
ATOM 6143 C C . LEU A 1 829 ? -62.596 -5.038 75.707 1.00 90.06 829 LEU A C 1
ATOM 6145 O O . LEU A 1 829 ? -62.697 -6.010 74.959 1.00 90.06 829 LEU A O 1
ATOM 6149 N N . ARG A 1 830 ? -62.246 -5.172 76.991 1.00 91.81 830 ARG A N 1
ATOM 6150 C CA . ARG A 1 830 ? -62.075 -6.475 77.655 1.00 91.81 830 ARG A CA 1
ATOM 6151 C C . ARG A 1 830 ? -63.059 -6.654 78.806 1.00 91.81 830 ARG A C 1
ATOM 6153 O O . ARG A 1 830 ? -62.941 -6.016 79.855 1.00 91.81 830 ARG A O 1
ATOM 6160 N N . LEU A 1 831 ? -64.002 -7.574 78.645 1.00 94.25 831 LEU A N 1
ATOM 6161 C CA . LEU A 1 831 ? -64.842 -8.045 79.741 1.00 94.25 831 LEU A CA 1
ATOM 6162 C C . LEU A 1 831 ? -63.995 -8.906 80.693 1.00 94.25 831 LEU A C 1
ATOM 6164 O O . LEU A 1 831 ? -63.125 -9.660 80.263 1.00 94.25 831 LEU A O 1
ATOM 6168 N N . ILE A 1 832 ? -64.223 -8.799 82.002 1.00 91.94 832 ILE A N 1
ATOM 6169 C CA . ILE A 1 832 ? -63.447 -9.531 83.019 1.00 91.94 832 ILE A CA 1
ATOM 6170 C C . ILE A 1 832 ? -64.344 -10.291 84.005 1.00 91.94 832 ILE A C 1
ATOM 6172 O O . ILE A 1 832 ? -65.530 -9.995 84.167 1.00 91.94 832 ILE A O 1
ATOM 6176 N N . GLY A 1 833 ? -63.771 -11.300 84.668 1.00 92.06 833 GLY A N 1
ATOM 6177 C CA . GLY A 1 833 ? -64.467 -12.164 85.627 1.00 92.06 833 GLY A CA 1
ATOM 6178 C C . GLY A 1 833 ? -65.181 -13.367 84.995 1.00 92.06 833 GLY A C 1
ATOM 6179 O O . GLY A 1 833 ? -64.814 -13.835 83.920 1.00 92.06 833 GLY A O 1
ATOM 6180 N N . THR A 1 834 ? -66.186 -13.887 85.704 1.00 93.50 834 THR A N 1
ATOM 6181 C CA . THR A 1 834 ? -66.922 -15.126 85.370 1.00 93.50 834 THR A CA 1
ATOM 6182 C C . THR A 1 834 ? -68.439 -14.902 85.278 1.00 93.50 834 THR A C 1
ATOM 6184 O O . THR A 1 834 ? -69.223 -15.838 85.419 1.00 93.50 834 THR A O 1
ATOM 6187 N N . ASN A 1 835 ? -68.876 -13.644 85.171 1.00 95.00 835 ASN A N 1
ATOM 6188 C CA . ASN A 1 835 ? -70.291 -13.281 85.109 1.00 95.00 835 ASN A CA 1
ATOM 6189 C C . ASN A 1 835 ? -70.752 -13.219 83.652 1.00 95.00 835 ASN A C 1
ATOM 6191 O O . ASN A 1 835 ? -70.008 -12.727 82.807 1.00 95.00 835 ASN A O 1
ATOM 6195 N N . ASN A 1 836 ? -72.003 -13.602 83.394 1.00 96.62 836 ASN A N 1
ATOM 6196 C CA . ASN A 1 836 ? -72.673 -13.399 82.109 1.00 96.62 836 ASN A CA 1
ATOM 6197 C C . ASN A 1 836 ? -72.944 -11.895 81.899 1.00 96.62 836 ASN A C 1
ATOM 6199 O O . ASN A 1 836 ? -73.995 -11.380 82.290 1.00 96.62 836 ASN A O 1
ATOM 6203 N N . ILE A 1 837 ? -71.955 -11.185 81.359 1.00 97.12 837 ILE A N 1
ATOM 6204 C CA . ILE A 1 837 ? -72.000 -9.758 81.012 1.00 97.12 837 ILE A CA 1
ATOM 6205 C C . ILE A 1 837 ? -71.806 -9.588 79.505 1.00 97.12 837 ILE A C 1
ATOM 6207 O O . ILE A 1 837 ? -71.247 -10.466 78.857 1.00 97.12 837 ILE A O 1
ATOM 6211 N N . ASN A 1 838 ? -72.280 -8.479 78.942 1.00 97.62 838 ASN A N 1
ATOM 6212 C CA . ASN A 1 838 ? -72.316 -8.285 77.490 1.00 97.62 838 ASN A CA 1
ATOM 6213 C C . ASN A 1 838 ? -71.379 -7.159 77.036 1.00 97.62 838 ASN A C 1
ATOM 6215 O O . ASN A 1 838 ? -71.183 -6.182 77.764 1.00 97.62 838 ASN A O 1
ATOM 6219 N N . GLY A 1 839 ? -70.848 -7.289 75.821 1.00 96.69 839 GLY A N 1
ATOM 6220 C CA . GLY A 1 839 ? -70.040 -6.279 75.140 1.00 96.69 839 GLY A CA 1
ATOM 6221 C C . GLY A 1 839 ? -70.790 -5.689 73.948 1.00 96.69 839 GLY A C 1
ATOM 6222 O O . GLY A 1 839 ? -71.494 -6.393 73.223 1.00 96.69 839 GLY A O 1
ATOM 6223 N N . THR A 1 840 ? -70.662 -4.386 73.737 1.00 95.94 840 THR A N 1
ATOM 6224 C CA . THR A 1 840 ? -71.192 -3.702 72.550 1.00 95.94 840 THR A CA 1
ATOM 6225 C C . THR A 1 840 ? -70.210 -2.622 72.131 1.00 95.94 840 THR A C 1
ATOM 6227 O O . THR A 1 840 ? -69.762 -1.858 72.987 1.00 95.94 840 THR A O 1
ATOM 6230 N N . GLY A 1 841 ? -69.858 -2.561 70.853 1.00 94.50 841 GLY A N 1
ATOM 6231 C CA . GLY A 1 841 ? -68.963 -1.527 70.351 1.00 94.50 841 GLY A CA 1
ATOM 6232 C C . GLY A 1 841 ? -69.646 -0.201 70.026 1.00 94.50 841 GLY A C 1
ATOM 6233 O O . GLY A 1 841 ? -70.744 0.093 70.513 1.00 94.50 841 GLY A O 1
ATO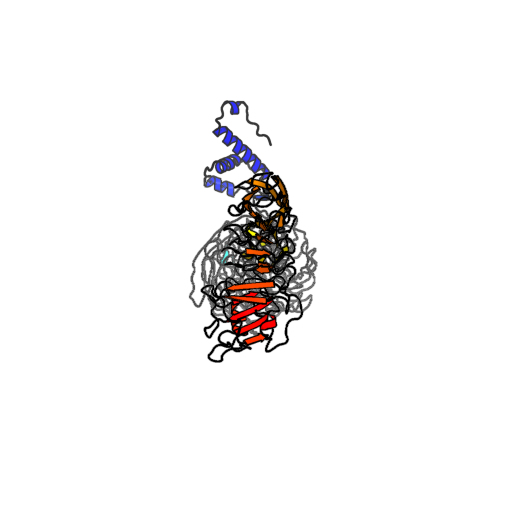M 6234 N N . ASN A 1 842 ? -68.947 0.615 69.242 1.00 90.44 842 ASN A N 1
ATOM 6235 C CA . ASN A 1 842 ? -69.310 1.973 68.860 1.00 90.44 842 ASN A CA 1
ATOM 6236 C C . ASN A 1 842 ? -69.544 2.074 67.327 1.00 90.44 842 ASN A C 1
ATOM 6238 O O . ASN A 1 842 ? -70.397 1.359 66.797 1.00 90.44 842 ASN A O 1
ATOM 6242 N N . ALA A 1 843 ? -68.867 2.992 66.631 1.00 90.69 843 ALA A N 1
ATOM 6243 C CA . ALA A 1 843 ? -68.916 3.171 65.172 1.00 90.69 843 ALA A CA 1
ATOM 6244 C C . ALA A 1 843 ? -67.506 3.233 64.527 1.00 90.69 843 ALA A C 1
ATOM 6246 O O . ALA A 1 843 ? -67.346 3.724 63.407 1.00 90.69 843 ALA A O 1
ATOM 6247 N N . SER A 1 844 ? -66.496 2.788 65.274 1.00 90.44 844 SER A N 1
ATOM 6248 C CA . SER A 1 844 ? -65.112 2.563 64.860 1.00 90.44 844 SER A CA 1
ATOM 6249 C C . SER A 1 844 ? -64.865 1.056 64.737 1.00 90.44 844 SER A C 1
ATOM 6251 O O . SER A 1 844 ? -65.605 0.259 65.302 1.00 90.44 844 SER A O 1
ATOM 6253 N N . ASN A 1 845 ? -63.761 0.656 64.105 1.00 92.88 845 ASN A N 1
ATOM 6254 C CA . ASN A 1 845 ? -63.285 -0.732 64.140 1.00 92.88 845 ASN A CA 1
ATOM 6255 C C . ASN A 1 845 ? -62.954 -1.130 65.591 1.00 92.88 845 ASN A C 1
ATOM 6257 O O . ASN A 1 845 ? -62.039 -0.559 66.186 1.00 92.88 845 ASN A O 1
ATOM 6261 N N . ASN A 1 846 ? -63.689 -2.068 66.186 1.00 92.75 846 ASN A N 1
ATOM 6262 C CA . ASN A 1 846 ? -63.572 -2.412 67.605 1.00 92.75 846 ASN A CA 1
ATOM 6263 C C . ASN A 1 846 ? -62.991 -3.809 67.842 1.00 92.75 846 ASN A C 1
ATOM 6265 O O . ASN A 1 846 ? -63.275 -4.767 67.129 1.00 92.75 846 ASN A O 1
ATOM 6269 N N . ASN A 1 847 ? -62.212 -3.946 68.910 1.00 93.44 847 ASN A N 1
ATOM 6270 C CA . ASN A 1 847 ? -61.640 -5.198 69.388 1.00 93.44 847 ASN A CA 1
ATOM 6271 C C . ASN A 1 847 ? -62.291 -5.569 70.729 1.00 93.44 847 ASN A C 1
ATOM 6273 O O . ASN A 1 847 ? -61.941 -5.020 71.777 1.00 93.44 847 ASN A O 1
ATOM 6277 N N . ILE A 1 848 ? -63.271 -6.474 70.698 1.00 95.56 848 ILE A N 1
ATOM 6278 C CA . ILE A 1 848 ? -64.091 -6.837 71.860 1.00 95.56 848 ILE A CA 1
ATOM 6279 C C . ILE A 1 848 ? -63.768 -8.263 72.299 1.00 95.56 848 ILE A C 1
ATOM 6281 O O . ILE A 1 848 ? -64.037 -9.230 71.588 1.00 95.56 848 ILE A O 1
ATOM 6285 N N . THR A 1 849 ? -63.230 -8.393 73.510 1.00 95.38 849 THR A N 1
ATOM 6286 C CA . THR A 1 849 ? -62.938 -9.674 74.161 1.00 95.38 849 THR A CA 1
ATOM 6287 C C . THR A 1 849 ? -63.889 -9.913 75.332 1.00 95.38 849 THR A C 1
ATOM 6289 O O . THR A 1 849 ? -63.976 -9.090 76.247 1.00 95.38 849 THR A O 1
ATOM 6292 N N . GLY A 1 850 ? -64.592 -11.044 75.299 1.00 95.94 850 GLY A N 1
ATOM 6293 C CA . GLY A 1 850 ? -65.438 -11.555 76.371 1.00 95.94 850 GLY A CA 1
ATOM 6294 C C . GLY A 1 850 ? -64.653 -12.088 77.575 1.00 95.94 850 GLY A C 1
ATOM 6295 O O . GLY A 1 850 ? -63.460 -11.821 77.733 1.00 95.94 850 GLY A O 1
ATOM 6296 N N . ASN A 1 851 ? -65.338 -12.795 78.474 1.00 95.44 851 ASN A N 1
ATOM 6297 C CA . ASN A 1 851 ? -64.776 -13.278 79.735 1.00 95.44 851 ASN A CA 1
ATOM 6298 C C . ASN A 1 851 ? -64.842 -14.816 79.865 1.00 95.44 851 ASN A C 1
ATOM 6300 O O . ASN A 1 851 ? -64.267 -15.534 79.051 1.00 95.44 851 ASN A O 1
ATOM 6304 N N . SER A 1 852 ? -65.444 -15.338 80.937 1.00 95.44 852 SER A N 1
ATOM 6305 C CA . SER A 1 852 ? -65.623 -16.779 81.174 1.00 95.44 852 SER A CA 1
ATOM 6306 C C . SER A 1 852 ? -67.027 -17.149 81.681 1.00 95.44 852 SER A C 1
ATOM 6308 O O . SER A 1 852 ? -67.231 -18.190 82.308 1.00 95.44 852 SER A O 1
ATOM 6310 N N . GLY A 1 853 ? -67.990 -16.250 81.467 1.00 95.69 853 GLY A N 1
ATOM 6311 C CA . GLY A 1 853 ? -69.423 -16.523 81.533 1.00 95.69 853 GLY A CA 1
ATOM 6312 C C . GLY A 1 853 ? -70.041 -16.319 80.150 1.00 95.69 853 GLY A C 1
ATOM 6313 O O . GLY A 1 853 ? -69.382 -15.808 79.256 1.00 95.69 853 GLY A O 1
ATOM 6314 N N . ILE A 1 854 ? -71.315 -16.679 79.981 1.00 97.12 854 ILE A N 1
ATOM 6315 C CA . ILE A 1 854 ? -71.992 -16.555 78.680 1.00 97.12 854 ILE A CA 1
ATOM 6316 C C . ILE A 1 854 ? -72.170 -15.071 78.336 1.00 97.12 854 ILE A C 1
ATOM 6318 O O . ILE A 1 854 ? -72.931 -14.369 79.014 1.00 97.12 854 ILE A O 1
ATOM 6322 N N . ASN A 1 855 ? -71.488 -14.605 77.294 1.00 97.75 855 ASN A N 1
ATOM 6323 C CA . ASN A 1 855 ? -71.520 -13.221 76.831 1.00 97.75 855 ASN A CA 1
ATOM 6324 C C . ASN A 1 855 ? -72.423 -13.074 75.596 1.00 97.75 855 ASN A C 1
ATOM 6326 O O . ASN A 1 855 ? -72.446 -13.932 74.715 1.00 97.75 855 ASN A O 1
ATOM 6330 N N . GLN A 1 856 ? -73.139 -11.950 75.497 1.00 97.38 856 GLN A N 1
ATOM 6331 C CA . GLN A 1 856 ? -73.561 -11.429 74.191 1.00 97.38 856 GLN A CA 1
ATOM 6332 C C . GLN A 1 856 ? -72.557 -10.370 73.737 1.00 97.38 856 GLN A C 1
ATOM 6334 O O . GLN A 1 856 ? -72.211 -9.481 74.520 1.00 97.38 856 GLN A O 1
ATOM 6339 N N . ILE A 1 857 ? -72.106 -10.454 72.488 1.00 97.75 857 ILE A N 1
ATOM 6340 C CA . ILE A 1 857 ? -71.119 -9.544 71.899 1.00 97.75 857 ILE A CA 1
ATOM 6341 C C . ILE A 1 857 ? -71.675 -9.001 70.580 1.00 97.75 857 ILE A C 1
ATOM 6343 O O . ILE A 1 857 ? -72.073 -9.771 69.713 1.00 97.75 857 ILE A O 1
ATOM 6347 N N . ASN A 1 858 ? -71.701 -7.678 70.425 1.00 96.00 858 ASN A N 1
ATOM 6348 C CA . ASN A 1 858 ? -72.073 -6.990 69.184 1.00 96.00 858 ASN A CA 1
ATOM 6349 C C . ASN A 1 858 ? -70.955 -6.002 68.824 1.00 96.00 858 ASN A C 1
ATOM 6351 O O . ASN A 1 858 ? -70.565 -5.204 69.678 1.00 96.00 858 ASN A O 1
ATOM 6355 N N . GLY A 1 859 ? -70.438 -6.066 67.597 1.00 94.50 859 GLY A N 1
ATOM 6356 C CA . GLY A 1 859 ? -69.352 -5.190 67.149 1.00 94.50 859 GLY A CA 1
ATOM 6357 C C . GLY A 1 859 ? -69.751 -3.716 67.055 1.00 94.50 859 GLY A C 1
ATOM 6358 O O . GLY A 1 859 ? -69.009 -2.852 67.501 1.00 94.50 859 GLY A O 1
ATOM 6359 N N . GLY A 1 860 ? -70.982 -3.424 66.629 1.00 92.88 860 GLY A N 1
ATOM 6360 C CA . GLY A 1 860 ? -71.421 -2.062 66.340 1.00 92.88 860 GLY A CA 1
ATOM 6361 C C . GLY A 1 860 ? -71.351 -1.792 64.842 1.00 92.88 860 GLY A C 1
ATOM 6362 O O . GLY A 1 860 ? -72.081 -2.416 64.078 1.00 92.88 860 GLY A O 1
ATOM 6363 N N . ALA A 1 861 ? -70.547 -0.832 64.405 1.00 90.62 861 ALA A N 1
ATOM 6364 C CA . ALA A 1 861 ? -70.285 -0.628 62.984 1.00 90.62 861 ALA A CA 1
ATOM 6365 C C . ALA A 1 861 ? -68.806 -0.303 62.778 1.00 90.62 861 ALA A C 1
ATOM 6367 O O . ALA A 1 861 ? -68.321 0.698 63.291 1.00 90.62 861 ALA A O 1
ATOM 6368 N N . GLY A 1 862 ? -68.118 -1.120 61.990 1.00 91.56 862 GLY A N 1
ATOM 6369 C CA . GLY A 1 862 ? -66.679 -1.032 61.785 1.00 91.56 862 GLY A CA 1
ATOM 6370 C C . GLY A 1 862 ? -66.191 -2.248 61.006 1.00 91.56 862 GLY A C 1
ATOM 6371 O O . GLY A 1 862 ? -66.970 -2.905 60.324 1.00 91.56 862 GLY A O 1
ATOM 6372 N N . ILE A 1 863 ? -64.899 -2.542 61.094 1.00 95.06 863 ILE A N 1
ATOM 6373 C CA . ILE A 1 863 ? -64.344 -3.877 60.852 1.00 95.06 863 ILE A CA 1
ATOM 6374 C C . ILE A 1 863 ? -63.957 -4.419 62.224 1.00 95.06 863 ILE A C 1
ATOM 6376 O O . ILE A 1 863 ? -62.880 -4.105 62.739 1.00 95.06 863 ILE A O 1
ATOM 6380 N N . ASP A 1 864 ? -64.850 -5.194 62.828 1.00 96.25 864 ASP A N 1
ATOM 6381 C CA . ASP A 1 864 ? -64.742 -5.552 64.237 1.00 96.25 864 ASP A CA 1
ATOM 6382 C C . ASP A 1 864 ? -64.054 -6.907 64.438 1.00 96.25 864 ASP A C 1
ATOM 6384 O O . ASP A 1 864 ? -64.199 -7.847 63.656 1.00 96.25 864 ASP A O 1
ATOM 6388 N N . THR A 1 865 ? -63.284 -7.025 65.517 1.00 95.69 865 THR A N 1
ATOM 6389 C CA . THR A 1 865 ? -62.644 -8.264 65.969 1.00 95.69 865 THR A CA 1
ATOM 6390 C C . THR A 1 865 ? -63.270 -8.690 67.290 1.00 95.69 865 THR A C 1
ATOM 6392 O O . THR A 1 865 ? -63.080 -8.054 68.324 1.00 95.69 865 THR A O 1
ATOM 6395 N N . LEU A 1 866 ? -64.039 -9.774 67.254 1.00 97.19 866 LEU A N 1
ATOM 6396 C CA . LEU A 1 866 ? -64.853 -10.268 68.359 1.00 97.19 866 LEU A CA 1
ATOM 6397 C C . LEU A 1 866 ? -64.280 -11.591 68.880 1.00 97.19 866 LEU A C 1
ATOM 6399 O O . LEU A 1 866 ? -63.958 -12.488 68.105 1.00 97.19 866 LEU A O 1
ATOM 6403 N N . THR A 1 867 ? -64.164 -11.723 70.196 1.00 96.12 867 THR A N 1
ATOM 6404 C CA . THR A 1 867 ? -63.629 -12.913 70.878 1.00 96.12 867 THR A CA 1
ATOM 6405 C C . THR A 1 867 ? -64.576 -13.262 72.021 1.00 96.12 867 THR A C 1
ATOM 6407 O O . THR A 1 867 ? -64.795 -12.414 72.885 1.00 96.12 867 THR A O 1
ATOM 6410 N N . GLY A 1 868 ? -65.159 -14.460 72.032 1.00 93.88 868 GLY A N 1
ATOM 6411 C CA . GLY A 1 868 ? -66.105 -14.902 73.068 1.00 93.88 868 GLY A CA 1
ATOM 6412 C C . GLY A 1 868 ? -65.429 -15.168 74.414 1.00 93.88 868 GLY A C 1
ATOM 6413 O O . GLY A 1 868 ? -65.886 -14.694 75.452 1.00 93.88 868 GLY A O 1
ATOM 6414 N N . GLY A 1 869 ? -64.277 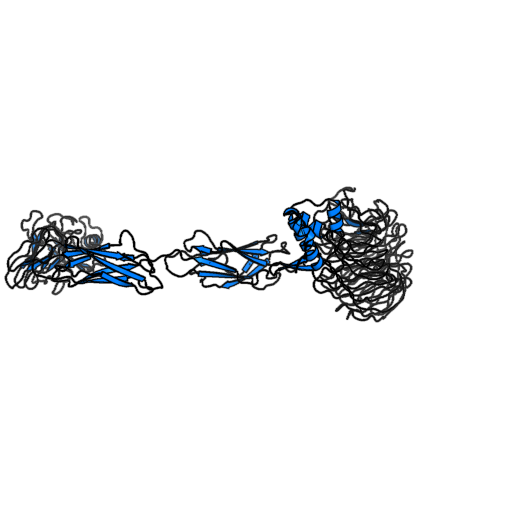-15.840 74.394 1.00 92.88 869 GLY A N 1
ATOM 6415 C CA . GLY A 1 869 ? -63.541 -16.249 75.587 1.00 92.88 869 GLY A CA 1
ATOM 6416 C C . GLY A 1 869 ? -63.859 -17.690 75.985 1.00 92.88 869 GLY A C 1
ATOM 6417 O O . GLY A 1 869 ? -63.414 -18.631 75.328 1.00 92.88 869 GLY A O 1
ATOM 6418 N N . LEU A 1 870 ? -64.560 -17.885 77.105 1.00 90.56 870 LEU A N 1
ATOM 6419 C CA . LEU A 1 870 ? -65.002 -19.207 77.565 1.00 90.56 870 LEU A CA 1
ATOM 6420 C C . LEU A 1 870 ? -66.493 -19.198 77.917 1.00 90.56 870 LEU A C 1
ATOM 6422 O O . LEU A 1 870 ? -66.868 -18.834 79.032 1.00 90.56 870 LEU A O 1
ATOM 6426 N N . GLY A 1 871 ? -67.330 -19.704 77.016 1.00 93.19 871 GLY A N 1
ATOM 6427 C CA . GLY A 1 871 ? -68.764 -19.758 77.254 1.00 93.19 871 GLY A CA 1
ATOM 6428 C C . GLY A 1 871 ? -69.533 -20.650 76.284 1.00 93.19 871 GLY A C 1
ATOM 6429 O O . GLY A 1 871 ? -69.103 -21.741 75.897 1.00 93.19 871 GLY A O 1
ATOM 6430 N N . ALA A 1 872 ? -70.736 -20.185 75.980 1.00 95.88 872 ALA A N 1
ATOM 6431 C CA . ALA A 1 872 ? -71.615 -20.681 74.929 1.00 95.88 872 ALA A CA 1
ATOM 6432 C C . ALA A 1 872 ? -72.258 -19.423 74.342 1.00 95.88 872 ALA A C 1
ATOM 6434 O O . ALA A 1 872 ? -73.405 -19.082 74.646 1.00 95.88 872 ALA A O 1
ATOM 6435 N N . ASP A 1 873 ? -71.413 -18.651 73.668 1.00 97.81 873 ASP A N 1
ATOM 6436 C CA . ASP A 1 873 ? -71.547 -17.203 73.544 1.00 97.81 873 ASP A CA 1
ATOM 6437 C C . ASP A 1 873 ? -72.392 -16.805 72.335 1.00 97.81 873 ASP A C 1
ATOM 6439 O O . ASP A 1 873 ? -72.608 -17.597 71.416 1.00 97.81 873 ASP A O 1
ATOM 6443 N N . ILE A 1 874 ? -72.933 -15.586 72.359 1.00 97.62 874 ILE A N 1
ATOM 6444 C CA . ILE A 1 874 ? -73.881 -15.104 71.350 1.00 97.62 874 ILE A CA 1
ATOM 6445 C C . ILE A 1 874 ? -73.309 -13.868 70.661 1.00 97.62 874 ILE A C 1
ATOM 6447 O O . ILE A 1 874 ? -73.288 -12.774 71.227 1.00 97.62 874 ILE A O 1
ATOM 6451 N N . PHE A 1 875 ? -72.887 -14.032 69.412 1.00 97.88 875 PHE A N 1
ATOM 6452 C CA . PHE A 1 875 ? -72.424 -12.935 68.570 1.00 97.88 875 PHE A CA 1
ATOM 6453 C C . PHE A 1 875 ? -73.619 -12.354 67.805 1.00 97.88 875 PHE A C 1
ATOM 6455 O O . PHE A 1 875 ? -74.279 -13.058 67.041 1.00 97.88 875 PHE A O 1
ATOM 6462 N N . ILE A 1 876 ? -73.941 -11.086 68.047 1.00 96.88 876 ILE A N 1
ATOM 6463 C CA . ILE A 1 876 ? -75.133 -10.423 67.510 1.00 96.88 876 ILE A CA 1
ATOM 6464 C C . ILE A 1 876 ? -74.728 -9.570 66.309 1.00 96.88 876 ILE A C 1
ATOM 6466 O O . ILE A 1 876 ? -73.931 -8.647 66.468 1.00 96.88 876 ILE A O 1
ATOM 6470 N N . PHE A 1 877 ? -75.339 -9.824 65.149 1.00 95.88 877 PHE A N 1
ATOM 6471 C CA . PHE A 1 877 ? -75.131 -9.035 63.932 1.00 95.88 877 PHE A CA 1
ATOM 6472 C C . PHE A 1 877 ? -76.449 -8.493 63.376 1.00 95.88 877 PHE A C 1
ATOM 6474 O O . PHE A 1 877 ? -77.443 -9.206 63.232 1.00 95.88 877 PHE A O 1
ATOM 6481 N N . GLN A 1 878 ? -76.444 -7.216 63.020 1.00 93.75 878 GLN A N 1
ATOM 6482 C CA . GLN A 1 878 ? -77.510 -6.521 62.316 1.00 93.75 878 GLN A CA 1
ATOM 6483 C C . GLN A 1 878 ? -77.171 -6.464 60.824 1.00 93.75 878 GLN A C 1
ATOM 6485 O O . GLN A 1 878 ? -76.068 -6.055 60.462 1.00 93.75 878 GLN A O 1
ATOM 6490 N N . PHE A 1 879 ? -78.110 -6.841 59.950 1.00 91.75 879 PHE A N 1
ATOM 6491 C CA . PHE A 1 879 ? -77.939 -6.687 58.497 1.00 91.75 879 PHE A CA 1
ATOM 6492 C C . PHE A 1 879 ? -77.532 -5.238 58.159 1.00 91.75 879 PHE A C 1
ATOM 6494 O O . PHE A 1 879 ? -78.166 -4.285 58.616 1.00 91.75 879 PHE A O 1
ATOM 6501 N N . GLY A 1 880 ? -76.436 -5.086 57.412 1.00 88.31 880 GLY A N 1
ATOM 6502 C CA . GLY A 1 880 ? -75.751 -3.816 57.147 1.00 88.31 880 GLY A CA 1
ATOM 6503 C C . GLY A 1 880 ? -74.512 -3.516 58.008 1.00 88.31 880 GLY A C 1
ATOM 6504 O O . GLY A 1 880 ? -73.783 -2.597 57.652 1.00 88.31 880 GLY A O 1
ATOM 6505 N N . GLN A 1 881 ? -74.235 -4.264 59.086 1.00 91.00 881 GLN A N 1
ATOM 6506 C CA . GLN A 1 881 ? -72.979 -4.137 59.853 1.00 91.00 881 GLN A CA 1
ATOM 6507 C C . GLN A 1 881 ? -71.824 -4.852 59.131 1.00 91.00 881 GLN A C 1
ATOM 6509 O O . GLN A 1 881 ? -70.922 -4.210 58.595 1.00 91.00 881 GLN A O 1
ATOM 6514 N N . SER A 1 882 ? -71.910 -6.183 59.042 1.00 93.81 882 SER A N 1
ATOM 6515 C CA . SER A 1 882 ? -70.820 -7.064 58.597 1.00 93.81 882 SER A CA 1
ATOM 6516 C C . SER A 1 882 ? -70.756 -7.226 57.066 1.00 93.81 882 SER A C 1
ATOM 6518 O O . SER A 1 882 ? -71.028 -8.302 56.540 1.00 93.81 882 SER A O 1
ATOM 6520 N N . THR A 1 883 ? -70.515 -6.155 56.305 1.00 92.25 883 THR A N 1
ATOM 6521 C CA . THR A 1 883 ? -70.613 -6.170 54.823 1.00 92.25 883 THR A CA 1
ATOM 6522 C C . THR A 1 883 ? -69.359 -6.740 54.134 1.00 92.25 883 THR A C 1
ATOM 6524 O O . THR A 1 883 ? -68.383 -7.084 54.793 1.00 92.25 883 THR A O 1
ATOM 6527 N N . ILE A 1 884 ? -69.307 -6.799 52.789 1.00 89.94 884 ILE A N 1
ATOM 6528 C CA . ILE A 1 884 ? -68.053 -7.170 52.082 1.00 89.94 884 ILE A CA 1
ATOM 6529 C C . ILE A 1 884 ? -66.916 -6.192 52.422 1.00 89.94 884 ILE A C 1
ATOM 6531 O O . ILE A 1 884 ? -65.768 -6.598 52.597 1.00 89.94 884 ILE A O 1
ATOM 6535 N N . SER A 1 885 ? -67.241 -4.899 52.490 1.00 88.50 885 SER A N 1
ATOM 6536 C CA . SER A 1 885 ? -66.317 -3.807 52.818 1.00 88.50 885 SER A CA 1
ATOM 6537 C C . SER A 1 885 ? -66.014 -3.683 54.312 1.00 88.50 885 SER A C 1
ATOM 6539 O O . SER A 1 885 ? -64.998 -3.097 54.671 1.00 88.50 885 SER A O 1
ATOM 6541 N N . THR A 1 886 ? -66.887 -4.221 55.165 1.00 92.06 886 THR A N 1
ATOM 6542 C CA . THR A 1 886 ? -66.839 -4.116 56.629 1.00 92.06 886 THR A CA 1
ATOM 6543 C C . THR A 1 886 ? -67.015 -5.501 57.257 1.00 92.06 886 THR A C 1
ATOM 6545 O O . THR A 1 886 ? -67.932 -5.736 58.028 1.00 92.06 886 THR A O 1
ATOM 6548 N N . SER A 1 887 ? -66.205 -6.470 56.819 1.00 92.50 887 SER A N 1
ATOM 6549 C CA . SER A 1 887 ? -66.366 -7.884 57.192 1.00 92.50 887 SER A CA 1
ATOM 6550 C C . SER A 1 887 ? -65.743 -8.152 58.561 1.00 92.50 887 SER A C 1
ATOM 6552 O O . SER A 1 887 ? -64.516 -8.186 58.692 1.00 92.50 887 SER A O 1
ATOM 6554 N N . ASP A 1 888 ? -66.589 -8.360 59.569 1.00 96.25 888 ASP A N 1
ATOM 6555 C CA . ASP A 1 888 ? -66.150 -8.594 60.947 1.00 96.25 888 ASP A CA 1
ATOM 6556 C C . ASP A 1 888 ? -65.547 -9.987 61.120 1.00 96.25 888 ASP A C 1
ATOM 6558 O O . ASP A 1 888 ? -65.820 -10.930 60.367 1.00 96.25 888 ASP A O 1
ATOM 6562 N N . ARG A 1 889 ? -64.742 -10.138 62.169 1.00 96.44 889 ARG A N 1
ATOM 6563 C CA . ARG A 1 889 ? -64.014 -11.357 62.492 1.00 96.44 889 ARG A CA 1
ATOM 6564 C C . ARG A 1 889 ? -64.337 -11.852 63.896 1.00 96.44 889 ARG A C 1
ATOM 6566 O O . ARG A 1 889 ? -63.938 -11.228 64.871 1.00 96.44 889 ARG A O 1
ATOM 6573 N N . ILE A 1 890 ? -64.918 -13.045 64.002 1.00 97.31 890 ILE A N 1
ATOM 6574 C CA . ILE A 1 890 ? -64.919 -13.818 65.249 1.00 97.31 890 ILE A CA 1
ATOM 6575 C C . ILE A 1 890 ? -63.623 -14.640 65.322 1.00 97.31 890 ILE A C 1
ATOM 6577 O O . ILE A 1 890 ? -63.237 -15.307 64.354 1.00 97.31 890 ILE A O 1
ATOM 6581 N N . THR A 1 891 ? -62.920 -14.583 66.452 1.00 94.94 891 THR A N 1
ATOM 6582 C CA . THR A 1 891 ? -61.575 -15.162 66.595 1.00 94.94 891 THR A CA 1
ATOM 6583 C C . THR A 1 891 ? -61.552 -16.601 67.112 1.00 94.94 891 THR A C 1
ATOM 6585 O O . THR A 1 891 ? -60.570 -17.287 66.841 1.00 94.94 891 THR A O 1
ATOM 6588 N N . ASP A 1 892 ? -62.596 -17.062 67.808 1.00 94.38 892 ASP A N 1
ATOM 6589 C CA . ASP A 1 892 ? -62.583 -18.290 68.626 1.00 94.38 892 ASP A CA 1
ATOM 6590 C C . ASP A 1 892 ? -63.828 -19.202 68.500 1.00 94.38 892 ASP A C 1
ATOM 6592 O O . ASP A 1 892 ? -63.777 -20.362 68.923 1.00 94.38 892 ASP A O 1
ATOM 6596 N N . PHE A 1 893 ? -64.902 -18.706 67.866 1.00 96.31 893 PHE A N 1
ATOM 6597 C CA . PHE A 1 893 ? -66.239 -19.317 67.714 1.00 96.31 893 PHE A CA 1
ATOM 6598 C C . PHE A 1 893 ? -66.296 -20.852 67.860 1.00 96.31 893 PHE A C 1
ATOM 6600 O O . PHE A 1 893 ? -65.871 -21.602 66.974 1.00 96.31 893 PHE A O 1
ATOM 6607 N N . ALA A 1 894 ? -66.865 -21.345 68.955 1.00 94.56 894 ALA A N 1
ATOM 6608 C CA . ALA A 1 894 ? -66.950 -22.765 69.271 1.00 94.56 894 ALA A CA 1
ATOM 6609 C C . ALA A 1 894 ? -68.167 -23.432 68.613 1.00 94.56 894 ALA A C 1
ATOM 6611 O O . ALA A 1 894 ? -69.294 -23.357 69.107 1.00 94.56 894 ALA A O 1
ATOM 6612 N N . ILE A 1 895 ? -67.944 -24.156 67.509 1.00 92.56 895 ILE A N 1
ATOM 6613 C CA . ILE A 1 895 ? -69.009 -24.792 66.717 1.00 92.56 895 ILE A CA 1
ATOM 6614 C C . ILE A 1 895 ? -69.868 -25.723 67.594 1.00 92.56 895 ILE A C 1
ATOM 6616 O O . ILE A 1 895 ? -69.363 -26.623 68.270 1.00 92.56 895 ILE A O 1
ATOM 6620 N N . ASN A 1 896 ? -71.192 -25.554 67.502 1.00 90.69 896 ASN A N 1
ATOM 6621 C CA . ASN A 1 896 ? -72.248 -26.149 68.335 1.00 90.69 896 ASN A CA 1
ATOM 6622 C C . ASN A 1 896 ? -72.392 -25.565 69.755 1.00 90.69 896 ASN A C 1
ATOM 6624 O O . ASN A 1 896 ? -73.502 -25.640 70.284 1.00 90.69 896 ASN A O 1
ATOM 6628 N N . SER A 1 897 ? -71.362 -24.951 70.351 1.00 94.38 897 SER A N 1
ATOM 6629 C CA . SER A 1 897 ? -71.483 -24.230 71.632 1.00 94.38 897 SER A CA 1
ATOM 6630 C C . SER A 1 897 ? -72.056 -22.834 71.395 1.00 94.38 897 SER A C 1
ATOM 6632 O O . SER A 1 897 ? -73.203 -22.562 71.756 1.00 94.38 897 SER A O 1
ATOM 6634 N N . ASP A 1 898 ? -71.323 -22.015 70.650 1.00 97.06 898 ASP A N 1
ATOM 6635 C CA . ASP A 1 898 ? -71.630 -20.608 70.408 1.00 97.06 898 ASP A CA 1
ATOM 6636 C C . ASP A 1 898 ? -72.687 -20.442 69.317 1.00 97.06 898 ASP A C 1
ATOM 6638 O O . ASP A 1 898 ? -72.996 -21.369 68.551 1.00 97.06 898 ASP A O 1
ATOM 6642 N N . LYS A 1 899 ? -73.295 -19.260 69.287 1.00 96.88 899 LYS A N 1
ATOM 6643 C CA . LYS A 1 899 ? -74.427 -18.917 68.434 1.00 96.88 899 LYS A CA 1
ATOM 6644 C C . LYS A 1 899 ? -74.247 -17.532 67.826 1.00 96.88 899 LYS A C 1
ATOM 6646 O O . LYS A 1 899 ? -73.554 -16.670 68.359 1.00 96.88 899 LYS A O 1
ATOM 6651 N N . ILE A 1 900 ? -74.922 -17.332 66.708 1.00 97.06 900 ILE A N 1
ATOM 6652 C CA . ILE A 1 900 ? -75.078 -16.058 66.029 1.00 97.06 900 ILE A CA 1
ATOM 6653 C C . ILE A 1 900 ? -76.553 -15.678 66.109 1.00 97.06 900 ILE A C 1
ATOM 6655 O O . ILE A 1 900 ? -77.420 -16.453 65.697 1.00 97.06 900 ILE A O 1
ATOM 6659 N N . ASP A 1 901 ? -76.827 -14.502 66.664 1.00 95.94 901 ASP A N 1
ATOM 6660 C CA . ASP A 1 901 ? -78.158 -13.894 66.674 1.00 95.94 901 ASP A CA 1
ATOM 6661 C C . ASP A 1 901 ? -78.223 -12.798 65.604 1.00 95.94 901 ASP A C 1
ATOM 6663 O O . ASP A 1 901 ? -77.222 -12.133 65.315 1.00 95.94 901 ASP A O 1
ATOM 6667 N N . LEU A 1 902 ? -79.391 -12.632 64.988 1.00 94.31 902 LEU A N 1
ATOM 6668 C CA . LEU A 1 902 ? -79.568 -11.805 63.800 1.00 94.31 902 LEU A CA 1
ATOM 6669 C C . LEU A 1 902 ? -80.637 -10.735 64.012 1.00 94.31 902 LEU A C 1
ATOM 6671 O O . LEU A 1 902 ? -81.792 -11.015 64.347 1.00 94.31 902 LEU A O 1
ATOM 6675 N N . LEU A 1 903 ? -80.267 -9.492 63.713 1.00 92.94 903 LEU A N 1
ATOM 6676 C CA . LEU A 1 903 ? -81.170 -8.348 63.689 1.00 92.94 903 LEU A CA 1
ATOM 6677 C C . LEU A 1 903 ? -81.406 -7.896 62.240 1.00 92.94 903 LEU A C 1
ATOM 6679 O O . LEU A 1 903 ? -80.482 -7.774 61.439 1.00 92.94 903 LEU A O 1
ATOM 6683 N N . THR A 1 904 ? -82.659 -7.596 61.904 1.00 90.25 904 THR A N 1
ATOM 6684 C CA . THR A 1 904 ? -83.029 -6.841 60.693 1.00 90.25 904 THR A CA 1
ATOM 6685 C C . THR A 1 904 ? -82.256 -5.523 60.607 1.00 90.25 904 THR A C 1
ATOM 6687 O O . THR A 1 904 ? -81.908 -4.957 61.638 1.00 90.25 904 THR A O 1
ATOM 6690 N N . GLN A 1 905 ? -82.095 -4.949 59.410 1.00 86.00 905 GLN A N 1
ATOM 6691 C CA . GLN A 1 905 ? -81.438 -3.642 59.213 1.00 86.00 905 GLN A CA 1
ATOM 6692 C C . GLN A 1 905 ? -82.010 -2.506 60.098 1.00 86.00 905 GLN A C 1
ATOM 6694 O O . GLN A 1 905 ? -81.314 -1.538 60.387 1.00 86.00 905 GLN A O 1
ATOM 6699 N N . GLY A 1 906 ? -83.253 -2.630 60.584 1.00 84.81 906 GLY A N 1
ATOM 6700 C CA . GLY A 1 906 ? -83.870 -1.715 61.555 1.00 84.81 906 GLY A CA 1
ATOM 6701 C C . GLY A 1 906 ? -83.634 -2.045 63.040 1.00 84.81 906 GLY A C 1
ATOM 6702 O O . GLY A 1 906 ? -84.386 -1.544 63.873 1.00 84.81 906 GLY A O 1
ATOM 6703 N N . GLY A 1 907 ? -82.687 -2.924 63.382 1.00 85.50 907 GLY A N 1
ATOM 6704 C CA . GLY A 1 907 ? -82.333 -3.306 64.760 1.00 85.50 907 GLY A CA 1
ATOM 6705 C C . GLY A 1 907 ? -83.312 -4.256 65.469 1.00 85.50 907 GLY A C 1
ATOM 6706 O O . GLY A 1 907 ? -83.120 -4.577 66.638 1.00 85.50 907 GLY A O 1
ATOM 6707 N N . ASN A 1 908 ? -84.368 -4.725 64.795 1.00 90.75 908 ASN A N 1
ATOM 6708 C CA . ASN A 1 908 ? -85.336 -5.672 65.369 1.00 90.75 908 ASN A CA 1
ATOM 6709 C C . ASN A 1 908 ? -84.872 -7.113 65.126 1.00 90.75 908 ASN A C 1
ATOM 6711 O O . ASN A 1 908 ? -84.447 -7.411 64.011 1.00 90.75 908 ASN A O 1
ATOM 6715 N N . ALA A 1 909 ? -85.023 -8.008 66.105 1.00 89.25 909 ALA A N 1
ATOM 6716 C CA . ALA A 1 909 ? -84.696 -9.428 65.950 1.00 89.25 909 ALA A CA 1
ATOM 6717 C C . ALA A 1 909 ? -85.424 -10.075 64.755 1.00 89.25 909 ALA A C 1
ATOM 6719 O O . ALA A 1 909 ? -86.614 -9.828 64.533 1.00 89.25 909 ALA A O 1
ATOM 6720 N N . THR A 1 910 ? -84.712 -10.912 63.996 1.00 89.06 910 THR A N 1
ATOM 6721 C CA . THR A 1 910 ? -85.272 -11.736 62.913 1.00 89.06 910 THR A CA 1
ATOM 6722 C C . THR A 1 910 ? -85.217 -13.223 63.271 1.00 89.06 910 THR A C 1
ATOM 6724 O O . THR A 1 910 ? -84.598 -13.628 64.247 1.00 89.06 910 THR A O 1
ATOM 6727 N N . SER A 1 911 ? -85.898 -14.062 62.492 1.00 87.38 911 SER A N 1
ATOM 6728 C CA . SER A 1 911 ? -85.684 -15.512 62.552 1.00 87.38 911 SER A CA 1
ATOM 6729 C C . SER A 1 911 ? -84.326 -15.875 61.949 1.00 87.38 911 SER A C 1
ATOM 6731 O O . SER A 1 911 ? -83.929 -15.281 60.945 1.00 87.38 911 SER A O 1
ATOM 6733 N N . ALA A 1 912 ? -83.673 -16.895 62.509 1.00 88.31 912 ALA A N 1
ATOM 6734 C CA . ALA A 1 912 ? -82.478 -17.514 61.940 1.00 88.31 912 ALA A CA 1
ATOM 6735 C C . ALA A 1 912 ? -82.687 -17.989 60.478 1.00 88.31 912 ALA A C 1
ATOM 6737 O O . ALA A 1 912 ? -83.836 -18.135 60.031 1.00 88.31 912 ALA A O 1
ATOM 6738 N N . PRO A 1 913 ? -81.605 -18.258 59.717 1.00 91.00 913 PRO A N 1
ATOM 6739 C CA . PRO A 1 913 ? -81.699 -18.640 58.310 1.00 91.00 913 PRO A CA 1
ATOM 6740 C C . PRO A 1 913 ? -82.590 -19.862 58.075 1.00 91.00 913 PRO A C 1
ATOM 6742 O O . PRO A 1 913 ? -82.415 -20.914 58.685 1.00 91.00 913 PRO A O 1
ATOM 6745 N N . SER A 1 914 ? -83.530 -19.742 57.135 1.00 87.31 914 SER A N 1
ATOM 6746 C CA . SER A 1 914 ? -84.470 -20.807 56.748 1.00 87.31 914 SER A CA 1
ATOM 6747 C C . SER A 1 914 ? -83.779 -22.040 56.155 1.00 87.31 914 SER A C 1
ATOM 6749 O O . SER A 1 914 ? -84.329 -23.142 56.155 1.00 87.31 914 SER A O 1
ATOM 6751 N N . SER A 1 915 ? -82.561 -21.850 55.650 1.00 87.81 915 SER A N 1
ATOM 6752 C CA . SER A 1 915 ? -81.671 -22.891 55.155 1.00 87.81 915 SER A CA 1
ATOM 6753 C C . SER A 1 915 ? -80.218 -22.493 55.409 1.00 87.81 915 SER A C 1
ATOM 6755 O O . SER A 1 915 ? -79.846 -21.327 55.277 1.00 87.81 915 SER A O 1
ATOM 6757 N N . PHE A 1 916 ? -79.393 -23.472 55.778 1.00 91.88 916 PHE A N 1
ATOM 6758 C CA . PHE A 1 916 ? -77.964 -23.297 56.014 1.00 91.88 916 PHE A CA 1
ATOM 6759 C C . PHE A 1 916 ? -77.198 -24.481 55.411 1.00 91.88 916 PHE A C 1
ATOM 6761 O O . PHE A 1 916 ? -77.646 -25.630 55.486 1.00 91.88 916 PHE A O 1
ATOM 6768 N N . SER A 1 917 ? -76.065 -24.217 54.764 1.00 89.81 917 SER A N 1
ATOM 6769 C CA . SER A 1 917 ? -75.276 -25.237 54.063 1.00 89.81 917 SER A CA 1
ATOM 6770 C C . SER A 1 917 ? -73.779 -24.938 54.093 1.00 89.81 917 SER A C 1
ATOM 6772 O O . SER A 1 917 ? -73.376 -23.787 54.228 1.00 89.81 917 SER A O 1
ATOM 6774 N N . ARG A 1 918 ? -72.937 -25.964 53.938 1.00 91.00 918 ARG A N 1
ATOM 6775 C CA . ARG A 1 918 ? -71.511 -25.801 53.655 1.00 91.00 918 ARG A CA 1
ATOM 6776 C C . ARG A 1 918 ? -71.268 -25.888 52.148 1.00 91.00 918 ARG A C 1
ATOM 6778 O O . ARG A 1 918 ? -71.585 -26.903 51.520 1.00 91.00 918 ARG A O 1
ATOM 6785 N N . ALA A 1 919 ? -70.675 -24.839 51.590 1.00 88.75 919 ALA A N 1
ATOM 6786 C CA . ALA A 1 919 ? -70.175 -24.780 50.222 1.00 88.75 919 ALA A CA 1
ATOM 6787 C C . ALA A 1 919 ? -68.843 -25.541 50.070 1.00 88.75 919 ALA A C 1
ATOM 6789 O O . ALA A 1 919 ? -68.131 -25.792 51.048 1.00 88.75 919 ALA A O 1
ATOM 6790 N N . ALA A 1 920 ? -68.485 -25.899 48.836 1.00 87.31 920 ALA A N 1
ATOM 6791 C CA . ALA A 1 920 ? -67.153 -26.430 48.544 1.00 87.31 920 ALA A CA 1
ATOM 6792 C C . ALA A 1 920 ? -66.054 -25.392 48.854 1.00 87.31 920 ALA A C 1
ATOM 6794 O O . ALA A 1 920 ? -66.290 -24.186 48.780 1.00 87.31 920 ALA A O 1
ATOM 6795 N N . ASN A 1 921 ? -64.850 -25.861 49.199 1.00 89.88 921 ASN A N 1
ATOM 6796 C CA . ASN A 1 921 ? -63.718 -24.979 49.494 1.00 89.88 921 ASN A CA 1
ATOM 6797 C C . ASN A 1 921 ? -63.313 -24.138 48.270 1.00 89.88 921 ASN A C 1
ATOM 6799 O O . ASN A 1 921 ? -63.422 -24.585 47.128 1.00 89.88 921 ASN A O 1
ATOM 6803 N N . SER A 1 922 ? -62.808 -22.935 48.534 1.00 88.50 922 SER A N 1
ATOM 6804 C CA . SER A 1 922 ? -62.441 -21.932 47.536 1.00 88.50 922 SER A CA 1
ATOM 6805 C C . SER A 1 922 ? -60.935 -21.640 47.533 1.00 88.50 922 SER A C 1
ATOM 6807 O O . SER A 1 922 ? -60.242 -21.824 48.533 1.00 88.50 922 SER A O 1
ATOM 6809 N N . THR A 1 923 ? -60.437 -21.145 46.400 1.00 90.31 923 THR A N 1
ATOM 6810 C CA . THR A 1 923 ? -59.056 -20.672 46.205 1.00 90.31 923 THR A CA 1
ATOM 6811 C C . THR A 1 923 ? -59.008 -19.246 45.640 1.00 90.31 923 THR A C 1
ATOM 6813 O O . THR A 1 923 ? -57.987 -18.836 45.090 1.00 90.31 923 THR A O 1
ATOM 6816 N N . VAL A 1 924 ? -60.119 -18.502 45.696 1.00 89.12 924 VAL A N 1
ATOM 6817 C CA . VAL A 1 924 ? -60.192 -17.125 45.177 1.00 89.12 924 VAL A CA 1
ATOM 6818 C C . VAL A 1 924 ? -59.475 -16.135 46.094 1.00 89.12 924 VAL A C 1
ATOM 6820 O O . VAL A 1 924 ? -59.310 -16.371 47.286 1.00 89.12 924 VAL A O 1
ATOM 6823 N N . THR A 1 925 ? -59.065 -15.003 45.527 1.00 89.19 925 THR A N 1
ATOM 6824 C CA . THR A 1 925 ? -58.220 -14.001 46.195 1.00 89.19 925 THR A CA 1
ATOM 6825 C C . THR A 1 925 ? -58.965 -12.752 46.676 1.00 89.19 925 THR A C 1
ATOM 6827 O O . THR A 1 925 ? -58.344 -11.895 47.297 1.00 89.19 925 THR A O 1
ATOM 6830 N N . THR A 1 926 ? -60.275 -12.627 46.426 1.00 90.69 926 THR A N 1
ATOM 6831 C CA . THR A 1 926 ? -61.094 -11.482 46.874 1.00 90.69 926 THR A CA 1
ATOM 6832 C C . THR A 1 926 ? -62.453 -11.932 47.412 1.00 90.69 926 THR A C 1
ATOM 6834 O O . THR A 1 926 ? -63.031 -12.909 46.930 1.00 90.69 926 THR A O 1
ATOM 6837 N N . LEU A 1 927 ? -62.987 -11.206 48.401 1.00 89.81 927 LEU A N 1
ATOM 6838 C CA . LEU A 1 927 ? -64.257 -11.546 49.060 1.00 89.81 927 LEU A CA 1
ATOM 6839 C C . LEU A 1 927 ? -65.456 -11.468 48.096 1.00 89.81 927 LEU A C 1
ATOM 6841 O O . LEU A 1 927 ? -66.346 -12.313 48.144 1.00 89.81 927 LEU A O 1
ATOM 6845 N N . GLN A 1 928 ? -65.435 -10.530 47.143 1.00 87.69 928 GLN A N 1
ATOM 6846 C CA . GLN A 1 928 ? -66.440 -10.469 46.077 1.00 87.69 928 GLN A CA 1
ATOM 6847 C C . GLN A 1 928 ? -66.422 -11.733 45.201 1.00 87.69 928 GLN A C 1
ATOM 6849 O O . GLN A 1 928 ? -67.477 -12.286 44.898 1.00 87.69 928 GLN A O 1
ATOM 6854 N N . ASN A 1 929 ? -65.237 -12.236 44.832 1.00 87.31 929 ASN A N 1
ATOM 6855 C CA . ASN A 1 929 ? -65.124 -13.468 44.047 1.00 87.31 929 ASN A CA 1
ATOM 6856 C C . ASN A 1 929 ? -65.519 -14.713 44.858 1.00 87.31 929 ASN A C 1
ATOM 6858 O O . ASN A 1 929 ? -66.004 -15.679 44.273 1.00 87.31 929 ASN A O 1
ATOM 6862 N N . LEU A 1 930 ? -65.366 -14.685 46.187 1.00 88.19 930 LEU A N 1
ATOM 6863 C CA . LEU A 1 930 ? -65.842 -15.744 47.082 1.00 88.19 930 LEU A CA 1
ATOM 6864 C C . LEU A 1 930 ? -67.368 -15.839 47.067 1.00 88.19 930 LEU A C 1
ATOM 6866 O O . LEU A 1 930 ? -67.912 -16.916 46.831 1.00 88.19 930 LEU A O 1
ATOM 6870 N N . ILE A 1 931 ? -68.055 -14.711 47.237 1.00 85.25 931 ILE A N 1
ATOM 6871 C CA . ILE A 1 931 ? -69.521 -14.630 47.180 1.00 85.25 931 ILE A CA 1
ATOM 6872 C C . ILE A 1 931 ? -70.040 -15.088 45.810 1.00 85.25 931 ILE A C 1
ATOM 6874 O O . ILE A 1 931 ? -70.917 -15.952 45.748 1.00 85.25 931 ILE A O 1
ATOM 6878 N N . ASN A 1 932 ? -69.421 -14.607 44.725 1.00 81.00 932 ASN A N 1
ATOM 6879 C CA . ASN A 1 932 ? -69.747 -14.997 43.348 1.00 81.00 932 ASN A CA 1
ATOM 6880 C C . ASN A 1 932 ? -69.524 -16.502 43.056 1.00 81.00 932 ASN A C 1
ATOM 6882 O O . ASN A 1 932 ? -70.059 -17.012 42.075 1.00 81.00 932 ASN A O 1
ATOM 6886 N N . GLN A 1 933 ? -68.718 -17.213 43.859 1.00 80.31 933 GLN A N 1
ATOM 6887 C CA . GLN A 1 933 ? -68.453 -18.653 43.710 1.00 80.31 933 GLN A CA 1
ATOM 6888 C C . GLN A 1 933 ? -69.299 -19.524 44.657 1.00 80.31 933 GLN A C 1
ATOM 6890 O O . GLN A 1 933 ? -69.612 -20.677 44.345 1.00 80.31 933 GLN A O 1
ATOM 6895 N N . VAL A 1 934 ? -69.655 -19.013 45.836 1.00 78.44 934 VAL A N 1
ATOM 6896 C CA . VAL A 1 934 ? -70.496 -19.741 46.795 1.00 78.44 934 VAL A CA 1
ATOM 6897 C C . VAL A 1 934 ? -71.917 -19.864 46.260 1.00 78.44 934 VAL A C 1
ATOM 6899 O O . VAL A 1 934 ? -72.474 -20.964 46.243 1.00 78.44 934 VAL A O 1
ATOM 6902 N N . PHE A 1 935 ? -72.479 -18.759 45.775 1.00 74.06 935 PHE A N 1
ATOM 6903 C CA . PHE A 1 935 ? -73.887 -18.667 45.425 1.00 74.06 935 PHE A CA 1
ATOM 6904 C C . PHE A 1 935 ? -74.136 -18.599 43.918 1.00 74.06 935 PHE A C 1
ATOM 6906 O O . PHE A 1 935 ? -73.417 -17.937 43.177 1.00 74.06 935 PHE A O 1
ATOM 6913 N N . THR A 1 936 ? -75.205 -19.259 43.471 1.00 63.84 936 THR A N 1
ATOM 6914 C CA . THR A 1 936 ? -75.743 -19.088 42.111 1.00 63.84 936 THR A CA 1
ATOM 6915 C C . THR A 1 936 ? -76.728 -17.922 42.092 1.00 63.84 936 THR A C 1
ATOM 6917 O O . THR A 1 936 ? -77.526 -17.783 43.021 1.00 63.84 936 THR A O 1
ATOM 6920 N N . ASP A 1 937 ? -76.701 -17.109 41.036 1.00 55.50 937 ASP A N 1
ATOM 6921 C CA . ASP A 1 937 ? -77.688 -16.051 40.825 1.00 55.50 937 ASP A CA 1
ATOM 6922 C C . ASP A 1 937 ? -79.092 -16.619 40.513 1.00 55.50 937 ASP A C 1
ATOM 6924 O O . ASP A 1 937 ? -79.268 -17.811 40.246 1.00 55.50 937 ASP A O 1
ATOM 6928 N N . ALA A 1 938 ? -80.112 -15.757 40.515 1.00 49.62 938 ALA A N 1
ATOM 6929 C CA . ALA A 1 938 ? -81.493 -16.165 40.245 1.00 49.62 938 ALA A CA 1
ATOM 6930 C C . ALA A 1 938 ? -81.758 -16.597 38.782 1.00 49.62 938 ALA A C 1
ATOM 6932 O O . ALA A 1 938 ? -82.848 -17.093 38.491 1.00 49.62 938 ALA A O 1
ATOM 6933 N N . ASN A 1 939 ? -80.796 -16.419 37.865 1.00 49.78 939 ASN A N 1
ATOM 6934 C CA . ASN A 1 939 ? -80.925 -16.736 36.439 1.00 49.78 939 ASN A CA 1
ATOM 6935 C C . ASN A 1 939 ? -80.154 -18.005 36.018 1.00 49.78 939 ASN A C 1
ATOM 6937 O O . ASN A 1 939 ? -80.360 -18.499 34.908 1.00 49.78 939 ASN A O 1
ATOM 6941 N N . GLY A 1 940 ? -79.323 -18.573 36.897 1.00 54.28 940 GLY A N 1
ATOM 6942 C CA . GLY A 1 940 ? -78.717 -19.896 36.730 1.00 54.28 940 GLY A CA 1
ATOM 6943 C C . GLY A 1 940 ? -77.345 -19.925 36.049 1.00 54.28 940 GLY A C 1
ATOM 6944 O O . GLY A 1 940 ? -76.963 -20.975 35.528 1.00 54.28 940 GLY A O 1
ATOM 6945 N N . ALA A 1 941 ? -76.590 -18.820 36.046 1.00 41.03 941 ALA A N 1
ATOM 6946 C CA . ALA A 1 941 ? -75.200 -18.801 35.576 1.00 41.03 941 ALA A CA 1
ATOM 6947 C C . ALA A 1 941 ? -74.374 -17.746 36.348 1.00 41.03 941 ALA A C 1
ATOM 6949 O O . ALA A 1 941 ? -74.819 -16.620 36.511 1.00 41.03 941 ALA A O 1
ATOM 6950 N N . ILE A 1 942 ? -73.155 -18.009 36.833 1.00 44.53 942 ILE A N 1
ATOM 6951 C CA . ILE A 1 942 ? -72.198 -19.072 36.480 1.00 44.53 942 ILE A CA 1
ATOM 6952 C C . ILE A 1 942 ? -71.510 -19.611 37.753 1.00 44.53 942 ILE A C 1
ATOM 6954 O O . ILE A 1 942 ? -71.225 -18.851 38.670 1.00 44.53 942 ILE A O 1
ATOM 6958 N N . THR A 1 943 ? -71.153 -20.901 37.786 1.00 48.41 943 THR A N 1
ATOM 6959 C CA . THR A 1 943 ? -70.211 -21.528 38.757 1.00 48.41 943 THR A CA 1
ATOM 6960 C C . THR A 1 943 ? -70.518 -21.488 40.268 1.00 48.41 943 THR A C 1
ATOM 6962 O O . THR A 1 943 ? -69.746 -22.070 41.031 1.00 48.41 943 THR A O 1
ATOM 6965 N N . GLY A 1 944 ? -71.641 -20.916 40.710 1.00 54.59 944 GLY A N 1
ATOM 6966 C CA . GLY A 1 944 ? -72.140 -21.072 42.084 1.00 54.59 944 GLY A CA 1
ATOM 6967 C C . GLY A 1 944 ? -72.372 -22.544 42.470 1.00 54.59 944 GLY A C 1
ATOM 6968 O O . GLY A 1 944 ? -72.789 -23.340 41.628 1.00 54.59 944 GLY A O 1
ATOM 6969 N N . ASN A 1 945 ? -72.105 -22.925 43.731 1.00 56.62 945 ASN A N 1
ATOM 6970 C CA . ASN A 1 945 ? -72.305 -24.310 44.208 1.00 56.62 945 ASN A CA 1
ATOM 6971 C C . ASN A 1 945 ? -73.403 -24.498 45.272 1.00 56.62 945 ASN A C 1
ATOM 6973 O O . ASN A 1 945 ? -73.770 -25.637 45.553 1.00 56.62 945 ASN A O 1
ATOM 6977 N N . GLN A 1 946 ? -73.974 -23.412 45.800 1.00 64.44 946 GLN A N 1
ATOM 6978 C CA . GLN A 1 946 ? -75.205 -23.420 46.595 1.00 64.44 946 GLN A CA 1
ATOM 6979 C C . GLN A 1 946 ? -76.252 -22.463 45.994 1.00 64.44 946 GLN A C 1
ATOM 6981 O O . GLN A 1 946 ? -75.925 -21.520 45.266 1.00 64.44 946 GLN A O 1
ATOM 6986 N N . GLY A 1 947 ? -77.532 -22.724 46.272 1.00 63.09 947 GLY A N 1
ATOM 6987 C CA . GLY A 1 947 ? -78.646 -21.884 45.822 1.00 63.09 947 GLY A CA 1
ATOM 6988 C C . GLY A 1 947 ? -78.930 -20.739 46.793 1.00 63.09 947 GLY A C 1
ATOM 6989 O O . GLY A 1 947 ? -79.030 -20.974 47.996 1.00 63.09 947 GLY A O 1
ATOM 6990 N N . LEU A 1 948 ? -79.093 -19.518 46.276 1.00 65.75 948 LEU A N 1
ATOM 6991 C CA . LEU A 1 948 ? -79.434 -18.345 47.082 1.00 65.75 948 LEU A CA 1
ATOM 6992 C C . LEU A 1 948 ? -80.925 -18.320 47.440 1.00 65.75 948 LEU A C 1
ATOM 6994 O O . LEU A 1 948 ? -81.769 -17.880 46.658 1.00 65.75 948 LEU A O 1
ATOM 6998 N N . GLY A 1 949 ? -81.254 -18.822 48.628 1.00 67.62 949 GLY A N 1
ATOM 6999 C CA . GLY A 1 949 ? -82.593 -18.711 49.198 1.00 67.62 949 GLY A CA 1
ATOM 7000 C C . GLY A 1 949 ? -82.805 -17.366 49.897 1.00 67.62 949 GLY A C 1
ATOM 7001 O O . GLY A 1 949 ? -81.886 -16.822 50.505 1.00 67.62 949 GLY A O 1
ATOM 7002 N N . VAL A 1 950 ? -84.042 -16.869 49.881 1.00 74.75 950 VAL A N 1
ATOM 7003 C CA . VAL A 1 950 ? -84.475 -15.796 50.792 1.00 74.75 950 VAL A CA 1
ATOM 7004 C C . VAL A 1 950 ? -84.286 -16.265 52.239 1.00 74.75 950 VAL A C 1
ATOM 7006 O O . VAL A 1 950 ? -84.727 -17.364 52.582 1.00 74.75 950 VAL A O 1
ATOM 7009 N N . ASN A 1 951 ? -83.650 -15.442 53.077 1.00 82.81 951 ASN A N 1
ATOM 7010 C CA . ASN A 1 951 ? -83.206 -15.792 54.427 1.00 82.81 951 ASN A CA 1
ATOM 7011 C C . ASN A 1 951 ? -82.431 -17.126 54.441 1.00 82.81 951 ASN A C 1
ATOM 7013 O O . ASN A 1 951 ? -82.931 -18.139 54.943 1.00 82.81 951 ASN A O 1
ATOM 7017 N N . SER A 1 952 ? -81.241 -17.158 53.834 1.00 87.50 952 SER A N 1
ATOM 7018 C CA . SER A 1 952 ? -80.383 -18.352 53.762 1.00 87.50 952 SER A CA 1
ATOM 7019 C C . SER A 1 952 ? -78.925 -18.039 54.092 1.00 87.50 952 SER A C 1
ATOM 7021 O O . SER A 1 952 ? -78.483 -16.896 53.986 1.00 87.50 952 SER A O 1
ATOM 7023 N N . ALA A 1 953 ? -78.176 -19.064 54.500 1.00 91.00 953 ALA A N 1
ATOM 7024 C CA . ALA A 1 953 ? -76.762 -18.943 54.834 1.00 91.00 953 ALA A CA 1
ATOM 7025 C C . ALA A 1 953 ? -75.894 -20.020 54.163 1.00 91.00 953 ALA A C 1
ATOM 7027 O O . ALA A 1 953 ? -76.325 -21.156 53.925 1.00 91.00 953 ALA A O 1
ATOM 7028 N N . ALA A 1 954 ? -74.627 -19.681 53.931 1.00 91.19 954 ALA A N 1
ATOM 7029 C CA . ALA A 1 954 ? -73.598 -20.586 53.442 1.00 91.19 954 ALA A CA 1
ATOM 7030 C C . ALA A 1 954 ? -72.291 -20.438 54.234 1.00 91.19 954 ALA A C 1
ATOM 7032 O O . ALA A 1 954 ? -71.817 -19.334 54.485 1.00 91.19 954 ALA A O 1
ATOM 7033 N N . LEU A 1 955 ? -71.692 -21.568 54.600 1.00 93.31 955 LEU A N 1
ATOM 7034 C CA . LEU A 1 955 ? -70.380 -21.667 55.232 1.00 93.31 955 LEU A CA 1
ATOM 7035 C C . LEU A 1 955 ? -69.349 -22.104 54.183 1.00 93.31 955 LEU A C 1
ATOM 7037 O O . LEU A 1 955 ? -69.517 -23.151 53.555 1.00 93.31 955 LEU A O 1
ATOM 7041 N N . VAL A 1 956 ? -68.276 -21.338 54.000 1.00 93.06 956 VAL A N 1
ATOM 7042 C CA . VAL A 1 956 ? -67.218 -21.614 53.013 1.00 93.06 956 VAL A CA 1
ATOM 7043 C C . VAL A 1 956 ? -65.833 -21.513 53.650 1.00 93.06 956 VAL A C 1
ATOM 7045 O O . VAL A 1 956 ? -65.629 -20.759 54.597 1.00 93.06 956 VAL A O 1
ATOM 7048 N N . GLN A 1 957 ? -64.865 -22.265 53.124 1.00 93.38 957 GLN A N 1
ATOM 7049 C CA . GLN A 1 957 ? -63.463 -22.185 53.531 1.00 93.38 957 GLN A CA 1
ATOM 7050 C C . GLN A 1 957 ? -62.583 -21.849 52.322 1.00 93.38 957 GLN A C 1
ATOM 7052 O O . GLN A 1 957 ? -62.558 -22.602 51.348 1.00 93.38 957 GLN A O 1
ATOM 7057 N N . VAL A 1 958 ? -61.850 -20.740 52.395 1.00 93.12 958 VAL A N 1
ATOM 7058 C CA . VAL A 1 958 ? -60.808 -20.345 51.440 1.00 93.12 958 VAL A CA 1
ATOM 7059 C C . VAL A 1 958 ? -59.473 -20.914 51.910 1.00 93.12 958 VAL A C 1
ATOM 7061 O O . VAL A 1 958 ? -59.055 -20.660 53.038 1.00 93.12 958 VAL A O 1
ATOM 7064 N N . THR A 1 959 ? -58.790 -21.688 51.068 1.00 87.94 959 THR A N 1
ATOM 7065 C CA . THR A 1 959 ? -57.582 -22.435 51.474 1.00 87.94 959 THR A CA 1
ATOM 7066 C C . THR A 1 959 ? -56.255 -21.755 51.131 1.00 87.94 959 THR A C 1
ATOM 7068 O O . THR A 1 959 ? -55.206 -22.276 51.499 1.00 87.94 959 THR A O 1
ATOM 7071 N N . THR A 1 960 ? -56.267 -20.636 50.400 1.00 80.62 960 THR A N 1
ATOM 7072 C CA . THR A 1 960 ? -55.063 -20.006 49.822 1.00 80.62 960 THR A CA 1
ATOM 7073 C C . THR A 1 960 ? -55.230 -18.498 49.627 1.00 80.62 960 THR A C 1
ATOM 7075 O O . THR A 1 960 ? -56.318 -18.048 49.283 1.00 80.62 960 THR A O 1
ATOM 7078 N N . GLY A 1 961 ? -54.133 -17.739 49.721 1.00 84.38 961 GLY A N 1
ATOM 7079 C CA . GLY A 1 961 ? -54.097 -16.299 49.425 1.00 84.38 961 GLY A CA 1
ATOM 7080 C C . GLY A 1 961 ? -54.406 -15.399 50.628 1.00 84.38 961 GLY A C 1
ATOM 7081 O O . GLY A 1 961 ? -54.588 -15.878 51.743 1.00 84.38 961 GLY A O 1
ATOM 7082 N N . ALA A 1 962 ? -54.455 -14.083 50.400 1.00 81.44 962 ALA A N 1
ATOM 7083 C CA . ALA A 1 962 ? -54.605 -13.077 51.462 1.00 81.44 962 ALA A CA 1
ATOM 7084 C C . ALA A 1 962 ? -55.937 -13.163 52.237 1.00 81.44 962 ALA A C 1
ATOM 7086 O O . ALA A 1 962 ? -56.002 -12.745 53.387 1.00 81.44 962 ALA A O 1
ATOM 7087 N N . ILE A 1 963 ? -56.979 -13.742 51.629 1.00 89.94 963 ILE A N 1
ATOM 7088 C CA . ILE A 1 963 ? -58.280 -14.012 52.264 1.00 89.94 963 ILE A CA 1
ATOM 7089 C C . ILE A 1 963 ? -58.448 -15.489 52.670 1.00 89.94 963 ILE A C 1
ATOM 7091 O O . ILE A 1 963 ? -59.566 -16.000 52.709 1.00 89.94 963 ILE A O 1
ATOM 7095 N N . ALA A 1 964 ? -57.353 -16.216 52.923 1.00 91.25 964 ALA A N 1
ATOM 7096 C CA . ALA A 1 964 ? -57.428 -17.583 53.436 1.00 91.25 964 ALA A CA 1
ATOM 7097 C C . ALA A 1 964 ? -58.133 -17.599 54.803 1.00 91.25 964 ALA A C 1
ATOM 7099 O O . ALA A 1 964 ? -57.723 -16.911 55.739 1.00 91.25 964 ALA A O 1
ATOM 7100 N N . GLY A 1 965 ? -59.204 -18.382 54.922 1.00 92.88 965 GLY A N 1
ATOM 7101 C CA . GLY A 1 965 ? -60.083 -18.303 56.078 1.00 92.88 965 GLY A CA 1
ATOM 7102 C C . GLY A 1 965 ? -61.361 -19.123 55.971 1.00 92.88 965 GLY A C 1
ATOM 7103 O O . GLY A 1 965 ? -61.602 -19.805 54.979 1.00 92.88 965 GLY A O 1
ATOM 7104 N N . THR A 1 966 ? -62.193 -19.063 57.007 1.00 94.62 966 THR A N 1
ATOM 7105 C CA . THR A 1 966 ? -63.541 -19.651 57.021 1.00 94.62 966 THR A CA 1
ATOM 7106 C C . THR A 1 966 ? -64.556 -18.531 57.182 1.00 94.62 966 THR A C 1
ATOM 7108 O O . THR A 1 966 ? -64.438 -17.733 58.107 1.00 94.62 966 THR A O 1
ATOM 7111 N N . TYR A 1 967 ? -65.533 -18.470 56.283 1.00 94.88 967 TYR A N 1
ATOM 7112 C CA . TYR A 1 967 ? -66.498 -17.379 56.181 1.00 94.88 967 TYR A CA 1
ATOM 7113 C C . TYR A 1 967 ? -67.923 -17.914 56.240 1.00 94.88 967 TYR A C 1
ATOM 7115 O O . TYR A 1 967 ? -68.255 -18.912 55.592 1.00 94.88 967 TYR A O 1
ATOM 7123 N N . LEU A 1 968 ? -68.761 -17.215 56.994 1.00 94.44 968 LEU A N 1
ATOM 7124 C CA . LEU A 1 968 ? -70.200 -17.395 57.040 1.00 94.44 968 LEU A CA 1
ATOM 7125 C C . LEU A 1 968 ? -70.851 -16.251 56.261 1.00 94.44 968 LEU A C 1
ATOM 7127 O O . LEU A 1 968 ? -70.679 -15.084 56.603 1.00 94.44 968 LEU A O 1
ATOM 7131 N N . ILE A 1 969 ? -71.584 -16.599 55.210 1.00 92.50 969 ILE A N 1
ATOM 7132 C CA . ILE A 1 969 ? -72.262 -15.659 54.318 1.00 92.50 969 ILE A CA 1
ATOM 7133 C C . ILE A 1 969 ? -73.768 -15.806 54.540 1.00 92.50 969 ILE A C 1
ATOM 7135 O O . ILE A 1 969 ? -74.278 -16.924 54.452 1.00 92.50 969 ILE A O 1
ATOM 7139 N N . ILE A 1 970 ? -74.476 -14.718 54.845 1.00 91.81 970 ILE A N 1
ATOM 7140 C CA . ILE A 1 970 ? -75.899 -14.732 55.219 1.00 91.81 970 ILE A CA 1
ATOM 7141 C C . ILE A 1 970 ? -76.650 -13.699 54.381 1.00 91.81 970 ILE A C 1
ATOM 7143 O O . ILE A 1 970 ? -76.341 -12.511 54.438 1.00 91.81 970 ILE A O 1
ATOM 7147 N N . ASN A 1 971 ? -77.646 -14.164 53.633 1.00 87.75 971 ASN A N 1
ATOM 7148 C CA . ASN A 1 971 ? -78.514 -13.348 52.791 1.00 87.75 971 ASN A CA 1
ATOM 7149 C C . ASN A 1 971 ? -79.814 -12.999 53.537 1.00 87.75 971 ASN A C 1
ATOM 7151 O O . ASN A 1 971 ? -80.429 -13.877 54.151 1.00 87.75 971 ASN A O 1
ATOM 7155 N N . ASP A 1 972 ? -80.268 -11.753 53.413 1.00 81.81 972 ASP A N 1
ATOM 7156 C CA . ASP A 1 972 ? -81.454 -11.189 54.055 1.00 81.81 972 ASP A CA 1
ATOM 7157 C C . ASP A 1 972 ? -82.791 -11.692 53.453 1.00 81.81 972 ASP A C 1
ATOM 7159 O O . ASP A 1 972 ? -82.884 -12.739 52.804 1.00 81.81 972 ASP A O 1
ATOM 7163 N N . SER A 1 973 ? -83.874 -10.955 53.705 1.00 76.50 973 SER A N 1
ATOM 7164 C CA . SER A 1 973 ? -85.207 -11.171 53.140 1.00 76.50 973 SER A CA 1
ATOM 7165 C C . SER A 1 973 ? -85.343 -10.954 51.616 1.00 76.50 973 SER A C 1
ATOM 7167 O O . SER A 1 973 ? -86.394 -11.278 51.055 1.00 76.50 973 SER A O 1
ATOM 7169 N N . THR A 1 974 ? -84.319 -10.444 50.929 1.00 77.56 974 THR A N 1
ATOM 7170 C CA . THR A 1 974 ? -84.308 -10.179 49.481 1.00 77.56 974 THR A CA 1
ATOM 7171 C C . THR A 1 974 ? -83.591 -11.295 48.723 1.00 77.56 974 THR A C 1
ATOM 7173 O O . THR A 1 974 ? -82.634 -11.863 49.221 1.00 77.56 974 THR A O 1
ATOM 7176 N N . ALA A 1 975 ? -84.001 -11.637 47.500 1.00 71.44 975 ALA A N 1
ATOM 7177 C CA . ALA A 1 975 ? -83.296 -12.660 46.720 1.00 71.44 975 ALA A CA 1
ATOM 7178 C C . ALA A 1 975 ? -82.082 -12.076 45.966 1.00 71.44 975 ALA A C 1
ATOM 7180 O O . ALA A 1 975 ? -82.269 -11.246 45.076 1.00 71.44 975 ALA A O 1
ATOM 7181 N N . GLY A 1 976 ? -80.873 -12.569 46.262 1.00 72.25 976 GLY A N 1
ATOM 7182 C CA . GLY A 1 976 ? -79.629 -12.179 45.584 1.00 72.25 976 GLY A CA 1
ATOM 7183 C C . GLY A 1 976 ? -78.713 -11.345 46.484 1.00 72.25 976 GLY A C 1
ATOM 7184 O O . GLY A 1 976 ? -79.157 -10.317 46.985 1.00 72.25 976 GLY A O 1
ATOM 7185 N N . PHE A 1 977 ? -77.447 -11.758 46.642 1.00 81.00 977 PHE A N 1
ATOM 7186 C CA . PHE A 1 977 ? -76.551 -11.183 47.652 1.00 81.00 977 PHE A CA 1
ATOM 7187 C C . PHE A 1 977 ? -76.267 -9.687 47.426 1.00 81.00 977 PHE A C 1
ATOM 7189 O O . PHE A 1 977 ? -75.779 -9.278 46.368 1.00 81.00 977 PHE A O 1
ATOM 7196 N N . GLN A 1 978 ? -76.516 -8.882 48.455 1.00 85.12 978 GLN A N 1
ATOM 7197 C CA . GLN A 1 978 ? -76.391 -7.430 48.485 1.00 85.12 978 GLN A CA 1
ATOM 7198 C C . GLN A 1 978 ? -75.133 -7.010 49.249 1.00 85.12 978 GLN A C 1
ATOM 7200 O O . GLN A 1 978 ? -75.106 -7.013 50.479 1.00 85.12 978 GLN A O 1
ATOM 7205 N N . SER A 1 979 ? -74.103 -6.560 48.530 1.00 83.12 979 SER A N 1
ATOM 7206 C CA . SER A 1 979 ? -72.785 -6.228 49.097 1.00 83.12 979 SER A CA 1
ATOM 7207 C C . SER A 1 979 ? -72.758 -5.146 50.185 1.00 83.12 979 SER A C 1
ATOM 7209 O O . SER A 1 979 ? -71.745 -5.029 50.869 1.00 83.12 979 SER A O 1
ATOM 7211 N N . SER A 1 980 ? -73.845 -4.387 50.355 1.00 81.25 980 SER A N 1
ATOM 7212 C CA . SER A 1 980 ? -74.011 -3.305 51.334 1.00 81.25 980 SER A CA 1
ATOM 7213 C C . SER A 1 980 ? -75.076 -3.581 52.412 1.00 81.25 980 SER A C 1
ATOM 7215 O O . SER A 1 980 ? -75.513 -2.644 53.076 1.00 81.25 980 SER A O 1
ATOM 7217 N N . ASN A 1 981 ? -75.578 -4.814 52.528 1.00 85.81 981 ASN A N 1
ATOM 7218 C CA . ASN A 1 981 ? -76.672 -5.170 53.445 1.00 85.81 981 ASN A CA 1
ATOM 7219 C C . ASN A 1 981 ? -76.522 -6.595 53.998 1.00 85.81 981 ASN A C 1
ATOM 7221 O O . ASN A 1 981 ? -76.687 -6.815 55.197 1.00 85.81 981 ASN A O 1
ATOM 7225 N N . ASP A 1 982 ? -76.170 -7.551 53.140 1.00 89.50 982 ASP A N 1
ATOM 7226 C CA . ASP A 1 982 ? -75.964 -8.939 53.539 1.00 89.50 982 ASP A CA 1
ATOM 7227 C C . ASP A 1 982 ? -74.657 -9.137 54.308 1.00 89.50 982 ASP A C 1
ATOM 7229 O O . ASP A 1 982 ? -73.687 -8.394 54.136 1.00 89.50 982 ASP A O 1
ATOM 7233 N N . LEU A 1 983 ? -74.650 -10.155 55.170 1.00 93.38 983 LEU A N 1
ATOM 7234 C CA . LEU A 1 983 ? -73.583 -10.373 56.140 1.00 93.38 983 LEU A CA 1
ATOM 7235 C C . LEU A 1 983 ? -72.517 -11.333 55.602 1.00 93.38 983 LEU A C 1
ATOM 7237 O O . LEU A 1 983 ? -72.824 -12.391 55.046 1.00 93.38 983 LEU A O 1
ATOM 7241 N N . LEU A 1 984 ? -71.258 -10.979 55.836 1.00 94.69 984 LEU A N 1
ATOM 7242 C CA . LEU A 1 984 ? -70.061 -11.763 55.571 1.00 94.69 984 LEU A CA 1
ATOM 7243 C C . LEU A 1 984 ? -69.183 -11.746 56.828 1.00 94.69 984 LEU A C 1
ATOM 7245 O O . LEU A 1 984 ? -68.381 -10.836 57.025 1.00 94.69 984 LEU A O 1
ATOM 7249 N N . ILE A 1 985 ? -69.314 -12.778 57.659 1.00 96.31 985 ILE A N 1
ATOM 7250 C CA . ILE A 1 985 ? -68.611 -12.889 58.942 1.00 96.31 985 ILE A CA 1
ATOM 7251 C C . ILE A 1 985 ? -67.434 -13.859 58.785 1.00 96.31 985 ILE A C 1
ATOM 7253 O O . ILE A 1 985 ? -67.602 -15.010 58.369 1.00 96.31 985 ILE A O 1
ATOM 7257 N N . ASN A 1 986 ? -66.231 -13.416 59.132 1.00 96.25 986 ASN A N 1
ATOM 7258 C CA . ASN A 1 986 ? -65.020 -14.230 59.155 1.00 96.25 986 ASN A CA 1
ATOM 7259 C C . ASN A 1 986 ? -64.922 -14.978 60.495 1.00 96.25 986 ASN A C 1
ATOM 7261 O O . ASN A 1 986 ? -64.821 -14.359 61.544 1.00 96.25 986 ASN A O 1
ATOM 7265 N N . ILE A 1 987 ? -64.908 -16.309 60.479 1.00 95.62 987 ILE A N 1
ATOM 7266 C CA . ILE A 1 987 ? -64.815 -17.152 61.686 1.00 95.62 987 ILE A CA 1
ATOM 7267 C C . ILE A 1 987 ? -63.559 -18.036 61.680 1.00 95.62 987 ILE A C 1
ATOM 7269 O O . ILE A 1 987 ? -63.549 -19.137 62.216 1.00 95.62 987 ILE A O 1
ATOM 7273 N N . THR A 1 988 ? -62.485 -17.599 61.017 1.00 88.06 988 THR A N 1
ATOM 7274 C CA . THR A 1 988 ? -61.316 -18.445 60.687 1.00 88.06 988 THR A CA 1
ATOM 7275 C C . THR A 1 988 ? -60.651 -19.148 61.875 1.00 88.06 988 THR A C 1
ATOM 7277 O O . THR A 1 988 ? -60.069 -20.212 61.676 1.00 88.06 988 THR A O 1
ATOM 7280 N N . GLY A 1 989 ? -60.717 -18.582 63.082 1.00 79.31 989 GLY A N 1
ATOM 7281 C CA . GLY A 1 989 ? -60.150 -19.189 64.293 1.00 79.31 989 GLY A CA 1
ATOM 7282 C C . GLY A 1 989 ? -61.111 -20.088 65.083 1.00 79.31 989 GLY A C 1
ATOM 7283 O O . GLY A 1 989 ? -60.809 -20.414 66.227 1.00 79.31 989 GLY A O 1
ATOM 7284 N N . PHE A 1 990 ? -62.248 -20.484 64.492 1.00 90.44 990 PHE A N 1
ATOM 7285 C CA . PHE A 1 990 ? -63.262 -21.328 65.132 1.00 90.44 990 PHE A CA 1
ATOM 7286 C C . PHE A 1 990 ? -62.673 -22.567 65.826 1.00 90.44 990 PHE A C 1
ATOM 7288 O O . PHE A 1 990 ? -61.722 -23.195 65.347 1.00 90.44 990 PHE A O 1
ATOM 7295 N N . THR A 1 991 ? -63.316 -22.995 66.910 1.00 87.81 991 THR A N 1
ATOM 7296 C CA . THR A 1 991 ? -62.995 -24.252 67.595 1.00 87.81 991 THR A CA 1
ATOM 7297 C C . THR A 1 991 ? -64.050 -25.331 67.321 1.00 87.81 991 THR A C 1
ATOM 7299 O O . THR A 1 991 ? -65.217 -25.057 67.038 1.00 87.81 991 THR A O 1
ATOM 7302 N N . GLY A 1 992 ? -63.633 -26.601 67.352 1.00 87.19 992 GLY A N 1
ATOM 7303 C CA . GLY A 1 992 ? -64.480 -27.751 67.008 1.00 87.19 992 GLY A CA 1
ATOM 7304 C C . GLY A 1 992 ? -64.238 -28.301 65.596 1.00 87.19 992 GLY A C 1
ATOM 7305 O O . GLY A 1 992 ? -63.192 -28.084 64.992 1.00 87.19 992 GLY A O 1
ATOM 7306 N N . THR A 1 993 ? -65.186 -29.091 65.079 1.00 89.75 993 THR A N 1
ATOM 7307 C CA . THR A 1 993 ? -65.068 -29.755 63.765 1.00 89.75 993 THR A CA 1
ATOM 7308 C C . THR A 1 993 ? -65.932 -29.052 62.722 1.00 89.75 993 THR A C 1
ATOM 7310 O O . THR A 1 993 ? -67.143 -28.929 62.907 1.00 89.75 993 THR A O 1
ATOM 7313 N N . LEU A 1 994 ? -65.324 -28.642 61.605 1.00 88.88 994 LEU A N 1
ATOM 7314 C CA . LEU A 1 994 ? -66.033 -28.048 60.469 1.00 88.88 994 LEU A CA 1
ATOM 7315 C C . LEU A 1 994 ? -67.083 -29.038 59.906 1.00 88.88 994 LEU A C 1
ATOM 7317 O O . LEU A 1 994 ? -66.733 -30.199 59.674 1.00 88.88 994 LEU A O 1
ATOM 7321 N N . PRO A 1 995 ? -68.340 -28.619 59.646 1.00 90.62 995 PRO A N 1
ATOM 7322 C CA . PRO A 1 995 ? -69.381 -29.494 59.100 1.00 90.62 995 PRO A CA 1
ATOM 7323 C C . PRO A 1 995 ? -68.997 -30.179 57.780 1.00 90.62 995 PRO A C 1
ATOM 7325 O O . PRO A 1 995 ? -68.137 -29.702 57.038 1.00 90.62 995 PRO A O 1
ATOM 7328 N N . ALA A 1 996 ? -69.673 -31.278 57.439 1.00 88.44 996 ALA A N 1
ATOM 7329 C CA . ALA A 1 996 ? -69.572 -31.884 56.109 1.00 88.44 996 ALA A CA 1
ATOM 7330 C C . ALA A 1 996 ? -70.154 -30.959 55.016 1.00 88.44 996 ALA A C 1
ATOM 7332 O O . ALA A 1 996 ? -70.882 -30.015 55.317 1.00 88.44 996 ALA A O 1
ATOM 7333 N N . LEU A 1 997 ? -69.835 -31.226 53.743 1.00 88.62 997 LEU A N 1
ATOM 7334 C CA . LEU A 1 997 ? -70.448 -30.526 52.605 1.00 88.62 997 LEU A CA 1
ATOM 7335 C C . LEU A 1 997 ? -71.953 -30.841 52.518 1.00 88.62 997 LEU A C 1
ATOM 7337 O O . LEU A 1 997 ? -72.350 -31.988 52.725 1.00 88.62 997 LEU A O 1
ATOM 7341 N N . GLY A 1 998 ? -72.773 -29.844 52.170 1.00 84.81 998 GLY A N 1
ATOM 7342 C CA . GLY A 1 998 ? -74.239 -29.960 52.148 1.00 84.81 998 GLY A CA 1
ATOM 7343 C C . GLY A 1 998 ? -74.919 -29.264 53.332 1.00 84.81 998 GLY A C 1
ATOM 7344 O O . GLY A 1 998 ? -74.348 -28.360 53.935 1.00 84.81 998 GLY A O 1
ATOM 7345 N N . SER A 1 999 ? -76.167 -29.625 53.636 1.00 88.81 999 SER A N 1
ATOM 7346 C CA . SER A 1 999 ? -76.989 -28.936 54.645 1.00 88.81 999 SER A CA 1
ATOM 7347 C C . SER A 1 999 ? -76.422 -29.038 56.067 1.00 88.81 999 SER A C 1
ATOM 7349 O O . SER A 1 999 ? -76.070 -30.124 56.528 1.00 88.81 999 SER A O 1
ATOM 7351 N N . ILE A 1 1000 ? -76.411 -27.913 56.785 1.00 91.75 1000 ILE A N 1
ATOM 7352 C CA . ILE A 1 1000 ? -76.018 -27.812 58.196 1.00 91.75 1000 ILE A CA 1
ATOM 7353 C C . ILE A 1 1000 ? -77.292 -27.556 59.025 1.00 91.75 1000 ILE A C 1
ATOM 7355 O O . ILE A 1 1000 ? -78.112 -26.731 58.617 1.00 91.75 1000 ILE A O 1
ATOM 7359 N N . PRO A 1 1001 ? -77.492 -28.203 60.190 1.00 92.00 1001 PRO A N 1
ATOM 7360 C CA . PRO A 1 1001 ? -78.571 -27.826 61.098 1.00 92.00 1001 PRO A CA 1
ATOM 7361 C C . PRO A 1 1001 ? -78.377 -26.385 61.591 1.00 92.00 1001 PRO A C 1
ATOM 7363 O O . PRO A 1 1001 ? -77.334 -26.053 62.151 1.00 92.00 1001 PRO A O 1
ATOM 7366 N N . VAL A 1 1002 ? -79.384 -25.531 61.391 1.00 92.06 1002 VAL A N 1
ATOM 7367 C CA . VAL A 1 1002 ? -79.324 -24.082 61.677 1.00 92.06 1002 VAL A CA 1
ATOM 7368 C C . VAL A 1 1002 ? -78.897 -23.808 63.127 1.00 92.06 1002 VAL A C 1
ATOM 7370 O O . VAL A 1 1002 ? -77.943 -23.068 63.358 1.00 92.06 1002 VAL A O 1
ATOM 7373 N N . GLY A 1 1003 ? -79.498 -24.521 64.086 1.00 89.88 1003 GLY A N 1
ATOM 7374 C CA . GLY A 1 1003 ? -79.192 -24.429 65.520 1.00 89.88 1003 GLY A CA 1
ATOM 7375 C C . GLY A 1 1003 ? -77.783 -24.873 65.949 1.00 89.88 1003 GLY A C 1
ATOM 7376 O O . GLY A 1 1003 ? -77.468 -24.811 67.134 1.00 89.88 1003 GLY A O 1
ATOM 7377 N N . ASN A 1 1004 ? -76.916 -25.320 65.032 1.00 90.69 1004 ASN A N 1
ATOM 7378 C CA . ASN A 1 1004 ? -75.497 -25.526 65.343 1.00 90.69 1004 ASN A CA 1
ATOM 7379 C C . ASN A 1 1004 ? -74.727 -24.193 65.412 1.00 90.69 1004 ASN A C 1
ATOM 7381 O O . ASN A 1 1004 ? -73.716 -24.124 66.110 1.00 90.69 1004 ASN A O 1
ATOM 7385 N N . PHE A 1 1005 ? -75.189 -23.171 64.679 1.00 95.19 1005 PHE A N 1
ATOM 7386 C CA . PHE A 1 1005 ? -74.528 -21.866 64.527 1.00 95.19 1005 PHE A CA 1
ATOM 7387 C C . PHE A 1 1005 ? -75.427 -20.673 64.866 1.00 95.19 1005 PHE A C 1
ATOM 7389 O O . PHE A 1 1005 ? -74.891 -19.627 65.197 1.00 95.19 1005 PHE A O 1
ATOM 7396 N N . PHE A 1 1006 ? -76.754 -20.799 64.795 1.00 95.56 1006 PHE A N 1
ATOM 7397 C CA . PHE A 1 1006 ? -77.702 -19.702 65.024 1.00 95.56 1006 PHE A CA 1
ATOM 7398 C C . PHE A 1 1006 ? -78.623 -19.980 66.218 1.00 95.56 1006 PHE A C 1
ATOM 7400 O O . PHE A 1 1006 ? -78.818 -21.146 66.573 1.00 95.56 1006 PHE A O 1
ATOM 7407 N N . VAL A 1 1007 ? -79.157 -18.913 66.823 1.00 91.31 1007 VAL A N 1
ATOM 7408 C CA . VAL A 1 1007 ? -80.146 -18.954 67.925 1.00 91.31 1007 VAL A CA 1
ATOM 7409 C C . VAL A 1 1007 ? -81.510 -19.480 67.455 1.00 91.31 1007 VAL A C 1
ATOM 7411 O O . VAL A 1 1007 ? -81.947 -19.099 66.346 1.00 91.31 1007 VAL A O 1
#

Mean predicted aligned error: 18.88 Å

Secondary structure (DSSP, 8-state):
------HHHHTT--HHHHHHHHHHHHHHHHHTTT-SS--S--HHHHHHHHHTTPPPPHHHHHHTTT----EEEEETTEEEEES------------SS-B-B---SS-----SSS-EEE--SS-SB--EEEE----SS--B----SSS-----TTT-----EESSSS----B-----SS-------BTTB-----STT---------TT--EE-----BSS--------SSB--EEETTEEEE----SSTT---BB-----SSB-------SB---EEEBTTEEEE----SSSS----B------SS------SSS-----BGGG-B-----SS-SS---------SS--------SS-EEE--TTT--EEE--SSSBS---------SS--------TT------GGG-----EE-SSS-----B----SSS---B---SS---B--GGG-------SS----EE------BS-------SBS------SSS----B---SS------B----SS----B---BSS--B--SSS---B---SSTT----------SS-------BTTB--EE-SSS-EE----SS-SS--S--EEEEEESSEEESS-S--EEEEEEE-S--SS-EEEEEEEEES--BTTTEEES-SSSEEEEPTT-SEEEEEEEE---------EEEEEEEPP-SS--BS--S-EEEEEE-----EEEE--EEEETTT-SEEEEEEEESS--SSPEEEEEEEEESSS-BTTTB---EEEEEEPTT--EEEEEEEB---S--PPPEEEEEEEEEEESSEE-TTSSEEEEEEE-EEEESS-EEPPTT--EEEE-SSS---EE--SS--EEE--SS--EEE--SSS-EEE--SSS-EEEEETTSS-SSS--EESS-BTTTSEEEEE-TTS-B-PPPSEEEEPPPB--SSHHHHHHHHEE-TT--S--SEE--TTEEEEEEE-SSTT-EEEEEEE-SSSS--TTTSEEEE-TT-BS-PPPSEE--GGGTB-

Radius of gyration: 53.47 Å; Cα contacts (8 Å, |Δi|>4): 4326; chains: 1; bounding box: 124×85×127 Å

Sequence (1007 aa):
NKIYLSESFLNVASSESLVKVILEEIGHYVDAQINPVDTPGDEGEYFAKVVLNQPLTEAEITRLKTENDQAVVVIDGQSVQIEQAVTLVGSWDRLSYAYGVTVVGNYAYAVGDTLEIIDISNPSNPVFKGNYGGIYSGQDVQVVGNYAYVADGGDELQIIDISNPAAPTFKGKYYTSGYAWDVQIVGNYAYVAGDYSGLQIIDISNPAAPTLKGNYDTSGSARDVQVVGNYAYVADSGSGLQIIDISNPATPTLKGNYDTSGSAYDVQIVGNYAYVADGWGEVLQIIDISNPSTPTFKGNYDGSGDARGVQVVGNYAYVADGSSGLQIIDISNPATPTLKGNYDTSGNALDVQIVGNYAYVADDYSGLQIIDISNPVAPTLKGNYNTSGRAEGVQIVGNYAYVADWNSGLQIIDISNPATPTLKGNYDTSGYALDVQIVGNYAYVADYYSGLQIIDISNPATPTFKGNYDTSGDTFGVQIVGNYAYVADGGSGLQIIDISNPAAPTLKGNYDTSAYVQGVQIVGNYAYVANGGSGLQIIDISNPAAPTLKGNYYTSGYALDVQIVGNYAYVADGTGGLEIIDVSDFTNPSTSTVTLAVSPSSVTEDGTTNLVYTFTRSGVTTNALTVNYTLGGTATLNTDYTRSGTTNTVTFAAGSSTATVTVNPTADTTVESNETVILTVAAGTGYTVGTPNAVTGTITNDDFSQLSINDITVVEGKDNNAILTVTVDNPNSQPITFNYTTTPINATANVDYTSKTGTITIAPNTSTATISIPILNDNLNEPDEAFTVTLSNPVNATINPDEAIGQVIITDTLQSAITRTLPNNVENLRLIGTNNINGTGNASNNNITGNSGINQINGGAGIDTLTGGLGADIFIFQFGQSTISTSDRITDFAINSDKIDLLTQGGNATSAPSSFSRAANSTVTTLQNLINQVFTDANGAITGNQGLGVNSAALVQVTTGAIAGTYLIINDSTAGFQSSNDLLINITGFTGTLPALGSIPVGNFFV

Foldseek 3Di:
DDDDDDPVCVVDDDPVRVLLVVQLVVQVVVLVQFAVDDDPDRRSNVSSCVVVVHDDDPVRVVVVVVDDTWHWDADPNDTDIDADAFDEDAWAFEAAFEAEEEAAAFWKAWAHQAKATEFADAAFAAAGAAGEAFAAYAYAAEAAQDFWKWKDFWFAAARAFADAQAFWEKAAFEGFATAFHEAEDDDAEKWWAWFQAAIALAFAAASRAWAWAEFEGFAATWAYEAAAAFFKWTFWQAAKIWAAFNPFSHFKAFAAFAFFAAAFHYAAAAAFAKWKWFAVWFKTWGWFAQDTAAGFFAEGYAWAAAWFYWYAAAFWIFITAARTAAHGEGADAADHWYFHYYDYDHHGMYEIYYAHGMTIYFHRRGTHWYTYPNPNRHYDTHAYDYDEAHKYYFYDNRRTTMIDHWPVGYIHIYRYDGRYTYDDYYDYDHTIYMIFIHDHNTTWIYHRNFYRIYIYHDHHDHYYYYYGDGDDGMWHYFYHSPGTTTTAHRSFGGTHMYGDDPDDYYGHAYDYDDTGYGMWYQHHRITMMYHYSFMTFYKYNSDNRYIGGDHYDTYGHGWYIWTGNQHDIFIYGHSTYSTYTYHPHDSPPDQWAKEWAWPPQEAEQPGPDWTKIKIFTDDAQQAKDKWAKDKDWQDDDPPQWDKDDDHRIWIRHGNGRITIMIIHTHDDAAADAKIKIWIATDDDPRYDHPGRDIHIGIHGYPHFKEKFKAAEEDEAPPDQKDKIKIFIDHFAQAKKKWKKWKFFDFDDDPPFWPGDIDMDIDHGPHTIDIDITGTDHDPDADAKTKMKMAIGDMDRHHYDPVRRIYMYIYAYADEDCAADEDDPRHAHYAYEDQDAHEYHYDQEAHEYAAYAEAYEYERYAYQYEYEHYHYLYEDEDEFQRCFLVNHHEYQEAEFQSHAYWYHYNVRHGDDAAPFEFEAEEAADAGPVVVLVQCEDAPVGDDNHDDYFDQFYKYWYAHCDYPPGAIWIWTHHRDGDDDRRGTHIYTHRNYDDDDDDGTTDDRSRHHD

Nearest PDB structures (foldseek):
  3e9t-assembly2_B  TM=9.045E-01  e=2.689E-07  Drosophila melanogaster
  3fso-assembly2_B  TM=8.719E-01  e=1.032E-06  Homo sapiens
  3rb7-assembly1_A  TM=4.735E-01  e=2.949E-10  Drosophila melanogaster
  3rb7-assembly2_B  TM=4.664E-01  e=4.345E-09  Drosophila melanogaster
  3rb5-assembly3_B  TM=4.758E-01  e=1.458E-08  Drosophila melanogaster

Solvent-accessible surface area (backbone atoms only — not comparable to full-atom values): 42423 Å² total; per-residue (Å²): 141,82,88,84,80,50,72,78,49,69,76,71,57,49,75,68,56,50,51,45,55,54,36,19,58,46,22,47,50,53,44,61,68,28,40,94,75,86,69,100,77,60,63,12,57,54,43,30,30,54,77,67,74,42,84,77,50,76,66,56,57,48,48,74,68,71,62,88,53,60,30,76,49,74,56,100,88,44,83,43,74,37,69,83,71,47,33,85,74,46,56,19,31,25,26,44,54,25,29,3,8,6,17,44,58,27,1,34,24,8,20,10,30,22,9,24,14,12,12,48,73,55,28,44,27,30,22,25,25,26,11,20,21,8,10,54,39,28,10,12,10,23,48,61,50,62,71,40,10,6,2,1,59,44,10,1,5,1,40,14,19,38,62,36,68,24,12,34,28,25,42,14,16,40,18,12,32,10,32,6,37,4,1,9,30,26,96,44,38,19,35,4,0,0,14,27,0,3,44,4,21,13,31,55,42,11,74,29,17,41,26,26,48,12,17,39,16,15,30,22,46,3,14,9,17,23,35,61,68,64,34,38,33,0,2,0,35,11,0,1,22,20,24,29,20,40,72,35,64,44,43,46,20,20,30,6,15,20,22,17,21,16,42,6,35,8,16,21,54,62,77,32,25,50,30,4,0,0,1,86,21,2,9,19,18,5,28,23,36,57,24,85,23,11,51,36,9,38,18,18,27,75,47,31,15,44,7,7,0,2,9,26,50,57,38,70,12,20,5,0,0,1,39,4,2,39,25,36,19,49,40,81,45,25,45,15,27,18,30,45,34,65,65,83,77,72,20,29,0,6,2,6,15,20,58,57,48,46,7,50,2,21,4,7,70,41,6,27,22,15,20,36,10,63,44,12,63,52,68,58,68,51,21,51,36,62,62,66,36,13,10,5,3,20,2,28,4,63,32,9,22,10,44,27,4,9,85,60,21,9,21,20,24,31,9,53,50,54,51,41,18,51,77,75,49,58,36,82,61,66,40,25,0,5,15,22,18,31,46,72,79,30,12,13,20,17,2,4,75,54,12,2,31,19,29,19,24,71,58,67,66,63,28,54,86,69,66,50,35,76,44,77,44,6,5,3,3,8,15,20,22,45,31,12,34,15,37,12,11,10,72,49,5,19,32,19,26,26,11,54,73,96,70,83,73,67,47,80,47,54,40,69,62,82,56,6,0,1,0,7,20,32,17,53,40,15,18,13,16,2,7,0,57,42,2,13,47,20,26,30,8,66,39,58,48,64,53,55,79,76,58,48,39,68,39,50,6,10,0,3,0,8,13,20,1,36,50,9,31,15,13,0,1,0,48,35,7,1,21,29,22,32,24,80,57,48,20,54,64,65,47,23,35,34,33,66,47,60,49,52,51,60,33,42,27,82,42,98,52,51,41,33,34,41,39,37,47,46,66,70,30,70,58,60,47,71,47,37,38,46,81,46,61,76,53,48,84,76,64,54,22,47,60,63,71,93,61,65,57,47,63,25,49,56,66,38,46,55,38,71,41,45,35,36,55,42,65,83,67,70,33,74,71,69,34,29,43,26,45,27,58,41,88,61,82,77,41,42,68,64,30,76,58,75,41,69,33,33,40,33,66,80,55,72,23,38,30,35,36,46,68,49,77,44,40,53,82,73,45,64,49,49,72,36,49,35,38,35,79,27,39,30,73,53,60,30,36,34,32,40,38,53,46,65,74,69,34,49,77,66,65,47,31,51,71,50,68,51,77,52,67,28,53,53,67,42,46,58,42,75,50,77,37,44,41,42,66,81,84,80,78,66,68,79,28,29,33,33,39,38,61,44,78,56,39,78,39,51,63,37,85,92,30,35,55,16,44,40,37,41,35,51,63,51,72,35,82,55,64,44,66,42,54,83,84,52,45,32,38,36,39,46,67,64,58,68,39,34,47,31,38,40,75,49,54,20,41,41,35,38,34,48,18,50,25,42,40,30,50,54,33,36,52,19,40,37,32,55,72,41,64,53,23,34,42,44,48,38,41,49,33,29,10,74,92,20,46,22,33,37,51,44,54,37,62,60,58,22,30,37,41,49,22,38,73,85,71,45,80,54,82,59,54,80,41,32,29,30,38,73,72,41,72,53,71,46,72,70,57,42,54,52,38,42,35,31,52,98,85,74,68,63,82,31,73,38,80,62,46,58,27,19,35,38,37,36,37,27,80,36,66,94,57,47,34,29,38,42,38,38,34,46,87,54,77,64,88,41,65,77,35,23,33,32,39,32,39,58,48,45,37,78,77,82,78,66,79,41,80,45,69,49,74,37,48,27,101